Protein AF-A0A2N0D1E6-F1 (afdb_monomer_lite)

Secondary structure (DSSP, 8-state):
-HHHHHHTTS-S---------------SS-THHHHHHHHHHHHHHHHHHHHHTT-HHHHHHHHHHHHHHH-SGGG--HHHHHHHHHHHHHTT-HHHHHHHHHHHHHHS---HHHHHHHHHHHHHTT-HHHHHHHHHHHHHHHGGG--HHHHHHHHHHHHHTT-HHHHHHHHHHHHHH-TT-HHHHHHHHHHHHHTT---S------HHHHHHHHHT--SS---EEES------GGGTTHHHHH--SEEE-S--TT---TT--EEEEESS---HHHHHHHHHHHHTTPPEEEEEE-SS-BSS-GGGTPPP-EEEEEESS-TT-TTS--HHHHHHH-TT----HHHHHHHHHHHHHHHHHT--SB--SPP--SHHHH-S--S-EEEEEP-BTT-HHHHHTT--HHHHHHHHHHHHH-TTSEEEEE--HHHHTSSS-BSSHHHHHHH-STTEEEE-S---HHHHHHT-SEEEESS-THHHHHHHTT-EEEESS--TTTTSSSSEESS--TT--S---HHHHHIIIIIISEEE--TT-S--SHHHHHHHHHHHS-----------------PPPPEEEEEES--STTHHHHHHHHHHHHHHTTT-EEEEEESSS-PPPBTTBEEEE--EETTEE-HHHHHHHHHH--SEEEEES--HHHHHHHHHHHHHH-PEEEEEE-S-HHHHHHHH-TT--HHHHHTT-SSS--HHHHHHHHHHS-HHHHHHHHH-TT---S--HHHHHHHHHH-SEEEESSHHHHHHHHHHH-S-EEE----B-HHHHHS----HHHHHHHHHHTT--TTSEEEEEESPBPTT--HHHHHHHHHHHHHTT-SSPEEEEEEE-BSS-HHHHHHHHS-TTSEEEEEES--HHHHHHHHHH-SEEEE---S-HHHHT---HHHHHHHHTT--EEEESSGGGGGS-BTTTBEEE-TT-HHHHHHHHGGGGSHHHHHHHHHHHHHHHHHHHBHHHHHHHHHHHHHHHHHT----------S----STT-----TT-HHHHHHHHHHHTT-----EEEEES-TT-TTHHHHHHTT--EEEEE---HHHHHHHHHT--SSSSEEEE--EEES---TT-EEEEEEEEESSTT---EEESS--TTHHHH-TTEEEEEEEEEEEEEHHHHHHHH-SS--TTEEEEE--TT-HHHHHHSS-GGGGGG-SEEEEEEESS-SSTTPPPHHHHHHHHHHTT-EEEEEEPTT-TTEEEEEEESS--

Foldseek 3Di:
DVVVVVVVVDPPPPDDDDDDDDDDDDDDDDPVVVVLVVLLVVLCVQLVVCVVVLVLVSNLVSLVVSVVSLVDLLRDDPSSLLSNLVSCVSVLNLVVSQVSLVVNVVNDPPDLSSLVSNLVSCVSVVVLVVSLVSLVVSQVVCPLNGDLVSLLVNLVSCLLQLNLVVSLVSLVVSCVSVVPPVVSVVSNVVSCVVLVVDDDDDDDDPQPPVVCVFPVPDDDDQQEEELDDQPPALQRVCVCVQNVHPYYHPHDDPPDDCVRHQEYEDEADDPDPSVVVSVVVCVVVVHWYKYKDQAFQFFQADVVLSTHGFKMFIWTPHDLLQLSDDTNLLVLLLDPPDDDDPVLLVVLLVLLVLCLVLLGGNHNQFAAAQCCQVVDDDPAAEEEEEKDFPPPPSQSSLVHDLVLSVVLVVVVVVPVRYAYEYEWDQCQQPVVRHISCPVVCVVPDPPRYHYDNDGHRLSSVLVRHAEYEYQADPSQLSNLSVVHAYEYSTHHSPPQQPSHNYPDHRVSSPHHDDNSSSSCSRQPRRMWGHDPPDPDGHPVVSSVSSSVPRDHPPDDDHDDDDDDDDDDDAAQEEEEEAAQDCDLRVVLCVLLQLLSVVVRHQYEYEYDDDHDPDDNRYHYDYQDDDFLHTDSNVLVVLLVSLHQEYEYEAAKLLSLSVQVRSCVSRVHAYEYEHAFPLLVLVCVVPVPDDCCLLLLLQAQDDDPVNVVVNVNPFPVVVVVVSSRDSPDTRRHDSVSRSVRLQRHQEYEAQADLVQLSSCGRHVHHYYYQHRADEPVLLVVQADDLVRLCVLCVVQVHHSQAQEEEEAEEDEPVDCQVLLQLLLVVLLCVVDPRQHEYEYEEAYPDPVVVSNVVRHDPSYHYHYHYHDDPVVSVSSLSSHQEYEDEDEDDPRQQRHDPSVVLSSLSSLFEYEYECHHVVVVDDQLQQHQYAYHSHSNSSSVSCNLSVDSVSRNRNSVSSNVVSVQRRHSNQSSVVVVVVSVCSSVVPPPSDPPPDPDDTADDPLGLDPPVQPQVLVLLVVVVVVPDAAQQEEEEEQCQLVSCVSVCVVSVHQAYEYEHQDPVSQVNVVVVPPDDNRYHYHNAAEDADADPDAQAKKWWKAFPDPPTDIDIASDDQPCQCVVPVRIDTDDIDGGHHDYPVVVLVVVQPDALPNYEYHYDHEQCFVVNCPSDDVCSCVSHQKYKYKAWCDHSHPPGDHPVSVLVSLVVSQWDWDWADRPPDNTIIMIITGNDDD

Structure (mmCIF, N/CA/C/O backbone):
data_AF-A0A2N0D1E6-F1
#
_entry.id   AF-A0A2N0D1E6-F1
#
loop_
_atom_site.group_PDB
_atom_site.id
_atom_site.type_symbol
_atom_site.label_atom_id
_atom_site.label_alt_id
_atom_site.label_comp_id
_atom_site.label_asym_id
_atom_site.label_entity_id
_atom_site.label_seq_id
_atom_site.pdbx_PDB_ins_code
_atom_site.Cartn_x
_atom_site.Cartn_y
_atom_site.Cartn_z
_atom_site.occupancy
_atom_site.B_iso_or_equiv
_atom_site.auth_seq_id
_atom_site.auth_comp_id
_atom_site.auth_asym_id
_atom_site.auth_atom_id
_atom_site.pdbx_PDB_model_num
ATOM 1 N N . MET A 1 1 ? -9.066 15.352 -10.733 1.00 30.36 1 MET A N 1
ATOM 2 C CA . MET A 1 1 ? -7.916 14.575 -10.208 1.00 30.36 1 MET A CA 1
ATOM 3 C C . MET A 1 1 ? -6.736 14.515 -11.174 1.00 30.36 1 MET A C 1
ATOM 5 O O . MET A 1 1 ? -5.655 14.920 -10.775 1.00 30.36 1 MET A O 1
ATOM 9 N N . SER A 1 2 ? -6.908 14.129 -12.441 1.00 27.70 2 SER A N 1
ATOM 10 C CA . SER A 1 2 ? -5.819 14.082 -13.443 1.00 27.70 2 SER A CA 1
ATOM 11 C C . SER A 1 2 ? -5.130 15.444 -13.656 1.00 27.70 2 SER A C 1
ATOM 13 O O . SER A 1 2 ? -3.908 15.524 -13.710 1.00 27.70 2 SER A O 1
ATOM 15 N N . LYS A 1 3 ? -5.896 16.549 -13.630 1.00 27.84 3 LYS A N 1
ATOM 16 C CA . LYS A 1 3 ? -5.360 17.929 -13.623 1.00 27.84 3 LYS A CA 1
ATOM 17 C C . LYS A 1 3 ? -4.522 18.270 -12.373 1.00 27.84 3 LYS A C 1
ATOM 19 O O . LYS A 1 3 ? -3.581 19.041 -12.480 1.00 27.84 3 LYS A O 1
ATOM 24 N N . TRP A 1 4 ? -4.824 17.680 -11.213 1.00 33.12 4 TRP A N 1
ATOM 25 C CA . TRP A 1 4 ? -4.081 17.885 -9.956 1.00 33.12 4 TRP A CA 1
ATOM 26 C C . TRP A 1 4 ? -2.776 17.089 -9.913 1.00 33.12 4 TRP A C 1
ATOM 28 O O . TRP A 1 4 ? -1.740 17.615 -9.519 1.00 33.12 4 TRP A O 1
ATOM 38 N N . ILE A 1 5 ? -2.812 15.846 -10.395 1.00 34.75 5 ILE A N 1
ATOM 39 C CA . ILE A 1 5 ? -1.620 15.009 -10.585 1.00 34.75 5 ILE A CA 1
ATOM 40 C C . ILE A 1 5 ? -0.670 15.657 -11.609 1.00 34.75 5 ILE A C 1
ATOM 42 O O . ILE A 1 5 ? 0.543 15.616 -11.426 1.00 34.75 5 ILE A O 1
ATOM 46 N N . ASN A 1 6 ? -1.207 16.347 -12.620 1.00 32.81 6 ASN A N 1
ATOM 47 C CA . ASN A 1 6 ? -0.417 17.141 -13.567 1.00 32.81 6 ASN A CA 1
ATOM 48 C C . ASN A 1 6 ? 0.119 18.461 -12.975 1.00 32.81 6 ASN A C 1
ATOM 50 O O . ASN A 1 6 ? 1.214 18.880 -13.334 1.00 32.81 6 ASN A O 1
ATOM 54 N N . LEU A 1 7 ? -0.584 19.088 -12.025 1.00 30.36 7 LEU A N 1
ATOM 55 C CA . LEU A 1 7 ? -0.109 20.271 -11.285 1.00 30.36 7 LEU A CA 1
ATOM 56 C C . LEU A 1 7 ? 1.049 19.946 -10.327 1.00 30.36 7 LEU A C 1
ATOM 58 O O . LEU A 1 7 ? 1.959 20.753 -10.173 1.00 30.36 7 LEU A O 1
ATOM 62 N N . LEU A 1 8 ? 1.069 18.738 -9.755 1.00 33.69 8 LEU A N 1
ATOM 63 C CA . LEU A 1 8 ? 2.202 18.212 -8.979 1.00 33.69 8 LEU A CA 1
ATOM 64 C C . LEU A 1 8 ? 3.406 17.810 -9.855 1.00 33.69 8 LEU A C 1
ATOM 66 O O . LEU A 1 8 ? 4.489 17.559 -9.329 1.00 33.69 8 LEU A O 1
ATOM 70 N N . ARG A 1 9 ? 3.227 17.763 -11.183 1.00 32.28 9 ARG A N 1
ATOM 71 C CA . ARG A 1 9 ? 4.267 17.481 -12.189 1.00 32.28 9 ARG A CA 1
ATOM 72 C C . ARG A 1 9 ? 4.784 18.739 -12.908 1.00 32.28 9 ARG A C 1
ATOM 74 O O . ARG A 1 9 ? 5.755 18.640 -13.651 1.00 32.28 9 ARG A O 1
ATOM 81 N N . ALA A 1 10 ? 4.179 19.911 -12.696 1.00 25.89 10 ALA A N 1
ATOM 82 C CA . ALA A 1 10 ? 4.560 21.152 -13.373 1.00 25.89 10 ALA A CA 1
ATOM 83 C C . ALA A 1 10 ? 5.596 21.975 -12.569 1.00 25.89 10 ALA A C 1
ATOM 85 O O . ALA A 1 10 ? 5.530 22.019 -11.337 1.00 25.89 10 ALA A O 1
ATOM 86 N N . PRO A 1 11 ? 6.538 22.684 -13.225 1.00 32.16 11 PRO A N 1
ATOM 87 C CA . PRO A 1 11 ? 7.409 23.635 -12.544 1.00 32.16 11 PRO A CA 1
ATOM 88 C C . PRO A 1 11 ? 6.596 24.810 -11.971 1.00 32.16 11 PRO A C 1
ATOM 90 O O . PRO A 1 11 ? 5.713 25.348 -12.631 1.00 32.16 11 PRO A O 1
ATOM 93 N N . LEU A 1 12 ? 6.943 25.233 -10.749 1.00 29.88 12 LEU A N 1
ATOM 94 C CA . LEU A 1 12 ? 6.366 26.333 -9.949 1.00 29.88 12 LEU A CA 1
ATOM 95 C C . LEU A 1 12 ? 6.503 27.752 -10.575 1.00 29.88 12 LEU A C 1
ATOM 97 O O . LEU A 1 12 ? 6.885 28.696 -9.888 1.00 29.88 12 LEU A O 1
ATOM 101 N N . SER A 1 13 ? 6.242 27.944 -11.871 1.00 30.19 13 SER A N 1
ATOM 102 C CA . SER A 1 13 ? 6.386 29.242 -12.559 1.00 30.19 13 SER A CA 1
ATOM 103 C C . SER A 1 13 ? 5.079 30.014 -12.774 1.00 30.19 13 SER A C 1
ATOM 105 O O . SER A 1 13 ? 5.110 31.112 -13.328 1.00 30.19 13 SER A O 1
ATOM 107 N N . ILE A 1 14 ? 3.932 29.508 -12.318 1.00 30.94 14 ILE A N 1
ATOM 108 C CA . ILE A 1 14 ? 2.631 30.142 -12.564 1.00 30.94 14 ILE A CA 1
ATOM 109 C C . ILE A 1 14 ? 1.946 30.398 -11.227 1.00 30.94 14 ILE A C 1
ATOM 111 O O . ILE A 1 14 ? 1.261 29.520 -10.730 1.00 30.94 14 ILE A O 1
ATOM 115 N N . LEU A 1 15 ? 2.177 31.571 -10.633 1.00 28.25 15 LEU A N 1
ATOM 116 C CA . LEU A 1 15 ? 1.266 32.297 -9.729 1.00 28.25 15 LEU A CA 1
ATOM 117 C C . LEU A 1 15 ? 1.992 33.572 -9.274 1.00 28.25 15 LEU A C 1
ATOM 119 O O . LEU A 1 15 ? 2.735 33.588 -8.297 1.00 28.25 15 LEU A O 1
ATOM 123 N N . GLY A 1 16 ? 1.833 34.646 -10.044 1.00 31.27 16 GLY A N 1
ATOM 124 C CA . GLY A 1 16 ? 2.545 35.897 -9.795 1.00 31.27 16 GLY A CA 1
ATOM 125 C C . GLY A 1 16 ? 1.904 37.108 -10.451 1.00 31.27 16 GLY A C 1
ATOM 126 O O . GLY A 1 16 ? 2.618 37.935 -11.008 1.00 31.27 16 GLY A O 1
ATOM 127 N N . ARG A 1 17 ? 0.571 37.223 -10.426 1.00 34.97 17 ARG A N 1
ATOM 128 C CA . ARG A 1 17 ? -0.129 38.485 -10.711 1.00 34.97 17 ARG A CA 1
ATOM 129 C C . ARG A 1 17 ? -1.456 38.546 -9.956 1.00 34.97 17 ARG A C 1
ATOM 131 O O . ARG A 1 17 ? -2.359 37.824 -10.337 1.00 34.97 17 ARG A O 1
ATOM 138 N N . THR A 1 18 ? -1.574 39.475 -9.002 1.00 27.84 18 THR A N 1
ATOM 139 C CA . THR A 1 18 ? -2.739 40.376 -8.867 1.00 27.84 18 THR A CA 1
ATOM 140 C C . THR A 1 18 ? -2.407 41.601 -8.004 1.00 27.84 18 THR A C 1
ATOM 142 O O . THR A 1 18 ? -2.050 41.507 -6.837 1.00 27.84 18 THR A O 1
ATOM 145 N N . ASN A 1 19 ? -2.491 42.734 -8.697 1.00 27.20 19 ASN A N 1
ATOM 146 C CA . ASN A 1 19 ? -2.762 44.137 -8.377 1.00 27.20 19 ASN A CA 1
ATOM 147 C C . ASN A 1 19 ? -2.711 44.756 -6.963 1.00 27.20 19 ASN A C 1
ATOM 149 O O . ASN A 1 19 ? -3.333 44.333 -5.998 1.00 27.20 19 ASN A O 1
ATOM 153 N N . LYS A 1 20 ? -2.054 45.925 -7.011 1.00 35.44 20 LYS A N 1
ATOM 154 C CA . LYS A 1 20 ? -2.032 47.119 -6.155 1.00 35.44 20 LYS A CA 1
ATOM 155 C C . LYS A 1 20 ? -3.400 47.775 -5.884 1.00 35.44 20 LYS A C 1
ATOM 157 O O . LYS A 1 20 ? -4.198 47.888 -6.806 1.00 35.44 20 LYS A O 1
ATOM 162 N N . SER A 1 21 ? -3.494 48.443 -4.728 1.00 28.02 21 SER A N 1
ATOM 163 C CA . SER A 1 21 ? -3.988 49.830 -4.503 1.00 28.02 21 SER A CA 1
ATOM 164 C C . SER A 1 21 ? -3.757 50.184 -3.020 1.00 28.02 21 SER A C 1
ATOM 166 O O . SER A 1 21 ? -3.876 49.288 -2.198 1.00 28.02 21 SER A O 1
ATOM 168 N N . GLU A 1 22 ? -3.478 51.382 -2.508 1.00 30.05 22 GLU A N 1
ATOM 169 C CA . GLU A 1 22 ? -3.147 52.739 -2.965 1.00 30.05 22 GLU A CA 1
ATOM 170 C C . GLU A 1 22 ? -2.808 53.535 -1.675 1.00 30.05 22 GLU A C 1
ATOM 172 O O . GLU A 1 22 ? -3.488 53.337 -0.670 1.00 30.05 22 GLU A O 1
ATOM 177 N N . LYS A 1 23 ? -1.826 54.457 -1.691 1.00 27.20 23 LYS A N 1
ATOM 178 C CA . LYS A 1 23 ? -2.014 55.891 -1.338 1.00 27.20 23 LYS A CA 1
ATOM 179 C C . LYS A 1 23 ? -0.702 56.705 -1.310 1.00 27.20 23 LYS A C 1
ATOM 181 O O . LYS A 1 23 ? 0.203 56.470 -0.521 1.00 27.20 23 LYS A O 1
ATOM 186 N N . ALA A 1 24 ? -0.685 57.667 -2.237 1.00 29.48 24 ALA A N 1
ATOM 187 C CA . ALA A 1 24 ? -0.056 58.995 -2.338 1.00 29.48 24 ALA A CA 1
ATOM 188 C C . ALA A 1 24 ? 1.090 59.454 -1.397 1.00 29.48 24 ALA A C 1
ATOM 190 O O . ALA A 1 24 ? 0.902 59.636 -0.201 1.00 29.48 24 ALA A O 1
ATOM 191 N N . SER A 1 25 ? 2.204 59.927 -1.982 1.00 26.36 25 SER A N 1
ATOM 192 C CA . SER A 1 25 ? 2.471 61.361 -2.274 1.00 26.36 25 SER A CA 1
ATOM 193 C C . SER A 1 25 ? 3.866 61.567 -2.924 1.00 26.36 25 SER A C 1
ATOM 195 O O . SER A 1 25 ? 4.793 60.793 -2.706 1.00 26.36 25 SER A O 1
ATOM 197 N N . LYS A 1 26 ? 3.999 62.578 -3.798 1.00 29.89 26 LYS A N 1
ATOM 198 C CA . LYS A 1 26 ? 5.211 62.994 -4.559 1.00 29.89 26 LYS A CA 1
ATOM 199 C C . LYS A 1 26 ? 5.812 64.281 -3.934 1.00 29.89 26 LYS A C 1
ATOM 201 O O . LYS A 1 26 ? 5.069 64.967 -3.242 1.00 29.89 26 LYS A O 1
ATOM 206 N N . PRO A 1 27 ? 6.991 64.794 -4.361 1.00 50.75 27 PRO A N 1
ATOM 207 C CA . PRO A 1 27 ? 8.237 64.142 -4.802 1.00 50.75 27 PRO A CA 1
ATOM 208 C C . PRO A 1 27 ? 9.511 64.815 -4.205 1.00 50.75 27 PRO A C 1
ATOM 210 O O . PRO A 1 27 ? 9.497 65.998 -3.886 1.00 50.75 27 PRO A O 1
ATOM 213 N N . LYS A 1 28 ? 10.659 64.119 -4.160 1.00 31.66 28 LYS A N 1
ATOM 214 C CA . LYS A 1 28 ? 12.026 64.707 -4.192 1.00 31.66 28 LYS A CA 1
ATOM 215 C C . LYS A 1 28 ? 13.020 63.622 -4.664 1.00 31.66 28 LYS A C 1
ATOM 217 O O . LYS A 1 28 ? 12.768 62.443 -4.441 1.00 31.66 28 LYS A O 1
ATOM 222 N N . ARG A 1 29 ? 14.056 64.014 -5.424 1.00 43.53 29 ARG A N 1
ATOM 223 C CA . ARG A 1 29 ? 14.994 63.166 -6.215 1.00 43.53 29 ARG A CA 1
ATOM 224 C C . ARG A 1 29 ? 15.380 61.839 -5.506 1.00 43.53 29 ARG A C 1
ATOM 226 O O . ARG A 1 29 ? 15.738 61.868 -4.336 1.00 43.53 29 ARG A O 1
ATOM 233 N N . ARG A 1 30 ? 15.239 60.694 -6.202 1.00 40.66 30 ARG A N 1
ATOM 234 C CA . ARG A 1 30 ? 15.030 59.345 -5.619 1.00 40.66 30 ARG A CA 1
ATOM 235 C C . ARG A 1 30 ? 16.284 58.684 -4.997 1.00 40.66 30 ARG A C 1
ATOM 237 O O . ARG A 1 30 ? 17.229 58.422 -5.728 1.00 40.66 30 ARG A O 1
ATOM 244 N N . PRO A 1 31 ? 16.209 58.232 -3.728 1.00 49.50 31 PRO A N 1
ATOM 245 C CA . PRO A 1 31 ? 17.113 57.246 -3.102 1.00 49.50 31 PRO A CA 1
ATOM 246 C C . PRO A 1 31 ? 17.030 55.815 -3.687 1.00 49.50 31 PRO A C 1
ATOM 248 O O . PRO A 1 31 ? 17.768 54.921 -3.277 1.00 49.50 31 PRO A O 1
ATOM 251 N N . GLU A 1 32 ? 16.093 55.560 -4.608 1.00 49.81 32 GLU A N 1
ATOM 252 C CA . GLU A 1 32 ? 15.760 54.212 -5.097 1.00 49.81 32 GLU A CA 1
ATOM 253 C C . GLU A 1 32 ? 16.803 53.611 -6.058 1.00 49.81 32 GLU A C 1
ATOM 255 O O . GLU A 1 32 ? 16.964 52.390 -6.071 1.00 49.81 32 GLU A O 1
ATOM 260 N N . GLU A 1 33 ? 17.530 54.418 -6.841 1.00 51.59 33 GLU A N 1
ATOM 261 C CA . GLU A 1 33 ? 18.560 53.898 -7.763 1.00 51.59 33 GLU A CA 1
ATOM 262 C C . GLU A 1 33 ? 19.811 53.410 -7.015 1.00 51.59 33 GLU A C 1
ATOM 264 O O . GLU A 1 33 ? 20.337 52.336 -7.327 1.00 51.59 33 GLU A O 1
ATOM 269 N N . ASP A 1 34 ? 20.210 54.110 -5.949 1.00 56.88 34 ASP A N 1
ATOM 270 C CA . ASP A 1 34 ? 21.310 53.692 -5.072 1.00 56.88 34 ASP A CA 1
ATOM 271 C C . ASP A 1 34 ? 20.943 52.444 -4.256 1.00 56.88 34 ASP A C 1
ATOM 273 O O . ASP A 1 34 ? 21.744 51.509 -4.143 1.00 56.88 34 ASP A O 1
ATOM 277 N N . ALA A 1 35 ? 19.700 52.359 -3.766 1.00 67.25 35 ALA A N 1
ATOM 278 C CA . ALA A 1 35 ? 19.194 51.178 -3.065 1.00 67.25 35 ALA A CA 1
ATOM 279 C C . ALA A 1 35 ? 19.113 49.943 -3.984 1.00 67.25 35 ALA A C 1
ATOM 281 O O . ALA A 1 35 ? 19.473 48.833 -3.577 1.00 67.25 35 ALA A O 1
ATOM 282 N N . LYS A 1 36 ? 18.695 50.125 -5.244 1.00 79.25 36 LYS A N 1
ATOM 283 C CA . LYS A 1 36 ? 18.652 49.062 -6.259 1.00 79.25 36 LYS A CA 1
ATOM 284 C C . LYS A 1 36 ? 20.058 48.560 -6.604 1.00 79.25 36 LYS A C 1
ATOM 286 O O . LYS A 1 36 ? 20.293 47.351 -6.610 1.00 79.25 36 LYS A O 1
ATOM 291 N N . SER A 1 37 ? 21.004 49.474 -6.821 1.00 75.94 37 SER A N 1
ATOM 292 C CA . SER A 1 37 ? 22.407 49.151 -7.113 1.00 75.94 37 SER A CA 1
ATOM 293 C C . SER A 1 37 ? 23.088 48.414 -5.949 1.00 75.94 37 SER A C 1
ATOM 295 O O . SER A 1 37 ? 23.766 47.402 -6.155 1.00 75.94 37 SER A O 1
ATOM 297 N N . ALA A 1 38 ? 22.846 48.845 -4.705 1.00 80.50 38 ALA A N 1
ATOM 298 C CA . ALA A 1 38 ? 23.344 48.169 -3.507 1.00 80.50 38 ALA A CA 1
ATOM 299 C C . ALA A 1 38 ? 22.756 46.754 -3.344 1.00 80.50 38 ALA A C 1
ATOM 301 O O . ALA A 1 38 ? 23.485 45.806 -3.036 1.00 80.50 38 ALA A O 1
ATOM 302 N N . ARG A 1 39 ? 21.455 46.582 -3.613 1.00 85.69 39 ARG A N 1
ATOM 303 C CA . ARG A 1 39 ? 20.773 45.281 -3.532 1.00 85.69 39 ARG A CA 1
ATOM 304 C C . ARG A 1 39 ? 21.309 44.277 -4.555 1.00 85.69 39 ARG A C 1
ATOM 306 O O . ARG A 1 39 ? 21.565 43.132 -4.189 1.00 85.69 39 ARG A O 1
ATOM 313 N N . ILE A 1 40 ? 21.549 44.708 -5.795 1.00 86.25 40 ILE A N 1
ATOM 314 C CA . ILE A 1 40 ? 22.142 43.861 -6.843 1.00 86.25 40 ILE A CA 1
ATOM 315 C C . ILE A 1 40 ? 23.548 43.391 -6.435 1.00 86.25 40 ILE A C 1
ATOM 317 O O . ILE A 1 40 ? 23.842 42.198 -6.509 1.00 86.25 40 ILE A O 1
ATOM 321 N N . LYS A 1 41 ? 24.408 44.293 -5.937 1.00 87.19 41 LYS A N 1
ATOM 322 C CA . LYS A 1 41 ? 25.768 43.936 -5.485 1.00 87.19 41 LYS A CA 1
ATOM 323 C C . LYS A 1 41 ? 25.757 42.910 -4.346 1.00 87.19 41 LYS A C 1
ATOM 325 O O . LYS A 1 41 ? 26.589 42.002 -4.337 1.00 87.19 41 LYS A O 1
ATOM 330 N N . ASN A 1 42 ? 24.810 43.026 -3.414 1.00 89.31 42 ASN A N 1
ATOM 331 C CA . ASN A 1 42 ? 24.656 42.071 -2.315 1.00 89.31 42 ASN A CA 1
ATOM 332 C C . ASN A 1 42 ? 24.191 40.694 -2.805 1.00 89.31 42 ASN A C 1
ATOM 334 O O . ASN A 1 42 ? 24.748 39.686 -2.375 1.00 89.31 42 ASN A O 1
ATOM 338 N N . LEU A 1 43 ? 23.233 40.640 -3.735 1.00 91.12 43 LEU A N 1
ATOM 339 C CA . LEU A 1 43 ? 22.758 39.380 -4.319 1.00 91.12 43 LEU A CA 1
ATOM 340 C C . LEU A 1 43 ? 23.867 38.646 -5.076 1.00 91.12 43 LEU A C 1
ATOM 342 O O . LEU A 1 43 ? 24.060 37.455 -4.853 1.00 91.12 43 LEU A O 1
ATOM 346 N N . ILE A 1 44 ? 24.652 39.364 -5.885 1.00 90.44 44 ILE A N 1
ATOM 347 C CA . ILE A 1 44 ? 25.800 38.796 -6.608 1.00 90.44 44 ILE A CA 1
ATOM 348 C C . ILE A 1 44 ? 26.824 38.204 -5.628 1.00 90.44 44 ILE A C 1
ATOM 350 O O . ILE A 1 44 ? 27.265 37.070 -5.801 1.00 90.44 44 ILE A O 1
ATOM 354 N N . ARG A 1 45 ? 27.168 38.930 -4.555 1.00 91.12 45 ARG A N 1
ATOM 355 C CA . ARG A 1 45 ? 28.119 38.448 -3.540 1.00 91.12 45 ARG A CA 1
ATOM 356 C C . ARG A 1 45 ? 27.603 37.204 -2.808 1.00 91.12 45 ARG A C 1
ATOM 358 O O . ARG A 1 45 ? 28.366 36.267 -2.577 1.00 91.12 45 ARG A O 1
ATOM 365 N N . SER A 1 46 ? 26.317 37.177 -2.459 1.00 89.44 46 SER A N 1
ATOM 366 C CA . SER A 1 46 ? 25.680 36.007 -1.847 1.00 89.44 46 SER A CA 1
ATOM 367 C C . SER A 1 46 ? 25.682 34.809 -2.793 1.00 89.44 46 SER A C 1
ATOM 369 O O . SER A 1 46 ? 26.046 33.711 -2.380 1.00 89.44 46 SER A O 1
ATOM 371 N N . ALA A 1 47 ? 25.360 35.023 -4.069 1.00 90.25 47 ALA A N 1
ATOM 372 C CA . ALA A 1 47 ? 25.351 33.977 -5.082 1.00 90.25 47 ALA A CA 1
ATOM 373 C C . ALA A 1 47 ? 26.746 33.357 -5.286 1.00 90.25 47 ALA A C 1
ATOM 375 O O . ALA A 1 47 ? 26.886 32.134 -5.329 1.00 90.25 47 ALA A O 1
ATOM 376 N N . GLU A 1 48 ? 27.797 34.180 -5.321 1.00 91.19 48 GLU A N 1
ATOM 377 C CA . GLU A 1 48 ? 29.188 33.715 -5.381 1.00 91.19 48 GLU A CA 1
ATOM 378 C C . GLU A 1 48 ? 29.599 32.923 -4.126 1.00 91.19 48 GLU A C 1
ATOM 380 O O . GLU A 1 48 ? 30.287 31.906 -4.235 1.00 91.19 48 GLU A O 1
ATOM 385 N N . ASN A 1 49 ? 29.159 33.339 -2.935 1.00 91.00 49 ASN A N 1
ATOM 386 C CA . ASN A 1 49 ? 29.432 32.618 -1.686 1.00 91.00 49 ASN A CA 1
ATOM 387 C C . ASN A 1 49 ? 28.695 31.270 -1.609 1.00 91.00 49 ASN A C 1
ATOM 389 O O . ASN A 1 49 ? 29.277 30.266 -1.183 1.00 91.00 49 ASN A O 1
ATOM 393 N N . PHE A 1 50 ? 27.442 31.214 -2.065 1.00 91.12 50 PHE A N 1
ATOM 394 C CA . PHE A 1 50 ? 26.698 29.960 -2.177 1.00 91.12 50 PHE A CA 1
ATOM 395 C C . PHE A 1 50 ? 27.350 29.013 -3.193 1.00 91.12 50 PHE A C 1
ATOM 397 O O . PHE A 1 50 ? 27.555 27.838 -2.891 1.00 91.12 50 PHE A O 1
ATOM 404 N N . ALA A 1 51 ? 27.802 29.528 -4.340 1.00 84.69 51 ALA A N 1
ATOM 405 C CA . ALA A 1 51 ? 28.536 28.741 -5.329 1.00 84.69 51 ALA A CA 1
ATOM 406 C C . ALA A 1 51 ? 29.860 28.177 -4.773 1.00 84.69 51 ALA A C 1
ATOM 408 O O . ALA A 1 51 ? 30.174 27.008 -4.996 1.00 84.69 51 ALA A O 1
ATOM 409 N N . LYS A 1 52 ? 30.618 28.960 -3.987 1.00 88.38 52 LYS A N 1
ATOM 410 C CA . LYS A 1 52 ? 31.848 28.485 -3.315 1.00 88.38 52 LYS A CA 1
ATOM 411 C C . LYS A 1 52 ? 31.587 27.347 -2.328 1.00 88.38 52 LYS A C 1
ATOM 413 O O . LYS A 1 52 ? 32.421 26.459 -2.187 1.00 88.38 52 LYS A O 1
ATOM 418 N N . THR A 1 53 ? 30.428 27.360 -1.673 1.00 86.25 53 THR A N 1
ATOM 419 C CA . THR A 1 53 ? 30.009 26.332 -0.705 1.00 86.25 53 THR A CA 1
ATOM 420 C C . THR A 1 53 ? 29.181 25.207 -1.338 1.00 86.25 53 THR A C 1
ATOM 422 O O . THR A 1 53 ? 28.631 24.382 -0.616 1.00 86.25 53 THR A O 1
ATOM 425 N N . LYS A 1 54 ? 29.116 25.141 -2.681 1.00 85.00 54 LYS A N 1
ATOM 426 C CA . LYS A 1 54 ? 28.336 24.162 -3.466 1.00 85.00 54 LYS A CA 1
ATOM 427 C C . LYS A 1 54 ? 26.826 24.153 -3.158 1.00 85.00 54 LYS A C 1
ATOM 429 O O . LYS A 1 54 ? 26.139 23.180 -3.457 1.00 85.00 54 LYS A O 1
ATOM 434 N N . LYS A 1 55 ? 26.293 25.247 -2.610 1.00 85.50 55 LYS A N 1
ATOM 435 C CA . LYS A 1 55 ? 24.859 25.486 -2.384 1.00 85.50 55 LYS A CA 1
ATOM 436 C C . LYS A 1 55 ? 24.203 26.009 -3.665 1.00 85.50 55 LYS A C 1
ATOM 438 O O . LYS A 1 55 ? 23.917 27.197 -3.808 1.00 85.50 55 LYS A O 1
ATOM 443 N N . TRP A 1 56 ? 24.090 25.137 -4.668 1.00 84.88 56 TRP A N 1
ATOM 444 C CA . TRP A 1 56 ? 23.762 25.539 -6.042 1.00 84.88 56 TRP A CA 1
ATOM 445 C C . TRP A 1 56 ? 22.324 26.037 -6.224 1.00 84.88 56 TRP A C 1
ATOM 447 O O . TRP A 1 56 ? 22.105 26.915 -7.056 1.00 84.88 56 TRP A O 1
ATOM 457 N N . HIS A 1 57 ? 21.363 25.556 -5.429 1.00 84.62 57 HIS A N 1
ATOM 458 C CA . HIS A 1 57 ? 19.983 26.056 -5.466 1.00 84.62 57 HIS A CA 1
ATOM 459 C C . HIS A 1 57 ? 19.883 27.493 -4.940 1.00 84.62 57 HIS A C 1
ATOM 461 O O . HIS A 1 57 ? 19.236 28.341 -5.556 1.00 84.62 57 HIS A O 1
ATOM 467 N N . GLU A 1 58 ? 20.564 27.791 -3.836 1.00 87.50 58 GLU A N 1
ATOM 468 C CA . GLU A 1 58 ? 20.624 29.124 -3.241 1.00 87.50 58 GLU A CA 1
ATOM 469 C C . GLU A 1 58 ? 21.425 30.090 -4.119 1.00 87.50 58 GLU A C 1
ATOM 471 O O . GLU A 1 58 ? 21.025 31.242 -4.291 1.00 87.50 58 GLU A O 1
ATOM 476 N N . ALA A 1 59 ? 22.505 29.608 -4.744 1.00 85.94 59 ALA A N 1
ATOM 477 C CA . ALA A 1 59 ? 23.247 30.363 -5.747 1.00 85.94 59 ALA A CA 1
ATOM 478 C C . ALA A 1 59 ? 22.366 30.709 -6.957 1.00 85.94 59 ALA A C 1
ATOM 480 O O . ALA A 1 59 ? 22.345 31.865 -7.372 1.00 85.94 59 ALA A O 1
ATOM 481 N N . ALA A 1 60 ? 21.607 29.743 -7.490 1.00 86.88 60 ALA A N 1
ATOM 482 C CA . ALA A 1 60 ? 20.709 29.959 -8.624 1.00 86.88 60 ALA A CA 1
ATOM 483 C C . ALA A 1 60 ? 19.606 30.970 -8.282 1.00 86.88 60 ALA A C 1
ATOM 485 O O . ALA A 1 60 ? 19.370 31.900 -9.044 1.00 86.88 60 ALA A O 1
ATOM 486 N N . SER A 1 61 ? 18.994 30.847 -7.099 1.00 89.12 61 SER A N 1
ATOM 487 C CA . SER A 1 61 ? 17.978 31.792 -6.619 1.00 89.12 61 SER A CA 1
ATOM 488 C C . SER A 1 61 ? 18.524 33.218 -6.485 1.00 89.12 61 SER A C 1
ATOM 490 O O . SER A 1 61 ? 17.904 34.171 -6.957 1.00 89.12 61 SER A O 1
ATOM 492 N N . ALA A 1 62 ? 19.710 33.383 -5.889 1.00 87.62 62 ALA A N 1
ATOM 493 C CA . ALA A 1 62 ? 20.335 34.694 -5.735 1.00 87.62 62 ALA A CA 1
ATOM 494 C C . ALA A 1 62 ? 20.750 35.313 -7.085 1.00 87.62 62 ALA A C 1
ATOM 496 O O . ALA A 1 62 ? 20.572 36.517 -7.281 1.00 87.62 62 ALA A O 1
ATOM 497 N N . TRP A 1 63 ? 21.246 34.504 -8.032 1.00 91.56 63 TRP A N 1
ATOM 498 C CA . TRP A 1 63 ? 21.554 34.955 -9.392 1.00 91.56 63 TRP A CA 1
ATOM 499 C C . TRP A 1 63 ? 20.301 35.357 -10.180 1.00 91.56 63 TRP A C 1
ATOM 501 O O . TRP A 1 63 ? 20.310 36.422 -10.795 1.00 91.56 63 TRP A O 1
ATOM 511 N N . SER A 1 64 ? 19.207 34.590 -10.107 1.00 87.94 64 SER A N 1
ATOM 512 C CA . SER A 1 64 ? 17.940 34.938 -10.769 1.00 87.94 64 SER A CA 1
ATOM 513 C C . SER A 1 64 ? 17.300 36.205 -10.203 1.00 87.94 64 SER A C 1
ATOM 515 O O . SER A 1 64 ? 16.815 37.038 -10.961 1.00 87.94 64 SER A O 1
ATOM 517 N N . GLN A 1 65 ? 17.376 36.426 -8.889 1.00 88.12 65 GLN A N 1
ATOM 518 C CA . GLN A 1 65 ? 16.922 37.687 -8.291 1.00 88.12 65 GLN A CA 1
ATOM 519 C C . GLN A 1 65 ? 17.778 38.878 -8.743 1.00 88.12 65 GLN A C 1
ATOM 521 O O . GLN A 1 65 ? 17.261 39.976 -8.950 1.00 88.12 65 GLN A O 1
ATOM 526 N N . ALA A 1 66 ? 19.093 38.685 -8.908 1.00 85.56 66 ALA A N 1
ATOM 527 C CA . ALA A 1 66 ? 19.958 39.719 -9.467 1.00 85.56 66 ALA A CA 1
ATOM 528 C C . ALA A 1 66 ? 19.598 40.009 -10.934 1.00 85.56 66 ALA A C 1
ATOM 530 O O . ALA A 1 66 ? 19.506 41.179 -11.299 1.00 85.56 66 ALA A O 1
ATOM 531 N N . HIS A 1 67 ? 19.344 38.969 -11.739 1.00 86.56 67 HIS A N 1
ATOM 532 C CA . HIS A 1 67 ? 18.877 39.071 -13.126 1.00 86.56 67 HIS A CA 1
ATOM 533 C C . HIS A 1 67 ? 17.587 39.898 -13.218 1.00 86.56 67 HIS A C 1
ATOM 535 O O . HIS A 1 67 ? 17.556 40.903 -13.927 1.00 86.56 67 HIS A O 1
ATOM 541 N N . GLU A 1 68 ? 16.544 39.541 -12.464 1.00 85.31 68 GLU A N 1
ATOM 542 C CA . GLU A 1 68 ? 15.235 40.215 -12.499 1.00 85.31 68 GLU A CA 1
ATOM 543 C C . GLU A 1 68 ? 15.326 41.711 -12.165 1.00 85.31 68 GLU A C 1
ATOM 545 O O . GLU A 1 68 ? 14.633 42.538 -12.762 1.00 85.31 68 GLU A O 1
ATOM 550 N N . LEU A 1 69 ? 16.233 42.093 -11.261 1.00 83.38 69 LEU A N 1
ATOM 551 C CA . LEU A 1 69 ? 16.447 43.495 -10.907 1.00 83.38 69 LEU A CA 1
ATOM 552 C C . LEU A 1 69 ? 17.078 44.317 -12.046 1.00 83.38 69 LEU A C 1
ATOM 554 O O . LEU A 1 69 ? 16.870 45.532 -12.077 1.00 83.38 69 LEU A O 1
ATOM 558 N N . TYR A 1 70 ? 17.792 43.718 -13.006 1.00 78.62 70 TYR A N 1
ATOM 559 C CA . TYR A 1 70 ? 18.300 44.445 -14.181 1.00 78.62 70 TYR A CA 1
ATOM 560 C C . TYR A 1 70 ? 17.190 44.836 -15.173 1.00 78.62 70 TYR A C 1
ATOM 562 O O . TYR A 1 70 ? 17.354 45.812 -15.904 1.00 78.62 70 TYR A O 1
ATOM 570 N N . GLY A 1 71 ? 16.029 44.173 -15.135 1.00 62.44 71 GLY A N 1
ATOM 571 C CA . GLY A 1 71 ? 14.781 44.598 -15.786 1.00 62.44 71 GLY A CA 1
ATOM 572 C C . GLY A 1 71 ? 14.710 44.456 -17.314 1.00 62.44 71 GLY A C 1
ATOM 573 O O . GLY A 1 71 ? 13.618 44.252 -17.833 1.00 62.44 71 GLY A O 1
ATOM 574 N N . SER A 1 72 ? 15.830 44.529 -18.041 1.00 66.19 72 SER A N 1
ATOM 575 C CA . SER A 1 72 ? 15.901 44.198 -19.471 1.00 66.19 72 SER A CA 1
ATOM 576 C C . SER A 1 72 ? 17.148 43.378 -19.785 1.00 66.19 72 SER A C 1
ATOM 578 O O . SER A 1 72 ? 18.242 43.693 -19.312 1.00 66.19 72 SER A O 1
ATOM 580 N N . GLU A 1 73 ? 17.012 42.361 -20.639 1.00 62.47 73 GLU A N 1
ATOM 581 C CA . GLU A 1 73 ? 18.148 41.530 -21.069 1.00 62.47 73 GLU A CA 1
ATOM 582 C C . GLU A 1 73 ? 19.226 42.335 -21.808 1.00 62.47 73 GLU A C 1
ATOM 584 O O . GLU A 1 73 ? 20.421 42.051 -21.709 1.00 62.47 73 GLU A O 1
ATOM 589 N N . SER A 1 74 ? 18.824 43.439 -22.442 1.00 58.75 74 SER A N 1
ATOM 590 C CA . SER A 1 74 ? 19.720 44.420 -23.055 1.00 58.75 74 SER A CA 1
ATOM 591 C C . SER A 1 74 ? 20.616 45.169 -22.062 1.00 58.75 74 SER A C 1
ATOM 593 O O . SER A 1 74 ? 21.537 45.841 -22.504 1.00 58.75 74 SER A O 1
ATOM 595 N N . ASN A 1 75 ? 20.405 45.060 -20.746 1.00 68.56 75 ASN A N 1
ATOM 596 C CA . ASN A 1 75 ? 21.234 45.691 -19.712 1.00 68.56 75 ASN A CA 1
ATOM 597 C C . ASN A 1 75 ? 21.912 44.681 -18.773 1.00 68.56 75 ASN A C 1
ATOM 599 O O . ASN A 1 75 ? 22.609 45.093 -17.842 1.00 68.56 75 ASN A O 1
ATOM 603 N N . LEU A 1 76 ? 21.761 43.373 -19.016 1.00 78.06 76 LEU A N 1
ATOM 604 C CA . LEU A 1 76 ? 22.371 42.357 -18.165 1.00 78.06 76 LEU A CA 1
ATOM 605 C C . LEU A 1 76 ? 23.894 42.261 -18.374 1.00 78.06 76 LEU A C 1
ATOM 607 O O . LEU A 1 76 ? 24.360 42.133 -19.513 1.00 78.06 76 LEU A O 1
ATOM 611 N N . PRO A 1 77 ? 24.694 42.270 -17.292 1.00 83.62 77 PRO A N 1
ATOM 612 C CA . PRO A 1 77 ? 26.112 41.941 -17.369 1.00 83.62 77 PRO A CA 1
ATOM 613 C C . PRO A 1 77 ? 26.325 40.452 -17.671 1.00 83.62 77 PRO A C 1
ATOM 615 O O . PRO A 1 77 ? 25.719 39.596 -17.028 1.00 83.62 77 PRO A O 1
ATOM 618 N N . VAL A 1 78 ? 27.278 40.133 -18.554 1.00 83.00 78 VAL A N 1
ATOM 619 C CA . VAL A 1 78 ? 27.642 38.747 -18.927 1.00 83.00 78 VAL A CA 1
ATOM 620 C C . VAL A 1 78 ? 27.932 37.869 -17.701 1.00 83.00 78 VAL A C 1
ATOM 622 O O . VAL A 1 78 ? 27.507 36.721 -17.646 1.00 83.00 78 VAL A O 1
ATOM 625 N N . LYS A 1 79 ? 28.572 38.429 -16.668 1.00 83.56 79 LYS A N 1
ATOM 626 C CA . LYS A 1 79 ? 28.879 37.725 -15.413 1.00 83.56 79 LYS A CA 1
ATOM 627 C C . LYS A 1 79 ? 27.631 37.205 -14.682 1.00 83.56 79 LYS A C 1
ATOM 629 O O . LYS A 1 79 ? 27.696 36.156 -14.047 1.00 83.56 79 LYS A O 1
ATOM 634 N N . VAL A 1 80 ? 26.513 37.933 -14.753 1.00 85.44 80 VAL A N 1
ATOM 635 C CA . VAL A 1 80 ? 25.241 37.524 -14.129 1.00 85.44 80 VAL A CA 1
ATOM 636 C C . VAL A 1 80 ? 24.660 36.328 -14.877 1.00 85.44 80 VAL A C 1
ATOM 638 O O . VAL A 1 80 ? 24.255 35.361 -14.245 1.00 85.44 80 VAL A O 1
ATOM 641 N N . ILE A 1 81 ? 24.721 36.354 -16.208 1.00 85.88 81 ILE A N 1
ATOM 642 C CA . ILE A 1 81 ? 24.237 35.278 -17.083 1.00 85.88 81 ILE A CA 1
ATOM 643 C C . ILE A 1 81 ? 25.075 34.010 -16.904 1.00 85.88 81 ILE A C 1
ATOM 645 O O . ILE A 1 81 ? 24.526 32.926 -16.730 1.00 85.88 81 ILE A O 1
ATOM 649 N N . GLU A 1 82 ? 26.404 34.138 -16.890 1.00 87.19 82 GLU A N 1
ATOM 650 C CA . GLU A 1 82 ? 27.315 33.016 -16.638 1.00 87.19 82 GLU A CA 1
ATOM 651 C C . GLU A 1 82 ? 27.081 32.398 -15.254 1.00 87.19 82 GLU A C 1
ATOM 653 O O . GLU A 1 82 ? 26.982 31.178 -15.119 1.00 87.19 82 GLU A O 1
ATOM 658 N N . GLY A 1 83 ? 26.997 33.242 -14.219 1.00 87.44 83 GLY A N 1
ATOM 659 C CA . GLY A 1 83 ? 26.786 32.807 -12.842 1.00 87.44 83 GLY A CA 1
ATOM 660 C C . GLY A 1 83 ? 25.455 32.083 -12.664 1.00 87.44 83 GLY A C 1
ATOM 661 O O . GLY A 1 83 ? 25.410 31.013 -12.055 1.00 87.44 83 GLY A O 1
ATOM 662 N N . GLU A 1 84 ? 24.395 32.634 -13.251 1.00 90.69 84 GLU A N 1
ATOM 663 C CA . GLU A 1 84 ? 23.057 32.060 -13.223 1.00 90.69 84 GLU A CA 1
ATOM 664 C C . GLU A 1 84 ? 22.974 30.741 -13.991 1.00 90.69 84 GLU A C 1
ATOM 666 O O . GLU A 1 84 ? 22.554 29.737 -13.420 1.00 90.69 84 GLU A O 1
ATOM 671 N N . SER A 1 85 ? 23.420 30.718 -15.251 1.00 89.12 85 SER A N 1
ATOM 672 C CA . SER A 1 85 ? 23.435 29.516 -16.093 1.00 89.12 85 SER A CA 1
ATOM 673 C C . SER A 1 85 ? 24.202 28.390 -15.412 1.00 89.12 85 SER A C 1
ATOM 675 O O . SER A 1 85 ? 23.693 27.278 -15.260 1.00 89.12 85 SER A O 1
ATOM 677 N N . LYS A 1 86 ? 25.407 28.684 -14.912 1.00 88.94 86 LYS A N 1
ATOM 678 C CA . LYS A 1 86 ? 26.221 27.696 -14.211 1.00 88.94 86 LYS A CA 1
ATOM 679 C C . LYS A 1 86 ? 25.513 27.174 -12.962 1.00 88.94 86 LYS A C 1
ATOM 681 O O . LYS A 1 86 ? 25.533 25.966 -12.731 1.00 88.94 86 LYS A O 1
ATOM 686 N N . ALA A 1 87 ? 24.885 28.040 -12.165 1.00 89.00 87 ALA A N 1
ATOM 687 C CA . ALA A 1 87 ? 24.165 27.627 -10.962 1.00 89.00 87 ALA A CA 1
ATOM 688 C C . ALA A 1 87 ? 22.899 26.809 -11.280 1.00 89.00 87 ALA A C 1
ATOM 690 O O . ALA A 1 87 ? 22.619 25.825 -10.596 1.00 89.00 87 ALA A O 1
ATOM 691 N N . LEU A 1 88 ? 22.171 27.157 -12.344 1.00 86.38 88 LEU A N 1
ATOM 692 C CA . LEU A 1 88 ? 21.014 26.406 -12.835 1.00 86.38 88 LEU A CA 1
ATOM 693 C C . LEU A 1 88 ? 21.418 25.026 -13.369 1.00 86.38 88 LEU A C 1
ATOM 695 O O . LEU A 1 88 ? 20.811 24.038 -12.967 1.00 86.38 88 LEU A O 1
ATOM 699 N N . ARG A 1 89 ? 22.487 24.914 -14.169 1.00 90.88 89 ARG A N 1
ATOM 700 C CA . ARG A 1 89 ? 23.033 23.605 -14.584 1.00 90.88 89 ARG A CA 1
ATOM 701 C C . ARG A 1 89 ? 23.485 22.772 -13.386 1.00 90.88 89 ARG A C 1
ATOM 703 O O . ARG A 1 89 ? 23.081 21.626 -13.230 1.00 90.88 89 ARG A O 1
ATOM 710 N N . SER A 1 90 ? 24.237 23.383 -12.470 1.00 85.00 90 SER A N 1
ATOM 711 C CA . SER A 1 90 ? 24.789 22.696 -11.290 1.00 85.00 90 SER A CA 1
ATOM 712 C C . SER A 1 90 ? 23.723 22.285 -10.263 1.00 85.00 90 SER A C 1
ATOM 714 O O . SER A 1 90 ? 24.016 21.506 -9.362 1.00 85.00 90 SER A O 1
ATOM 716 N N . SER A 1 91 ? 22.497 22.801 -10.388 1.00 79.81 91 SER A N 1
ATOM 717 C CA . SER A 1 91 ? 21.330 22.423 -9.580 1.00 79.81 91 SER A CA 1
ATOM 718 C C . SER A 1 91 ? 20.324 21.538 -10.332 1.00 79.81 91 SER A C 1
ATOM 720 O O . SER A 1 91 ? 19.216 21.334 -9.842 1.00 79.81 91 SER A O 1
ATOM 722 N N . GLY A 1 92 ? 20.676 21.022 -11.519 1.00 78.50 92 GLY A N 1
ATOM 723 C CA . GLY A 1 92 ? 19.806 20.148 -12.318 1.00 78.50 92 GLY A CA 1
ATOM 724 C C . GLY A 1 92 ? 18.643 20.869 -13.014 1.00 78.50 92 GLY A C 1
ATOM 725 O O . GLY A 1 92 ? 17.668 20.240 -13.412 1.00 78.50 92 GLY A O 1
ATOM 726 N N . ARG A 1 93 ? 18.711 22.198 -13.161 1.00 83.56 93 ARG A N 1
ATOM 727 C CA . ARG A 1 93 ? 17.648 23.063 -13.711 1.00 83.56 93 ARG A CA 1
ATOM 728 C C . ARG A 1 93 ? 18.056 23.733 -15.028 1.00 83.56 93 ARG A C 1
ATOM 730 O O . ARG A 1 93 ? 17.655 24.863 -15.300 1.00 83.56 93 ARG A O 1
ATOM 737 N N . ALA A 1 94 ? 18.845 23.044 -15.855 1.00 81.12 94 ALA A N 1
ATOM 738 C CA . ALA A 1 94 ? 19.348 23.560 -17.135 1.00 81.12 94 ALA A CA 1
ATOM 739 C C . ALA A 1 94 ? 18.227 24.058 -18.077 1.00 81.12 94 ALA A C 1
ATOM 741 O O . ALA A 1 94 ? 18.394 25.082 -18.736 1.00 81.12 94 ALA A O 1
ATOM 742 N N . HIS A 1 95 ? 17.049 23.419 -18.056 1.00 82.12 95 HIS A N 1
ATOM 743 C CA . HIS A 1 95 ? 15.874 23.804 -18.857 1.00 82.12 95 HIS A CA 1
ATOM 744 C C . HIS A 1 95 ? 15.370 25.228 -18.569 1.00 82.12 95 HIS A C 1
ATOM 746 O O . HIS A 1 95 ? 14.764 25.851 -19.430 1.00 82.12 95 HIS A O 1
ATOM 752 N N . ILE A 1 96 ? 15.640 25.772 -17.377 1.00 83.56 96 ILE A N 1
ATOM 753 C CA . ILE A 1 96 ? 15.264 27.146 -17.005 1.00 83.56 96 ILE A CA 1
ATOM 754 C C . ILE A 1 96 ? 16.243 28.165 -17.598 1.00 83.56 96 ILE A C 1
ATOM 756 O O . ILE A 1 96 ? 15.865 29.299 -17.890 1.00 83.56 96 ILE A O 1
ATOM 760 N N . ALA A 1 97 ? 17.505 27.771 -17.780 1.00 84.00 97 ALA A N 1
ATOM 761 C CA . ALA A 1 97 ? 18.525 28.634 -18.363 1.00 84.00 97 ALA A CA 1
ATOM 762 C C . ALA A 1 97 ? 18.346 28.791 -19.882 1.00 84.00 97 ALA A C 1
ATOM 764 O O . ALA A 1 97 ? 18.700 29.840 -20.417 1.00 84.00 97 ALA A O 1
ATOM 765 N N . LEU A 1 98 ? 17.779 27.785 -20.564 1.00 86.69 98 LEU A N 1
ATOM 766 C CA . LEU A 1 98 ? 17.685 27.742 -22.027 1.00 86.69 98 LEU A CA 1
ATOM 767 C C . LEU A 1 98 ? 16.930 28.950 -22.630 1.00 86.69 98 LEU A C 1
ATOM 769 O O . LEU A 1 98 ? 17.564 29.682 -23.389 1.00 86.69 98 LEU A O 1
ATOM 773 N N . PRO A 1 99 ? 15.674 29.274 -22.248 1.00 83.38 99 PRO A N 1
ATOM 774 C CA . PRO A 1 99 ? 14.936 30.382 -22.872 1.00 83.38 99 PRO A CA 1
ATOM 775 C C . PRO A 1 99 ? 15.578 31.755 -22.620 1.00 83.38 99 PRO A C 1
ATOM 777 O O . PRO A 1 99 ? 15.484 32.663 -23.444 1.00 83.38 99 PRO A O 1
ATOM 780 N N . ARG A 1 100 ? 16.260 31.913 -21.476 1.00 81.19 100 ARG A N 1
ATOM 781 C CA . ARG A 1 100 ? 16.975 33.145 -21.099 1.00 81.19 100 ARG A CA 1
ATOM 782 C C . ARG A 1 100 ? 18.247 33.327 -21.922 1.00 81.19 100 ARG A C 1
ATOM 784 O O . ARG A 1 100 ? 18.558 34.428 -22.359 1.00 81.19 100 ARG A O 1
ATOM 791 N N . LEU A 1 101 ? 18.984 32.241 -22.154 1.00 85.25 101 LEU A N 1
ATOM 792 C CA . LEU A 1 101 ? 20.154 32.258 -23.028 1.00 85.25 101 LEU A CA 1
ATOM 793 C C . LEU A 1 101 ? 19.747 32.503 -24.485 1.00 85.25 101 LEU A C 1
ATOM 795 O O . LEU A 1 101 ? 20.424 33.266 -25.163 1.00 85.25 101 LEU A O 1
ATOM 799 N N . GLU A 1 102 ? 18.631 31.936 -24.948 1.00 85.12 102 GLU A N 1
ATOM 800 C CA . GLU A 1 102 ? 18.092 32.177 -26.296 1.00 85.12 102 GLU A CA 1
ATOM 801 C C . GLU A 1 102 ? 17.668 33.631 -26.501 1.00 85.12 102 GLU A C 1
ATOM 803 O O . GLU A 1 102 ? 18.031 34.245 -27.506 1.00 85.12 102 GLU A O 1
ATOM 808 N N . THR A 1 103 ? 16.978 34.214 -25.518 1.00 80.56 103 THR A N 1
ATOM 809 C CA . THR A 1 103 ? 16.576 35.628 -25.560 1.00 80.56 103 THR A CA 1
ATOM 810 C C . THR A 1 103 ? 17.807 36.546 -25.548 1.00 80.56 103 THR A C 1
ATOM 812 O O . THR A 1 103 ? 17.894 37.479 -26.353 1.00 80.56 103 THR A O 1
ATOM 815 N N . PHE A 1 104 ? 18.838 36.215 -24.760 1.00 77.44 104 PHE A N 1
ATOM 816 C CA . PHE A 1 104 ? 20.082 36.982 -24.746 1.00 77.44 104 PHE A CA 1
ATOM 817 C C . PHE A 1 104 ? 20.853 36.865 -26.067 1.00 77.44 104 PHE A C 1
ATOM 819 O O . PHE A 1 104 ? 21.345 37.870 -26.583 1.00 77.44 104 PHE A O 1
ATOM 826 N N . MET A 1 105 ? 20.939 35.655 -26.628 1.00 77.94 105 MET A N 1
ATOM 827 C CA . MET A 1 105 ? 21.568 35.383 -27.926 1.00 77.94 105 MET A CA 1
ATOM 828 C C . MET A 1 105 ? 20.847 36.098 -29.079 1.00 77.94 105 MET A C 1
ATOM 830 O O . MET A 1 105 ? 21.493 36.466 -30.061 1.00 77.94 105 MET A O 1
ATOM 834 N N . ALA A 1 106 ? 19.536 36.336 -28.954 1.00 76.00 106 ALA A N 1
ATOM 835 C CA . ALA A 1 106 ? 18.758 37.142 -29.892 1.00 76.00 106 ALA A CA 1
ATOM 836 C C . ALA A 1 106 ? 18.972 38.661 -29.709 1.00 76.00 106 ALA A C 1
ATOM 838 O O . ALA A 1 106 ? 18.913 39.409 -30.684 1.00 76.00 106 ALA A O 1
ATOM 839 N N . ALA A 1 107 ? 19.231 39.130 -28.480 1.00 67.31 107 ALA A N 1
ATOM 840 C CA . ALA A 1 107 ? 19.316 40.555 -28.138 1.00 67.31 107 ALA A CA 1
ATOM 841 C C . ALA A 1 107 ? 20.730 41.170 -28.218 1.00 67.31 107 ALA A C 1
ATOM 843 O O . ALA A 1 107 ? 20.862 42.379 -28.433 1.00 67.31 107 ALA A O 1
ATOM 844 N N . ARG A 1 108 ? 21.799 40.389 -28.012 1.00 59.47 108 ARG A N 1
ATOM 845 C CA . ARG A 1 108 ? 23.198 40.854 -28.027 1.00 59.47 108 ARG A CA 1
ATOM 846 C C . ARG A 1 108 ? 24.110 39.847 -28.726 1.00 59.47 108 ARG A C 1
ATOM 848 O O . ARG A 1 108 ? 23.866 38.650 -28.715 1.00 59.47 108 ARG A O 1
ATOM 855 N N . SER A 1 109 ? 25.171 40.376 -29.339 1.00 60.16 109 SER A N 1
ATOM 856 C CA . SER A 1 109 ? 26.182 39.644 -30.111 1.00 60.16 109 SER A CA 1
ATOM 857 C C . SER A 1 109 ? 26.622 38.321 -29.467 1.00 60.16 109 SER A C 1
ATOM 859 O O . SER A 1 109 ? 26.693 38.218 -28.244 1.00 60.16 109 SER A O 1
ATOM 861 N N . ARG A 1 110 ? 26.968 37.344 -30.325 1.00 70.81 110 ARG A N 1
ATOM 862 C CA . ARG A 1 110 ? 27.509 35.990 -30.063 1.00 70.81 110 ARG A CA 1
ATOM 863 C C . ARG A 1 110 ? 28.734 35.989 -29.126 1.00 70.81 110 ARG A C 1
ATOM 865 O O . ARG A 1 110 ? 29.858 35.693 -29.530 1.00 70.81 110 ARG A O 1
ATOM 872 N N . HIS A 1 111 ? 28.543 36.377 -27.869 1.00 78.75 111 HIS A N 1
ATOM 873 C CA . HIS A 1 111 ? 29.615 36.546 -26.901 1.00 78.75 111 HIS A CA 1
ATOM 874 C C . HIS A 1 111 ? 30.152 35.163 -26.504 1.00 78.75 111 HIS A C 1
ATOM 876 O O . HIS A 1 111 ? 29.363 34.319 -26.067 1.00 78.75 111 HIS A O 1
ATOM 882 N N . PRO A 1 112 ? 31.473 34.908 -26.579 1.00 77.56 112 PRO A N 1
ATOM 883 C CA . PRO A 1 112 ? 32.021 33.564 -26.404 1.00 77.56 112 PRO A CA 1
ATOM 884 C C . PRO A 1 112 ? 31.612 32.886 -25.092 1.00 77.56 112 PRO A C 1
ATOM 886 O O . PRO A 1 112 ? 31.278 31.706 -25.080 1.00 77.56 112 PRO A O 1
ATOM 889 N N . SER A 1 113 ? 31.588 33.617 -23.977 1.00 78.88 113 SER A N 1
ATOM 890 C CA . SER A 1 113 ? 31.168 33.018 -22.708 1.00 78.88 113 SER A CA 1
ATOM 891 C C . SER A 1 113 ? 29.712 32.561 -22.690 1.00 78.88 113 SER A C 1
ATOM 893 O O . SER A 1 113 ? 29.404 31.552 -22.068 1.00 78.88 113 SER A O 1
ATOM 895 N N . VAL A 1 114 ? 28.823 33.286 -23.371 1.00 81.44 114 VAL A N 1
ATOM 896 C CA . VAL A 1 114 ? 27.399 32.947 -23.401 1.00 81.44 114 VAL A CA 1
ATOM 897 C C . VAL A 1 114 ? 27.157 31.788 -24.361 1.00 81.44 114 VAL A C 1
ATOM 899 O O . VAL A 1 114 ? 26.440 30.864 -24.004 1.00 81.44 114 VAL A O 1
ATOM 902 N N . LEU A 1 115 ? 27.856 31.758 -25.503 1.00 85.12 115 LEU A N 1
ATOM 903 C CA . LEU A 1 115 ? 27.880 30.602 -26.409 1.00 85.12 115 LEU A CA 1
ATOM 904 C C . LEU A 1 115 ? 28.315 29.317 -25.695 1.00 85.12 115 LEU A C 1
ATOM 906 O O . LEU A 1 115 ? 27.686 28.277 -25.855 1.00 85.12 115 LEU A O 1
ATOM 910 N N . ARG A 1 116 ? 29.362 29.390 -24.863 1.00 86.12 116 ARG A N 1
ATOM 911 C CA . ARG A 1 116 ? 29.818 28.249 -24.058 1.00 86.12 116 ARG A CA 1
ATOM 912 C C . ARG A 1 116 ? 28.738 27.773 -23.090 1.00 86.12 116 ARG A C 1
ATOM 914 O O . ARG A 1 116 ? 28.537 26.572 -22.931 1.00 86.12 116 ARG A O 1
ATOM 921 N N . GLU A 1 117 ? 28.084 28.708 -22.410 1.00 87.12 117 GLU A N 1
ATOM 922 C CA . GLU A 1 117 ? 27.042 28.385 -21.444 1.00 87.12 117 GLU A CA 1
ATOM 923 C C . GLU A 1 117 ? 25.788 27.815 -22.127 1.00 87.12 117 GLU A C 1
ATOM 925 O O . GLU A 1 117 ? 25.233 26.835 -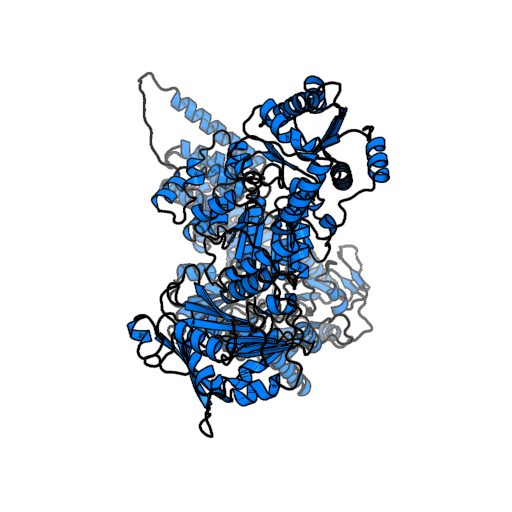21.636 1.00 87.12 117 GLU A O 1
ATOM 930 N N . TYR A 1 118 ? 25.419 28.341 -23.297 1.00 89.00 118 TYR A N 1
ATOM 931 C CA . TYR A 1 118 ? 24.335 27.837 -24.140 1.00 89.00 118 TYR A CA 1
ATOM 932 C C . TYR A 1 118 ? 24.624 26.429 -24.670 1.00 89.00 118 TYR A C 1
ATOM 934 O O . TYR A 1 118 ? 23.805 25.531 -24.493 1.00 89.00 118 TYR A O 1
ATOM 942 N N . ALA A 1 119 ? 25.828 26.189 -25.198 1.00 85.81 119 ALA A N 1
ATOM 943 C CA . ALA A 1 119 ? 26.248 24.866 -25.658 1.00 85.81 119 ALA A CA 1
ATOM 944 C C . ALA A 1 119 ? 26.217 23.823 -24.531 1.00 85.81 119 ALA A C 1
ATOM 946 O O . ALA A 1 119 ? 25.766 22.695 -24.725 1.00 85.81 119 ALA A O 1
ATOM 947 N N . ALA A 1 120 ? 26.663 24.200 -23.330 1.00 83.69 120 ALA A N 1
ATOM 948 C CA . ALA A 1 120 ? 26.631 23.321 -22.167 1.00 83.69 120 ALA A CA 1
ATOM 949 C C . ALA A 1 120 ? 25.206 23.095 -21.625 1.00 83.69 120 ALA A C 1
ATOM 951 O O . ALA A 1 120 ? 24.912 21.993 -21.181 1.00 83.69 120 ALA A O 1
ATOM 952 N N . VAL A 1 121 ? 24.297 24.076 -21.710 1.00 85.75 121 VAL A N 1
ATOM 953 C CA . VAL A 1 121 ? 22.870 23.857 -21.395 1.00 85.75 121 VAL A CA 1
ATOM 954 C C . VAL A 1 121 ? 22.228 22.901 -22.405 1.00 85.75 121 VAL A C 1
ATOM 956 O O . VAL A 1 121 ? 21.559 21.963 -21.990 1.00 85.75 121 VAL A O 1
ATOM 959 N N . LEU A 1 122 ? 22.469 23.078 -23.707 1.00 84.12 122 LEU A N 1
ATOM 960 C CA . LEU A 1 122 ? 21.978 22.163 -24.748 1.00 84.12 122 LEU A CA 1
ATOM 961 C C . LEU A 1 122 ? 22.541 20.744 -24.579 1.00 84.12 122 LEU A C 1
ATOM 963 O O . LEU A 1 122 ? 21.829 19.766 -24.782 1.00 84.12 122 LEU A O 1
ATOM 967 N N . THR A 1 123 ? 23.802 20.635 -24.148 1.00 79.88 123 THR A N 1
ATOM 968 C CA . THR A 1 123 ? 24.437 19.354 -23.798 1.00 79.88 123 THR A CA 1
ATOM 969 C C . THR A 1 123 ? 23.716 18.681 -22.626 1.00 79.88 123 THR A C 1
ATOM 971 O O . THR A 1 123 ? 23.349 17.514 -22.733 1.00 79.88 123 THR A O 1
ATOM 974 N N . ASP A 1 124 ? 23.453 19.417 -21.540 1.00 77.62 124 ASP A N 1
ATOM 975 C CA . ASP A 1 124 ? 22.732 18.905 -20.364 1.00 77.62 124 ASP A CA 1
ATOM 976 C C . ASP A 1 124 ? 21.273 18.527 -20.685 1.00 77.62 124 ASP A C 1
ATOM 978 O O . ASP A 1 124 ? 20.705 17.641 -20.049 1.00 77.62 124 ASP A O 1
ATOM 982 N N . LEU A 1 125 ? 20.669 19.179 -21.683 1.00 77.69 125 LEU A N 1
ATOM 983 C CA . LEU A 1 125 ? 19.315 18.901 -22.174 1.00 77.69 125 LEU A CA 1
ATOM 984 C C . LEU A 1 125 ? 19.260 17.827 -23.267 1.00 77.69 125 LEU A C 1
ATOM 986 O O . LEU A 1 125 ? 18.179 17.525 -23.758 1.00 77.69 125 LEU A O 1
ATOM 990 N N . CYS A 1 126 ? 20.396 17.218 -23.616 1.00 73.44 126 CYS A N 1
ATOM 991 C CA . CYS A 1 126 ? 20.497 16.182 -24.648 1.00 73.44 126 CYS A CA 1
ATOM 992 C C . CYS A 1 126 ? 20.071 16.638 -26.062 1.00 73.44 126 CYS A C 1
ATOM 994 O O . CYS A 1 126 ? 19.706 15.812 -26.896 1.00 73.44 126 CYS A O 1
ATOM 996 N N . GLU A 1 127 ? 20.168 17.932 -26.370 1.00 79.75 127 GLU A N 1
ATOM 997 C CA . GLU A 1 127 ? 19.894 18.503 -27.697 1.00 79.75 127 GLU A CA 1
ATOM 998 C C . GLU A 1 127 ? 21.137 18.371 -28.597 1.00 79.75 127 GLU A C 1
ATOM 1000 O O . GLU A 1 127 ? 21.797 19.361 -28.912 1.00 79.75 127 GLU A O 1
ATOM 1005 N N . PHE A 1 128 ? 21.508 17.137 -28.964 1.00 75.31 128 PHE A N 1
ATOM 1006 C CA . PHE A 1 128 ? 22.812 16.815 -29.567 1.00 75.31 128 PHE A CA 1
ATOM 1007 C C . PHE A 1 128 ? 23.172 17.676 -30.788 1.00 75.31 128 PHE A C 1
ATOM 1009 O O . PHE A 1 128 ? 24.229 18.305 -30.797 1.00 75.31 128 PHE A O 1
ATOM 1016 N N . GLU A 1 129 ? 22.304 17.748 -31.800 1.00 78.62 129 GLU A N 1
ATOM 1017 C CA . GLU A 1 129 ? 22.600 18.474 -33.045 1.00 78.62 129 GLU A CA 1
ATOM 1018 C C . GLU A 1 129 ? 22.794 19.977 -32.806 1.00 78.62 129 GLU A C 1
ATOM 1020 O O . GLU A 1 129 ? 23.748 20.577 -33.308 1.00 78.62 129 GLU A O 1
ATOM 1025 N N . LYS A 1 130 ? 21.942 20.579 -31.966 1.00 80.69 130 LYS A N 1
ATOM 1026 C CA . LYS A 1 130 ? 22.065 21.990 -31.580 1.00 80.69 130 LYS A CA 1
ATOM 1027 C C . LYS A 1 130 ? 23.316 22.218 -30.736 1.00 80.69 130 LYS A C 1
ATOM 1029 O O . LYS A 1 130 ? 24.045 23.177 -30.971 1.00 80.69 130 LYS A O 1
ATOM 1034 N N . ALA A 1 131 ? 23.598 21.336 -29.778 1.00 83.81 131 ALA A N 1
ATOM 1035 C CA . ALA A 1 131 ? 24.777 21.428 -28.926 1.00 83.81 131 ALA A CA 1
ATOM 1036 C C . ALA A 1 131 ? 26.068 21.364 -29.752 1.00 83.81 131 ALA A C 1
ATOM 1038 O O . ALA A 1 131 ? 26.961 22.183 -29.539 1.00 83.81 131 ALA A O 1
ATOM 1039 N N . VAL A 1 132 ? 26.152 20.442 -30.717 1.00 84.94 132 VAL A N 1
ATOM 1040 C CA . VAL A 1 132 ? 27.275 20.329 -31.659 1.00 84.94 132 VAL A CA 1
ATOM 1041 C C . VAL A 1 132 ? 27.440 21.620 -32.454 1.00 84.94 132 VAL A C 1
ATOM 1043 O O . VAL A 1 132 ? 28.525 22.200 -32.429 1.00 84.94 132 VAL A O 1
ATOM 1046 N N . ALA A 1 133 ? 26.368 22.120 -33.077 1.00 85.75 133 ALA A N 1
ATOM 1047 C CA . ALA A 1 133 ? 26.415 23.345 -33.873 1.00 85.75 133 ALA A CA 1
ATOM 1048 C C . ALA A 1 133 ? 26.912 24.553 -33.055 1.00 85.75 133 ALA A C 1
ATOM 1050 O O . ALA A 1 133 ? 27.770 25.313 -33.509 1.00 85.75 133 ALA A O 1
ATOM 1051 N N . VAL A 1 134 ? 26.432 24.705 -31.816 1.00 86.12 134 VAL A N 1
ATOM 1052 C CA . VAL A 1 134 ? 26.836 25.809 -30.931 1.00 86.12 134 VAL A CA 1
ATOM 1053 C C . VAL A 1 134 ? 28.264 25.618 -30.400 1.00 86.12 134 VAL A C 1
ATOM 1055 O O . VAL A 1 134 ? 29.004 26.597 -30.286 1.00 86.12 134 VAL A O 1
ATOM 1058 N N . TRP A 1 135 ? 28.704 24.387 -30.108 1.00 86.62 135 TRP A N 1
ATOM 1059 C CA . TRP A 1 135 ? 30.096 24.108 -29.725 1.00 86.62 135 TRP A CA 1
ATOM 1060 C C . TRP A 1 135 ? 31.078 24.396 -30.866 1.00 86.62 135 TRP A C 1
ATOM 1062 O O . TRP A 1 135 ? 32.128 24.996 -30.625 1.00 86.62 135 TRP A O 1
ATOM 1072 N N . GLU A 1 136 ? 30.739 24.023 -32.100 1.00 85.44 136 GLU A N 1
ATOM 1073 C CA . GLU A 1 136 ? 31.523 24.340 -33.299 1.00 85.44 136 GLU A CA 1
ATOM 1074 C C . GLU A 1 136 ? 31.578 25.854 -33.541 1.00 85.44 136 GLU A C 1
ATOM 1076 O O . GLU A 1 136 ? 32.651 26.414 -33.791 1.00 85.44 136 GLU A O 1
ATOM 1081 N N . GLU A 1 137 ? 30.448 26.545 -33.373 1.00 84.56 137 GLU A N 1
ATOM 1082 C CA . GLU A 1 137 ? 30.378 28.000 -33.452 1.00 84.56 137 GLU A CA 1
ATOM 1083 C C . GLU A 1 137 ? 31.237 28.680 -32.375 1.00 84.56 137 GLU A C 1
ATOM 1085 O O . GLU A 1 137 ? 31.988 29.608 -32.679 1.00 84.56 137 GLU A O 1
ATOM 1090 N N . PHE A 1 138 ? 31.192 28.200 -31.130 1.00 84.62 138 PHE A N 1
ATOM 1091 C CA . PHE A 1 138 ? 32.018 28.706 -30.032 1.00 84.62 138 PHE A CA 1
ATOM 1092 C C . PHE A 1 138 ? 33.516 28.526 -30.308 1.00 84.62 138 PHE A C 1
ATOM 1094 O O . PHE A 1 138 ? 34.305 29.454 -30.097 1.00 84.62 138 PHE A O 1
ATOM 1101 N N . ILE A 1 139 ? 33.915 27.350 -30.803 1.00 83.50 139 ILE A N 1
ATOM 1102 C CA . ILE A 1 139 ? 35.303 27.061 -31.184 1.00 83.50 139 ILE A CA 1
ATOM 1103 C C . ILE A 1 139 ? 35.751 28.005 -32.308 1.00 83.50 139 ILE A C 1
ATOM 1105 O O . ILE A 1 139 ? 36.845 28.567 -32.231 1.00 83.50 139 ILE A O 1
ATOM 1109 N N . LYS A 1 140 ? 34.893 28.247 -33.307 1.00 80.81 140 LYS A N 1
ATOM 1110 C CA . LYS A 1 140 ? 35.162 29.179 -34.410 1.00 80.81 140 LYS A CA 1
ATOM 1111 C C . LYS A 1 140 ? 35.268 30.631 -33.931 1.00 80.81 140 LYS A C 1
ATOM 1113 O O . LYS A 1 140 ? 36.196 31.331 -34.326 1.00 80.81 140 LYS A O 1
ATOM 1118 N N . ALA A 1 141 ? 34.374 31.067 -33.042 1.00 75.69 141 ALA A N 1
ATOM 1119 C CA . ALA A 1 141 ? 34.333 32.429 -32.505 1.00 75.69 141 ALA A CA 1
ATOM 1120 C C . ALA A 1 141 ? 35.562 32.791 -31.649 1.00 75.69 141 ALA A C 1
ATOM 1122 O O . ALA A 1 141 ? 35.918 33.963 -31.546 1.00 75.69 141 ALA A O 1
ATOM 1123 N N . LYS A 1 142 ? 36.227 31.804 -31.036 1.00 73.56 142 LYS A N 1
ATOM 1124 C CA . LYS A 1 142 ? 37.461 32.006 -30.257 1.00 73.56 142 LYS A CA 1
ATOM 1125 C C . LYS A 1 142 ? 38.753 31.983 -31.091 1.00 73.56 142 LYS A C 1
ATOM 1127 O O . LYS A 1 142 ? 39.792 32.393 -30.570 1.00 73.56 142 LYS A O 1
ATOM 1132 N N . GLY A 1 143 ? 38.717 31.543 -32.351 1.00 67.31 143 GLY A N 1
ATOM 1133 C CA . GLY A 1 143 ? 39.893 31.498 -33.232 1.00 67.31 143 GLY A CA 1
ATOM 1134 C C . GLY A 1 143 ? 41.084 30.734 -32.626 1.00 67.31 143 GLY A C 1
ATOM 1135 O O . GLY A 1 143 ? 40.908 29.690 -31.997 1.00 67.31 143 GLY A O 1
ATOM 1136 N N . GLU A 1 144 ? 42.301 31.269 -32.779 1.00 55.31 144 GLU A N 1
ATOM 1137 C CA . GLU A 1 144 ? 43.546 30.706 -32.213 1.00 55.31 144 GLU A CA 1
ATOM 1138 C C . GLU A 1 144 ? 43.590 30.728 -30.672 1.00 55.31 144 GLU A C 1
ATOM 1140 O O . GLU A 1 144 ? 44.329 29.965 -30.060 1.00 55.31 144 GLU A O 1
ATOM 1145 N N . SER A 1 145 ? 42.736 31.534 -30.028 1.00 53.12 145 SER A N 1
ATOM 1146 C CA . SER A 1 145 ? 42.584 31.601 -28.563 1.00 53.12 145 SER A CA 1
ATOM 1147 C C . SER A 1 145 ? 41.554 30.606 -27.994 1.00 53.12 145 SER A C 1
ATOM 1149 O O . SER A 1 145 ? 41.087 30.748 -26.858 1.00 53.12 145 SER A O 1
ATOM 1151 N N . GLY A 1 146 ? 41.150 29.614 -28.797 1.00 61.38 146 GLY A N 1
ATOM 1152 C CA . GLY A 1 146 ? 40.258 28.528 -28.390 1.00 61.38 146 GLY A CA 1
ATOM 1153 C C . GLY A 1 146 ? 40.761 27.767 -27.161 1.00 61.38 146 GLY A C 1
ATOM 1154 O O . GLY A 1 146 ? 41.940 27.781 -26.828 1.00 61.38 146 GLY A O 1
ATOM 1155 N N . SER A 1 147 ? 39.856 27.081 -26.460 1.00 74.19 147 SER A N 1
ATOM 1156 C CA . SER A 1 147 ? 40.236 26.229 -25.330 1.00 74.19 147 SER A CA 1
ATOM 1157 C C . SER A 1 147 ? 40.257 24.767 -25.759 1.00 74.19 147 SER A C 1
ATOM 1159 O O . SER A 1 147 ? 39.270 24.259 -26.301 1.00 74.19 147 SER A O 1
ATOM 1161 N N . ALA A 1 148 ? 41.335 24.061 -25.432 1.00 80.19 148 ALA A N 1
ATOM 1162 C CA . ALA A 1 148 ? 41.407 22.605 -25.513 1.00 80.19 148 ALA A CA 1
ATOM 1163 C C . ALA A 1 148 ? 40.243 21.923 -24.760 1.00 80.19 148 ALA A C 1
ATOM 1165 O O . ALA A 1 148 ? 39.749 20.876 -25.173 1.00 80.19 148 ALA A O 1
ATOM 1166 N N . SER A 1 149 ? 39.716 22.572 -23.712 1.00 80.25 149 SER A N 1
ATOM 1167 C CA . SER A 1 149 ? 38.516 22.133 -22.992 1.00 80.25 149 SER A CA 1
ATOM 1168 C C . SER A 1 149 ? 37.277 22.062 -23.890 1.00 80.25 149 SER A C 1
ATOM 1170 O O . SER A 1 149 ? 36.527 21.098 -23.802 1.00 80.25 149 SER A O 1
ATOM 1172 N N . ALA A 1 150 ? 37.074 23.024 -24.792 1.00 81.38 150 ALA A N 1
ATOM 1173 C CA . ALA A 1 150 ? 35.911 23.050 -25.684 1.00 81.38 150 ALA A CA 1
ATOM 1174 C C . ALA A 1 150 ? 35.929 21.888 -26.686 1.00 81.38 150 ALA A C 1
ATOM 1176 O O . ALA A 1 150 ? 34.924 21.210 -26.876 1.00 81.38 150 ALA A O 1
ATOM 1177 N N . HIS A 1 151 ? 37.104 21.602 -27.251 1.00 87.81 151 HIS A N 1
ATOM 1178 C CA . HIS A 1 151 ? 37.292 20.472 -28.158 1.00 87.81 151 HIS A CA 1
ATOM 1179 C C . HIS A 1 151 ? 37.084 19.132 -27.441 1.00 87.81 151 HIS A C 1
ATOM 1181 O O . HIS A 1 151 ? 36.485 18.225 -28.006 1.00 87.81 151 HIS A O 1
ATOM 1187 N N . ARG A 1 152 ? 37.504 19.016 -26.173 1.00 88.88 152 ARG A N 1
ATOM 1188 C CA . ARG A 1 152 ? 37.217 17.832 -25.347 1.00 88.88 152 ARG A CA 1
ATOM 1189 C C . ARG A 1 152 ? 35.722 17.647 -25.073 1.00 88.88 152 ARG A C 1
ATOM 1191 O O . ARG A 1 152 ? 35.245 16.520 -25.112 1.00 88.88 152 ARG A O 1
ATOM 1198 N N . HIS A 1 153 ? 34.971 18.724 -24.834 1.00 83.25 153 HIS A N 1
ATOM 1199 C CA . HIS A 1 153 ? 33.514 18.632 -24.655 1.00 83.25 153 HIS A CA 1
ATOM 1200 C C . HIS A 1 153 ? 32.816 18.183 -25.946 1.00 83.25 153 HIS A C 1
ATOM 1202 O O . HIS A 1 153 ? 31.993 17.272 -25.901 1.00 83.25 153 HIS A O 1
ATOM 1208 N N . LEU A 1 154 ? 33.202 18.743 -27.097 1.00 85.88 154 LEU A N 1
ATOM 1209 C CA . LEU A 1 154 ? 32.667 18.338 -28.399 1.00 85.88 154 LEU A CA 1
ATOM 1210 C C . LEU A 1 154 ? 33.039 16.887 -28.762 1.00 85.88 154 LEU A C 1
ATOM 1212 O O . LEU A 1 154 ? 32.199 16.129 -29.240 1.00 85.88 154 LEU A O 1
ATOM 1216 N N . ALA A 1 155 ? 34.273 16.460 -28.485 1.00 84.12 155 ALA A N 1
ATOM 1217 C CA . ALA A 1 155 ? 34.691 15.074 -28.686 1.00 84.12 155 ALA A CA 1
ATOM 1218 C C . ALA A 1 155 ? 33.934 14.096 -27.773 1.00 84.12 155 ALA A C 1
ATOM 1220 O O . ALA A 1 155 ? 33.542 13.021 -28.220 1.00 84.12 155 ALA A O 1
ATOM 1221 N N . SER A 1 156 ? 33.689 14.481 -26.518 1.00 79.38 156 SER A N 1
ATOM 1222 C CA . SER A 1 156 ? 32.885 13.703 -25.568 1.00 79.38 156 SER A CA 1
ATOM 1223 C C . SER A 1 156 ? 31.438 13.541 -26.045 1.00 79.38 156 SER A C 1
ATOM 1225 O O . SER A 1 156 ? 30.902 12.439 -25.989 1.00 79.38 156 SER A O 1
ATOM 1227 N N . LEU A 1 157 ? 30.826 14.600 -26.590 1.00 79.25 157 LEU A N 1
ATOM 1228 C CA . LEU A 1 157 ? 29.495 14.538 -27.206 1.00 79.25 157 LEU A CA 1
ATOM 1229 C C . LEU A 1 157 ? 29.446 13.511 -28.345 1.00 79.25 157 LEU A C 1
ATOM 1231 O O . LEU A 1 157 ? 28.614 12.609 -28.318 1.00 79.25 157 LEU A O 1
ATOM 1235 N N . TYR A 1 158 ? 30.375 13.591 -29.304 1.00 79.31 158 TYR A N 1
ATOM 1236 C CA . TYR A 1 158 ? 30.451 12.617 -30.398 1.00 79.31 158 TYR A CA 1
ATOM 1237 C C . TYR A 1 158 ? 30.708 11.187 -29.902 1.00 79.31 158 TYR A C 1
ATOM 1239 O O . TYR A 1 158 ? 30.131 10.240 -30.431 1.00 79.31 158 TYR A O 1
ATOM 1247 N N . ALA A 1 159 ? 31.557 11.015 -28.888 1.00 72.38 159 ALA A N 1
ATOM 1248 C CA . ALA A 1 159 ? 31.828 9.712 -28.292 1.00 72.38 159 ALA A CA 1
ATOM 1249 C C . ALA A 1 159 ? 30.591 9.133 -27.589 1.00 72.38 159 ALA A C 1
ATOM 1251 O O . ALA A 1 159 ? 30.312 7.949 -27.733 1.00 72.38 159 ALA A O 1
ATOM 1252 N N . ASN A 1 160 ? 29.809 9.942 -26.877 1.00 68.31 160 ASN A N 1
ATOM 1253 C CA . ASN A 1 160 ? 28.599 9.466 -26.203 1.00 68.31 160 ASN A CA 1
ATOM 1254 C C . ASN A 1 160 ? 27.516 8.991 -27.189 1.00 68.31 160 ASN A C 1
ATOM 1256 O O . ASN A 1 160 ? 26.789 8.056 -26.867 1.00 68.31 160 ASN A O 1
ATOM 1260 N N . GLU A 1 161 ? 27.479 9.548 -28.403 1.00 70.69 161 GLU A N 1
ATOM 1261 C CA . GLU A 1 161 ? 26.613 9.099 -29.508 1.00 70.69 161 GLU A CA 1
ATOM 1262 C C . GLU A 1 161 ? 27.224 7.959 -30.352 1.00 70.69 161 GLU A C 1
ATOM 1264 O O . GLU A 1 161 ? 26.754 7.649 -31.445 1.00 70.69 161 GLU A O 1
ATOM 1269 N N . GLY A 1 162 ? 28.316 7.336 -29.893 1.00 57.88 162 GLY A N 1
ATOM 1270 C CA . GLY A 1 162 ? 28.968 6.229 -30.602 1.00 57.88 162 GLY A CA 1
ATOM 1271 C C . GLY A 1 162 ? 29.764 6.640 -31.851 1.00 57.88 162 GLY A C 1
ATOM 1272 O O . GLY A 1 162 ? 30.276 5.786 -32.573 1.00 57.88 162 GLY A O 1
ATOM 1273 N N . MET A 1 163 ? 29.931 7.940 -32.114 1.00 72.12 163 MET A N 1
ATOM 1274 C CA . MET A 1 163 ? 30.602 8.479 -33.304 1.00 72.12 163 MET A CA 1
ATOM 1275 C C . MET A 1 163 ? 32.120 8.628 -33.100 1.00 72.12 163 MET A C 1
ATOM 1277 O O . MET A 1 163 ? 32.689 9.715 -33.248 1.00 72.12 163 MET A O 1
ATOM 1281 N N . ALA A 1 164 ? 32.805 7.525 -32.789 1.00 71.25 164 ALA A N 1
ATOM 1282 C CA . ALA A 1 164 ? 34.226 7.520 -32.420 1.00 71.25 164 ALA A CA 1
ATOM 1283 C C . ALA A 1 164 ? 35.147 8.215 -33.443 1.00 71.25 164 ALA A C 1
ATOM 1285 O O . ALA A 1 164 ? 36.055 8.953 -33.065 1.00 71.25 164 ALA A O 1
ATOM 1286 N N . SER A 1 165 ? 34.896 8.046 -34.747 1.00 72.00 165 SER A N 1
ATOM 1287 C CA . SER A 1 165 ? 35.710 8.681 -35.797 1.00 72.00 165 SER A CA 1
ATOM 1288 C C . SER A 1 165 ? 35.605 10.209 -35.789 1.00 72.00 165 SER A C 1
ATOM 1290 O O . SER A 1 165 ? 36.610 10.888 -35.999 1.00 72.00 165 SER A O 1
ATOM 1292 N N . LYS A 1 166 ? 34.411 10.765 -35.533 1.00 77.81 166 LYS A N 1
ATOM 1293 C CA . LYS A 1 166 ? 34.222 12.221 -35.426 1.00 77.81 166 LYS A CA 1
ATOM 1294 C C . LYS A 1 166 ? 34.867 12.756 -34.151 1.00 77.81 166 LYS A C 1
ATOM 1296 O O . LYS A 1 166 ? 35.581 13.752 -34.208 1.00 77.81 166 LYS A O 1
ATOM 1301 N N . ALA A 1 167 ? 34.705 12.045 -33.034 1.00 79.88 167 ALA A N 1
ATOM 1302 C CA . ALA A 1 167 ? 35.345 12.394 -31.768 1.00 79.88 167 ALA A CA 1
ATOM 1303 C C . ALA A 1 167 ? 36.881 12.447 -31.887 1.00 79.88 167 ALA A C 1
ATOM 1305 O O . ALA A 1 167 ? 37.508 13.416 -31.460 1.00 79.88 167 ALA A O 1
ATOM 1306 N N . LEU A 1 168 ? 37.490 11.445 -32.532 1.00 84.75 168 LEU A N 1
ATOM 1307 C CA . LEU A 1 168 ? 38.933 11.418 -32.787 1.00 84.75 168 LEU A CA 1
ATOM 1308 C C . LEU A 1 168 ? 39.384 12.492 -33.787 1.00 84.75 168 LEU A C 1
ATOM 1310 O O . LEU A 1 168 ? 40.490 13.009 -33.643 1.00 84.75 168 LEU A O 1
ATOM 1314 N N . GLY A 1 169 ? 38.548 12.855 -34.765 1.00 85.56 169 GLY A N 1
ATOM 1315 C CA . GLY A 1 169 ? 38.796 13.990 -35.661 1.00 85.56 169 GLY A CA 1
ATOM 1316 C C . GLY A 1 169 ? 38.896 15.314 -34.899 1.00 85.56 169 GLY A C 1
ATOM 1317 O O . GLY A 1 169 ? 39.895 16.018 -35.017 1.00 85.56 169 GLY A O 1
ATOM 1318 N N . VAL A 1 170 ? 37.928 15.590 -34.019 1.00 87.38 170 VAL A N 1
ATOM 1319 C CA . VAL A 1 170 ? 37.923 16.792 -33.164 1.00 87.38 170 VAL A CA 1
ATOM 1320 C C . VAL A 1 170 ? 39.147 16.840 -32.242 1.00 87.38 170 VAL A C 1
ATOM 1322 O O . VAL A 1 170 ? 39.746 17.901 -32.057 1.00 87.38 170 VAL A O 1
ATOM 1325 N N . LEU A 1 171 ? 39.559 15.701 -31.671 1.00 88.19 171 LEU A N 1
ATOM 1326 C CA . LEU A 1 171 ? 40.751 15.637 -30.818 1.00 88.19 171 LEU A CA 1
ATOM 1327 C C . LEU A 1 171 ? 42.059 15.766 -31.600 1.00 88.19 171 LEU A C 1
ATOM 1329 O O . LEU A 1 171 ? 43.018 16.324 -31.070 1.00 88.19 171 LEU A O 1
ATOM 1333 N N . ARG A 1 172 ? 42.106 15.310 -32.856 1.00 88.12 172 ARG A N 1
ATOM 1334 C CA . ARG A 1 172 ? 43.257 15.522 -33.742 1.00 88.12 172 ARG A CA 1
ATOM 1335 C C . ARG A 1 172 ? 43.453 17.010 -34.033 1.00 88.12 172 ARG A C 1
ATOM 1337 O O . ARG A 1 172 ? 44.568 17.505 -33.882 1.00 88.12 172 ARG A O 1
ATOM 1344 N N . ASP A 1 173 ? 42.375 17.722 -34.352 1.00 84.94 173 ASP A N 1
ATOM 1345 C CA . ASP A 1 173 ? 42.401 19.174 -34.563 1.00 84.94 173 ASP A CA 1
ATOM 1346 C C . ASP A 1 173 ? 42.796 19.924 -33.283 1.00 84.94 173 ASP A C 1
ATOM 1348 O O . ASP A 1 173 ? 43.588 20.868 -33.319 1.00 84.94 173 ASP A O 1
ATOM 1352 N N . ALA A 1 174 ? 42.302 19.470 -32.125 1.00 87.06 174 ALA A N 1
ATOM 1353 C CA . ALA A 1 174 ? 42.677 20.022 -30.827 1.00 87.06 174 ALA A CA 1
ATOM 1354 C C . ALA A 1 174 ? 44.162 19.812 -30.514 1.00 87.06 174 ALA A C 1
ATOM 1356 O O . ALA A 1 174 ? 44.822 20.731 -30.044 1.00 87.06 174 ALA A O 1
ATOM 1357 N N . LYS A 1 175 ? 44.700 18.623 -30.793 1.00 85.62 175 LYS A N 1
ATOM 1358 C CA . LYS A 1 175 ? 46.108 18.282 -30.567 1.00 85.62 175 LYS A CA 1
ATOM 1359 C C . LYS A 1 175 ? 47.046 19.064 -31.487 1.00 85.62 175 LYS A C 1
ATOM 1361 O O . LYS A 1 175 ? 48.127 19.443 -31.054 1.00 85.62 175 LYS A O 1
ATOM 1366 N N . ALA A 1 176 ? 46.627 19.356 -32.720 1.00 84.44 176 ALA A N 1
ATOM 1367 C CA . ALA A 1 176 ? 47.382 20.222 -33.626 1.00 84.44 176 ALA A CA 1
ATOM 1368 C C . ALA A 1 176 ? 47.487 21.669 -33.103 1.00 84.44 176 ALA A C 1
ATOM 1370 O O . ALA A 1 176 ? 48.512 22.315 -33.297 1.00 84.44 176 ALA A O 1
ATOM 1371 N N . LYS A 1 177 ? 46.447 22.167 -32.418 1.00 82.38 177 LYS A N 1
ATOM 1372 C CA . LYS A 1 177 ? 46.408 23.529 -31.850 1.00 82.38 177 LYS A CA 1
ATOM 1373 C C . LYS A 1 177 ? 46.978 23.630 -30.430 1.00 82.38 177 LYS A C 1
ATOM 1375 O O . LYS A 1 177 ? 47.494 24.677 -30.058 1.00 82.38 177 LYS A O 1
ATOM 1380 N N . PHE A 1 178 ? 46.879 22.563 -29.638 1.00 85.19 178 PHE A N 1
ATOM 1381 C CA . PHE A 1 178 ? 47.282 22.505 -28.227 1.00 85.19 178 PHE A CA 1
ATOM 1382 C C . PHE A 1 178 ? 48.144 21.256 -27.956 1.00 85.19 178 PHE A C 1
ATOM 1384 O O . PHE A 1 178 ? 47.710 20.359 -27.226 1.00 85.19 178 PHE A O 1
ATOM 1391 N N . PRO A 1 179 ? 49.348 21.163 -28.550 1.00 77.88 179 PRO A N 1
ATOM 1392 C CA . PRO A 1 179 ? 50.161 19.943 -28.529 1.00 77.88 179 PRO A CA 1
ATOM 1393 C C . PRO A 1 179 ? 50.604 19.512 -27.122 1.00 77.88 179 PRO A C 1
ATOM 1395 O O . PRO A 1 179 ? 50.734 18.315 -26.872 1.00 77.88 179 PRO A O 1
ATOM 1398 N N . ASP A 1 180 ? 50.755 20.460 -26.191 1.00 80.44 180 ASP A N 1
ATOM 1399 C CA . ASP A 1 180 ? 51.213 20.198 -24.819 1.00 80.44 180 ASP A CA 1
ATOM 1400 C C . ASP A 1 180 ? 50.071 19.937 -23.811 1.00 80.44 180 ASP A C 1
ATOM 1402 O O . ASP A 1 180 ? 50.326 19.648 -22.638 1.00 80.44 180 ASP A O 1
ATOM 1406 N N . ASP A 1 181 ? 48.794 20.013 -24.222 1.00 81.25 181 ASP A N 1
ATOM 1407 C CA . ASP A 1 181 ? 47.670 19.733 -23.317 1.00 81.25 181 ASP A CA 1
ATOM 1408 C C . ASP A 1 181 ? 47.477 18.216 -23.139 1.00 81.25 181 ASP A C 1
ATOM 1410 O O . ASP A 1 181 ? 46.763 17.536 -23.886 1.00 81.25 181 ASP A O 1
ATOM 1414 N N . GLN A 1 182 ? 48.079 17.689 -22.069 1.00 79.81 182 GLN A N 1
ATOM 1415 C CA . GLN A 1 182 ? 48.013 16.273 -21.694 1.00 79.81 182 GLN A CA 1
ATOM 1416 C C . GLN A 1 182 ? 46.583 15.733 -21.549 1.00 79.81 182 GLN A C 1
ATOM 1418 O O . GLN A 1 182 ? 46.363 14.531 -21.710 1.00 79.81 182 GLN A O 1
ATOM 1423 N N . SER A 1 183 ? 45.591 16.582 -21.267 1.00 79.12 183 SER A N 1
ATOM 1424 C CA . SER A 1 183 ? 44.205 16.133 -21.124 1.00 79.12 183 SER A CA 1
ATOM 1425 C C . SER A 1 183 ? 43.518 15.859 -22.466 1.00 79.12 183 SER A C 1
ATOM 1427 O O . SER A 1 183 ? 42.610 15.030 -22.510 1.00 79.12 183 SER A O 1
ATOM 1429 N N . VAL A 1 184 ? 43.976 16.466 -23.572 1.00 82.50 184 VAL A N 1
ATOM 1430 C CA . VAL A 1 184 ? 43.555 16.092 -24.939 1.00 82.50 184 VAL A CA 1
ATOM 1431 C C . VAL A 1 184 ? 44.121 14.718 -25.298 1.00 82.50 184 VAL A C 1
ATOM 1433 O O . VAL A 1 184 ? 43.374 13.847 -25.738 1.00 82.50 184 VAL A O 1
ATOM 1436 N N . GLN A 1 185 ? 45.411 14.490 -25.025 1.00 78.38 185 GLN A N 1
ATOM 1437 C CA . GLN A 1 185 ? 46.067 13.204 -25.284 1.00 78.38 185 GLN A CA 1
ATOM 1438 C C . GLN A 1 185 ? 45.450 12.065 -24.465 1.00 78.38 185 GLN A C 1
ATOM 1440 O O . GLN A 1 185 ? 45.244 10.962 -24.972 1.00 78.38 185 GLN A O 1
ATOM 1445 N N . LYS A 1 186 ? 45.137 12.339 -23.195 1.00 79.94 186 LYS A N 1
ATOM 1446 C CA . LYS A 1 186 ? 44.464 11.397 -22.304 1.00 79.94 186 LYS A CA 1
ATOM 1447 C C . LYS A 1 186 ? 43.078 11.022 -22.833 1.00 79.94 186 LYS A C 1
ATOM 1449 O O . LYS A 1 186 ? 42.797 9.835 -22.936 1.00 79.94 186 LYS A O 1
ATOM 1454 N N . MET A 1 187 ? 42.261 12.002 -23.230 1.00 81.81 187 MET A N 1
ATOM 1455 C CA . MET A 1 187 ? 40.922 11.748 -23.773 1.00 81.81 187 MET A CA 1
ATOM 1456 C C . MET A 1 187 ? 40.963 11.020 -25.125 1.00 81.81 187 MET A C 1
ATOM 1458 O O . MET A 1 187 ? 40.133 10.153 -25.371 1.00 81.81 187 MET A O 1
ATOM 1462 N N . GLU A 1 188 ? 41.942 11.310 -25.989 1.00 81.00 188 GLU A N 1
ATOM 1463 C CA . GLU A 1 188 ? 42.128 10.562 -27.242 1.00 81.00 188 GLU A CA 1
ATOM 1464 C C . GLU A 1 188 ? 42.412 9.083 -26.954 1.00 81.00 188 GLU A C 1
ATOM 1466 O O . GLU A 1 188 ? 41.800 8.200 -27.555 1.00 81.00 188 GLU A O 1
ATOM 1471 N N . ASN A 1 189 ? 43.302 8.812 -25.997 1.00 73.00 189 ASN A N 1
ATOM 1472 C CA . ASN A 1 189 ? 43.620 7.453 -25.576 1.00 73.00 189 ASN A CA 1
ATOM 1473 C C . ASN A 1 189 ? 42.413 6.763 -24.926 1.00 73.00 189 ASN A C 1
ATOM 1475 O O . ASN A 1 189 ? 42.166 5.602 -25.228 1.00 73.00 189 ASN A O 1
ATOM 1479 N N . GLU A 1 190 ? 41.652 7.468 -24.084 1.00 71.56 190 GLU A N 1
ATOM 1480 C CA . GLU A 1 190 ? 40.421 6.964 -23.461 1.00 71.56 190 GLU A CA 1
ATOM 1481 C C . GLU A 1 190 ? 39.360 6.617 -24.504 1.00 71.56 190 GLU A C 1
ATOM 1483 O O . GLU A 1 190 ? 38.825 5.519 -24.460 1.00 71.56 190 GLU A O 1
ATOM 1488 N N . ILE A 1 191 ? 39.109 7.482 -25.491 1.00 67.62 191 ILE A N 1
ATOM 1489 C CA . ILE A 1 191 ? 38.138 7.213 -26.562 1.00 67.62 191 ILE A CA 1
ATOM 1490 C C . ILE A 1 191 ? 38.609 6.051 -27.444 1.00 67.62 191 ILE A C 1
ATOM 1492 O O . ILE A 1 191 ? 37.817 5.180 -27.791 1.00 67.62 191 ILE A O 1
ATOM 1496 N N . ARG A 1 192 ? 39.903 5.965 -27.777 1.00 65.12 192 ARG A N 1
ATOM 1497 C CA . ARG A 1 192 ? 40.444 4.798 -28.499 1.00 65.12 192 ARG A CA 1
ATOM 1498 C C . ARG A 1 192 ? 40.274 3.503 -27.708 1.00 65.12 192 ARG A C 1
ATOM 1500 O O . ARG A 1 192 ? 39.983 2.476 -28.317 1.00 65.12 192 ARG A O 1
ATOM 1507 N N . LEU A 1 193 ? 40.441 3.552 -26.385 1.00 54.94 193 LEU A N 1
ATOM 1508 C CA . LEU A 1 193 ? 40.228 2.411 -25.494 1.00 54.94 193 LEU A CA 1
ATOM 1509 C C . LEU A 1 193 ? 38.742 2.037 -25.406 1.00 54.94 193 LEU A C 1
ATOM 1511 O O . LEU A 1 193 ? 38.395 0.871 -25.580 1.00 54.94 193 LEU A O 1
ATOM 1515 N N . ASP A 1 194 ? 37.881 3.031 -25.181 1.00 51.12 194 ASP A N 1
ATOM 1516 C CA . ASP A 1 194 ? 36.430 2.900 -25.022 1.00 51.12 194 ASP A CA 1
ATOM 1517 C C . ASP A 1 194 ? 35.776 2.304 -26.274 1.00 51.12 194 ASP A C 1
ATOM 1519 O O . ASP A 1 194 ? 34.831 1.525 -26.163 1.00 51.12 194 ASP A O 1
ATOM 1523 N N . PHE A 1 195 ? 36.309 2.630 -27.455 1.00 50.03 195 PHE A N 1
ATOM 1524 C CA . PHE A 1 195 ? 35.850 2.122 -28.752 1.00 50.03 195 PHE A CA 1
ATOM 1525 C C . PHE A 1 195 ? 36.738 1.017 -29.338 1.00 50.03 195 PHE A C 1
ATOM 1527 O O . PHE A 1 195 ? 36.545 0.624 -30.486 1.00 50.03 195 PHE A O 1
ATOM 1534 N N . ARG A 1 196 ? 37.712 0.514 -28.566 1.00 51.59 196 ARG A N 1
ATOM 1535 C CA . ARG A 1 196 ? 38.620 -0.593 -28.929 1.00 51.59 196 ARG A CA 1
ATOM 1536 C C . ARG A 1 196 ? 39.279 -0.452 -30.311 1.00 51.59 196 ARG A C 1
ATOM 1538 O O . ARG A 1 196 ? 39.516 -1.438 -31.006 1.00 51.59 196 ARG A O 1
ATOM 1545 N N . ILE A 1 197 ? 39.630 0.774 -30.700 1.00 52.09 197 ILE A N 1
ATOM 1546 C CA . ILE A 1 197 ? 40.323 1.070 -31.962 1.00 52.09 197 ILE A CA 1
ATOM 1547 C C . ILE A 1 197 ? 41.815 0.751 -31.768 1.00 52.09 197 ILE A C 1
ATOM 1549 O O . ILE A 1 197 ? 42.624 1.633 -31.469 1.00 52.09 197 ILE A O 1
ATOM 1553 N N . LEU A 1 198 ? 42.171 -0.533 -31.875 1.00 38.19 198 LEU A N 1
ATOM 1554 C CA . LEU A 1 198 ? 43.552 -1.021 -31.810 1.00 38.19 198 LEU A CA 1
ATOM 1555 C C . LEU A 1 198 ? 44.266 -0.852 -33.166 1.00 38.19 198 LEU A C 1
ATOM 1557 O O . LEU A 1 198 ? 43.632 -1.009 -34.213 1.00 38.19 198 LEU A O 1
ATOM 1561 N N . PRO A 1 199 ? 45.582 -0.562 -33.187 1.00 31.45 199 PRO A N 1
ATOM 1562 C CA . PRO A 1 199 ? 46.370 -0.698 -34.406 1.00 31.45 199 PRO A CA 1
ATOM 1563 C C . PRO A 1 199 ? 46.421 -2.179 -34.826 1.00 31.45 199 PRO A C 1
ATOM 1565 O O . PRO A 1 199 ? 46.344 -3.064 -33.970 1.00 31.45 199 PRO A O 1
ATOM 1568 N N . PRO A 1 200 ? 46.542 -2.477 -36.130 1.00 30.09 200 PRO A N 1
ATOM 1569 C CA . PRO A 1 200 ? 46.482 -3.843 -36.625 1.00 30.09 200 PRO A CA 1
ATOM 1570 C C . PRO A 1 200 ? 47.750 -4.603 -36.218 1.00 30.09 200 PRO A C 1
ATOM 1572 O O . PRO A 1 200 ? 48.784 -4.489 -36.873 1.00 30.09 200 PRO A O 1
ATOM 1575 N N . SER A 1 201 ? 47.694 -5.401 -35.152 1.00 27.72 201 SER A N 1
ATOM 1576 C CA . SER A 1 201 ? 48.717 -6.417 -34.904 1.00 27.72 201 SER A CA 1
ATOM 1577 C C . SER A 1 201 ? 48.195 -7.654 -34.161 1.00 27.72 201 SER A C 1
ATOM 1579 O O . SER A 1 201 ? 47.740 -7.602 -33.025 1.00 27.72 201 SER A O 1
ATOM 1581 N N . ARG A 1 202 ? 48.346 -8.779 -34.876 1.00 28.78 202 ARG A N 1
ATOM 1582 C CA . ARG A 1 202 ? 48.425 -10.190 -34.459 1.00 28.78 202 ARG A CA 1
ATOM 1583 C C . ARG A 1 202 ? 47.277 -10.741 -33.606 1.00 28.78 202 ARG A C 1
ATOM 1585 O O . ARG A 1 202 ? 47.375 -10.899 -32.396 1.00 28.78 202 ARG A O 1
ATOM 1592 N N . SER A 1 203 ? 46.256 -11.203 -34.325 1.00 30.56 203 SER A N 1
ATOM 1593 C CA . SER A 1 203 ? 45.405 -12.332 -33.951 1.00 30.56 203 SER A CA 1
ATOM 1594 C C . SER A 1 203 ? 46.258 -13.589 -33.702 1.00 30.56 203 SER A C 1
ATOM 1596 O O . SER A 1 203 ? 46.528 -14.356 -34.626 1.00 30.56 203 SER A O 1
ATOM 1598 N N . ALA A 1 204 ? 46.727 -13.788 -32.473 1.00 28.45 204 ALA A N 1
ATOM 1599 C CA . ALA A 1 204 ? 47.169 -15.103 -32.022 1.00 28.45 204 ALA A CA 1
ATOM 1600 C C . ALA A 1 204 ? 45.929 -15.915 -31.615 1.00 28.45 204 ALA A C 1
ATOM 1602 O O . ALA A 1 204 ? 45.002 -15.385 -31.002 1.00 28.45 204 ALA A O 1
ATOM 1603 N N . SER A 1 205 ? 45.896 -17.176 -32.032 1.00 34.31 205 SER A N 1
ATOM 1604 C CA . SER A 1 205 ? 44.812 -18.149 -31.888 1.00 34.31 205 SER A CA 1
ATOM 1605 C C . SER A 1 205 ? 44.330 -18.308 -30.438 1.00 34.31 205 SER A C 1
ATOM 1607 O O . SER A 1 205 ? 44.858 -19.110 -29.673 1.00 34.31 205 SER A O 1
ATOM 1609 N N . LEU A 1 206 ? 43.300 -17.551 -30.059 1.00 37.06 206 LEU A N 1
ATOM 1610 C CA . LEU A 1 206 ? 42.632 -17.647 -28.754 1.00 37.06 206 LEU A CA 1
ATOM 1611 C C . LEU A 1 206 ? 41.685 -18.855 -28.640 1.00 37.06 206 LEU A C 1
ATOM 1613 O O . LEU A 1 206 ? 41.204 -19.132 -27.545 1.00 37.06 206 LEU A O 1
ATOM 1617 N N . THR A 1 207 ? 41.405 -19.567 -29.735 1.00 41.44 207 THR A N 1
ATOM 1618 C CA . THR A 1 207 ? 40.368 -20.611 -29.786 1.00 41.44 207 THR A CA 1
ATOM 1619 C C . THR A 1 207 ? 40.766 -21.919 -29.109 1.00 41.44 207 THR A C 1
ATOM 1621 O O . THR A 1 207 ? 39.919 -22.508 -28.445 1.00 41.44 207 THR A O 1
ATOM 1624 N N . ASP A 1 208 ? 42.030 -22.343 -29.183 1.00 38.75 208 ASP A N 1
ATOM 1625 C CA . ASP A 1 208 ? 42.393 -23.686 -28.702 1.00 38.75 208 ASP A CA 1
ATOM 1626 C C . ASP A 1 208 ? 42.641 -23.700 -27.187 1.00 38.75 208 ASP A C 1
ATOM 1628 O O . ASP A 1 208 ? 41.976 -24.433 -26.459 1.00 38.75 208 ASP A O 1
ATOM 1632 N N . ALA A 1 209 ? 43.487 -22.805 -26.666 1.00 38.53 209 ALA A N 1
ATOM 1633 C CA . ALA A 1 209 ? 43.863 -22.807 -25.247 1.00 38.53 209 ALA A CA 1
ATOM 1634 C C . ALA A 1 209 ? 42.734 -22.392 -24.276 1.00 38.53 209 ALA A C 1
ATOM 1636 O O . ALA A 1 209 ? 42.749 -22.798 -23.115 1.00 38.53 209 ALA A O 1
ATOM 1637 N N . THR A 1 210 ? 41.745 -21.599 -24.718 1.00 42.34 210 THR A N 1
ATOM 1638 C CA . THR A 1 210 ? 40.618 -21.189 -23.851 1.00 42.34 210 THR A CA 1
ATOM 1639 C C . THR A 1 210 ? 39.428 -22.146 -23.898 1.00 42.34 210 THR A C 1
ATOM 1641 O O . THR A 1 210 ? 38.645 -22.166 -22.946 1.00 42.34 210 THR A O 1
ATOM 1644 N N . SER A 1 211 ? 39.309 -22.979 -24.942 1.00 41.38 211 SER A N 1
ATOM 1645 C CA . SER A 1 211 ? 38.245 -23.990 -25.027 1.00 41.38 211 SER A CA 1
ATOM 1646 C C . SER A 1 211 ? 38.409 -25.090 -23.968 1.00 41.38 211 SER A C 1
ATOM 1648 O O . SER A 1 211 ? 37.423 -25.474 -23.333 1.00 41.38 211 SER A O 1
ATOM 1650 N N . HIS A 1 212 ? 39.652 -25.497 -23.676 1.00 41.19 212 HIS A N 1
ATOM 1651 C CA . HIS A 1 212 ? 39.961 -26.545 -22.695 1.00 41.19 212 HIS A CA 1
ATOM 1652 C C . HIS A 1 212 ? 39.557 -26.177 -21.259 1.00 41.19 212 HIS A C 1
ATOM 1654 O O . HIS A 1 212 ? 39.133 -27.042 -20.497 1.00 41.19 212 HIS A O 1
ATOM 1660 N N . LEU A 1 213 ? 39.602 -24.893 -20.886 1.00 44.62 213 LEU A N 1
ATOM 1661 C CA . LEU A 1 213 ? 39.171 -24.431 -19.558 1.00 44.62 213 LEU A CA 1
ATOM 1662 C C . LEU A 1 213 ? 37.649 -24.439 -19.369 1.00 44.62 213 LEU A C 1
ATOM 1664 O O . LEU A 1 213 ? 37.180 -24.415 -18.232 1.00 44.62 213 LEU A O 1
ATOM 1668 N N . PHE A 1 214 ? 36.874 -24.436 -20.459 1.00 50.59 214 PHE A N 1
ATOM 1669 C CA . PHE A 1 214 ? 35.439 -24.174 -20.385 1.00 50.59 214 PHE A CA 1
ATOM 1670 C C . PHE A 1 214 ? 34.581 -25.415 -20.143 1.00 50.59 214 PHE A C 1
ATOM 1672 O O . PHE A 1 214 ? 33.598 -25.297 -19.413 1.00 50.59 214 PHE A O 1
ATOM 1679 N N . ASN A 1 215 ? 34.931 -26.580 -20.705 1.00 47.66 215 ASN A N 1
ATOM 1680 C CA . ASN A 1 215 ? 34.089 -27.783 -20.594 1.00 47.66 215 ASN A CA 1
ATOM 1681 C C . ASN A 1 215 ? 34.819 -29.109 -20.312 1.00 47.66 215 ASN A C 1
ATOM 1683 O O . ASN A 1 215 ? 34.168 -30.022 -19.811 1.00 47.66 215 ASN A O 1
ATOM 1687 N N . GLU A 1 216 ? 36.127 -29.246 -20.558 1.00 41.03 216 GLU A N 1
ATOM 1688 C CA . GLU A 1 216 ? 36.832 -30.518 -20.285 1.00 41.03 216 GLU A CA 1
ATOM 1689 C C . GLU A 1 216 ? 37.329 -30.645 -18.836 1.00 41.03 216 GLU A C 1
ATOM 1691 O O . GLU A 1 216 ? 37.499 -31.754 -18.335 1.00 41.03 216 GLU A O 1
ATOM 1696 N N . TYR A 1 217 ? 37.451 -29.536 -18.102 1.00 37.88 217 TYR A N 1
ATOM 1697 C CA . TYR A 1 217 ? 37.738 -29.547 -16.665 1.00 37.88 217 TYR A CA 1
ATOM 1698 C C . TYR A 1 217 ? 36.460 -29.689 -15.830 1.00 37.88 217 TYR A C 1
ATOM 1700 O O . TYR A 1 217 ? 36.043 -28.770 -15.122 1.00 37.88 217 TYR A O 1
ATOM 1708 N N . ARG A 1 218 ? 35.834 -30.869 -15.877 1.00 40.38 218 ARG A N 1
ATOM 1709 C CA . ARG A 1 218 ? 34.998 -31.313 -14.756 1.00 40.38 218 ARG A CA 1
ATOM 1710 C C . ARG A 1 218 ? 35.931 -31.664 -13.582 1.00 40.38 218 ARG A C 1
ATOM 1712 O O . ARG A 1 218 ? 36.581 -32.699 -13.585 1.00 40.38 218 ARG A O 1
ATOM 1719 N N . ILE A 1 219 ? 35.938 -30.781 -12.582 1.00 44.84 219 ILE A N 1
ATOM 1720 C CA . ILE A 1 219 ? 36.067 -31.071 -11.139 1.00 44.84 219 ILE A CA 1
ATOM 1721 C C . ILE A 1 219 ? 37.471 -31.102 -10.485 1.00 44.84 219 ILE A C 1
ATOM 1723 O O . ILE A 1 219 ? 37.520 -30.881 -9.282 1.00 44.84 219 ILE A O 1
ATOM 1727 N N . GLU A 1 220 ? 38.620 -31.220 -11.169 1.00 44.72 220 GLU A N 1
ATOM 1728 C CA . GLU A 1 220 ? 39.887 -31.395 -10.402 1.00 44.72 220 GLU A CA 1
ATOM 1729 C C . GLU A 1 220 ? 40.913 -30.237 -10.364 1.00 44.72 220 GLU A C 1
ATOM 1731 O O . GLU A 1 220 ? 41.730 -30.231 -9.441 1.00 44.72 220 GLU A O 1
ATOM 1736 N N . HIS A 1 221 ? 40.944 -29.248 -11.278 1.00 54.44 221 HIS A N 1
ATOM 1737 C CA . HIS A 1 221 ? 42.135 -28.360 -11.413 1.00 54.44 221 HIS A CA 1
ATOM 1738 C C . HIS A 1 221 ? 41.886 -26.839 -11.577 1.00 54.44 221 HIS A C 1
ATOM 1740 O O . HIS A 1 221 ? 42.653 -26.174 -12.272 1.00 54.44 221 HIS A O 1
ATOM 1746 N N . LYS A 1 222 ? 40.875 -26.241 -10.931 1.00 69.69 222 LYS A N 1
ATOM 1747 C CA . LYS A 1 222 ? 40.737 -24.766 -10.872 1.00 69.69 222 LYS A CA 1
ATOM 1748 C C . LYS A 1 222 ? 41.312 -24.209 -9.568 1.00 69.69 222 LYS A C 1
ATOM 1750 O O . LYS A 1 222 ? 40.629 -24.181 -8.547 1.00 69.69 222 LYS A O 1
ATOM 1755 N N . LYS A 1 223 ? 42.565 -23.756 -9.603 1.00 77.69 223 LYS A N 1
ATOM 1756 C CA . LYS A 1 223 ? 43.290 -23.198 -8.455 1.00 77.69 223 LYS A CA 1
ATOM 1757 C C . LYS A 1 223 ? 42.776 -21.811 -8.093 1.00 77.69 223 LYS A C 1
ATOM 1759 O O . LYS A 1 223 ? 42.219 -21.658 -7.019 1.00 77.69 223 LYS A O 1
ATOM 1764 N N . GLY A 1 224 ? 42.876 -20.819 -8.978 1.00 85.31 224 GLY A N 1
ATOM 1765 C CA . GLY A 1 224 ? 42.565 -19.440 -8.587 1.00 85.31 224 GLY A CA 1
ATOM 1766 C C . GLY A 1 224 ? 42.066 -18.525 -9.698 1.00 85.31 224 GLY A C 1
ATOM 1767 O O . GLY A 1 224 ? 42.515 -18.605 -10.842 1.00 85.31 224 GLY A O 1
ATOM 1768 N N . ILE A 1 225 ? 41.164 -17.606 -9.345 1.00 88.31 225 ILE A N 1
ATOM 1769 C CA . ILE A 1 225 ? 40.713 -16.503 -10.201 1.00 88.31 225 ILE A CA 1
ATOM 1770 C C . ILE A 1 225 ? 41.048 -15.149 -9.570 1.00 88.31 225 ILE A C 1
ATOM 1772 O O . ILE A 1 225 ? 40.753 -14.892 -8.404 1.00 88.31 225 ILE A O 1
ATOM 1776 N N . ALA A 1 226 ? 41.649 -14.254 -10.353 1.00 87.38 226 ALA A N 1
ATOM 1777 C CA . ALA A 1 226 ? 42.055 -12.928 -9.895 1.00 87.38 226 ALA A CA 1
ATOM 1778 C C . ALA A 1 226 ? 41.164 -11.809 -10.453 1.00 87.38 226 ALA A C 1
ATOM 1780 O O . ALA A 1 226 ? 40.680 -11.871 -11.582 1.00 87.38 226 ALA A O 1
ATOM 1781 N N . GLY A 1 227 ? 40.980 -10.740 -9.677 1.00 78.50 227 GLY A N 1
ATOM 1782 C CA . GLY A 1 227 ? 40.373 -9.492 -10.151 1.00 78.50 227 GLY A CA 1
ATOM 1783 C C . GLY A 1 227 ? 38.842 -9.442 -10.181 1.00 78.50 227 GLY A C 1
ATOM 1784 O O . GLY A 1 227 ? 38.270 -8.353 -10.262 1.00 78.50 227 GLY A O 1
ATOM 1785 N N . LEU A 1 228 ? 38.178 -10.590 -10.027 1.00 80.56 228 LEU A N 1
ATOM 1786 C CA . LEU A 1 228 ? 36.724 -10.687 -9.968 1.00 80.56 228 LEU A CA 1
ATOM 1787 C C . LEU A 1 228 ? 36.202 -10.393 -8.560 1.00 80.56 228 LEU A C 1
ATOM 1789 O O . LEU A 1 228 ? 36.109 -11.287 -7.720 1.00 80.56 228 LEU A O 1
ATOM 1793 N N . THR A 1 229 ? 35.834 -9.141 -8.287 1.00 72.50 229 THR A N 1
ATOM 1794 C CA . THR A 1 229 ? 35.205 -8.782 -7.008 1.00 72.50 229 THR A CA 1
ATOM 1795 C C . THR A 1 229 ? 33.744 -9.226 -6.988 1.00 72.50 229 THR A C 1
ATOM 1797 O O . THR A 1 229 ? 32.853 -8.481 -7.395 1.00 72.50 229 THR A O 1
ATOM 1800 N N . VAL A 1 230 ? 33.498 -10.437 -6.490 1.00 72.88 230 VAL A N 1
ATOM 1801 C CA . VAL A 1 230 ? 32.151 -10.903 -6.141 1.00 72.88 230 VAL A CA 1
ATOM 1802 C C . VAL A 1 230 ? 31.809 -10.325 -4.773 1.00 72.88 230 VAL A C 1
ATOM 1804 O O . VAL A 1 230 ? 32.440 -10.676 -3.779 1.00 72.88 230 VAL A O 1
ATOM 1807 N N . ARG A 1 231 ? 30.852 -9.394 -4.714 1.00 71.12 231 ARG A N 1
ATOM 1808 C CA . ARG A 1 231 ? 30.366 -8.888 -3.425 1.00 71.12 231 ARG A CA 1
ATOM 1809 C C . ARG A 1 231 ? 29.596 -10.007 -2.731 1.00 71.12 231 ARG A C 1
ATOM 1811 O O . ARG A 1 231 ? 28.747 -10.626 -3.366 1.00 71.12 231 ARG A O 1
ATOM 1818 N N . ASP A 1 232 ? 29.859 -10.223 -1.445 1.00 72.69 232 ASP A N 1
ATOM 1819 C CA . ASP A 1 232 ? 29.110 -11.181 -0.628 1.00 72.69 232 ASP A CA 1
ATOM 1820 C C . ASP A 1 232 ? 27.737 -10.587 -0.270 1.00 72.69 232 ASP A C 1
ATOM 1822 O O . ASP A 1 232 ? 27.483 -10.138 0.847 1.00 72.69 232 ASP A O 1
ATOM 1826 N N . THR A 1 233 ? 26.865 -10.512 -1.272 1.00 77.00 233 THR A N 1
ATOM 1827 C CA . THR A 1 233 ? 25.471 -10.093 -1.141 1.00 77.00 233 THR A CA 1
ATOM 1828 C C . THR A 1 233 ? 24.544 -11.282 -1.402 1.00 77.00 233 THR A C 1
ATOM 1830 O O . THR A 1 233 ? 24.935 -12.203 -2.128 1.00 77.00 233 THR A O 1
ATOM 1833 N N . PRO A 1 234 ? 23.316 -11.289 -0.845 1.00 71.31 234 PRO A N 1
ATOM 1834 C CA . PRO A 1 234 ? 22.360 -12.376 -1.064 1.00 71.31 234 PRO A CA 1
ATOM 1835 C C . PRO A 1 234 ? 22.115 -12.691 -2.547 1.00 71.31 234 PRO A C 1
ATOM 1837 O O . PRO A 1 234 ? 21.955 -13.855 -2.907 1.00 71.31 234 PRO A O 1
ATOM 1840 N N . GLU A 1 235 ? 22.154 -11.683 -3.425 1.00 80.25 235 GLU A N 1
ATOM 1841 C CA . GLU A 1 235 ? 21.927 -11.862 -4.867 1.00 80.25 235 GLU A CA 1
ATOM 1842 C C . GLU A 1 235 ? 23.020 -12.707 -5.535 1.00 80.25 235 GLU A C 1
ATOM 1844 O O . GLU A 1 235 ? 22.730 -13.511 -6.418 1.00 80.25 235 GLU A O 1
ATOM 1849 N N . ASN A 1 236 ? 24.274 -12.544 -5.097 1.00 85.12 236 ASN A N 1
ATOM 1850 C CA . ASN A 1 236 ? 25.464 -13.139 -5.713 1.00 85.12 236 ASN A CA 1
ATOM 1851 C C . ASN A 1 236 ? 25.960 -14.405 -5.006 1.00 85.12 236 ASN A C 1
ATOM 1853 O O . ASN A 1 236 ? 27.038 -14.911 -5.327 1.00 85.12 236 ASN A O 1
ATOM 1857 N N . GLN A 1 237 ? 25.194 -14.933 -4.051 1.00 83.81 237 GLN A N 1
ATOM 1858 C CA . GLN A 1 237 ? 25.639 -16.028 -3.185 1.00 83.81 237 GLN A CA 1
ATOM 1859 C C . GLN A 1 237 ? 26.070 -17.296 -3.945 1.00 83.81 237 GLN A C 1
ATOM 1861 O O . GLN A 1 237 ? 26.931 -18.029 -3.467 1.00 83.81 237 GLN A O 1
ATOM 1866 N N . PHE A 1 238 ? 25.530 -17.537 -5.145 1.00 88.06 238 PHE A N 1
ATOM 1867 C CA . PHE A 1 238 ? 25.863 -18.707 -5.966 1.00 88.06 238 PHE A CA 1
ATOM 1868 C C . PHE A 1 238 ? 26.921 -18.443 -7.036 1.00 88.06 238 PHE A C 1
ATOM 1870 O O . PHE A 1 238 ? 27.328 -19.370 -7.729 1.00 88.06 238 PHE A O 1
ATOM 1877 N N . VAL A 1 239 ? 27.412 -17.207 -7.176 1.00 87.75 239 VAL A N 1
ATOM 1878 C CA . VAL A 1 239 ? 28.410 -16.862 -8.200 1.00 87.75 239 VAL A CA 1
ATOM 1879 C C . VAL A 1 239 ? 29.687 -17.677 -8.020 1.00 87.75 239 VAL A C 1
ATOM 1881 O O . VAL A 1 239 ? 30.210 -18.219 -8.990 1.00 87.75 239 VAL A O 1
ATOM 1884 N N . LYS A 1 240 ? 30.171 -17.814 -6.780 1.00 87.25 240 LYS A N 1
ATOM 1885 C CA . LYS A 1 240 ? 31.365 -18.620 -6.490 1.00 87.25 240 LYS A CA 1
ATOM 1886 C C . LYS A 1 240 ? 31.119 -20.103 -6.802 1.00 87.25 240 LYS A C 1
ATOM 1888 O O . LYS A 1 240 ? 31.923 -20.713 -7.495 1.00 87.25 240 LYS A O 1
ATOM 1893 N N . SER A 1 241 ? 29.960 -20.636 -6.411 1.00 86.12 241 SER A N 1
ATOM 1894 C CA . SER A 1 241 ? 29.551 -22.021 -6.690 1.00 86.12 241 SER A CA 1
ATOM 1895 C C . SER A 1 241 ? 29.412 -22.332 -8.185 1.00 86.12 241 SER A C 1
ATOM 1897 O O . SER A 1 241 ? 29.764 -23.419 -8.619 1.00 86.12 241 SER A O 1
ATOM 1899 N N . MET A 1 242 ? 28.939 -21.379 -8.994 1.00 87.12 242 MET A N 1
ATOM 1900 C CA . MET A 1 242 ? 28.816 -21.546 -10.449 1.00 87.12 242 MET A CA 1
ATOM 1901 C C . MET A 1 242 ? 30.161 -21.479 -11.188 1.00 87.12 242 MET A C 1
ATOM 1903 O O . MET A 1 242 ? 30.297 -22.042 -12.275 1.00 87.12 242 MET A O 1
ATOM 1907 N N . LEU A 1 243 ? 31.141 -20.757 -10.637 1.00 85.31 243 LEU A N 1
ATOM 1908 C CA . LEU A 1 243 ? 32.470 -20.600 -11.238 1.00 85.31 243 LEU A CA 1
ATOM 1909 C C . LEU A 1 243 ? 33.444 -21.700 -10.808 1.00 85.31 243 LEU A C 1
ATOM 1911 O O . LEU A 1 243 ? 34.267 -22.121 -11.629 1.00 85.31 243 LEU A O 1
ATOM 1915 N N . ASP A 1 244 ? 33.311 -22.168 -9.565 1.00 82.38 244 ASP A N 1
ATOM 1916 C CA . ASP A 1 244 ? 33.999 -23.337 -9.013 1.00 82.38 244 ASP A CA 1
ATOM 1917 C C . ASP A 1 244 ? 35.538 -23.208 -9.026 1.00 82.38 244 ASP A C 1
ATOM 1919 O O . ASP A 1 244 ? 36.250 -24.101 -9.474 1.00 82.38 244 ASP A O 1
ATOM 1923 N N . PHE A 1 245 ? 36.069 -22.050 -8.607 1.00 84.94 245 PHE A N 1
ATOM 1924 C CA . PHE A 1 245 ? 37.509 -21.862 -8.358 1.00 84.94 245 PHE A CA 1
ATOM 1925 C C . PHE A 1 245 ? 37.821 -22.070 -6.873 1.00 84.94 245 PHE A C 1
ATOM 1927 O O . PHE A 1 245 ? 37.037 -21.637 -6.028 1.00 84.94 245 PHE A O 1
ATOM 1934 N N . ALA A 1 246 ? 38.970 -22.673 -6.548 1.00 81.94 246 ALA A N 1
ATOM 1935 C CA . ALA A 1 246 ? 39.376 -22.861 -5.154 1.00 81.94 246 ALA A CA 1
ATOM 1936 C C . ALA A 1 246 ? 39.713 -21.526 -4.458 1.00 81.94 246 ALA A C 1
ATOM 1938 O O . ALA A 1 246 ? 39.277 -21.298 -3.331 1.00 81.94 246 ALA A O 1
ATOM 1939 N N . ASP A 1 247 ? 40.401 -20.615 -5.156 1.00 82.38 247 ASP A N 1
ATOM 1940 C CA . ASP A 1 247 ? 40.857 -19.328 -4.626 1.00 82.38 247 ASP A CA 1
ATOM 1941 C C . ASP A 1 247 ? 40.321 -18.123 -5.426 1.00 82.38 247 ASP A C 1
ATOM 1943 O O . ASP A 1 247 ? 40.320 -18.102 -6.659 1.00 82.38 247 ASP A O 1
ATOM 1947 N N . TYR A 1 248 ? 39.912 -17.062 -4.720 1.00 85.44 248 TYR A N 1
ATOM 1948 C CA . TYR A 1 248 ? 39.473 -15.785 -5.303 1.00 85.44 248 TYR A CA 1
ATOM 1949 C C . TYR A 1 248 ? 40.379 -14.649 -4.819 1.00 85.44 248 TYR A C 1
ATOM 1951 O O . TYR A 1 248 ? 40.337 -14.266 -3.651 1.00 85.44 248 TYR A O 1
ATOM 1959 N N . VAL A 1 249 ? 41.182 -14.074 -5.717 1.00 79.88 249 VAL A N 1
ATOM 1960 C CA . VAL A 1 249 ? 42.191 -13.058 -5.376 1.00 79.88 249 VAL A CA 1
ATOM 1961 C C . VAL A 1 249 ? 41.732 -11.664 -5.803 1.00 79.88 249 VAL A C 1
ATOM 1963 O O . VAL A 1 249 ? 41.746 -11.318 -6.988 1.00 79.88 249 VAL A O 1
ATOM 1966 N N . THR A 1 250 ? 41.335 -10.828 -4.835 1.00 76.00 250 THR A N 1
ATOM 1967 C CA . THR A 1 250 ? 40.912 -9.439 -5.089 1.00 76.00 250 THR A CA 1
ATOM 1968 C C . THR A 1 250 ? 41.281 -8.465 -3.961 1.00 76.00 250 THR A C 1
ATOM 1970 O O . THR A 1 250 ? 40.992 -8.779 -2.807 1.00 76.00 250 THR A O 1
ATOM 1973 N N . PRO A 1 251 ? 41.781 -7.246 -4.262 1.00 71.19 251 PRO A N 1
ATOM 1974 C CA . PRO A 1 251 ? 42.218 -6.779 -5.580 1.00 71.19 251 PRO A CA 1
ATOM 1975 C C . PRO A 1 251 ? 43.551 -7.429 -5.983 1.00 71.19 251 PRO A C 1
ATOM 1977 O O . PRO A 1 251 ? 44.404 -7.641 -5.135 1.00 71.19 251 PRO A O 1
ATOM 1980 N N . PHE A 1 252 ? 43.749 -7.702 -7.276 1.00 74.62 252 PHE A N 1
ATOM 1981 C CA . PHE A 1 252 ? 45.061 -8.100 -7.800 1.00 74.62 252 PHE A CA 1
ATOM 1982 C C . PHE A 1 252 ? 45.882 -6.840 -8.110 1.00 74.62 252 PHE A C 1
ATOM 1984 O O . PHE A 1 252 ? 45.453 -5.982 -8.890 1.00 74.62 252 PHE A O 1
ATOM 1991 N N . THR A 1 253 ? 47.036 -6.693 -7.468 1.00 75.38 253 THR A N 1
ATOM 1992 C CA . THR A 1 253 ? 47.847 -5.470 -7.436 1.00 75.38 253 THR A CA 1
ATOM 1993 C C . THR A 1 253 ? 49.263 -5.687 -7.979 1.00 75.38 253 THR A C 1
ATOM 1995 O O . THR A 1 253 ? 49.657 -6.778 -8.376 1.00 75.38 253 THR A O 1
ATOM 1998 N N . LYS A 1 254 ? 50.062 -4.609 -8.029 1.00 59.06 254 LYS A N 1
ATOM 1999 C CA . LYS A 1 254 ? 51.387 -4.579 -8.677 1.00 59.06 254 LYS A CA 1
ATOM 2000 C C . LYS A 1 254 ? 52.480 -5.410 -7.970 1.00 59.06 254 LYS A C 1
ATOM 2002 O O . LYS A 1 254 ? 53.603 -5.426 -8.461 1.00 59.06 254 LYS A O 1
ATOM 2007 N N . GLY A 1 255 ? 52.175 -6.105 -6.875 1.00 65.50 255 GLY A N 1
ATOM 2008 C CA . GLY A 1 255 ? 53.110 -6.987 -6.162 1.00 65.50 255 GLY A CA 1
ATOM 2009 C C . GLY A 1 255 ? 52.705 -8.462 -6.118 1.00 65.50 255 GLY A C 1
ATOM 2010 O O . GLY A 1 255 ? 53.492 -9.269 -5.634 1.00 65.50 255 GLY A O 1
ATOM 2011 N N . ASP A 1 256 ? 51.518 -8.815 -6.613 1.00 74.31 256 ASP A N 1
ATOM 2012 C CA . ASP A 1 256 ? 50.976 -10.168 -6.476 1.00 74.31 256 ASP A CA 1
ATOM 2013 C C . ASP A 1 256 ? 51.550 -11.110 -7.551 1.00 74.31 256 ASP A C 1
ATOM 2015 O O . ASP A 1 256 ? 51.703 -10.725 -8.717 1.00 74.31 256 ASP A O 1
ATOM 2019 N N . SER A 1 257 ? 51.897 -12.345 -7.164 1.00 78.00 257 SER A N 1
ATOM 2020 C CA . SER A 1 257 ? 52.362 -13.368 -8.112 1.00 78.00 257 SER A CA 1
ATOM 2021 C C . SER A 1 257 ? 51.179 -13.923 -8.919 1.00 78.00 257 SER A C 1
ATOM 2023 O O . SER A 1 257 ? 50.118 -14.161 -8.341 1.00 78.00 257 SER A O 1
ATOM 2025 N N . PRO A 1 258 ? 51.326 -14.165 -10.238 1.00 79.75 258 PRO A N 1
ATOM 2026 C CA . PRO A 1 258 ? 50.337 -14.912 -11.015 1.00 79.75 258 PRO A CA 1
ATOM 2027 C C . PRO A 1 258 ? 50.351 -16.424 -10.709 1.00 79.75 258 PRO A C 1
ATOM 2029 O O . PRO A 1 258 ? 49.534 -17.160 -11.265 1.00 79.75 258 PRO A O 1
ATOM 2032 N N . ASP A 1 259 ? 51.280 -16.908 -9.877 1.00 81.81 259 ASP A N 1
ATOM 2033 C CA . ASP A 1 259 ? 51.362 -18.320 -9.500 1.00 81.81 259 ASP A CA 1
ATOM 2034 C C . ASP A 1 259 ? 50.102 -18.747 -8.738 1.00 81.81 259 ASP A C 1
ATOM 2036 O O . ASP A 1 259 ? 49.699 -18.114 -7.766 1.00 81.81 259 ASP A O 1
ATOM 2040 N N . GLY A 1 260 ? 49.460 -19.825 -9.194 1.00 80.56 260 GLY A N 1
ATOM 2041 C CA . GLY A 1 260 ? 48.173 -20.281 -8.655 1.00 80.56 260 GLY A CA 1
ATOM 2042 C C . GLY A 1 260 ? 46.945 -19.578 -9.247 1.00 80.56 260 GLY A C 1
ATOM 2043 O O . GLY A 1 260 ? 45.832 -20.008 -8.967 1.00 80.56 260 GLY A O 1
ATOM 2044 N N . ILE A 1 261 ? 47.121 -18.564 -10.104 1.00 86.69 261 ILE A N 1
ATOM 2045 C CA . ILE A 1 261 ? 46.028 -17.944 -10.865 1.00 86.69 261 ILE A CA 1
ATOM 2046 C C . ILE A 1 261 ? 45.894 -18.611 -12.236 1.00 86.69 261 ILE A C 1
ATOM 2048 O O . ILE A 1 261 ? 46.812 -18.592 -13.064 1.00 86.69 261 ILE A O 1
ATOM 2052 N N . ASP A 1 262 ? 44.712 -19.152 -12.504 1.00 84.62 262 ASP A N 1
ATOM 2053 C CA . ASP A 1 262 ? 44.365 -19.782 -13.777 1.00 84.62 262 ASP A CA 1
ATOM 2054 C C . ASP A 1 262 ? 43.650 -18.815 -14.721 1.00 84.62 262 ASP A C 1
ATOM 2056 O O . ASP A 1 262 ? 43.788 -18.940 -15.935 1.00 84.62 262 ASP A O 1
ATOM 2060 N N . ALA A 1 263 ? 42.927 -17.825 -14.188 1.00 87.31 263 ALA A N 1
ATOM 2061 C CA . ALA A 1 263 ? 42.228 -16.823 -14.988 1.00 87.31 263 ALA A CA 1
ATOM 2062 C C . ALA A 1 263 ? 42.071 -15.476 -14.265 1.00 87.31 263 ALA A C 1
ATOM 2064 O O . ALA A 1 263 ? 42.091 -15.387 -13.038 1.00 87.31 263 ALA A O 1
ATOM 2065 N N . PHE A 1 264 ? 41.844 -14.417 -15.040 1.00 87.31 264 PHE A N 1
ATOM 2066 C CA . PHE A 1 264 ? 41.393 -13.119 -14.540 1.00 87.31 264 PHE A CA 1
ATOM 2067 C C . PHE A 1 264 ? 39.913 -12.932 -14.857 1.00 87.31 264 PHE A C 1
ATOM 2069 O O . PHE A 1 264 ? 39.491 -13.241 -15.965 1.00 87.31 264 PHE A O 1
ATOM 2076 N N . GLY A 1 265 ? 39.124 -12.401 -13.925 1.00 87.69 265 GLY A N 1
ATOM 2077 C CA . GLY A 1 265 ? 37.685 -12.212 -14.110 1.00 87.69 265 GLY A CA 1
ATOM 2078 C C . GLY A 1 265 ? 37.242 -10.753 -14.030 1.00 87.69 265 GLY A C 1
ATOM 2079 O O . GLY A 1 265 ? 37.769 -9.975 -13.238 1.00 87.69 265 GLY A O 1
ATOM 2080 N N . VAL A 1 266 ? 36.249 -10.384 -14.840 1.00 87.81 266 VAL A N 1
ATOM 2081 C CA . VAL A 1 266 ? 35.620 -9.054 -14.859 1.00 87.81 266 VAL A CA 1
ATOM 2082 C C . VAL A 1 266 ? 34.102 -9.160 -15.053 1.00 87.81 266 VAL A C 1
ATOM 2084 O O . VAL A 1 266 ? 33.627 -10.063 -15.735 1.00 87.81 266 VAL A O 1
ATOM 2087 N N . TRP A 1 267 ? 33.320 -8.233 -14.488 1.00 87.88 267 TRP A N 1
ATOM 2088 C CA . TRP A 1 267 ? 31.853 -8.229 -14.632 1.00 87.88 267 TRP A CA 1
ATOM 2089 C C . TRP A 1 267 ? 31.368 -7.283 -15.740 1.00 87.88 267 TRP A C 1
ATOM 2091 O O . TRP A 1 267 ? 31.357 -6.060 -15.575 1.00 87.88 267 TRP A O 1
ATOM 2101 N N . GLY A 1 268 ? 30.959 -7.830 -16.882 1.00 86.94 268 GLY A N 1
ATOM 2102 C CA . GLY A 1 268 ? 30.496 -7.061 -18.033 1.00 86.94 268 GLY A CA 1
ATOM 2103 C C . GLY A 1 268 ? 31.507 -6.008 -18.511 1.00 86.94 268 GLY A C 1
ATOM 2104 O O . GLY A 1 268 ? 32.730 -6.169 -18.428 1.00 86.94 268 GLY A O 1
ATOM 2105 N N . ILE A 1 269 ? 30.988 -4.894 -19.031 1.00 80.38 269 ILE A N 1
ATOM 2106 C CA . ILE A 1 269 ? 31.794 -3.781 -19.551 1.00 80.38 269 ILE A CA 1
ATOM 2107 C C . ILE A 1 269 ? 31.617 -2.553 -18.651 1.00 80.38 269 ILE A C 1
ATOM 2109 O O . ILE A 1 269 ? 30.591 -1.881 -18.691 1.00 80.38 269 ILE A O 1
ATOM 2113 N N . THR A 1 270 ? 32.652 -2.219 -17.876 1.00 70.12 270 THR A N 1
ATOM 2114 C CA . THR A 1 270 ? 32.729 -0.977 -17.090 1.00 70.12 270 THR A CA 1
ATOM 2115 C C . THR A 1 270 ? 34.050 -0.239 -17.321 1.00 70.12 270 THR A C 1
ATOM 2117 O O . THR A 1 270 ? 35.030 -0.832 -17.778 1.00 70.12 270 THR A O 1
ATOM 2120 N N . LYS A 1 271 ? 34.060 1.060 -16.992 1.00 62.66 271 LYS A N 1
ATOM 2121 C CA . LYS A 1 271 ? 35.228 1.960 -17.015 1.00 62.66 271 LYS A CA 1
ATOM 2122 C C . LYS A 1 271 ? 36.037 1.920 -15.709 1.00 62.66 271 LYS A C 1
ATOM 2124 O O . LYS A 1 271 ? 36.847 2.805 -15.449 1.00 62.66 271 LYS A O 1
ATOM 2129 N N . ALA A 1 272 ? 35.773 0.949 -14.834 1.00 65.69 272 ALA A N 1
ATOM 2130 C CA . ALA A 1 272 ? 36.487 0.839 -13.570 1.00 65.69 272 ALA A CA 1
ATOM 2131 C C . ALA A 1 272 ? 37.969 0.515 -13.812 1.00 65.69 272 ALA A C 1
ATOM 2133 O O . ALA A 1 272 ? 38.294 -0.428 -14.532 1.00 65.69 272 ALA A O 1
ATOM 2134 N N . THR A 1 273 ? 38.866 1.243 -13.144 1.00 66.00 273 THR A N 1
ATOM 2135 C CA . THR A 1 273 ? 40.321 1.034 -13.226 1.00 66.00 273 THR A CA 1
ATOM 2136 C C . THR A 1 273 ? 40.721 -0.419 -12.938 1.00 66.00 273 THR A C 1
ATOM 2138 O O . THR A 1 273 ? 41.663 -0.929 -13.538 1.00 66.00 273 THR A O 1
ATOM 2141 N N . SER A 1 274 ? 39.983 -1.114 -12.065 1.00 67.50 274 SER A N 1
ATOM 2142 C CA . SER A 1 274 ? 40.186 -2.534 -11.761 1.00 67.50 274 SER A CA 1
ATOM 2143 C C . SER A 1 274 ? 39.995 -3.444 -12.978 1.00 67.50 274 SER A C 1
ATOM 2145 O O . SER A 1 274 ? 40.772 -4.377 -13.152 1.00 67.50 274 SER A O 1
ATOM 2147 N N . HIS A 1 275 ? 39.037 -3.160 -13.866 1.00 74.81 275 HIS A N 1
ATOM 2148 C CA . HIS A 1 275 ? 38.825 -3.948 -15.086 1.00 74.81 275 HIS A CA 1
ATOM 2149 C C . HIS A 1 275 ? 39.997 -3.820 -16.054 1.00 74.81 275 HIS A C 1
ATOM 2151 O O . HIS A 1 275 ? 40.456 -4.816 -16.611 1.00 74.81 275 HIS A O 1
ATOM 2157 N N . ASP A 1 276 ? 40.510 -2.605 -16.234 1.00 74.69 276 ASP A N 1
ATOM 2158 C CA . ASP A 1 276 ? 41.660 -2.370 -17.105 1.00 74.69 276 ASP A CA 1
ATOM 2159 C C . ASP A 1 276 ? 42.934 -2.994 -16.545 1.00 74.69 276 ASP A C 1
ATOM 2161 O O . ASP A 1 276 ? 43.751 -3.518 -17.300 1.00 74.69 276 ASP A O 1
ATOM 2165 N N . ILE A 1 277 ? 43.083 -2.995 -15.220 1.00 76.31 277 ILE A N 1
ATOM 2166 C CA . ILE A 1 277 ? 44.153 -3.712 -14.530 1.00 76.31 277 ILE A CA 1
ATOM 2167 C C . ILE A 1 277 ? 44.060 -5.218 -14.815 1.00 76.31 277 ILE A C 1
ATOM 2169 O O . ILE A 1 277 ? 45.047 -5.805 -15.256 1.00 76.31 277 ILE A O 1
ATOM 2173 N N . CYS A 1 278 ? 42.882 -5.828 -14.654 1.00 80.00 278 CYS A N 1
ATOM 2174 C CA . CYS A 1 278 ? 42.679 -7.256 -14.919 1.00 80.00 278 CYS A CA 1
ATOM 2175 C C . CYS A 1 278 ? 42.967 -7.614 -16.377 1.00 80.00 278 CYS A C 1
ATOM 2177 O O . CYS A 1 278 ? 43.682 -8.573 -16.640 1.00 80.00 278 CYS A O 1
ATOM 2179 N N . ARG A 1 279 ? 42.491 -6.805 -17.332 1.00 80.50 279 ARG A N 1
ATOM 2180 C CA . ARG A 1 279 ? 42.787 -6.992 -18.763 1.00 80.50 279 ARG A CA 1
ATOM 2181 C C . ARG A 1 279 ? 44.284 -6.924 -19.055 1.00 80.50 279 ARG A C 1
ATOM 2183 O O . ARG A 1 279 ? 44.804 -7.756 -19.793 1.00 80.50 279 ARG A O 1
ATOM 2190 N N . ARG A 1 280 ? 44.984 -5.943 -18.476 1.00 80.56 280 ARG A N 1
ATOM 2191 C CA . ARG A 1 280 ? 46.435 -5.779 -18.653 1.00 80.56 280 ARG A CA 1
ATOM 2192 C C . ARG A 1 280 ? 47.213 -6.944 -18.056 1.00 80.56 280 ARG A C 1
ATOM 2194 O O . ARG A 1 280 ? 48.177 -7.377 -18.674 1.00 80.56 280 ARG A O 1
ATOM 2201 N N . TYR A 1 281 ? 46.818 -7.443 -16.887 1.00 81.25 281 TYR A N 1
ATOM 2202 C CA . TYR A 1 281 ? 47.497 -8.569 -16.246 1.00 81.25 281 TYR A CA 1
ATOM 2203 C C . TYR A 1 281 ? 47.183 -9.910 -16.905 1.00 81.25 281 TYR A C 1
ATOM 2205 O O . TYR A 1 281 ? 48.110 -10.687 -17.108 1.00 81.25 281 TYR A O 1
ATOM 2213 N N . ALA A 1 282 ? 45.943 -10.131 -17.346 1.00 84.12 282 ALA A N 1
ATOM 2214 C CA . ALA A 1 282 ? 45.585 -11.273 -18.183 1.00 84.12 282 ALA A CA 1
ATOM 2215 C C . ALA A 1 282 ? 46.477 -11.337 -19.432 1.00 84.12 282 ALA A C 1
ATOM 2217 O O . ALA A 1 282 ? 47.109 -12.355 -19.693 1.00 84.12 282 ALA A O 1
ATOM 2218 N N . ALA A 1 283 ? 46.624 -10.211 -20.141 1.00 81.31 283 ALA A N 1
ATOM 2219 C CA . ALA A 1 283 ? 47.507 -10.123 -21.300 1.00 81.31 283 ALA A CA 1
ATOM 2220 C C . ALA A 1 283 ? 48.995 -10.284 -20.937 1.00 81.31 283 ALA A C 1
ATOM 2222 O O . ALA A 1 283 ? 49.721 -10.988 -21.627 1.00 81.31 283 ALA A O 1
ATOM 2223 N N . ARG A 1 284 ? 49.461 -9.647 -19.854 1.00 81.44 284 ARG A N 1
ATOM 2224 C CA . ARG A 1 284 ? 50.870 -9.685 -19.422 1.00 81.44 284 ARG A CA 1
ATOM 2225 C C . ARG A 1 284 ? 51.334 -11.081 -19.013 1.00 81.44 284 ARG A C 1
ATOM 2227 O O . ARG A 1 284 ? 52.494 -11.404 -19.236 1.00 81.44 284 ARG A O 1
ATOM 2234 N N . TYR A 1 285 ? 50.470 -11.844 -18.353 1.00 82.12 285 TYR A N 1
ATOM 2235 C CA . TYR A 1 285 ? 50.783 -13.180 -17.847 1.00 82.12 285 TYR A CA 1
ATOM 2236 C C . TYR A 1 285 ? 50.262 -14.297 -18.755 1.00 82.12 285 TYR A C 1
ATOM 2238 O O . TYR A 1 285 ? 50.319 -15.458 -18.361 1.00 82.12 285 TYR A O 1
ATOM 2246 N N . GLU A 1 286 ? 49.742 -13.950 -19.937 1.00 82.12 286 GLU A N 1
ATOM 2247 C CA . GLU A 1 286 ? 49.178 -14.894 -20.912 1.00 82.12 286 GLU A CA 1
ATOM 2248 C C . GLU A 1 286 ? 48.105 -15.812 -20.295 1.00 82.12 286 GLU A C 1
ATOM 2250 O O . GLU A 1 286 ? 47.997 -16.998 -20.603 1.00 82.12 286 GLU A O 1
ATOM 2255 N N . LYS A 1 287 ? 47.292 -15.244 -19.396 1.00 83.38 287 LYS A N 1
ATOM 2256 C CA . LYS A 1 287 ? 46.186 -15.931 -18.724 1.00 83.38 287 LYS A CA 1
ATOM 2257 C C . LYS A 1 287 ? 44.841 -15.544 -19.355 1.00 83.38 287 LYS A C 1
ATOM 2259 O O . LYS A 1 287 ? 44.661 -14.392 -19.759 1.00 83.38 287 LYS A O 1
ATOM 2264 N N . PRO A 1 288 ? 43.866 -16.465 -19.405 1.00 84.06 288 PRO A N 1
ATOM 2265 C CA . PRO A 1 288 ? 42.507 -16.176 -19.842 1.00 84.06 288 PRO A CA 1
ATOM 2266 C C . PRO A 1 288 ? 41.872 -15.008 -19.082 1.00 84.06 288 PRO A C 1
ATOM 2268 O O . PRO A 1 288 ? 42.003 -14.890 -17.863 1.00 84.06 288 PRO A O 1
ATOM 2271 N N . LEU A 1 289 ? 41.116 -14.184 -19.809 1.00 85.12 289 LEU A N 1
ATOM 2272 C CA . LEU A 1 289 ? 40.199 -13.204 -19.236 1.00 85.12 289 LEU A CA 1
ATOM 2273 C C . LEU A 1 289 ? 38.771 -13.741 -19.349 1.00 85.12 289 LEU A C 1
ATOM 2275 O O . LEU A 1 289 ? 38.300 -13.983 -20.455 1.00 85.12 289 LEU A O 1
ATOM 2279 N N . LEU A 1 290 ? 38.074 -13.885 -18.231 1.00 88.75 290 LEU A N 1
ATOM 2280 C CA . LEU A 1 290 ? 36.671 -14.268 -18.161 1.00 88.75 290 LEU A CA 1
ATOM 2281 C C . LEU A 1 290 ? 35.823 -13.016 -17.936 1.00 88.75 290 LEU A C 1
ATOM 2283 O O . LEU A 1 290 ? 36.024 -12.299 -16.957 1.00 88.75 290 LEU A O 1
ATOM 2287 N N . THR A 1 291 ? 34.869 -12.751 -18.825 1.00 89.38 291 THR A N 1
ATOM 2288 C CA . THR A 1 291 ? 33.863 -11.703 -18.620 1.00 89.38 291 THR A CA 1
ATOM 2289 C C . THR A 1 291 ? 32.525 -12.336 -18.267 1.00 89.38 291 THR A C 1
ATOM 2291 O O . THR A 1 291 ? 32.052 -13.215 -18.985 1.00 89.38 291 THR A O 1
ATOM 2294 N N . LEU A 1 292 ? 31.929 -11.888 -17.165 1.00 90.19 292 LEU A N 1
ATOM 2295 C CA . LEU A 1 292 ? 30.713 -12.457 -16.592 1.00 90.19 292 LEU A CA 1
ATOM 2296 C C . LEU A 1 292 ? 29.521 -11.509 -16.751 1.00 90.19 292 LEU A C 1
ATOM 2298 O O . LEU A 1 292 ? 29.687 -10.291 -16.706 1.00 90.19 292 LEU A O 1
ATOM 2302 N N . GLU A 1 293 ? 28.326 -12.072 -16.878 1.00 91.50 293 GLU A N 1
ATOM 2303 C CA . GLU A 1 293 ? 27.037 -11.393 -16.690 1.00 91.50 293 GLU A CA 1
ATOM 2304 C C . GLU A 1 293 ? 26.052 -12.386 -16.057 1.00 91.50 293 GLU A C 1
ATOM 2306 O O . GLU A 1 293 ? 26.293 -13.597 -16.073 1.00 91.50 293 GLU A O 1
ATOM 2311 N N . TYR A 1 294 ? 24.930 -11.897 -15.538 1.00 91.88 294 TYR A N 1
ATOM 2312 C CA . TYR A 1 294 ? 23.798 -12.753 -15.213 1.00 91.88 294 TYR A CA 1
ATOM 2313 C C . TYR A 1 294 ? 23.298 -13.495 -16.455 1.00 91.88 294 TYR A C 1
ATOM 2315 O O . TYR A 1 294 ? 23.327 -12.986 -17.580 1.00 91.88 294 TYR A O 1
ATOM 2323 N N . GLY A 1 295 ? 22.875 -14.741 -16.257 1.00 91.38 295 GLY A N 1
ATOM 2324 C CA . GLY A 1 295 ? 22.428 -15.575 -17.363 1.00 91.38 295 GLY A CA 1
ATOM 2325 C C . GLY A 1 295 ? 21.071 -15.143 -17.922 1.00 91.38 295 GLY A C 1
ATOM 2326 O O . GLY A 1 295 ? 20.375 -14.269 -17.400 1.00 91.38 295 GLY A O 1
ATOM 2327 N N . PHE A 1 296 ? 20.695 -15.776 -19.031 1.00 93.88 296 PHE A N 1
ATOM 2328 C CA . PHE A 1 296 ? 19.485 -15.430 -19.777 1.00 93.88 296 PHE A CA 1
ATOM 2329 C C . PHE A 1 296 ? 18.184 -15.861 -19.086 1.00 93.88 296 PHE A C 1
ATOM 2331 O O . PHE A 1 296 ? 17.144 -15.272 -19.356 1.00 93.88 296 PHE A O 1
ATOM 2338 N N . VAL A 1 297 ? 18.253 -16.832 -18.169 1.00 93.69 297 VAL A N 1
ATOM 2339 C CA . VAL A 1 297 ? 17.194 -17.205 -17.215 1.00 93.69 297 VAL A CA 1
ATOM 2340 C C . VAL A 1 297 ? 17.809 -17.071 -15.835 1.00 93.69 297 VAL A C 1
ATOM 2342 O O . VAL A 1 297 ? 18.584 -17.939 -15.436 1.00 93.69 297 VAL A O 1
ATOM 2345 N N . SER A 1 298 ? 17.570 -15.954 -15.153 1.00 87.50 298 SER A N 1
ATOM 2346 C CA . SER A 1 298 ? 18.401 -15.573 -14.008 1.00 87.50 298 SER A CA 1
ATOM 2347 C C . SER A 1 298 ? 17.730 -15.817 -12.667 1.00 87.50 298 SER A C 1
ATOM 2349 O O . SER A 1 298 ? 18.331 -16.428 -11.787 1.00 87.50 298 SER A O 1
ATOM 2351 N N . SER A 1 299 ? 16.500 -15.340 -12.477 1.00 87.44 299 SER A N 1
ATOM 2352 C CA . SER A 1 299 ? 15.918 -15.273 -11.133 1.00 87.44 299 SER A CA 1
ATOM 2353 C C . SER A 1 299 ? 14.394 -15.158 -11.125 1.00 87.44 299 SER A C 1
ATOM 2355 O O . SER A 1 299 ? 13.749 -14.941 -12.158 1.00 87.44 299 SER A O 1
ATOM 2357 N N . LEU A 1 300 ? 13.813 -15.320 -9.930 1.00 82.19 300 LEU A N 1
ATOM 2358 C CA . LEU A 1 300 ? 12.379 -15.129 -9.693 1.00 82.19 300 LEU A CA 1
ATOM 2359 C C . LEU A 1 300 ? 11.966 -13.659 -9.822 1.00 82.19 300 LEU A C 1
ATOM 2361 O O . LEU A 1 300 ? 10.887 -13.404 -10.321 1.00 82.19 300 LEU A O 1
ATOM 2365 N N . ASP A 1 301 ? 12.816 -12.713 -9.423 1.00 75.00 301 ASP A N 1
ATOM 2366 C CA . ASP A 1 301 ? 12.586 -11.260 -9.515 1.00 75.00 301 ASP A CA 1
ATOM 2367 C C . ASP A 1 301 ? 13.880 -10.568 -9.994 1.00 75.00 301 ASP A C 1
ATOM 2369 O O . ASP A 1 301 ? 14.912 -11.222 -10.145 1.00 75.00 301 ASP A O 1
ATOM 2373 N N . ILE A 1 302 ? 13.875 -9.268 -10.272 1.00 69.25 302 ILE A N 1
ATOM 2374 C CA . ILE A 1 302 ? 15.052 -8.526 -10.737 1.00 69.25 302 ILE A CA 1
ATOM 2375 C C . ILE A 1 302 ? 16.153 -8.456 -9.667 1.00 69.25 302 ILE A C 1
ATOM 2377 O O . ILE A 1 302 ? 15.895 -8.361 -8.466 1.00 69.25 302 ILE A O 1
ATOM 2381 N N . ALA A 1 303 ? 17.417 -8.431 -10.102 1.00 61.59 303 ALA A N 1
ATOM 2382 C CA . ALA A 1 303 ? 18.570 -8.344 -9.195 1.00 61.59 303 ALA A CA 1
ATOM 2383 C C . ALA A 1 303 ? 18.542 -7.083 -8.305 1.00 61.59 303 ALA A C 1
ATOM 2385 O O . ALA A 1 303 ? 18.985 -7.121 -7.161 1.00 61.59 303 ALA A O 1
ATOM 2386 N N . LEU A 1 304 ? 17.978 -5.973 -8.801 1.00 60.22 304 LEU A N 1
ATOM 2387 C CA . LEU A 1 304 ? 17.822 -4.726 -8.037 1.00 60.22 304 LEU A CA 1
ATOM 2388 C C . LEU A 1 304 ? 16.912 -4.874 -6.803 1.00 60.22 304 LEU A C 1
ATOM 2390 O O . LEU A 1 304 ? 17.039 -4.081 -5.874 1.00 60.22 304 LEU A O 1
ATOM 2394 N N . ASN A 1 305 ? 16.053 -5.899 -6.766 1.00 60.31 305 ASN A N 1
ATOM 2395 C CA . ASN A 1 305 ? 15.160 -6.204 -5.643 1.00 60.31 305 ASN A CA 1
ATOM 2396 C C . ASN A 1 305 ? 15.769 -7.202 -4.644 1.00 60.31 305 ASN A C 1
ATOM 2398 O O . ASN A 1 305 ? 15.069 -7.720 -3.777 1.00 60.31 305 ASN A O 1
ATOM 2402 N N . GLY A 1 306 ? 17.066 -7.499 -4.756 1.00 67.75 306 GLY A N 1
ATOM 2403 C CA . GLY A 1 306 ? 17.729 -8.466 -3.884 1.00 67.75 306 GLY A CA 1
ATOM 2404 C C . GLY A 1 306 ? 17.443 -9.927 -4.247 1.00 67.75 306 GLY A C 1
ATOM 2405 O O . GLY A 1 306 ? 17.675 -10.825 -3.437 1.00 67.75 306 GLY A O 1
ATOM 2406 N N . SER A 1 307 ? 16.916 -10.183 -5.452 1.00 78.31 307 SER A N 1
ATOM 2407 C CA . SER A 1 307 ? 16.604 -11.540 -5.902 1.00 78.31 307 SER A CA 1
ATOM 2408 C C . SER A 1 307 ? 17.875 -12.349 -6.147 1.00 78.31 307 SER A C 1
ATOM 2410 O O . SER A 1 307 ? 18.820 -11.879 -6.787 1.00 78.31 307 SER A O 1
ATOM 2412 N N . ILE A 1 308 ? 17.874 -13.589 -5.669 1.00 85.81 308 ILE A N 1
ATOM 2413 C CA . ILE A 1 308 ? 18.981 -14.531 -5.824 1.00 85.81 308 ILE A CA 1
ATOM 2414 C C . ILE A 1 308 ? 19.168 -14.860 -7.306 1.00 85.81 308 ILE A C 1
ATOM 2416 O O . ILE A 1 308 ? 18.213 -15.228 -7.988 1.00 85.81 308 ILE A O 1
ATOM 2420 N N . GLN A 1 309 ? 20.397 -14.728 -7.800 1.00 90.44 309 GLN A N 1
ATOM 2421 C CA . GLN A 1 309 ? 20.734 -14.978 -9.198 1.00 90.44 309 GLN A CA 1
ATOM 2422 C C . GLN A 1 309 ? 21.205 -16.425 -9.353 1.00 90.44 309 GLN A C 1
ATOM 2424 O O . GLN A 1 309 ? 22.209 -16.845 -8.775 1.00 90.44 309 GLN A O 1
ATOM 2429 N N . HIS A 1 310 ? 20.443 -17.199 -10.118 1.00 93.00 310 HIS A N 1
ATOM 2430 C CA . HIS A 1 310 ? 20.613 -18.639 -10.291 1.00 93.00 310 HIS A CA 1
ATOM 2431 C C . HIS A 1 310 ? 21.389 -19.015 -11.548 1.00 93.00 310 HIS A C 1
ATOM 2433 O O . HIS A 1 310 ? 21.594 -20.203 -11.797 1.00 93.00 310 HIS A O 1
ATOM 2439 N N . SER A 1 311 ? 21.798 -18.043 -12.362 1.00 94.25 311 SER A N 1
ATOM 2440 C CA . SER A 1 311 ? 22.602 -18.324 -13.542 1.00 94.25 311 SER A CA 1
ATOM 2441 C C . SER A 1 311 ? 23.594 -17.222 -13.878 1.00 94.25 311 SER A C 1
ATOM 2443 O O . SER A 1 311 ? 23.407 -16.044 -13.561 1.00 94.25 311 SER A O 1
ATOM 2445 N N . LEU A 1 312 ? 24.656 -17.623 -14.567 1.00 92.81 312 LEU A N 1
ATOM 2446 C CA . LEU A 1 312 ? 25.680 -16.746 -15.117 1.00 92.81 312 LEU A CA 1
ATOM 2447 C C . LEU A 1 312 ? 25.955 -17.127 -16.557 1.00 92.81 312 LEU A C 1
ATOM 2449 O O . LEU A 1 312 ? 25.990 -18.307 -16.892 1.00 92.81 312 LEU A O 1
ATOM 2453 N N . ILE A 1 313 ? 26.231 -16.139 -17.395 1.00 92.19 313 ILE A N 1
ATOM 2454 C CA . ILE A 1 313 ? 26.959 -16.358 -18.638 1.00 92.19 313 ILE A CA 1
ATOM 2455 C C . ILE A 1 313 ? 28.414 -15.965 -18.427 1.00 92.19 313 ILE A C 1
ATOM 2457 O O . ILE A 1 313 ? 28.724 -14.889 -17.912 1.00 92.19 313 ILE A O 1
ATOM 2461 N N . VAL A 1 314 ? 29.312 -16.857 -18.826 1.00 90.75 314 VAL A N 1
ATOM 2462 C CA . VAL A 1 314 ? 30.752 -16.659 -18.704 1.00 90.75 314 VAL A CA 1
ATOM 2463 C C . VAL A 1 314 ? 31.325 -16.704 -20.112 1.00 90.75 314 VAL A C 1
ATOM 2465 O O . VAL A 1 314 ? 31.185 -17.706 -20.801 1.00 90.75 314 VAL A O 1
ATOM 2468 N N . CYS A 1 315 ? 31.970 -15.627 -20.553 1.00 87.94 315 CYS A N 1
ATOM 2469 C CA . CYS A 1 315 ? 32.604 -15.558 -21.869 1.00 87.94 315 CYS A CA 1
ATOM 2470 C C . CYS A 1 315 ? 34.128 -15.428 -21.731 1.00 87.94 315 CYS A C 1
ATOM 2472 O O . CYS A 1 315 ? 34.592 -14.522 -21.031 1.00 87.94 315 CYS A O 1
ATOM 2474 N N . PRO A 1 316 ? 34.927 -16.242 -22.444 1.00 85.94 316 PRO A N 1
ATOM 2475 C CA . PRO A 1 316 ? 36.331 -15.935 -22.686 1.00 85.94 316 PRO A CA 1
ATOM 2476 C C . PRO A 1 316 ? 36.459 -14.640 -23.497 1.00 85.94 316 PRO A C 1
ATOM 2478 O O . PRO A 1 316 ? 35.959 -14.533 -24.618 1.00 85.94 316 PRO A O 1
ATOM 2481 N N . GLY A 1 317 ? 37.149 -13.648 -22.942 1.00 84.50 317 GLY A N 1
ATOM 2482 C CA . GLY A 1 317 ? 37.385 -12.366 -23.589 1.00 84.50 317 GLY A CA 1
ATOM 2483 C C . GLY A 1 317 ? 36.124 -11.490 -23.623 1.00 84.50 317 GLY A C 1
ATOM 2484 O O . GLY A 1 317 ? 35.532 -11.254 -22.569 1.00 84.50 317 GLY A O 1
ATOM 2485 N N . PRO A 1 318 ? 35.739 -10.920 -24.780 1.00 86.12 318 PRO A N 1
ATOM 2486 C CA . PRO A 1 318 ? 34.566 -10.050 -24.897 1.00 86.12 318 PRO A CA 1
ATOM 2487 C C . PRO A 1 318 ? 33.245 -10.724 -24.493 1.00 86.12 318 PRO A C 1
ATOM 2489 O O . PRO A 1 318 ? 32.986 -11.870 -24.858 1.00 86.12 318 PRO A O 1
ATOM 2492 N N . ILE A 1 319 ? 32.384 -9.988 -23.780 1.00 91.50 319 ILE A N 1
ATOM 2493 C CA . ILE A 1 319 ? 31.045 -10.459 -23.391 1.00 91.50 319 ILE A CA 1
ATOM 2494 C C . ILE A 1 319 ? 30.123 -10.587 -24.610 1.00 91.50 319 ILE A C 1
ATOM 2496 O O . ILE A 1 319 ? 30.307 -9.894 -25.607 1.00 91.50 319 ILE A O 1
ATOM 2500 N N . TYR A 1 320 ? 29.120 -11.461 -24.525 1.00 92.81 320 TYR A N 1
ATOM 2501 C CA . TYR A 1 320 ? 28.274 -11.860 -25.655 1.00 92.81 320 TYR A CA 1
ATOM 2502 C C . TYR A 1 320 ? 27.599 -10.699 -26.407 1.00 92.81 320 TYR A C 1
ATOM 2504 O O . TYR A 1 320 ? 27.459 -10.774 -27.623 1.00 92.81 320 TYR A O 1
ATOM 2512 N N . TYR A 1 321 ? 27.207 -9.628 -25.710 1.00 91.94 321 TYR A N 1
ATOM 2513 C CA . TYR A 1 321 ? 26.527 -8.470 -26.302 1.00 91.94 321 TYR A CA 1
ATOM 2514 C C . TYR A 1 321 ? 27.484 -7.437 -26.929 1.00 91.94 321 TYR A C 1
ATOM 2516 O O . TYR A 1 321 ? 27.039 -6.378 -27.369 1.00 91.94 321 TYR A O 1
ATOM 2524 N N . ASP A 1 322 ? 28.794 -7.704 -26.958 1.00 92.31 322 ASP A N 1
ATOM 2525 C CA . ASP A 1 322 ? 29.783 -6.817 -27.569 1.00 92.31 322 ASP A CA 1
ATOM 2526 C C . ASP A 1 322 ? 29.928 -7.069 -29.073 1.00 92.31 322 ASP A C 1
ATOM 2528 O O . ASP A 1 322 ? 30.744 -7.872 -29.527 1.00 92.31 322 ASP A O 1
ATOM 2532 N N . SER A 1 323 ? 29.143 -6.338 -29.861 1.00 90.56 323 SER A N 1
ATOM 2533 C CA . SER A 1 323 ? 29.159 -6.414 -31.322 1.00 90.56 323 SER A CA 1
ATOM 2534 C C . SER A 1 323 ? 30.222 -5.521 -31.973 1.00 90.56 323 SER A C 1
ATOM 2536 O O . SER A 1 323 ? 30.315 -5.495 -33.203 1.00 90.56 323 SER A O 1
ATOM 2538 N N . THR A 1 324 ? 31.080 -4.853 -31.194 1.00 86.88 324 THR A N 1
ATOM 2539 C CA . THR A 1 324 ? 32.207 -4.062 -31.728 1.00 86.88 324 THR A CA 1
ATOM 2540 C C . THR A 1 324 ? 33.400 -4.927 -32.153 1.00 86.88 324 THR A C 1
ATOM 2542 O O . THR A 1 324 ? 34.284 -4.467 -32.873 1.00 86.88 324 THR A O 1
ATOM 2545 N N . GLN A 1 325 ? 33.420 -6.198 -31.746 1.00 86.50 325 GLN A N 1
ATOM 2546 C CA . GLN A 1 325 ? 34.508 -7.149 -31.991 1.00 86.50 325 GLN A CA 1
ATOM 2547 C C . GLN A 1 325 ? 34.005 -8.602 -31.960 1.00 86.50 325 GLN A C 1
ATOM 2549 O O . GLN A 1 325 ? 32.857 -8.872 -31.601 1.00 86.50 325 GLN A O 1
ATOM 2554 N N . VAL A 1 326 ? 34.861 -9.556 -32.338 1.00 88.88 326 VAL A N 1
ATOM 2555 C CA . VAL A 1 326 ? 34.538 -10.994 -32.312 1.00 88.88 326 VAL A CA 1
ATOM 2556 C C . VAL A 1 326 ? 34.516 -11.505 -30.873 1.00 88.88 326 VAL A C 1
ATOM 2558 O O . VAL A 1 326 ? 35.495 -11.365 -30.143 1.00 88.88 326 VAL A O 1
ATOM 2561 N N . THR A 1 327 ? 33.390 -12.098 -30.473 1.00 91.25 327 THR A N 1
ATOM 2562 C CA . THR A 1 327 ? 33.207 -12.756 -29.172 1.00 91.25 327 THR A CA 1
ATOM 2563 C C . THR A 1 327 ? 33.467 -14.260 -29.308 1.00 91.25 327 THR A C 1
ATOM 2565 O O . THR A 1 327 ? 33.385 -14.808 -30.409 1.00 91.25 327 THR A O 1
ATOM 2568 N N . ALA A 1 328 ? 33.764 -14.957 -28.207 1.00 88.69 328 ALA A N 1
ATOM 2569 C CA . ALA A 1 328 ? 33.946 -16.412 -28.240 1.00 88.69 328 ALA A CA 1
ATOM 2570 C C . ALA A 1 328 ? 32.695 -17.175 -28.745 1.00 88.69 328 ALA A C 1
ATOM 2572 O O . ALA A 1 328 ? 32.858 -18.032 -29.618 1.00 88.69 328 ALA A O 1
ATOM 2573 N N . PRO A 1 329 ? 31.456 -16.834 -28.320 1.00 91.38 329 PRO A N 1
ATOM 2574 C CA . PRO A 1 329 ? 30.250 -17.409 -28.918 1.00 91.38 329 PRO A CA 1
ATOM 2575 C C . PRO A 1 329 ? 30.140 -17.151 -30.425 1.00 91.38 329 PRO A C 1
ATOM 2577 O O . PRO A 1 329 ? 29.800 -18.054 -31.184 1.00 91.38 329 PRO A O 1
ATOM 2580 N N . GLU A 1 330 ? 30.482 -15.944 -30.890 1.00 93.75 330 GLU A N 1
ATOM 2581 C CA . GLU A 1 330 ? 30.470 -15.640 -32.323 1.00 93.75 330 GLU A CA 1
ATOM 2582 C C . GLU A 1 330 ? 31.524 -16.442 -33.097 1.00 93.75 330 GLU A C 1
ATOM 2584 O O . GLU A 1 330 ? 31.247 -16.907 -34.201 1.00 93.75 330 GLU A O 1
ATOM 2589 N N . ALA A 1 331 ? 32.724 -16.626 -32.545 1.00 92.12 331 ALA A N 1
ATOM 2590 C CA . ALA A 1 331 ? 33.759 -17.443 -33.172 1.00 92.12 331 ALA A CA 1
ATOM 2591 C C . ALA A 1 331 ? 33.313 -18.909 -33.308 1.00 92.12 331 ALA A C 1
ATOM 2593 O O . ALA A 1 331 ? 33.501 -19.506 -34.368 1.00 92.12 331 ALA A O 1
ATOM 2594 N N . MET A 1 332 ? 32.666 -19.458 -32.274 1.00 92.06 332 MET A N 1
ATOM 2595 C CA . MET A 1 332 ? 32.096 -20.808 -32.285 1.00 92.06 332 MET A CA 1
ATOM 2596 C C . MET A 1 332 ? 31.008 -20.953 -33.356 1.00 92.06 332 MET A C 1
ATOM 2598 O O . MET A 1 332 ? 31.054 -21.875 -34.166 1.00 92.06 332 MET A O 1
ATOM 2602 N N . LEU A 1 333 ? 30.086 -19.993 -33.438 1.00 94.00 333 LEU A N 1
ATOM 2603 C CA . LEU A 1 333 ? 29.024 -19.981 -34.448 1.00 94.00 333 LEU A CA 1
ATOM 2604 C C . LEU A 1 333 ? 29.544 -19.700 -35.867 1.00 94.00 333 LEU A C 1
ATOM 2606 O O . LEU A 1 333 ? 28.933 -20.128 -36.841 1.00 94.00 333 LEU A O 1
ATOM 2610 N N . ASN A 1 334 ? 30.688 -19.040 -36.029 1.00 93.31 334 ASN A N 1
ATOM 2611 C CA . ASN A 1 334 ? 31.332 -18.860 -37.334 1.00 93.31 334 ASN A CA 1
ATOM 2612 C C . ASN A 1 334 ? 32.208 -20.051 -37.760 1.00 93.31 334 ASN A C 1
ATOM 2614 O O . ASN A 1 334 ? 32.687 -20.067 -38.895 1.00 93.31 334 ASN A O 1
ATOM 2618 N N . ASN A 1 335 ? 32.433 -21.041 -36.893 1.00 91.81 335 ASN A N 1
ATOM 2619 C CA . ASN A 1 335 ? 33.197 -22.233 -37.245 1.00 91.81 335 ASN A CA 1
ATOM 2620 C C . ASN A 1 335 ? 32.325 -23.198 -38.062 1.00 91.81 335 ASN A C 1
ATOM 2622 O O . ASN A 1 335 ? 31.369 -23.766 -37.541 1.00 91.81 335 ASN A O 1
ATOM 2626 N N . SER A 1 336 ? 32.656 -23.428 -39.332 1.00 86.19 336 SER A N 1
ATOM 2627 C CA . SER A 1 336 ? 31.898 -24.344 -40.197 1.00 86.19 336 SER A CA 1
ATOM 2628 C C . SER A 1 336 ? 31.914 -25.800 -39.718 1.00 86.19 336 SER A C 1
ATOM 2630 O O . SER A 1 336 ? 31.010 -26.549 -40.069 1.00 86.19 336 SER A O 1
ATOM 2632 N N . ALA A 1 337 ? 32.897 -26.197 -38.903 1.00 88.38 337 ALA A N 1
ATOM 2633 C CA . ALA A 1 337 ? 32.948 -27.520 -38.283 1.00 88.38 337 ALA A CA 1
ATOM 2634 C C . ALA A 1 337 ? 32.068 -27.635 -37.025 1.00 88.38 337 ALA A C 1
ATOM 2636 O O . ALA A 1 337 ? 31.845 -28.740 -36.536 1.00 88.38 337 ALA A O 1
ATOM 2637 N N . PHE A 1 338 ? 31.574 -26.517 -36.481 1.00 90.62 338 PHE A N 1
ATOM 2638 C CA . PHE A 1 338 ? 30.658 -26.550 -35.347 1.00 90.62 338 PHE A CA 1
ATOM 2639 C C . PHE A 1 338 ? 29.282 -27.055 -35.794 1.00 90.62 338 PHE A C 1
ATOM 2641 O O . PHE A 1 338 ? 28.588 -26.396 -36.576 1.00 90.62 338 PHE A O 1
ATOM 2648 N N . ALA A 1 339 ? 28.894 -28.200 -35.241 1.00 87.44 339 ALA A N 1
ATOM 2649 C CA . ALA A 1 339 ? 27.563 -28.774 -35.323 1.00 87.44 339 ALA A CA 1
ATOM 2650 C C . ALA A 1 339 ? 27.208 -29.393 -33.966 1.00 87.44 339 ALA A C 1
ATOM 2652 O O . ALA A 1 339 ? 28.056 -30.002 -33.313 1.00 87.44 339 ALA A O 1
ATOM 2653 N N . ILE A 1 340 ? 25.953 -29.238 -33.550 1.00 92.31 340 ILE A N 1
ATOM 2654 C CA . ILE A 1 340 ? 25.418 -29.916 -32.365 1.00 92.31 340 ILE A CA 1
ATOM 2655 C C . ILE A 1 340 ? 24.917 -31.316 -32.744 1.00 92.31 340 ILE A C 1
ATOM 2657 O O . ILE A 1 340 ? 24.388 -31.504 -33.845 1.00 92.31 340 ILE A O 1
ATOM 2661 N N . SER A 1 341 ? 25.064 -32.291 -31.842 1.00 92.50 341 SER A N 1
ATOM 2662 C CA . SER A 1 341 ? 24.559 -33.657 -32.052 1.00 92.50 341 SER A CA 1
ATOM 2663 C C . SER A 1 341 ? 23.027 -33.695 -32.137 1.00 92.50 341 SER A C 1
ATOM 2665 O O . SER A 1 341 ? 22.342 -32.742 -31.749 1.00 92.50 341 SER A O 1
ATOM 2667 N N . SER A 1 342 ? 22.465 -34.808 -32.618 1.00 90.81 342 SER A N 1
ATOM 2668 C CA . SER A 1 342 ? 21.014 -35.050 -32.621 1.00 90.81 342 SER A CA 1
ATOM 2669 C C . SER A 1 342 ? 20.403 -34.885 -31.228 1.00 90.81 342 SER A C 1
ATOM 2671 O O . SER A 1 342 ? 19.366 -34.243 -31.076 1.00 90.81 342 SER A O 1
ATOM 2673 N N . GLU A 1 343 ? 21.082 -35.393 -30.203 1.00 90.50 343 GLU A N 1
ATOM 2674 C CA . GLU A 1 343 ? 20.650 -35.347 -28.805 1.00 90.50 343 GLU A CA 1
ATOM 2675 C C . GLU A 1 343 ? 20.731 -33.921 -28.257 1.00 90.50 343 GLU A C 1
ATOM 2677 O O . GLU A 1 343 ? 19.809 -33.457 -27.591 1.00 90.50 343 GLU A O 1
ATOM 2682 N N . GLN A 1 344 ? 21.803 -33.188 -28.576 1.00 91.44 344 GLN A N 1
ATOM 2683 C CA . GLN A 1 344 ? 21.954 -31.787 -28.180 1.00 91.44 344 GLN A CA 1
ATOM 2684 C C . GLN A 1 344 ? 20.903 -30.889 -28.841 1.00 91.44 344 GLN A C 1
ATOM 2686 O O . GLN A 1 344 ? 20.375 -29.988 -28.189 1.00 91.44 344 GLN A O 1
ATOM 2691 N N . ARG A 1 345 ? 20.574 -31.147 -30.112 1.00 96.06 345 ARG A N 1
ATOM 2692 C CA . ARG A 1 345 ? 19.509 -30.448 -30.841 1.00 96.06 345 ARG A CA 1
ATOM 2693 C C . ARG A 1 345 ? 18.140 -30.734 -30.231 1.00 96.06 345 ARG A C 1
ATOM 2695 O O . ARG A 1 345 ? 17.389 -29.794 -29.987 1.00 96.06 345 ARG A O 1
ATOM 2702 N N . ALA A 1 346 ? 17.841 -32.001 -29.938 1.00 91.69 346 ALA A N 1
ATOM 2703 C CA . ALA A 1 346 ? 16.598 -32.399 -29.280 1.00 91.69 346 ALA A CA 1
ATOM 2704 C C . ALA A 1 346 ? 16.470 -31.773 -27.882 1.00 91.69 346 ALA A C 1
ATOM 2706 O O . ALA A 1 346 ? 15.421 -31.225 -27.552 1.00 91.69 346 ALA A O 1
ATOM 2707 N N . ARG A 1 347 ? 17.555 -31.770 -27.096 1.00 96.19 347 ARG A N 1
ATOM 2708 C CA . ARG A 1 347 ? 17.615 -31.107 -25.786 1.00 96.19 347 ARG A CA 1
ATOM 2709 C C . ARG A 1 347 ? 17.353 -29.606 -25.898 1.00 96.19 347 ARG A C 1
ATOM 2711 O O . ARG A 1 347 ? 16.524 -29.076 -25.168 1.00 96.19 347 ARG A O 1
ATOM 2718 N N . ALA A 1 348 ? 18.031 -28.921 -26.819 1.00 96.06 348 ALA A N 1
ATOM 2719 C CA . ALA A 1 348 ? 17.833 -27.490 -27.038 1.00 96.06 348 ALA A CA 1
ATOM 2720 C C . ALA A 1 348 ? 16.381 -27.174 -27.424 1.00 96.06 348 ALA A C 1
ATOM 2722 O O . ALA A 1 348 ? 15.792 -26.260 -26.856 1.00 96.06 348 ALA A O 1
ATOM 2723 N N . ARG A 1 349 ? 15.788 -27.962 -28.331 1.00 97.44 349 ARG A N 1
ATOM 2724 C CA . ARG A 1 349 ? 14.382 -27.820 -28.724 1.00 97.44 349 ARG A CA 1
ATOM 2725 C C . ARG A 1 349 ? 13.435 -28.011 -27.538 1.00 97.44 349 ARG A C 1
ATOM 2727 O O . ARG A 1 349 ? 12.613 -27.139 -27.297 1.00 97.44 349 ARG A O 1
ATOM 2734 N N . LEU A 1 350 ? 13.616 -29.070 -26.749 1.00 95.50 350 LEU A N 1
ATOM 2735 C CA . LEU A 1 350 ? 12.805 -29.326 -25.556 1.00 95.50 350 LEU A CA 1
ATOM 2736 C C . LEU A 1 350 ? 12.886 -28.168 -24.547 1.00 95.50 350 LEU A C 1
ATOM 2738 O O . LEU A 1 350 ? 11.866 -27.748 -24.009 1.00 95.50 350 LEU A O 1
ATOM 2742 N N . CYS A 1 351 ? 14.080 -27.619 -24.308 1.00 96.56 351 CYS A N 1
ATOM 2743 C CA . CYS A 1 351 ? 14.245 -26.468 -23.421 1.00 96.56 351 CYS A CA 1
ATOM 2744 C C . CYS A 1 351 ? 13.567 -25.206 -23.968 1.00 96.56 351 CYS A C 1
ATOM 2746 O O . CYS A 1 351 ? 12.926 -24.496 -23.198 1.00 96.56 351 CYS A O 1
ATOM 2748 N N . ILE A 1 352 ? 13.683 -24.932 -25.273 1.00 98.12 352 ILE A N 1
ATOM 2749 C CA . ILE A 1 352 ? 12.978 -23.820 -25.934 1.00 98.12 352 ILE A CA 1
ATOM 2750 C C . ILE A 1 352 ? 11.469 -23.973 -25.733 1.00 98.12 352 ILE A C 1
ATOM 2752 O O . ILE A 1 352 ? 10.827 -23.055 -25.224 1.00 98.12 352 ILE A O 1
ATOM 2756 N N . ASP A 1 353 ? 10.925 -25.142 -26.069 1.00 96.25 353 ASP A N 1
ATOM 2757 C CA . ASP A 1 353 ? 9.494 -25.421 -25.970 1.00 96.25 353 ASP A CA 1
ATOM 2758 C C . ASP A 1 353 ? 9.022 -25.278 -24.518 1.00 96.25 353 ASP A C 1
ATOM 2760 O O . ASP A 1 353 ? 7.987 -24.668 -24.256 1.00 96.25 353 ASP A O 1
ATOM 2764 N N . ARG A 1 354 ? 9.830 -25.736 -23.552 1.00 95.19 354 ARG A N 1
ATOM 2765 C CA . ARG A 1 354 ? 9.530 -25.593 -22.126 1.00 95.19 354 ARG A CA 1
ATOM 2766 C C . ARG A 1 354 ? 9.546 -24.143 -21.662 1.00 95.19 354 ARG A C 1
ATOM 2768 O O . ARG A 1 354 ? 8.673 -23.766 -20.887 1.00 95.19 354 ARG A O 1
ATOM 2775 N N . LEU A 1 355 ? 10.504 -23.323 -22.101 1.00 96.31 355 LEU A N 1
ATOM 2776 C CA . LEU A 1 355 ? 10.540 -21.892 -21.773 1.00 96.31 355 LEU A CA 1
ATOM 2777 C C . LEU A 1 355 ? 9.297 -21.171 -22.303 1.00 96.31 355 LEU A C 1
ATOM 2779 O O . LEU A 1 355 ? 8.725 -20.363 -21.577 1.00 96.31 355 LEU A O 1
ATOM 2783 N N . VAL A 1 356 ? 8.856 -21.504 -23.519 1.00 95.88 356 VAL A N 1
ATOM 2784 C CA . VAL A 1 356 ? 7.647 -20.941 -24.141 1.00 95.88 356 VAL A CA 1
ATOM 2785 C C . VAL A 1 356 ? 6.386 -21.412 -23.416 1.00 95.88 356 VAL A C 1
ATOM 2787 O O . VAL A 1 356 ? 5.614 -20.578 -22.950 1.00 95.88 356 VAL A O 1
ATOM 2790 N N . GLU A 1 357 ? 6.203 -22.728 -23.258 1.00 93.88 357 GLU A N 1
ATOM 2791 C CA . GLU A 1 357 ? 5.054 -23.353 -22.579 1.00 93.88 357 GLU A CA 1
ATOM 2792 C C . GLU A 1 357 ? 4.893 -22.796 -21.167 1.00 93.88 357 GLU A C 1
ATOM 2794 O O . GLU A 1 357 ? 3.810 -22.405 -20.732 1.00 93.88 357 GLU A O 1
ATOM 2799 N N . THR A 1 358 ? 6.008 -22.732 -20.446 1.00 92.50 358 THR A N 1
ATOM 2800 C CA . THR A 1 358 ? 6.000 -22.239 -19.082 1.00 92.50 358 THR A CA 1
ATOM 2801 C C . THR A 1 358 ? 6.083 -20.723 -19.029 1.00 92.50 358 THR A C 1
ATOM 2803 O O . THR A 1 358 ? 5.855 -20.184 -17.963 1.00 92.50 358 THR A O 1
ATOM 2806 N N . LYS A 1 359 ? 6.336 -19.985 -20.110 1.00 95.00 359 LYS A N 1
ATOM 2807 C CA . LYS A 1 359 ? 6.530 -18.522 -20.089 1.00 95.00 359 LYS A CA 1
ATOM 2808 C C . LYS A 1 359 ? 7.665 -18.078 -19.148 1.00 95.00 359 LYS A C 1
ATOM 2810 O O . LYS A 1 359 ? 7.538 -17.081 -18.436 1.00 95.00 359 LYS A O 1
ATOM 2815 N N . VAL A 1 360 ? 8.750 -18.850 -19.075 1.00 94.81 360 VAL A N 1
ATOM 2816 C CA . VAL A 1 360 ? 9.945 -18.513 -18.279 1.00 94.81 360 VAL A CA 1
ATOM 2817 C C . VAL A 1 360 ? 10.883 -17.619 -19.093 1.00 94.81 360 VAL A C 1
ATOM 2819 O O . VAL A 1 360 ? 11.227 -17.940 -20.224 1.00 94.81 360 VAL A O 1
ATOM 2822 N N . THR A 1 361 ? 11.314 -16.507 -18.498 1.00 94.44 361 THR A N 1
ATOM 2823 C CA . THR A 1 361 ? 12.163 -15.453 -19.095 1.00 94.44 361 THR A CA 1
ATOM 2824 C C . THR A 1 361 ? 13.346 -15.114 -18.161 1.00 94.44 361 THR A C 1
ATOM 2826 O O . THR A 1 361 ? 13.606 -15.839 -17.194 1.00 94.44 361 THR A O 1
ATOM 2829 N N . LYS A 1 362 ? 14.084 -14.017 -18.400 1.00 92.06 362 LYS A N 1
ATOM 2830 C CA . LYS A 1 362 ? 15.211 -13.576 -17.554 1.00 92.06 362 LYS A CA 1
ATOM 2831 C C . LYS A 1 362 ? 14.809 -13.343 -16.096 1.00 92.06 362 LYS A C 1
ATOM 2833 O O . LYS A 1 362 ? 15.501 -13.828 -15.197 1.00 92.06 362 LYS A O 1
ATOM 2838 N N . TYR A 1 363 ? 13.702 -12.630 -15.882 1.00 88.81 363 TYR A N 1
ATOM 2839 C CA . TYR A 1 363 ? 13.141 -12.293 -14.569 1.00 88.81 363 TYR A CA 1
ATOM 2840 C C . TYR A 1 363 ? 11.663 -12.686 -14.526 1.00 88.81 363 TYR A C 1
ATOM 2842 O O . TYR A 1 363 ? 10.892 -12.277 -15.390 1.00 88.81 363 TYR A O 1
ATOM 2850 N N . ASN A 1 364 ? 11.266 -13.496 -13.545 1.00 88.12 364 ASN A N 1
ATOM 2851 C CA . ASN A 1 364 ? 10.022 -14.273 -13.607 1.00 88.12 364 ASN A CA 1
ATOM 2852 C C . ASN A 1 364 ? 8.934 -13.809 -12.624 1.00 88.12 364 ASN A C 1
ATOM 2854 O O . ASN A 1 364 ? 8.079 -14.606 -12.239 1.00 88.12 364 ASN A O 1
ATOM 2858 N N . HIS A 1 365 ? 8.965 -12.533 -12.227 1.00 80.81 365 HIS A N 1
ATOM 2859 C CA . HIS A 1 365 ? 8.005 -11.929 -11.295 1.00 80.81 365 HIS A CA 1
ATOM 2860 C C . HIS A 1 365 ? 6.798 -11.327 -12.013 1.00 80.81 365 HIS A C 1
ATOM 2862 O O . HIS A 1 365 ? 5.717 -11.235 -11.434 1.00 80.81 365 HIS A O 1
ATOM 2868 N N . ALA A 1 366 ? 6.986 -10.912 -13.268 1.00 83.69 366 ALA A N 1
ATOM 2869 C CA . ALA A 1 366 ? 5.964 -10.225 -14.039 1.00 83.69 366 ALA A CA 1
ATOM 2870 C C . ALA A 1 366 ? 4.759 -11.146 -14.323 1.00 83.69 366 ALA A C 1
ATOM 2872 O O . ALA A 1 366 ? 4.948 -12.316 -14.680 1.00 83.69 366 ALA A O 1
ATOM 2873 N N . PRO A 1 367 ? 3.519 -10.632 -14.212 1.00 80.75 367 PRO A N 1
ATOM 2874 C CA . PRO A 1 367 ? 2.318 -11.441 -14.350 1.00 80.75 367 PRO A CA 1
ATOM 2875 C C . PRO A 1 367 ? 2.164 -11.987 -15.774 1.00 80.75 367 PRO A C 1
ATOM 2877 O O . PRO A 1 367 ? 2.461 -11.310 -16.763 1.00 80.75 367 PRO A O 1
ATOM 2880 N N . ILE A 1 368 ? 1.669 -13.220 -15.862 1.00 86.94 368 ILE A N 1
ATOM 2881 C CA . ILE A 1 368 ? 1.222 -13.846 -17.107 1.00 86.94 368 ILE A CA 1
ATOM 2882 C C . ILE A 1 368 ? -0.240 -13.452 -17.288 1.00 86.94 368 ILE A C 1
ATOM 2884 O O . ILE A 1 368 ? -1.042 -13.776 -16.420 1.00 86.94 368 ILE A O 1
ATOM 2888 N N . ILE A 1 369 ? -0.582 -12.756 -18.372 1.00 82.94 369 ILE A N 1
ATOM 2889 C CA . ILE A 1 369 ? -1.942 -12.250 -18.630 1.00 82.94 369 ILE A CA 1
ATOM 2890 C C . ILE A 1 369 ? -2.339 -12.453 -20.089 1.00 82.94 369 ILE A C 1
ATOM 2892 O O . ILE A 1 369 ? -1.471 -12.493 -20.955 1.00 82.94 369 ILE A O 1
ATOM 2896 N N . ASP A 1 370 ? -3.640 -12.547 -20.370 1.00 84.31 370 ASP A N 1
ATOM 2897 C CA . ASP A 1 370 ? -4.120 -12.427 -21.748 1.00 84.31 370 ASP A CA 1
ATOM 2898 C C . ASP A 1 370 ? -4.086 -10.947 -22.157 1.00 84.31 370 ASP A C 1
ATOM 2900 O O . ASP A 1 370 ? -4.688 -10.073 -21.528 1.00 84.31 370 ASP A O 1
ATOM 2904 N N . MET A 1 371 ? -3.310 -10.650 -23.195 1.00 83.44 371 MET A N 1
ATOM 2905 C CA . MET A 1 371 ? -3.130 -9.290 -23.691 1.00 83.44 371 MET A CA 1
ATOM 2906 C C . MET A 1 371 ? -4.264 -8.841 -24.619 1.00 83.44 371 MET A C 1
ATOM 2908 O O . MET A 1 371 ? -4.389 -7.638 -24.861 1.00 83.44 371 MET A O 1
ATOM 2912 N N . ASN A 1 372 ? -5.114 -9.747 -25.115 1.00 75.38 372 ASN A N 1
ATOM 2913 C CA . ASN A 1 372 ? -6.253 -9.384 -25.965 1.00 75.38 372 ASN A CA 1
ATOM 2914 C C . ASN A 1 372 ? -7.252 -8.490 -25.224 1.00 75.38 372 ASN A C 1
ATOM 2916 O O . ASN A 1 372 ? -7.767 -7.527 -25.789 1.00 75.38 372 ASN A O 1
ATOM 2920 N N . ASP A 1 373 ? -7.418 -8.729 -23.930 1.00 67.94 373 ASP A N 1
ATOM 2921 C CA . ASP A 1 373 ? -8.326 -7.978 -23.064 1.00 67.94 373 ASP A CA 1
ATOM 2922 C C . ASP A 1 373 ? -7.854 -6.542 -22.812 1.00 67.94 373 ASP A C 1
ATOM 2924 O O . ASP A 1 373 ? -8.642 -5.642 -22.520 1.00 67.94 373 ASP A O 1
ATOM 2928 N N . ARG A 1 374 ? -6.539 -6.322 -22.923 1.00 75.25 374 ARG A N 1
ATOM 2929 C CA . ARG A 1 374 ? -5.874 -5.035 -22.676 1.00 75.25 374 ARG A CA 1
ATOM 2930 C C . ARG A 1 374 ? -5.655 -4.227 -23.945 1.00 75.25 374 ARG A C 1
ATOM 2932 O O . ARG A 1 374 ? -5.680 -3.003 -23.892 1.00 75.25 374 ARG A O 1
ATOM 2939 N N . LEU A 1 375 ? -5.414 -4.906 -25.062 1.00 79.69 375 LEU A N 1
ATOM 2940 C CA . LEU A 1 375 ? -5.166 -4.288 -26.365 1.00 79.69 375 LEU A CA 1
ATOM 2941 C C . LEU A 1 375 ? -6.453 -4.103 -27.184 1.00 79.69 375 LEU A C 1
ATOM 2943 O O . LEU A 1 375 ? -6.410 -3.507 -28.259 1.00 79.69 375 LEU A O 1
ATOM 2947 N N . GLY A 1 376 ? -7.587 -4.613 -26.695 1.00 72.62 376 GLY A N 1
ATOM 2948 C CA . GLY A 1 376 ? -8.871 -4.543 -27.379 1.00 72.62 376 GLY A CA 1
ATOM 2949 C C . GLY A 1 376 ? -8.976 -5.500 -28.575 1.00 72.62 376 GLY A C 1
ATOM 2950 O O . GLY A 1 376 ? -8.042 -6.262 -28.867 1.00 72.62 376 GLY A O 1
ATOM 2951 N N . PRO A 1 377 ? -10.120 -5.478 -29.284 1.00 68.00 377 PRO A N 1
ATOM 2952 C CA . PRO A 1 377 ? -10.360 -6.339 -30.434 1.00 68.00 377 PRO A CA 1
ATOM 2953 C C . PRO A 1 377 ? -9.284 -6.159 -31.508 1.00 68.00 377 PRO A C 1
ATOM 2955 O O . PRO A 1 377 ? -8.856 -5.055 -31.844 1.00 68.00 377 PRO A O 1
ATOM 2958 N N . ARG A 1 378 ? -8.813 -7.288 -32.036 1.00 76.88 378 ARG A N 1
ATOM 2959 C CA . ARG A 1 378 ? -7.729 -7.330 -33.013 1.00 76.88 378 ARG A CA 1
ATOM 2960 C C . ARG A 1 378 ? -8.277 -7.058 -34.412 1.00 76.88 378 ARG A C 1
ATOM 2962 O O . ARG A 1 378 ? -8.859 -7.943 -35.031 1.00 76.88 378 ARG A O 1
ATOM 2969 N N . HIS A 1 379 ? -8.084 -5.835 -34.900 1.00 78.88 379 HIS A N 1
ATOM 2970 C CA . HIS A 1 379 ? -8.526 -5.415 -36.236 1.00 78.88 379 HIS A CA 1
ATOM 2971 C C . HIS A 1 379 ? -7.402 -5.427 -37.281 1.00 78.88 379 HIS A C 1
ATOM 2973 O O . HIS A 1 379 ? -7.680 -5.569 -38.470 1.00 78.88 379 HIS A O 1
ATOM 2979 N N . LYS A 1 380 ? -6.145 -5.308 -36.838 1.00 87.38 380 LYS A N 1
ATOM 2980 C CA . LYS A 1 380 ? -4.932 -5.331 -37.664 1.00 87.38 380 LYS A CA 1
ATOM 2981 C C . LYS A 1 380 ? -3.847 -6.213 -37.026 1.00 87.38 380 LYS A C 1
ATOM 2983 O O . LYS A 1 380 ? -3.920 -6.502 -35.824 1.00 87.38 380 LYS A O 1
ATOM 2988 N N . PRO A 1 381 ? -2.841 -6.657 -37.801 1.00 92.69 381 PRO A N 1
ATOM 2989 C CA . PRO A 1 381 ? -1.613 -7.207 -37.239 1.00 92.69 381 PRO A CA 1
ATOM 2990 C C . PRO A 1 381 ? -0.916 -6.188 -36.322 1.00 92.69 381 PRO A C 1
ATOM 2992 O O . PRO A 1 381 ? -1.031 -4.980 -36.527 1.00 92.69 381 PRO A O 1
ATOM 2995 N N . ARG A 1 382 ? -0.197 -6.660 -35.301 1.00 94.50 382 ARG A N 1
ATOM 2996 C CA . ARG A 1 382 ? 0.423 -5.809 -34.268 1.00 94.50 382 ARG A CA 1
ATOM 2997 C C . ARG A 1 382 ? 1.943 -5.929 -34.261 1.00 94.50 382 ARG A C 1
ATOM 2999 O O . ARG A 1 382 ? 2.484 -7.035 -34.328 1.00 94.50 382 ARG A O 1
ATOM 3006 N N . ILE A 1 383 ? 2.624 -4.796 -34.106 1.00 96.62 383 ILE A N 1
ATOM 3007 C CA . ILE A 1 383 ? 4.082 -4.700 -33.976 1.00 96.62 383 ILE A CA 1
ATOM 3008 C C . ILE A 1 383 ? 4.428 -4.294 -32.543 1.00 96.62 383 ILE A C 1
ATOM 3010 O O . ILE A 1 383 ? 3.987 -3.250 -32.070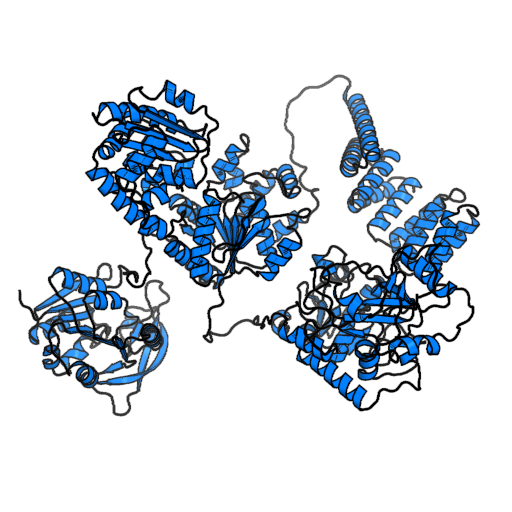 1.00 96.62 383 ILE A O 1
ATOM 3014 N N . LEU A 1 384 ? 5.244 -5.092 -31.857 1.00 97.75 384 LEU A N 1
ATOM 3015 C CA . LEU A 1 384 ? 5.785 -4.765 -30.540 1.00 97.75 384 LEU A CA 1
ATOM 3016 C C . LEU A 1 384 ? 7.118 -4.028 -30.664 1.00 97.75 384 LEU A C 1
ATOM 3018 O O . LEU A 1 384 ? 8.089 -4.616 -31.123 1.00 97.75 384 LEU A O 1
ATOM 3022 N N . LEU A 1 385 ? 7.207 -2.793 -30.185 1.00 97.81 385 LEU A N 1
ATOM 3023 C CA . LEU A 1 385 ? 8.458 -2.049 -30.044 1.00 97.81 385 LEU A CA 1
ATOM 3024 C C . LEU A 1 385 ? 8.940 -2.171 -28.604 1.00 97.81 385 LEU A C 1
ATOM 3026 O O . LEU A 1 385 ? 8.244 -1.771 -27.668 1.00 97.81 385 LEU A O 1
ATOM 3030 N N . VAL A 1 386 ? 10.139 -2.714 -28.424 1.00 97.06 386 VAL A N 1
ATOM 3031 C CA . VAL A 1 386 ? 10.721 -2.939 -27.098 1.00 97.06 386 VAL A CA 1
ATOM 3032 C C . VAL A 1 386 ? 11.681 -1.807 -26.753 1.00 97.06 386 VAL A C 1
ATOM 3034 O O . VAL A 1 386 ? 12.707 -1.615 -27.408 1.00 97.06 386 VAL A O 1
ATOM 3037 N N . ASP A 1 387 ? 11.361 -1.070 -25.695 1.00 94.44 387 ASP A N 1
ATOM 3038 C CA . ASP A 1 387 ? 12.223 -0.025 -25.151 1.00 94.44 387 ASP A CA 1
ATOM 3039 C C . ASP A 1 387 ? 13.378 -0.612 -24.319 1.00 94.44 387 ASP A C 1
ATOM 3041 O O . ASP A 1 387 ? 13.325 -1.749 -23.840 1.00 94.44 387 ASP A O 1
ATOM 3045 N N . GLN A 1 388 ? 14.417 0.190 -24.089 1.00 90.44 388 GLN A N 1
ATOM 3046 C CA . GLN A 1 388 ? 15.500 -0.128 -23.154 1.00 90.44 388 GLN A CA 1
ATOM 3047 C C . GLN A 1 388 ? 15.877 1.099 -22.321 1.00 90.44 388 GLN A C 1
ATOM 3049 O O . GLN A 1 388 ? 15.632 2.246 -22.688 1.00 90.44 388 GLN A O 1
ATOM 3054 N N . ARG A 1 389 ? 16.510 0.852 -21.176 1.00 86.62 389 ARG A N 1
ATOM 3055 C CA . ARG A 1 389 ? 17.039 1.893 -20.294 1.00 86.62 389 ARG A CA 1
ATOM 3056 C C . ARG A 1 389 ? 18.166 2.683 -20.977 1.00 86.62 389 ARG A C 1
ATOM 3058 O O . ARG A 1 389 ? 19.112 2.086 -21.496 1.00 86.62 389 ARG A O 1
ATOM 3065 N N . ARG A 1 390 ? 18.154 4.019 -20.888 1.00 82.00 390 ARG A N 1
ATOM 3066 C CA . ARG A 1 390 ? 19.291 4.835 -21.356 1.00 82.00 390 ARG A CA 1
ATOM 3067 C C . ARG A 1 390 ? 20.572 4.515 -20.585 1.00 82.00 390 ARG A C 1
ATOM 3069 O O . ARG A 1 390 ? 20.585 4.375 -19.361 1.00 82.00 390 ARG A O 1
ATOM 3076 N N . GLY A 1 391 ? 21.676 4.425 -21.323 1.00 80.19 391 GLY A N 1
ATOM 3077 C CA . GLY A 1 391 ? 22.986 4.086 -20.766 1.00 80.19 391 GLY A CA 1
ATOM 3078 C C . GLY A 1 391 ? 23.211 2.590 -20.518 1.00 80.19 391 GLY A C 1
ATOM 3079 O O . GLY A 1 391 ? 24.281 2.231 -20.022 1.00 80.19 391 GLY A O 1
ATOM 3080 N N . ASP A 1 392 ? 22.256 1.725 -20.884 1.00 84.94 392 ASP A N 1
ATOM 3081 C CA . ASP A 1 392 ? 22.482 0.282 -20.990 1.00 84.94 392 ASP A CA 1
ATOM 3082 C C . ASP A 1 392 ? 23.682 0.007 -21.914 1.00 84.94 392 ASP A C 1
ATOM 3084 O O . ASP A 1 392 ? 23.774 0.517 -23.035 1.00 84.94 392 ASP A O 1
ATOM 3088 N N . LYS A 1 393 ? 24.641 -0.787 -21.426 1.00 86.75 393 LYS A N 1
ATOM 3089 C CA . LYS A 1 393 ? 25.849 -1.122 -22.184 1.00 86.75 393 LYS A CA 1
ATOM 3090 C C . LYS A 1 393 ? 25.578 -2.038 -23.361 1.00 86.75 393 LYS A C 1
ATOM 3092 O O . LYS A 1 393 ? 26.342 -1.971 -24.318 1.00 86.75 393 LYS A O 1
ATOM 3097 N N . SER A 1 394 ? 24.518 -2.840 -23.328 1.00 87.50 394 SER A N 1
ATOM 3098 C CA . SER A 1 394 ? 24.136 -3.647 -24.484 1.00 87.50 394 SER A CA 1
ATOM 3099 C C . SER A 1 394 ? 23.795 -2.765 -25.689 1.00 87.50 394 SER A C 1
ATOM 3101 O O . SER A 1 394 ? 24.172 -3.106 -26.803 1.00 87.50 394 SER A O 1
ATOM 3103 N N . VAL A 1 395 ? 23.173 -1.596 -25.475 1.00 91.12 395 VAL A N 1
ATOM 3104 C CA . VAL A 1 395 ? 22.765 -0.664 -26.542 1.00 91.12 395 VAL A CA 1
ATOM 3105 C C . VAL A 1 395 ? 23.982 -0.150 -27.300 1.00 91.12 395 VAL A C 1
ATOM 3107 O O . VAL A 1 395 ? 24.108 -0.392 -28.498 1.00 91.12 395 VAL A O 1
ATOM 3110 N N . SER A 1 396 ? 24.933 0.481 -26.607 1.00 87.62 396 SER A N 1
ATOM 3111 C CA . SER A 1 396 ? 26.105 1.041 -27.288 1.00 87.62 396 SER A CA 1
ATOM 3112 C C . SER A 1 396 ? 27.038 -0.031 -27.855 1.00 87.62 396 SER A C 1
ATOM 3114 O O . SER A 1 396 ? 27.615 0.155 -28.925 1.00 87.62 396 SER A O 1
ATOM 3116 N N . MET A 1 397 ? 27.184 -1.169 -27.170 1.00 90.62 397 MET A N 1
ATOM 3117 C CA . MET A 1 397 ? 28.033 -2.273 -27.632 1.00 90.62 397 MET A CA 1
ATOM 3118 C C . MET A 1 397 ? 27.390 -3.080 -28.765 1.00 90.62 397 MET A C 1
ATOM 3120 O O . MET A 1 397 ? 28.098 -3.655 -29.588 1.00 90.62 397 MET A O 1
ATOM 3124 N N . GLY A 1 398 ? 26.064 -3.056 -28.864 1.00 90.88 398 GLY A N 1
ATOM 3125 C CA . GLY A 1 398 ? 25.292 -3.575 -29.986 1.00 90.88 398 GLY A CA 1
ATOM 3126 C C . GLY A 1 398 ? 25.117 -2.567 -31.124 1.00 90.88 398 GLY A C 1
ATOM 3127 O O . GLY A 1 398 ? 24.191 -2.715 -31.912 1.00 90.88 398 GLY A O 1
ATOM 3128 N N . LEU A 1 399 ? 25.978 -1.546 -31.223 1.00 90.94 399 LEU A N 1
ATOM 3129 C CA . LEU A 1 399 ? 25.959 -0.530 -32.288 1.00 90.94 399 LEU A CA 1
ATOM 3130 C C . LEU A 1 399 ? 24.619 0.224 -32.401 1.00 90.94 399 LEU A C 1
ATOM 3132 O O . LEU A 1 399 ? 24.206 0.606 -33.497 1.00 90.94 399 LEU A O 1
ATOM 3136 N N . ALA A 1 400 ? 23.945 0.439 -31.270 1.00 92.31 400 ALA A N 1
ATOM 3137 C CA . ALA A 1 400 ? 22.690 1.171 -31.182 1.00 92.31 400 ALA A CA 1
ATOM 3138 C C . ALA A 1 400 ? 22.807 2.427 -30.301 1.00 92.31 400 ALA A C 1
ATOM 3140 O O . ALA A 1 400 ? 23.694 2.556 -29.455 1.00 92.31 400 ALA A O 1
ATOM 3141 N N . GLY A 1 401 ? 21.880 3.362 -30.500 1.00 89.25 401 GLY A N 1
ATOM 3142 C CA . GLY A 1 401 ? 21.750 4.598 -29.730 1.00 89.25 401 GLY A CA 1
ATOM 3143 C C . GLY A 1 401 ? 20.401 5.267 -29.987 1.00 89.25 401 GLY A C 1
ATOM 3144 O O . GLY A 1 401 ? 19.503 4.653 -30.562 1.00 89.25 401 GLY A O 1
ATOM 3145 N N . SER A 1 402 ? 20.245 6.532 -29.601 1.00 87.06 402 SER A N 1
ATOM 3146 C CA . SER A 1 402 ? 18.969 7.259 -29.726 1.00 87.06 402 SER A CA 1
ATOM 3147 C C . SER A 1 402 ? 18.427 7.278 -31.163 1.00 87.06 402 SER A C 1
ATOM 3149 O O . SER A 1 402 ? 17.233 7.082 -31.383 1.00 87.06 402 SER A O 1
ATOM 3151 N N . THR A 1 403 ? 19.310 7.439 -32.152 1.00 88.19 403 THR A N 1
ATOM 3152 C CA . THR A 1 403 ? 18.958 7.418 -33.582 1.00 88.19 403 THR A CA 1
ATOM 3153 C C . THR A 1 403 ? 18.446 6.054 -34.043 1.00 88.19 403 THR A C 1
ATOM 3155 O O . THR A 1 403 ? 17.569 5.985 -34.898 1.00 88.19 403 THR A O 1
ATOM 3158 N N . THR A 1 404 ? 18.937 4.961 -33.456 1.00 93.31 404 THR A N 1
ATOM 3159 C CA . THR A 1 404 ? 18.463 3.600 -33.735 1.00 93.31 404 THR A CA 1
ATOM 3160 C C . THR A 1 404 ? 17.023 3.407 -33.275 1.00 93.31 404 THR A C 1
ATOM 3162 O O . THR A 1 404 ? 16.209 2.890 -34.032 1.00 93.31 404 THR A O 1
ATOM 3165 N N . PHE A 1 405 ? 16.693 3.852 -32.060 1.00 94.88 405 PHE A N 1
ATOM 3166 C CA . PHE A 1 405 ? 15.328 3.770 -31.532 1.00 94.88 405 PHE A CA 1
ATOM 3167 C C . PHE A 1 405 ? 14.356 4.666 -32.305 1.00 94.88 405 PHE A C 1
ATOM 3169 O O . PHE A 1 405 ? 13.230 4.249 -32.560 1.00 94.88 405 PHE A O 1
ATOM 3176 N N . ARG A 1 406 ? 14.806 5.848 -32.752 1.00 94.44 406 ARG A N 1
ATOM 3177 C CA . ARG A 1 406 ? 14.038 6.699 -33.673 1.00 94.44 406 ARG A CA 1
ATOM 3178 C C . ARG A 1 406 ? 13.722 5.977 -34.978 1.00 94.44 406 ARG A C 1
ATOM 3180 O O . ARG A 1 406 ? 12.553 5.848 -35.314 1.00 94.44 406 ARG A O 1
ATOM 3187 N N . ARG A 1 407 ? 14.736 5.421 -35.646 1.00 94.69 407 ARG A N 1
ATOM 3188 C CA . ARG A 1 407 ? 14.548 4.643 -36.882 1.00 94.69 407 ARG A CA 1
ATOM 3189 C C . ARG A 1 407 ? 13.624 3.444 -36.681 1.00 94.69 407 ARG A C 1
ATOM 3191 O O . ARG A 1 407 ? 12.838 3.133 -37.563 1.00 94.69 407 ARG A O 1
ATOM 3198 N N . MET A 1 408 ? 13.713 2.776 -35.530 1.00 96.25 408 MET A N 1
ATOM 3199 C CA . MET A 1 408 ? 12.810 1.681 -35.164 1.00 96.25 408 MET A CA 1
ATOM 3200 C C . MET A 1 408 ? 11.355 2.143 -35.064 1.00 96.25 408 MET A C 1
ATOM 3202 O O . MET A 1 408 ? 10.461 1.450 -35.543 1.00 96.25 408 MET A O 1
ATOM 3206 N N . PHE A 1 409 ? 11.125 3.310 -34.463 1.00 95.38 409 PHE A N 1
ATOM 3207 C CA . PHE A 1 409 ? 9.798 3.901 -34.345 1.00 95.38 409 PHE A CA 1
ATOM 3208 C C . PHE A 1 409 ? 9.253 4.354 -35.705 1.00 95.38 409 PHE A C 1
ATOM 3210 O O . PHE A 1 409 ? 8.138 3.998 -36.067 1.00 95.38 409 PHE A O 1
ATOM 3217 N N . GLU A 1 410 ? 10.061 5.071 -36.487 1.00 93.69 410 GLU A N 1
ATOM 3218 C CA . GLU A 1 410 ? 9.718 5.527 -37.839 1.00 93.69 410 GLU A CA 1
ATOM 3219 C C . GLU A 1 410 ? 9.373 4.347 -38.756 1.00 93.69 410 GLU A C 1
ATOM 3221 O O . GLU A 1 410 ? 8.337 4.366 -39.413 1.00 93.69 410 GLU A O 1
ATOM 3226 N N . HIS A 1 411 ? 10.161 3.270 -38.721 1.00 94.62 411 HIS A N 1
ATOM 3227 C CA . HIS A 1 411 ? 9.884 2.081 -39.527 1.00 94.62 411 HIS A CA 1
ATOM 3228 C C . HIS A 1 411 ? 8.579 1.379 -39.131 1.00 94.62 411 HIS A C 1
ATOM 3230 O O . HIS A 1 411 ? 7.888 0.822 -39.978 1.00 94.62 411 HIS A O 1
ATOM 3236 N N . ALA A 1 412 ? 8.207 1.410 -37.848 1.00 94.25 412 ALA A N 1
ATOM 3237 C CA . ALA A 1 412 ? 6.909 0.898 -37.420 1.00 94.25 412 ALA A CA 1
ATOM 3238 C C . ALA A 1 412 ? 5.753 1.781 -37.916 1.00 94.25 412 ALA A C 1
ATOM 3240 O O . ALA A 1 412 ? 4.695 1.264 -38.267 1.00 94.25 412 ALA A O 1
ATOM 3241 N N . LEU A 1 413 ? 5.951 3.103 -37.982 1.00 91.44 413 LEU A N 1
ATOM 3242 C CA . LEU A 1 413 ? 4.954 4.035 -38.513 1.00 91.44 413 LEU A CA 1
ATOM 3243 C C . LEU A 1 413 ? 4.726 3.859 -40.019 1.00 91.44 413 LEU A C 1
ATOM 3245 O O . LEU A 1 413 ? 3.575 3.965 -40.448 1.00 91.44 413 LEU A O 1
ATOM 3249 N N . GLU A 1 414 ? 5.783 3.549 -40.782 1.00 92.12 414 GLU A N 1
ATOM 3250 C CA . GLU A 1 414 ? 5.729 3.231 -42.222 1.00 92.12 414 GLU A CA 1
ATOM 3251 C C . GLU A 1 414 ? 4.821 2.022 -42.527 1.00 92.12 414 GLU A C 1
ATOM 3253 O O . GLU A 1 414 ? 4.269 1.917 -43.622 1.00 92.12 414 GLU A O 1
ATOM 3258 N N . MET A 1 415 ? 4.615 1.125 -41.557 1.00 91.19 415 MET A N 1
ATOM 3259 C CA . MET A 1 415 ? 3.692 -0.010 -41.662 1.00 91.19 415 MET A CA 1
ATOM 3260 C C . MET A 1 415 ? 2.261 0.423 -41.286 1.00 91.19 415 MET A C 1
ATOM 3262 O O . MET A 1 415 ? 1.758 0.172 -40.189 1.00 91.19 415 MET A O 1
ATOM 3266 N N . GLU A 1 416 ? 1.591 1.135 -42.196 1.00 85.94 416 GLU A N 1
ATOM 3267 C CA . GLU A 1 416 ? 0.259 1.741 -41.980 1.00 85.94 416 GLU A CA 1
ATOM 3268 C C . GLU A 1 416 ? -0.880 0.729 -41.717 1.00 85.94 416 GLU A C 1
ATOM 3270 O O . GLU A 1 416 ? -1.899 1.030 -41.075 1.00 85.94 416 GLU A O 1
ATOM 3275 N N . ASP A 1 417 ? -0.706 -0.499 -42.195 1.00 89.25 417 ASP A N 1
ATOM 3276 C CA . ASP A 1 417 ? -1.613 -1.632 -42.027 1.00 89.25 417 ASP A CA 1
ATOM 3277 C C . ASP A 1 417 ? -1.433 -2.368 -40.688 1.00 89.25 417 ASP A C 1
ATOM 3279 O O . ASP A 1 417 ? -2.175 -3.311 -40.421 1.00 89.25 417 ASP A O 1
ATOM 3283 N N . HIS A 1 418 ? -0.520 -1.906 -39.827 1.00 92.19 418 HIS A N 1
ATOM 3284 C CA . HIS A 1 418 ? -0.260 -2.478 -38.508 1.00 92.19 418 HIS A CA 1
ATOM 3285 C C . HIS A 1 418 ? -0.615 -1.516 -37.361 1.00 92.19 418 HIS A C 1
ATOM 3287 O O . HIS A 1 418 ? -0.516 -0.288 -37.481 1.00 92.19 418 HIS A O 1
ATOM 3293 N N . ASP A 1 419 ? -0.993 -2.102 -36.226 1.00 91.94 419 ASP A N 1
ATOM 3294 C CA . ASP A 1 419 ? -1.105 -1.412 -34.939 1.00 91.94 419 ASP A CA 1
ATOM 3295 C C . ASP A 1 419 ? 0.227 -1.501 -34.180 1.00 91.94 419 ASP A C 1
ATOM 3297 O O . ASP A 1 419 ? 0.920 -2.522 -34.222 1.00 91.94 419 ASP A O 1
ATOM 3301 N N . ILE A 1 420 ? 0.590 -0.442 -33.456 1.00 93.31 420 ILE A N 1
ATOM 3302 C CA . ILE A 1 420 ? 1.885 -0.340 -32.778 1.00 93.31 420 ILE A CA 1
ATOM 3303 C C . ILE A 1 420 ? 1.679 -0.501 -31.275 1.00 93.31 420 ILE A C 1
ATOM 3305 O O . ILE A 1 420 ? 0.914 0.231 -30.653 1.00 93.31 420 ILE A O 1
ATOM 3309 N N . VAL A 1 421 ? 2.401 -1.438 -30.669 1.00 94.44 421 VAL A N 1
ATOM 3310 C CA . VAL A 1 421 ? 2.438 -1.654 -29.222 1.00 94.44 421 VAL A CA 1
ATOM 3311 C C . VAL A 1 421 ? 3.836 -1.314 -28.727 1.00 94.44 421 VAL A C 1
ATOM 3313 O O . VAL A 1 421 ? 4.801 -1.954 -29.122 1.00 94.44 421 VAL A O 1
ATOM 3316 N N . VAL A 1 422 ? 3.981 -0.326 -27.851 1.00 94.56 422 VAL A N 1
ATOM 3317 C CA . VAL A 1 422 ? 5.281 0.045 -27.274 1.00 94.56 422 VAL A CA 1
ATOM 3318 C C . VAL A 1 422 ? 5.381 -0.507 -25.861 1.00 94.56 422 VAL A C 1
ATOM 3320 O O . VAL A 1 422 ? 4.666 -0.057 -24.968 1.00 94.56 422 VAL A O 1
ATOM 3323 N N . LYS A 1 423 ? 6.300 -1.448 -25.627 1.00 94.06 423 LYS A N 1
ATOM 3324 C CA . LYS A 1 423 ? 6.623 -1.921 -24.278 1.00 94.06 423 LYS A CA 1
ATOM 3325 C C . LYS A 1 423 ? 7.764 -1.099 -23.701 1.00 94.06 423 LYS A C 1
ATOM 3327 O O . LYS A 1 423 ? 8.915 -1.243 -24.110 1.00 94.06 423 LYS A O 1
ATOM 3332 N N . LEU A 1 424 ? 7.445 -0.282 -22.703 1.00 89.12 424 LEU A N 1
ATOM 3333 C CA . LEU A 1 424 ? 8.436 0.512 -21.986 1.00 89.12 424 LEU A CA 1
ATOM 3334 C C . LEU A 1 424 ? 9.234 -0.352 -21.002 1.00 89.12 424 LEU A C 1
ATOM 3336 O O . LEU A 1 424 ? 8.693 -1.273 -20.377 1.00 89.12 424 LEU A O 1
ATOM 3340 N N . HIS A 1 425 ? 10.527 -0.061 -20.848 1.00 80.94 425 HIS A N 1
ATOM 3341 C CA . HIS A 1 425 ? 11.390 -0.820 -19.945 1.00 80.94 425 HIS A CA 1
ATOM 3342 C C . HIS A 1 425 ? 11.096 -0.442 -18.478 1.00 80.94 425 HIS A C 1
ATOM 3344 O O . HIS A 1 425 ? 11.095 0.750 -18.162 1.00 80.94 425 HIS A O 1
ATOM 3350 N N . PRO A 1 426 ? 10.922 -1.404 -17.549 1.00 66.44 426 PRO A N 1
ATOM 3351 C CA . PRO A 1 426 ? 10.624 -1.106 -16.141 1.00 66.44 426 PRO A CA 1
ATOM 3352 C C . PRO A 1 426 ? 11.636 -0.147 -15.487 1.00 66.44 426 PRO A C 1
ATOM 3354 O O . PRO A 1 426 ? 11.245 0.873 -14.923 1.00 66.44 426 PRO A O 1
ATOM 3357 N N . ASP A 1 427 ? 12.944 -0.386 -15.658 1.00 66.44 427 ASP A N 1
ATOM 3358 C CA . ASP A 1 427 ? 13.997 0.529 -15.173 1.00 66.44 427 ASP A CA 1
ATOM 3359 C C . ASP A 1 427 ? 13.947 1.947 -15.778 1.00 66.44 427 ASP A C 1
ATOM 3361 O O . ASP A 1 427 ? 14.468 2.889 -15.174 1.00 66.44 427 ASP A O 1
ATOM 3365 N N . ALA A 1 428 ? 13.365 2.121 -16.969 1.00 60.03 428 ALA A N 1
ATOM 3366 C CA . ALA A 1 428 ? 13.259 3.428 -17.615 1.00 60.03 428 ALA A CA 1
ATOM 3367 C C . ALA A 1 428 ? 12.147 4.284 -16.987 1.00 60.03 428 ALA A C 1
ATOM 3369 O O . ALA A 1 428 ? 12.333 5.491 -16.833 1.00 60.03 428 ALA A O 1
ATOM 3370 N N . ILE A 1 429 ? 11.035 3.657 -16.581 1.00 56.66 429 ILE A N 1
ATOM 3371 C CA . ILE A 1 429 ? 9.874 4.324 -15.970 1.00 56.66 429 ILE A CA 1
ATOM 3372 C C . ILE A 1 429 ? 10.051 4.460 -14.451 1.00 56.66 429 ILE A C 1
ATOM 3374 O O . ILE A 1 429 ? 9.925 5.551 -13.897 1.00 56.66 429 ILE A O 1
ATOM 3378 N N . SER A 1 430 ? 10.377 3.357 -13.774 1.00 46.03 430 SER A N 1
ATOM 3379 C CA . SER A 1 430 ? 10.403 3.258 -12.308 1.00 46.03 430 SER A CA 1
ATOM 3380 C C . SER A 1 430 ? 11.788 3.527 -11.710 1.00 46.03 430 SER A C 1
ATOM 3382 O O . SER A 1 430 ? 11.893 3.926 -10.551 1.00 46.03 430 SER A O 1
ATOM 3384 N N . GLY A 1 431 ? 12.856 3.325 -12.493 1.00 42.28 431 GLY A N 1
ATOM 3385 C CA . GLY A 1 431 ? 14.253 3.440 -12.052 1.00 42.28 431 GLY A CA 1
ATOM 3386 C C . GLY A 1 431 ? 14.908 4.806 -12.290 1.00 42.28 431 GLY A C 1
ATOM 3387 O O . GLY A 1 431 ? 16.054 4.998 -11.892 1.00 42.28 431 GLY A O 1
ATOM 3388 N N . GLY A 1 432 ? 14.220 5.757 -12.938 1.00 48.34 432 GLY A N 1
ATOM 3389 C CA . GLY A 1 432 ? 14.725 7.122 -13.171 1.00 48.34 432 GLY A CA 1
ATOM 3390 C C . GLY A 1 432 ? 15.878 7.224 -14.179 1.00 48.34 432 GLY A C 1
ATOM 3391 O O . GLY A 1 432 ? 16.564 8.241 -14.238 1.00 48.34 432 GLY A O 1
ATOM 3392 N N . MET A 1 433 ? 16.103 6.173 -14.967 1.00 59.94 433 MET A N 1
ATOM 3393 C CA . MET A 1 433 ? 17.264 6.056 -15.853 1.00 59.94 433 MET A CA 1
ATOM 3394 C C . MET A 1 433 ? 16.986 6.479 -17.300 1.00 59.94 433 MET A C 1
ATOM 3396 O O . MET A 1 433 ? 17.918 6.532 -18.094 1.00 59.94 433 MET A O 1
ATOM 3400 N N . GLY A 1 434 ? 15.736 6.826 -17.625 1.00 73.50 434 GLY A N 1
ATOM 3401 C CA . GLY A 1 434 ? 15.319 7.376 -18.916 1.00 73.50 434 GLY A CA 1
ATOM 3402 C C . GLY A 1 434 ? 14.997 6.316 -19.976 1.00 73.50 434 GLY A C 1
ATOM 3403 O O . GLY A 1 434 ? 15.628 5.260 -20.032 1.00 73.50 434 GLY A O 1
ATOM 3404 N N . SER A 1 435 ? 14.018 6.634 -20.827 1.00 85.88 435 SER A N 1
ATOM 3405 C CA . SER A 1 435 ? 13.525 5.816 -21.948 1.00 85.88 435 SER A CA 1
ATOM 3406 C C . SER A 1 435 ? 14.073 6.321 -23.290 1.00 85.88 435 SER A C 1
ATOM 3408 O O . SER A 1 435 ? 14.348 7.521 -23.439 1.00 85.88 435 SER A O 1
ATOM 3410 N N . TYR A 1 436 ? 14.243 5.425 -24.267 1.00 90.50 436 TYR A N 1
ATOM 3411 C CA . TYR A 1 436 ? 14.533 5.815 -25.649 1.00 90.50 436 TYR A CA 1
ATOM 3412 C C . TYR A 1 436 ? 13.257 6.053 -26.464 1.00 90.50 436 TYR A C 1
ATOM 3414 O O . TYR A 1 436 ? 13.249 6.965 -27.288 1.00 90.50 436 TYR A O 1
ATOM 3422 N N . LEU A 1 437 ? 12.193 5.278 -26.228 1.00 91.12 437 LEU A N 1
ATOM 3423 C CA . LEU A 1 437 ? 10.951 5.349 -27.011 1.00 91.12 437 LEU A CA 1
ATOM 3424 C C . LEU A 1 437 ? 9.922 6.361 -26.497 1.00 91.12 437 LEU A C 1
ATOM 3426 O O . LEU A 1 437 ? 9.188 6.923 -27.304 1.00 91.12 437 LEU A O 1
ATOM 3430 N N . LEU A 1 438 ? 9.874 6.635 -25.189 1.00 86.94 438 LEU A N 1
ATOM 3431 C CA . LEU A 1 438 ? 8.870 7.535 -24.606 1.00 86.94 438 LEU A CA 1
ATOM 3432 C C . LEU A 1 438 ? 8.854 8.940 -25.244 1.00 86.94 438 LEU A C 1
ATOM 3434 O O . LEU A 1 438 ? 7.767 9.389 -25.599 1.00 86.94 438 LEU A O 1
ATOM 3438 N N . PRO A 1 439 ? 10.003 9.614 -25.479 1.00 86.56 439 PRO A N 1
ATOM 3439 C CA . PRO A 1 439 ? 10.002 10.929 -26.129 1.00 86.56 439 PRO A CA 1
ATOM 3440 C C . PRO A 1 439 ? 9.460 10.905 -27.566 1.00 86.56 439 PRO A C 1
ATOM 3442 O O . PRO A 1 439 ? 8.914 11.896 -28.035 1.00 86.56 439 PRO A O 1
ATOM 3445 N N . LEU A 1 440 ? 9.600 9.776 -28.268 1.00 86.81 440 LEU A N 1
ATOM 3446 C CA . LEU A 1 440 ? 9.165 9.637 -29.660 1.00 86.81 440 LEU A CA 1
ATOM 3447 C C . LEU A 1 440 ? 7.645 9.471 -29.761 1.00 86.81 440 LEU A C 1
ATOM 3449 O O . LEU A 1 440 ? 7.039 9.963 -30.705 1.00 86.81 440 LEU A O 1
ATOM 3453 N N . ILE A 1 441 ? 7.018 8.829 -28.771 1.00 85.25 441 ILE A N 1
ATOM 3454 C CA . ILE A 1 441 ? 5.554 8.704 -28.710 1.00 85.25 441 ILE A CA 1
ATOM 3455 C C . ILE A 1 441 ? 4.900 10.093 -28.645 1.00 85.25 441 ILE A C 1
ATOM 3457 O O . ILE A 1 441 ? 3.904 10.340 -29.322 1.00 85.25 441 ILE A O 1
ATOM 3461 N N . GLU A 1 442 ? 5.474 11.010 -27.859 1.00 77.88 442 GLU A N 1
ATOM 3462 C CA . GLU A 1 442 ? 4.990 12.393 -27.747 1.00 77.88 442 GLU A CA 1
ATOM 3463 C C . GLU A 1 442 ? 5.215 13.194 -29.037 1.00 77.88 442 GLU A C 1
ATOM 3465 O O . GLU A 1 442 ? 4.371 14.003 -29.416 1.00 77.88 442 GLU A O 1
ATOM 3470 N N . GLU A 1 443 ? 6.339 12.959 -29.716 1.00 80.75 443 GLU A N 1
ATOM 3471 C CA . GLU A 1 443 ? 6.718 13.663 -30.943 1.00 80.75 443 GLU A CA 1
ATOM 3472 C C . GLU A 1 443 ? 5.861 13.269 -32.156 1.00 80.75 443 GLU A C 1
ATOM 3474 O O . GLU A 1 443 ? 5.443 14.141 -32.916 1.00 80.75 443 GLU A O 1
ATOM 3479 N N . PHE A 1 444 ? 5.593 11.973 -32.344 1.00 76.06 444 PHE A N 1
ATOM 3480 C CA . PHE A 1 444 ? 4.931 11.448 -33.546 1.00 76.06 444 PHE A CA 1
ATOM 3481 C C . PHE A 1 444 ? 3.407 11.264 -33.411 1.00 76.06 444 PHE A C 1
ATOM 3483 O O . PHE A 1 444 ? 2.733 11.055 -34.419 1.00 76.06 444 PHE A O 1
ATOM 3490 N N . GLY A 1 445 ? 2.844 11.380 -32.203 1.00 61.03 445 GLY A N 1
ATOM 3491 C CA . GLY A 1 445 ? 1.404 11.236 -31.951 1.00 61.03 445 GLY A CA 1
ATOM 3492 C C . GLY A 1 445 ? 0.951 9.792 -31.677 1.00 61.03 445 GLY A C 1
ATOM 3493 O O . GLY A 1 445 ? 1.640 8.826 -32.001 1.00 61.03 445 GLY A O 1
ATOM 3494 N N . ALA A 1 446 ? -0.216 9.642 -31.033 1.00 60.66 446 ALA A N 1
ATOM 3495 C CA . ALA A 1 446 ? -0.608 8.409 -30.332 1.00 60.66 446 ALA A CA 1
ATOM 3496 C C . ALA A 1 446 ? -1.735 7.582 -30.985 1.00 60.66 446 ALA A C 1
ATOM 3498 O O . ALA A 1 446 ? -2.071 6.521 -30.468 1.00 60.66 446 ALA A O 1
ATOM 3499 N N . ASP A 1 447 ? -2.319 8.012 -32.107 1.00 71.75 447 ASP A N 1
ATOM 3500 C CA . ASP A 1 447 ? -3.597 7.453 -32.594 1.00 71.75 447 ASP A CA 1
ATOM 3501 C C . ASP A 1 447 ? -3.552 5.949 -32.939 1.00 71.75 447 ASP A C 1
ATOM 3503 O O . ASP A 1 447 ? -4.576 5.272 -32.873 1.00 71.75 447 ASP A O 1
ATOM 3507 N N . ARG A 1 448 ? -2.370 5.406 -33.277 1.00 80.62 448 ARG A N 1
ATOM 3508 C CA . ARG A 1 448 ? -2.136 3.968 -33.549 1.00 80.62 448 ARG A CA 1
ATOM 3509 C C . ARG A 1 448 ? -1.176 3.296 -32.560 1.00 80.62 448 ARG A C 1
ATOM 3511 O O . ARG A 1 448 ? -0.747 2.167 -32.798 1.00 80.62 448 ARG A O 1
ATOM 3518 N N . VAL A 1 449 ? -0.792 3.991 -31.489 1.00 88.56 449 VAL A N 1
ATOM 3519 C CA . VAL A 1 449 ? 0.258 3.549 -30.563 1.00 88.56 449 VAL A CA 1
ATOM 3520 C C . VAL A 1 449 ? -0.347 3.227 -29.204 1.00 88.56 449 VAL A C 1
ATOM 3522 O O . VAL A 1 449 ? -0.790 4.109 -28.475 1.00 88.56 449 VAL A O 1
ATOM 3525 N N . THR A 1 450 ? -0.309 1.953 -28.827 1.00 89.69 450 THR A N 1
ATOM 3526 C CA . THR A 1 450 ? -0.684 1.496 -27.487 1.00 89.69 450 THR A CA 1
ATOM 3527 C C . THR A 1 450 ? 0.561 1.325 -26.630 1.00 89.69 450 THR A C 1
ATOM 3529 O O . THR A 1 450 ? 1.459 0.556 -26.968 1.00 89.69 450 THR A O 1
ATOM 3532 N N . VAL A 1 451 ? 0.628 2.028 -25.503 1.00 89.88 451 VAL A N 1
ATOM 3533 C CA . VAL A 1 451 ? 1.783 1.978 -24.600 1.00 89.88 451 VAL A CA 1
ATOM 3534 C C . VAL A 1 451 ? 1.526 0.992 -23.463 1.00 89.88 451 VAL A C 1
ATOM 3536 O O . VAL A 1 451 ? 0.517 1.080 -22.769 1.00 89.88 451 VAL A O 1
ATOM 3539 N N . ILE A 1 452 ? 2.466 0.072 -23.256 1.00 88.75 452 ILE A N 1
ATOM 3540 C CA . ILE A 1 452 ? 2.502 -0.859 -22.127 1.00 88.75 452 ILE A CA 1
ATOM 3541 C C . ILE A 1 452 ? 3.568 -0.376 -21.139 1.00 88.75 452 ILE A C 1
ATOM 3543 O O . ILE A 1 452 ? 4.766 -0.636 -21.304 1.00 88.75 452 ILE A O 1
ATOM 3547 N N . ASP A 1 453 ? 3.125 0.340 -20.109 1.00 83.44 453 ASP A N 1
ATOM 3548 C CA . ASP A 1 453 ? 3.956 0.962 -19.069 1.00 83.44 453 ASP A CA 1
ATOM 3549 C C . ASP A 1 453 ? 3.966 0.192 -17.734 1.00 83.44 453 ASP A C 1
ATOM 3551 O O . ASP A 1 453 ? 4.624 0.600 -16.778 1.00 83.44 453 ASP A O 1
ATOM 3555 N N . TYR A 1 454 ? 3.300 -0.961 -17.684 1.00 80.62 454 TYR A N 1
ATOM 3556 C CA . TYR A 1 454 ? 3.244 -1.856 -16.529 1.00 80.62 454 TYR A CA 1
ATOM 3557 C C . TYR A 1 454 ? 4.095 -3.122 -16.725 1.00 80.62 454 TYR A C 1
ATOM 3559 O O . TYR A 1 454 ? 4.634 -3.392 -17.808 1.00 80.62 454 TYR A O 1
ATOM 3567 N N . GLU A 1 455 ? 4.261 -3.893 -15.649 1.00 81.75 455 GLU A N 1
ATOM 3568 C CA . GLU A 1 455 ? 4.961 -5.178 -15.680 1.00 81.75 455 GLU A CA 1
ATOM 3569 C C . GLU A 1 455 ? 4.083 -6.261 -16.307 1.00 81.75 455 GLU A C 1
ATOM 3571 O O . GLU A 1 455 ? 2.940 -6.466 -15.909 1.00 81.75 455 GLU A O 1
ATOM 3576 N N . VAL A 1 456 ? 4.633 -6.968 -17.288 1.00 88.56 456 VAL A N 1
ATOM 3577 C CA . VAL A 1 456 ? 3.969 -8.079 -17.969 1.00 88.56 456 VAL A CA 1
ATOM 3578 C C . VAL A 1 456 ? 5.024 -9.056 -18.461 1.00 88.56 456 VAL A C 1
ATOM 3580 O O . VAL A 1 456 ? 6.103 -8.648 -18.900 1.00 88.56 456 VAL A O 1
ATOM 3583 N N . ASN A 1 457 ? 4.718 -10.345 -18.361 1.00 92.44 457 ASN A N 1
ATOM 3584 C CA . ASN A 1 457 ? 5.577 -11.398 -18.871 1.00 92.44 457 ASN A CA 1
ATOM 3585 C C . ASN A 1 457 ? 5.751 -11.262 -20.405 1.00 92.44 457 ASN A C 1
ATOM 3587 O O . ASN A 1 457 ? 4.745 -11.181 -21.116 1.00 92.44 457 ASN A O 1
ATOM 3591 N N . PRO A 1 458 ? 6.986 -11.279 -20.947 1.00 94.00 458 PRO A N 1
ATOM 3592 C CA . PRO A 1 458 ? 7.226 -11.121 -22.384 1.00 94.00 458 PRO A CA 1
ATOM 3593 C C . PRO A 1 458 ? 6.464 -12.113 -23.273 1.00 94.00 458 PRO A C 1
ATOM 3595 O O . PRO A 1 458 ? 5.952 -11.715 -24.315 1.00 94.00 458 PRO A O 1
ATOM 3598 N N . PHE A 1 459 ? 6.288 -13.369 -22.848 1.00 95.19 459 PHE A N 1
ATOM 3599 C CA . PHE A 1 459 ? 5.547 -14.364 -23.632 1.00 95.19 459 PHE A CA 1
ATOM 3600 C C . PHE A 1 459 ? 4.055 -14.037 -23.752 1.00 95.19 459 PHE A C 1
ATOM 3602 O O . PHE A 1 459 ? 3.450 -14.347 -24.773 1.00 95.19 459 PHE A O 1
ATOM 3609 N N . SER A 1 460 ? 3.482 -13.330 -22.772 1.00 93.12 460 SER A N 1
ATOM 3610 C CA . SER A 1 460 ? 2.109 -12.807 -22.877 1.00 93.12 460 SER A CA 1
ATOM 3611 C C . SER A 1 460 ? 1.995 -11.722 -23.953 1.00 93.12 460 SER A C 1
ATOM 3613 O O . SER A 1 460 ? 0.999 -11.645 -24.666 1.00 93.12 460 SER A O 1
ATOM 3615 N N . LEU A 1 461 ? 3.036 -10.898 -24.121 1.00 94.38 461 LEU A N 1
ATOM 3616 C CA . LEU A 1 461 ? 3.090 -9.917 -25.208 1.00 94.38 461 LEU A CA 1
ATOM 3617 C C . LEU A 1 461 ? 3.232 -10.607 -26.561 1.00 94.38 461 LEU A C 1
ATOM 3619 O O . LEU A 1 461 ? 2.550 -10.222 -27.506 1.00 94.38 461 LEU A O 1
ATOM 3623 N N . PHE A 1 462 ? 4.089 -11.629 -26.651 1.00 96.06 462 PHE A N 1
ATOM 3624 C CA . PHE A 1 462 ? 4.303 -12.364 -27.894 1.00 96.06 462 PHE A CA 1
ATOM 3625 C C . PHE A 1 462 ? 3.002 -12.984 -28.398 1.00 96.06 462 PHE A C 1
ATOM 3627 O O . PHE A 1 462 ? 2.706 -12.860 -29.580 1.00 96.06 462 PHE A O 1
ATOM 3634 N N . GLU A 1 463 ? 2.183 -13.574 -27.528 1.00 92.38 463 GLU A N 1
ATOM 3635 C CA . GLU A 1 463 ? 0.879 -14.144 -27.901 1.00 92.38 463 GLU A CA 1
ATOM 3636 C C . GLU A 1 463 ? -0.048 -13.140 -28.613 1.00 92.38 463 GLU A C 1
ATOM 3638 O O . GLU A 1 463 ? -0.791 -13.537 -29.510 1.00 92.38 463 GLU A O 1
ATOM 3643 N N . ALA A 1 464 ? 0.046 -11.844 -28.298 1.00 91.25 464 ALA A N 1
ATOM 3644 C CA . ALA A 1 464 ? -0.830 -10.810 -28.851 1.00 91.25 464 ALA A CA 1
ATOM 3645 C C . ALA A 1 464 ? -0.235 -9.972 -29.993 1.00 91.25 464 ALA A C 1
ATOM 3647 O O . ALA A 1 464 ? -0.910 -9.059 -30.480 1.00 91.25 464 ALA A O 1
ATOM 3648 N N . VAL A 1 465 ? 0.997 -10.256 -30.428 1.00 94.62 465 VAL A N 1
ATOM 3649 C CA . VAL A 1 465 ? 1.678 -9.521 -31.509 1.00 94.62 465 VAL A CA 1
ATOM 3650 C C . VAL A 1 465 ? 2.206 -10.452 -32.598 1.00 94.62 465 VAL A C 1
ATOM 3652 O O . VAL A 1 465 ? 2.380 -11.654 -32.387 1.00 94.62 465 VAL A O 1
ATOM 3655 N N . ASP A 1 466 ? 2.465 -9.885 -33.772 1.00 95.25 466 ASP A N 1
ATOM 3656 C CA . ASP A 1 466 ? 2.940 -10.605 -34.959 1.00 95.25 466 ASP A CA 1
ATOM 3657 C C . ASP A 1 466 ? 4.431 -10.391 -35.188 1.00 95.25 466 ASP A C 1
ATOM 3659 O O . ASP A 1 466 ? 5.177 -11.332 -35.463 1.00 95.25 466 ASP A O 1
ATOM 3663 N N . LYS A 1 467 ? 4.863 -9.137 -35.036 1.00 98.06 467 LYS A N 1
ATOM 3664 C CA . LYS A 1 467 ? 6.239 -8.703 -35.260 1.00 98.06 467 LYS A CA 1
ATOM 3665 C C . LYS A 1 467 ? 6.799 -8.081 -33.991 1.00 98.06 467 LYS A C 1
ATOM 3667 O O . LYS A 1 467 ? 6.080 -7.396 -33.265 1.00 98.06 467 LYS A O 1
ATOM 3672 N N . VAL A 1 468 ? 8.082 -8.297 -33.727 1.00 98.50 468 VAL A N 1
ATOM 3673 C CA . VAL A 1 468 ? 8.779 -7.730 -32.566 1.00 98.50 468 VAL A CA 1
ATOM 3674 C C . VAL A 1 468 ? 10.001 -6.957 -33.037 1.00 98.50 468 VAL A C 1
ATOM 3676 O O . VAL A 1 468 ? 10.909 -7.505 -33.656 1.00 98.50 468 VAL A O 1
ATOM 3679 N N . PHE A 1 469 ? 10.013 -5.661 -32.756 1.00 98.44 469 PHE A N 1
ATOM 3680 C CA . PHE A 1 469 ? 11.067 -4.725 -33.107 1.00 98.44 469 PHE A CA 1
ATOM 3681 C C . PHE A 1 469 ? 11.906 -4.445 -31.865 1.00 98.44 469 PHE A C 1
ATOM 3683 O O . PHE A 1 469 ? 11.407 -4.001 -30.825 1.00 98.44 469 PHE A O 1
ATOM 3690 N N . VAL A 1 470 ? 13.203 -4.707 -31.981 1.00 98.12 470 VAL A N 1
ATOM 3691 C CA . VAL A 1 470 ? 14.177 -4.497 -30.913 1.00 98.12 470 VAL A CA 1
ATOM 3692 C C . VAL A 1 470 ? 15.365 -3.705 -31.438 1.00 98.12 470 VAL A C 1
ATOM 3694 O O . VAL A 1 470 ? 15.812 -3.889 -32.570 1.00 98.12 470 VAL A O 1
ATOM 3697 N N . ALA A 1 471 ? 15.944 -2.858 -30.586 1.00 96.75 471 ALA A N 1
ATOM 3698 C CA . ALA A 1 471 ? 17.291 -2.365 -30.835 1.00 96.75 471 ALA A CA 1
ATOM 3699 C C . ALA A 1 471 ? 18.290 -3.512 -30.620 1.00 96.75 471 ALA A C 1
ATOM 3701 O O . ALA A 1 471 ? 18.870 -4.014 -31.579 1.00 96.75 471 ALA A O 1
ATOM 3702 N N . VAL A 1 472 ? 18.463 -3.953 -29.367 1.00 95.75 472 VAL A N 1
ATOM 3703 C CA . VAL A 1 472 ? 19.416 -5.022 -29.004 1.00 95.75 472 VAL A CA 1
ATOM 3704 C C . VAL A 1 472 ? 18.932 -5.923 -27.854 1.00 95.75 472 VAL A C 1
ATOM 3706 O O . VAL A 1 472 ? 19.692 -6.749 -27.350 1.00 95.75 472 VAL A O 1
ATOM 3709 N N . SER A 1 473 ? 17.690 -5.743 -27.396 1.00 95.06 473 SER A N 1
ATOM 3710 C CA . SER A 1 473 ? 17.151 -6.400 -26.198 1.00 95.06 473 SER A CA 1
ATOM 3711 C C . SER A 1 473 ? 17.154 -7.928 -26.308 1.00 95.06 473 SER A C 1
ATOM 3713 O O . SER A 1 473 ? 16.855 -8.481 -27.364 1.00 95.06 473 SER A O 1
ATOM 3715 N N . GLN A 1 474 ? 17.411 -8.628 -25.198 1.00 93.69 474 GLN A N 1
ATOM 3716 C CA . GLN A 1 474 ? 17.284 -10.090 -25.119 1.00 93.69 474 GLN A CA 1
ATOM 3717 C C . GLN A 1 474 ? 15.874 -10.578 -25.495 1.00 93.69 474 GLN A C 1
ATOM 3719 O O . GLN A 1 474 ? 15.754 -11.659 -26.066 1.00 93.69 474 GLN A O 1
ATOM 3724 N N . ILE A 1 475 ? 14.840 -9.764 -25.249 1.00 94.94 475 ILE A N 1
ATOM 3725 C CA . ILE A 1 475 ? 13.435 -10.072 -25.566 1.00 94.94 475 ILE A CA 1
ATOM 3726 C C . ILE A 1 475 ? 13.257 -10.484 -27.035 1.00 94.94 475 ILE A C 1
ATOM 3728 O O . ILE A 1 475 ? 12.400 -11.308 -27.336 1.00 94.94 475 ILE A O 1
ATOM 3732 N N . GLY A 1 476 ? 14.090 -9.982 -27.956 1.00 97.31 476 GLY A N 1
ATOM 3733 C CA . GLY A 1 476 ? 14.036 -10.406 -29.357 1.00 97.31 476 GLY A CA 1
ATOM 3734 C C . GLY A 1 476 ? 14.415 -11.877 -29.569 1.00 97.31 476 GLY A C 1
ATOM 3735 O O . GLY A 1 476 ? 13.804 -12.539 -30.397 1.00 97.31 476 GLY A O 1
ATOM 3736 N N . LEU A 1 477 ? 15.343 -12.444 -28.791 1.00 97.56 477 LEU A N 1
ATOM 3737 C CA . LEU A 1 477 ? 15.641 -13.880 -28.863 1.00 97.56 477 LEU A CA 1
ATOM 3738 C C . LEU A 1 477 ? 14.495 -14.723 -28.286 1.00 97.56 477 LEU A C 1
ATOM 3740 O O . LEU A 1 477 ? 14.161 -15.770 -28.830 1.00 97.56 477 LEU A O 1
ATOM 3744 N N . GLU A 1 478 ? 13.864 -14.252 -27.213 1.00 97.81 478 GLU A N 1
ATOM 3745 C CA . GLU A 1 478 ? 12.699 -14.919 -26.617 1.00 97.81 478 GLU A CA 1
ATOM 3746 C C . GLU A 1 478 ? 11.487 -14.881 -27.562 1.00 97.81 478 GLU A C 1
ATOM 3748 O O . GLU A 1 478 ? 10.735 -15.850 -27.656 1.00 97.81 478 GLU A O 1
ATOM 3753 N N . ALA A 1 479 ? 11.343 -13.807 -28.341 1.00 98.19 479 ALA A N 1
ATOM 3754 C CA . ALA A 1 479 ? 10.342 -13.710 -29.396 1.00 98.19 479 ALA A CA 1
ATOM 3755 C C . ALA A 1 479 ? 10.586 -14.732 -30.525 1.00 98.19 479 ALA A C 1
ATOM 3757 O O . ALA A 1 479 ? 9.624 -15.318 -31.020 1.00 98.19 479 ALA A O 1
ATOM 3758 N N . LEU A 1 480 ? 11.848 -15.017 -30.884 1.00 98.25 480 LEU A N 1
ATOM 3759 C CA . LEU A 1 480 ? 12.179 -16.108 -31.816 1.00 98.25 480 LEU A CA 1
ATOM 3760 C C . LEU A 1 480 ? 11.790 -17.480 -31.251 1.00 98.25 480 LEU A C 1
ATOM 3762 O O . LEU A 1 480 ? 11.289 -18.321 -31.995 1.00 98.25 480 LEU A O 1
ATOM 3766 N N . PHE A 1 481 ? 11.978 -17.710 -29.945 1.00 98.00 481 PHE A N 1
ATOM 3767 C CA . PHE A 1 481 ? 11.514 -18.941 -29.288 1.00 98.00 481 PHE A CA 1
ATOM 3768 C C . PHE A 1 481 ? 9.997 -19.102 -29.412 1.00 98.00 481 PHE A C 1
ATOM 3770 O O . PHE A 1 481 ? 9.523 -20.192 -29.714 1.00 98.00 481 PHE A O 1
ATOM 3777 N N . ALA A 1 482 ? 9.250 -18.005 -29.263 1.00 97.00 482 ALA A N 1
ATOM 3778 C CA . ALA A 1 482 ? 7.799 -17.957 -29.443 1.00 97.00 482 ALA A CA 1
ATOM 3779 C C . ALA A 1 482 ? 7.339 -17.907 -30.919 1.00 97.00 482 ALA A C 1
ATOM 3781 O O . ALA A 1 482 ? 6.154 -17.690 -31.183 1.00 97.00 482 ALA A O 1
ATOM 3782 N N . GLY A 1 483 ? 8.252 -18.075 -31.884 1.00 96.69 483 GLY A N 1
ATOM 3783 C CA . GLY A 1 483 ? 7.935 -18.134 -33.313 1.00 96.69 483 GLY A CA 1
ATOM 3784 C C . GLY A 1 483 ? 7.511 -16.801 -33.937 1.00 96.69 483 GLY A C 1
ATOM 3785 O O . GLY A 1 483 ? 6.732 -16.805 -34.888 1.00 96.69 483 GLY A O 1
ATOM 3786 N N . LYS A 1 484 ? 7.967 -15.662 -33.400 1.00 97.88 484 LYS A N 1
ATOM 3787 C CA . LYS A 1 484 ? 7.637 -14.322 -33.914 1.00 97.88 484 LYS A CA 1
ATOM 3788 C C . LYS A 1 484 ? 8.629 -13.834 -34.964 1.00 97.88 484 LYS A C 1
ATOM 3790 O O . LYS A 1 484 ? 9.809 -14.174 -34.922 1.00 97.88 484 LYS A O 1
ATOM 3795 N N . ASP A 1 485 ? 8.154 -12.959 -35.848 1.00 97.69 485 ASP A N 1
ATOM 3796 C CA . ASP A 1 485 ? 8.997 -12.230 -36.798 1.00 97.69 485 ASP A CA 1
ATOM 3797 C C . ASP A 1 485 ? 9.770 -11.124 -36.068 1.00 97.69 485 ASP A C 1
ATOM 3799 O O . ASP A 1 485 ? 9.188 -10.127 -35.629 1.00 97.69 485 ASP A O 1
ATOM 3803 N N . VAL A 1 486 ? 11.090 -11.266 -35.945 1.00 98.56 486 VAL A N 1
ATOM 3804 C CA . VAL A 1 486 ? 11.921 -10.333 -35.166 1.00 98.56 486 VAL A CA 1
ATOM 3805 C C . VAL A 1 486 ? 12.746 -9.426 -36.073 1.00 98.56 486 VAL A C 1
ATOM 3807 O O . VAL A 1 486 ? 13.428 -9.899 -36.982 1.00 98.56 486 VAL A O 1
ATOM 3810 N N . TYR A 1 487 ? 12.710 -8.120 -35.799 1.00 98.44 487 TYR A N 1
ATOM 3811 C CA . TYR A 1 487 ? 13.476 -7.086 -36.497 1.00 98.44 487 TYR A CA 1
ATOM 3812 C C . TYR A 1 487 ? 14.494 -6.461 -35.549 1.00 98.44 487 TYR A C 1
ATOM 3814 O O . TYR A 1 487 ? 14.137 -5.970 -34.475 1.00 98.44 487 TYR A O 1
ATOM 3822 N N . CYS A 1 488 ? 15.761 -6.465 -35.958 1.00 98.12 488 CYS A N 1
ATOM 3823 C CA . CYS A 1 488 ? 16.874 -5.947 -35.170 1.00 98.12 488 CYS A CA 1
ATOM 3824 C C . CYS A 1 488 ? 17.404 -4.647 -35.781 1.00 98.12 488 CYS A C 1
ATOM 3826 O O . CYS A 1 488 ? 17.975 -4.643 -36.873 1.00 98.12 488 CYS A O 1
ATOM 3828 N N . PHE A 1 489 ? 17.228 -3.535 -35.062 1.00 97.38 489 PHE A N 1
ATOM 3829 C CA . PHE A 1 489 ? 17.690 -2.207 -35.487 1.00 97.38 489 PHE A CA 1
ATOM 3830 C C . PHE A 1 489 ? 19.121 -1.896 -35.039 1.00 97.38 489 PHE A C 1
ATOM 3832 O O . PHE A 1 489 ? 19.795 -1.065 -35.649 1.00 97.38 489 PHE A O 1
ATOM 3839 N N . GLY A 1 490 ? 19.588 -2.559 -33.984 1.00 95.62 490 GLY A N 1
ATOM 3840 C CA . GLY A 1 490 ? 20.999 -2.682 -33.642 1.00 95.62 490 GLY A CA 1
ATOM 3841 C C . GLY A 1 490 ? 21.534 -4.063 -34.015 1.00 95.62 490 GLY A C 1
ATOM 3842 O O . GLY A 1 490 ? 20.970 -4.774 -34.842 1.00 95.62 490 GLY A O 1
ATOM 3843 N N . VAL A 1 491 ? 22.626 -4.459 -33.369 1.00 95.94 491 VAL A N 1
ATOM 3844 C CA . VAL A 1 491 ? 23.293 -5.747 -33.569 1.00 95.94 491 VAL A CA 1
ATOM 3845 C C . VAL A 1 491 ? 23.336 -6.521 -32.249 1.00 95.94 491 VAL A C 1
ATOM 3847 O O . VAL A 1 491 ? 24.380 -6.558 -31.589 1.00 95.94 491 VAL A O 1
ATOM 3850 N N . PRO A 1 492 ? 22.227 -7.148 -31.815 1.00 96.31 492 PRO A N 1
ATOM 3851 C CA . PRO A 1 492 ? 22.268 -8.097 -30.710 1.00 96.31 492 PRO A CA 1
ATOM 3852 C C . PRO A 1 492 ? 23.062 -9.356 -31.089 1.00 96.31 492 PRO A C 1
ATOM 3854 O O . PRO A 1 492 ? 23.350 -9.623 -32.256 1.00 96.31 492 PRO A O 1
ATOM 3857 N N . PHE A 1 493 ? 23.432 -10.165 -30.099 1.00 95.44 493 PHE A N 1
ATOM 3858 C CA . PHE A 1 493 ? 24.285 -11.348 -30.293 1.00 95.44 493 PHE A CA 1
ATOM 3859 C C . PHE A 1 493 ? 23.668 -12.443 -31.186 1.00 95.44 493 PHE A C 1
ATOM 3861 O O . PHE A 1 493 ? 24.400 -13.231 -31.784 1.00 95.44 493 PHE A O 1
ATOM 3868 N N . TYR A 1 494 ? 22.339 -12.466 -31.298 1.00 96.31 494 TYR A N 1
ATOM 3869 C CA . TYR A 1 494 ? 21.571 -13.415 -32.106 1.00 96.31 494 TYR A CA 1
ATOM 3870 C C . TYR A 1 494 ? 21.215 -12.892 -33.514 1.00 96.31 494 TYR A C 1
ATOM 3872 O O . TYR A 1 494 ? 20.684 -13.656 -34.314 1.00 96.31 494 TYR A O 1
ATOM 3880 N N . ALA A 1 495 ? 21.544 -11.636 -33.843 1.00 96.25 495 ALA A N 1
ATOM 3881 C CA . ALA A 1 495 ? 21.368 -11.067 -35.184 1.00 96.25 495 ALA A CA 1
ATOM 3882 C C . ALA A 1 495 ? 22.465 -11.524 -36.164 1.00 96.25 495 ALA A C 1
ATOM 3884 O O . ALA A 1 495 ? 23.575 -11.866 -35.754 1.00 96.25 495 ALA A O 1
ATOM 3885 N N . GLY A 1 496 ? 22.208 -11.491 -37.468 1.00 95.12 496 GLY A N 1
ATOM 3886 C CA . GLY A 1 496 ? 23.198 -11.778 -38.514 1.00 95.12 496 GLY A CA 1
ATOM 3887 C C . GLY A 1 496 ? 23.462 -13.263 -38.769 1.00 95.12 496 GLY A C 1
ATOM 3888 O O . GLY A 1 496 ? 24.402 -13.593 -39.484 1.00 95.12 496 GLY A O 1
ATOM 3889 N N . TRP A 1 497 ? 22.653 -14.156 -38.194 1.00 96.44 497 TRP A N 1
ATOM 3890 C CA . TRP A 1 497 ? 22.758 -15.614 -38.373 1.00 96.44 497 TRP A CA 1
ATOM 3891 C C . TRP A 1 497 ? 21.634 -16.203 -39.237 1.00 96.44 497 TRP A C 1
ATOM 3893 O O . TRP A 1 497 ? 21.504 -17.422 -39.332 1.00 96.44 497 TRP A O 1
ATOM 3903 N N . GLY A 1 498 ? 20.812 -15.350 -39.859 1.00 95.31 498 GLY A N 1
ATOM 3904 C CA . GLY A 1 498 ? 19.676 -15.753 -40.696 1.00 95.31 498 GLY A CA 1
ATOM 3905 C C . GLY A 1 498 ? 18.385 -16.081 -39.935 1.00 95.31 498 GLY A C 1
ATOM 3906 O O . GLY A 1 498 ? 17.484 -16.665 -40.524 1.00 95.31 498 GLY A O 1
ATOM 3907 N N . LEU A 1 499 ? 18.292 -15.719 -38.649 1.00 96.69 499 LEU A N 1
ATOM 3908 C CA . LEU A 1 499 ? 17.091 -15.912 -37.818 1.00 96.69 499 LEU A CA 1
ATOM 3909 C C . LEU A 1 499 ? 16.231 -14.646 -37.676 1.00 96.69 499 LEU A C 1
ATOM 3911 O O . LEU A 1 499 ? 15.084 -14.733 -37.253 1.00 96.69 499 LEU A O 1
ATOM 3915 N N . THR A 1 500 ? 16.783 -13.474 -37.988 1.00 97.75 500 THR A N 1
ATOM 3916 C CA . THR A 1 500 ? 16.178 -12.156 -37.758 1.00 97.75 500 THR A CA 1
ATOM 3917 C C . THR A 1 500 ? 16.200 -11.307 -39.023 1.00 97.75 500 THR A C 1
ATOM 3919 O O . THR A 1 500 ? 17.018 -11.515 -39.919 1.00 97.75 500 THR A O 1
ATOM 3922 N N . ASN A 1 501 ? 15.320 -10.307 -39.076 1.00 97.44 501 ASN A N 1
ATOM 3923 C CA . ASN A 1 501 ? 15.366 -9.242 -40.072 1.00 97.44 501 ASN A CA 1
ATOM 3924 C C . ASN A 1 501 ? 16.326 -8.147 -39.584 1.00 97.44 501 ASN A C 1
ATOM 3926 O O . ASN A 1 501 ? 15.971 -7.320 -38.740 1.00 97.44 501 ASN A O 1
ATOM 3930 N N . ASP A 1 502 ? 17.561 -8.165 -40.079 1.00 96.62 502 ASP A N 1
ATOM 3931 C CA . ASP A 1 502 ? 18.623 -7.280 -39.598 1.00 96.62 502 ASP A CA 1
ATOM 3932 C C . ASP A 1 502 ? 18.704 -5.988 -40.416 1.00 96.62 502 ASP A C 1
ATOM 3934 O O . ASP A 1 502 ? 19.024 -5.998 -41.604 1.00 96.62 502 ASP A O 1
ATOM 3938 N N . ILE A 1 503 ? 18.468 -4.849 -39.763 1.00 94.62 503 ILE A N 1
ATOM 3939 C CA . ILE A 1 503 ? 18.551 -3.521 -40.394 1.00 94.62 503 ILE A CA 1
ATOM 3940 C C . ILE A 1 503 ? 20.009 -3.067 -40.547 1.00 94.62 503 ILE A C 1
ATOM 3942 O O . ILE A 1 503 ? 20.343 -2.265 -41.423 1.00 94.62 503 ILE A O 1
ATOM 3946 N N . VAL A 1 504 ? 20.894 -3.573 -39.686 1.00 89.31 504 VAL A N 1
ATOM 3947 C CA . VAL A 1 504 ? 22.335 -3.324 -39.733 1.00 89.31 504 VAL A CA 1
ATOM 3948 C C . VAL A 1 504 ? 23.040 -4.616 -40.132 1.00 89.31 504 VAL A C 1
ATOM 3950 O O . VAL A 1 504 ? 23.036 -5.592 -39.387 1.00 89.31 504 VAL A O 1
ATOM 3953 N N . ALA A 1 505 ? 23.679 -4.616 -41.303 1.00 85.06 505 ALA A N 1
ATOM 3954 C CA . ALA A 1 505 ? 24.441 -5.766 -41.773 1.00 85.06 505 ALA A CA 1
ATOM 3955 C C . ALA A 1 505 ? 25.689 -6.011 -40.907 1.00 85.06 505 ALA A C 1
ATOM 3957 O O . ALA A 1 505 ? 26.397 -5.076 -40.523 1.00 85.06 505 ALA A O 1
ATOM 3958 N N . VAL A 1 506 ? 26.009 -7.287 -40.672 1.00 87.00 506 VAL A N 1
ATOM 3959 C CA . VAL A 1 506 ? 27.184 -7.717 -39.895 1.00 87.00 506 VAL A CA 1
ATOM 3960 C C . VAL A 1 506 ? 28.043 -8.661 -40.741 1.00 87.00 506 VAL A C 1
ATOM 3962 O O . VAL A 1 506 ? 27.990 -9.874 -40.552 1.00 87.00 506 VAL A O 1
ATOM 3965 N N . PRO A 1 507 ? 28.886 -8.146 -41.658 1.00 86.88 507 PRO A N 1
ATOM 3966 C CA . PRO A 1 507 ? 29.583 -8.972 -42.657 1.00 86.88 507 PRO A CA 1
ATOM 3967 C C . PRO A 1 507 ? 30.469 -10.098 -42.095 1.00 86.88 507 PRO A C 1
ATOM 3969 O O . PRO A 1 507 ? 30.830 -11.032 -42.805 1.00 86.88 507 PRO A O 1
ATOM 3972 N N . ARG A 1 508 ? 30.857 -10.008 -40.818 1.00 91.06 508 ARG A N 1
ATOM 3973 C CA . ARG A 1 508 ? 31.687 -11.006 -40.127 1.00 91.06 508 ARG A CA 1
ATOM 3974 C C . ARG A 1 508 ? 30.922 -12.245 -39.645 1.00 91.06 508 ARG A C 1
ATOM 3976 O O . ARG A 1 508 ? 31.563 -13.276 -39.444 1.00 91.06 508 ARG A O 1
ATOM 3983 N N . ARG A 1 509 ? 29.594 -12.176 -39.485 1.00 92.62 509 ARG A N 1
ATOM 3984 C CA . ARG A 1 509 ? 28.723 -13.328 -39.187 1.00 92.62 509 ARG A CA 1
ATOM 3985 C C . ARG A 1 509 ? 28.303 -13.937 -40.521 1.00 92.62 509 ARG A C 1
ATOM 3987 O O . ARG A 1 509 ? 27.454 -13.399 -41.217 1.00 92.62 509 ARG A O 1
ATOM 3994 N N . ARG A 1 510 ? 29.035 -14.969 -40.946 1.00 86.19 510 ARG A N 1
ATOM 3995 C CA . ARG A 1 510 ? 29.050 -15.438 -42.349 1.00 86.19 510 ARG A CA 1
ATOM 3996 C C . ARG A 1 510 ? 28.226 -16.696 -42.592 1.00 86.19 510 ARG A C 1
ATOM 3998 O O . ARG A 1 510 ? 28.015 -17.062 -43.743 1.00 86.19 510 ARG A O 1
ATOM 4005 N N . LEU A 1 511 ? 27.827 -17.381 -41.526 1.00 92.94 511 LEU A N 1
ATOM 4006 C CA . LEU A 1 511 ? 27.106 -18.646 -41.593 1.00 92.94 511 LEU A CA 1
ATOM 4007 C C . LEU A 1 511 ? 25.657 -18.451 -41.159 1.00 92.94 511 LEU A C 1
ATOM 4009 O O . LEU A 1 511 ? 25.367 -17.624 -40.300 1.00 92.94 511 LEU A O 1
ATOM 4013 N N . THR A 1 512 ? 24.759 -19.251 -41.721 1.00 94.25 512 THR A N 1
ATOM 4014 C CA . THR A 1 512 ? 23.393 -19.385 -41.210 1.00 94.25 512 THR A CA 1
ATOM 4015 C C . THR A 1 512 ? 23.387 -20.394 -40.067 1.00 94.25 512 THR A C 1
ATOM 4017 O O . THR A 1 512 ? 24.062 -21.421 -40.157 1.00 94.25 512 THR A O 1
ATOM 4020 N N . ARG A 1 513 ? 22.645 -20.112 -38.993 1.00 96.56 513 ARG A N 1
ATOM 4021 C CA . ARG A 1 513 ? 22.527 -21.000 -37.827 1.00 96.56 513 ARG A CA 1
ATOM 4022 C C . ARG A 1 513 ? 21.082 -21.270 -37.478 1.00 96.56 513 ARG A C 1
ATOM 4024 O O . ARG A 1 513 ? 20.228 -20.409 -37.665 1.00 96.56 513 ARG A O 1
ATOM 4031 N N . THR A 1 514 ? 20.816 -22.468 -36.965 1.00 97.25 514 THR A N 1
ATOM 4032 C CA . THR A 1 514 ? 19.472 -22.802 -36.484 1.00 97.25 514 THR A CA 1
ATOM 4033 C C . THR A 1 514 ? 19.235 -22.216 -35.094 1.00 97.25 514 THR A C 1
ATOM 4035 O O . THR A 1 514 ? 20.175 -21.915 -34.352 1.00 97.25 514 THR A O 1
ATOM 4038 N N . LEU A 1 515 ? 17.964 -22.071 -34.717 1.00 97.81 515 LEU A N 1
ATOM 4039 C CA . LEU A 1 515 ? 17.588 -21.559 -33.400 1.00 97.81 515 LEU A CA 1
ATOM 4040 C C . LEU A 1 515 ? 18.148 -22.434 -32.267 1.00 97.81 515 LEU A C 1
ATOM 4042 O O . LEU A 1 515 ? 18.615 -21.908 -31.261 1.00 97.81 515 LEU A O 1
ATOM 4046 N N . GLU A 1 516 ? 18.176 -23.757 -32.452 1.00 98.12 516 GLU A N 1
ATOM 4047 C CA . GLU A 1 516 ? 18.757 -24.710 -31.500 1.00 98.12 516 GLU A CA 1
ATOM 4048 C C . GLU A 1 516 ? 20.270 -24.555 -31.361 1.00 98.12 516 GLU A C 1
ATOM 4050 O O . GLU A 1 516 ? 20.793 -24.738 -30.268 1.00 98.12 516 GLU A O 1
ATOM 4055 N N . GLU A 1 517 ? 20.985 -24.212 -32.436 1.00 97.56 517 GLU A N 1
ATOM 4056 C CA . GLU A 1 517 ? 22.432 -23.972 -32.380 1.00 97.56 517 GLU A CA 1
ATOM 4057 C C . GLU A 1 517 ? 22.744 -22.704 -31.587 1.00 97.56 517 GLU A C 1
ATOM 4059 O O . GLU A 1 517 ? 23.617 -22.721 -30.719 1.00 97.56 517 GLU A O 1
ATOM 4064 N N . ILE A 1 518 ? 21.986 -21.628 -31.822 1.00 97.69 518 ILE A N 1
ATOM 4065 C CA . ILE A 1 518 ? 22.079 -20.397 -31.028 1.00 97.69 518 ILE A CA 1
ATOM 4066 C C . ILE A 1 518 ? 21.734 -20.687 -29.563 1.00 97.69 518 ILE A C 1
ATOM 4068 O O . ILE A 1 518 ? 22.508 -20.342 -28.668 1.00 97.69 518 ILE A O 1
ATOM 4072 N N . PHE A 1 519 ? 20.621 -21.373 -29.300 1.00 97.94 519 PHE A N 1
ATOM 4073 C CA . PHE A 1 519 ? 20.212 -21.735 -27.946 1.00 97.94 519 PHE A CA 1
ATOM 4074 C C . PHE A 1 519 ? 21.268 -22.585 -27.238 1.00 97.94 519 PHE A C 1
ATOM 4076 O O . PHE A 1 519 ? 21.664 -22.271 -26.119 1.00 97.94 519 PHE A O 1
ATOM 4083 N N . HIS A 1 520 ? 21.779 -23.624 -27.898 1.00 96.31 520 HIS A N 1
ATOM 4084 C CA . HIS A 1 520 ? 22.798 -24.499 -27.336 1.00 96.31 520 HIS A CA 1
ATOM 4085 C C . HIS A 1 520 ? 24.054 -23.717 -26.949 1.00 96.31 520 HIS A C 1
ATOM 4087 O O . HIS A 1 520 ? 24.546 -23.862 -25.832 1.00 96.31 520 HIS A O 1
ATOM 4093 N N . VAL A 1 521 ? 24.549 -22.844 -27.830 1.00 95.25 521 VAL A N 1
ATOM 4094 C CA . VAL A 1 521 ? 25.734 -22.027 -27.545 1.00 95.25 521 VAL A CA 1
ATOM 4095 C C . VAL A 1 521 ? 25.497 -21.121 -26.334 1.00 95.25 521 VAL A C 1
ATOM 4097 O O . VAL A 1 521 ? 26.297 -21.110 -25.401 1.00 95.25 521 VAL A O 1
ATOM 4100 N N . PHE A 1 522 ? 24.392 -20.380 -26.304 1.00 95.75 522 PHE A N 1
ATOM 4101 C CA . PHE A 1 522 ? 24.196 -19.338 -25.297 1.00 95.75 522 PHE A CA 1
ATOM 4102 C C . PHE A 1 522 ? 23.623 -19.844 -23.971 1.00 95.75 522 PHE A C 1
ATOM 4104 O O . PHE A 1 522 ? 24.123 -19.444 -22.926 1.00 95.75 522 PHE A O 1
ATOM 4111 N N . TYR A 1 523 ? 22.618 -20.718 -24.000 1.00 95.94 523 TYR A N 1
ATOM 4112 C CA . TYR A 1 523 ? 21.905 -21.194 -22.811 1.00 95.94 523 TYR A CA 1
ATOM 4113 C C . TYR A 1 523 ? 22.495 -22.489 -22.242 1.00 95.94 523 TYR A C 1
ATOM 4115 O O . TYR A 1 523 ? 22.345 -22.745 -21.058 1.00 95.94 523 TYR A O 1
ATOM 4123 N N . LEU A 1 524 ? 23.172 -23.323 -23.037 1.00 92.75 524 LEU A N 1
ATOM 4124 C CA . LEU A 1 524 ? 23.690 -24.608 -22.538 1.00 92.75 524 LEU A CA 1
ATOM 4125 C C . LEU A 1 524 ? 25.216 -24.620 -22.413 1.00 92.75 524 LEU A C 1
ATOM 4127 O O . LEU A 1 524 ? 25.749 -25.147 -21.441 1.00 92.75 524 LEU A O 1
ATOM 4131 N N . TYR A 1 525 ? 25.933 -24.023 -23.367 1.00 91.12 525 TYR A N 1
ATOM 4132 C CA . TYR A 1 525 ? 27.392 -24.097 -23.415 1.00 91.12 525 TYR A CA 1
ATOM 4133 C C . TYR A 1 525 ? 28.074 -22.997 -22.586 1.00 91.12 525 TYR A C 1
ATOM 4135 O O . TYR A 1 525 ? 28.918 -23.294 -21.735 1.00 91.12 525 TYR A O 1
ATOM 4143 N N . PHE A 1 526 ? 27.714 -21.726 -22.804 1.00 90.75 526 PHE A N 1
ATOM 4144 C CA . PHE A 1 526 ? 28.337 -20.578 -22.123 1.00 90.75 526 PHE A CA 1
ATOM 4145 C C . PHE A 1 526 ? 27.653 -20.167 -20.809 1.00 90.75 526 PHE A C 1
ATOM 4147 O O . PHE A 1 526 ? 28.205 -19.350 -20.065 1.00 90.75 526 PHE A O 1
ATOM 4154 N N . SER A 1 527 ? 26.490 -20.741 -20.491 1.00 92.50 527 SER A N 1
ATOM 4155 C CA . SER A 1 527 ? 25.781 -20.484 -19.236 1.00 92.50 527 SER A CA 1
ATOM 4156 C C . SER A 1 527 ? 26.073 -21.525 -18.155 1.00 92.50 527 SER A C 1
ATOM 4158 O O . SER A 1 527 ? 26.365 -22.689 -18.426 1.00 92.50 527 SER A O 1
ATOM 4160 N N . ARG A 1 528 ? 26.029 -21.086 -16.901 1.00 90.31 528 ARG A N 1
ATOM 4161 C CA . ARG A 1 528 ? 26.140 -21.901 -15.690 1.00 90.31 528 ARG A CA 1
ATOM 4162 C C . ARG A 1 528 ? 24.918 -21.634 -14.830 1.00 90.31 528 ARG A C 1
ATOM 4164 O O . ARG A 1 528 ? 24.433 -20.505 -14.810 1.00 90.31 528 ARG A O 1
ATOM 4171 N N . TYR A 1 529 ? 24.445 -22.662 -14.141 1.00 90.88 529 TYR A N 1
ATOM 4172 C CA . TYR A 1 529 ? 23.228 -22.612 -13.343 1.00 90.88 529 TYR A CA 1
ATOM 4173 C C . TYR A 1 529 ? 23.505 -23.101 -11.928 1.00 90.88 529 TYR A C 1
ATOM 4175 O O . TYR A 1 529 ? 24.448 -23.856 -11.699 1.00 90.88 529 TYR A O 1
ATOM 4183 N N . TRP A 1 530 ? 22.679 -22.670 -10.982 1.00 89.69 530 TRP A N 1
ATOM 4184 C CA . TRP A 1 530 ? 22.684 -23.171 -9.618 1.00 89.69 530 TRP A CA 1
ATOM 4185 C C . TRP A 1 530 ? 21.273 -23.184 -9.037 1.00 89.69 530 TRP A C 1
ATOM 4187 O O . TRP A 1 530 ? 20.577 -22.167 -8.997 1.00 89.69 530 TRP A O 1
ATOM 4197 N N . VAL A 1 531 ? 20.864 -24.346 -8.532 1.00 86.69 531 VAL A N 1
ATOM 4198 C CA . VAL A 1 531 ? 19.540 -24.559 -7.937 1.00 86.69 531 VAL A CA 1
ATOM 4199 C C . VAL A 1 531 ? 19.717 -25.022 -6.488 1.00 86.69 531 VAL A C 1
ATOM 4201 O O . VAL A 1 531 ? 20.273 -26.099 -6.270 1.00 86.69 531 VAL A O 1
ATOM 4204 N N . PRO A 1 532 ? 19.258 -24.249 -5.486 1.00 79.31 532 PRO A N 1
ATOM 4205 C CA . PRO A 1 532 ? 19.417 -24.601 -4.077 1.00 79.31 532 PRO A CA 1
ATOM 4206 C C . PRO A 1 532 ? 18.766 -25.944 -3.745 1.00 79.31 532 PRO A C 1
ATOM 4208 O O . PRO A 1 532 ? 17.620 -26.187 -4.121 1.00 79.31 532 PRO A O 1
ATOM 4211 N N . GLY A 1 533 ? 19.481 -26.797 -3.009 1.00 74.38 533 GLY A N 1
ATOM 4212 C CA . GLY A 1 533 ? 18.961 -28.091 -2.551 1.00 74.38 533 GLY A CA 1
ATOM 4213 C C . GLY A 1 533 ? 18.751 -29.133 -3.656 1.00 74.38 533 GLY A C 1
ATOM 4214 O O . GLY A 1 533 ? 18.192 -30.190 -3.379 1.00 74.38 533 GLY A O 1
ATOM 4215 N N . SER A 1 534 ? 19.188 -28.854 -4.887 1.00 75.25 534 SER A N 1
ATOM 4216 C CA . SER A 1 534 ? 19.193 -29.813 -5.992 1.00 75.25 534 SER A CA 1
ATOM 4217 C C . SER A 1 534 ? 20.579 -30.432 -6.148 1.00 75.25 534 SER A C 1
ATOM 4219 O O . SER A 1 534 ? 21.578 -29.729 -6.043 1.00 75.25 534 SER A O 1
ATOM 4221 N N . ASN A 1 535 ? 20.640 -31.725 -6.473 1.00 71.75 535 ASN A N 1
ATOM 4222 C CA . ASN A 1 535 ? 21.883 -32.379 -6.909 1.00 71.75 535 ASN A CA 1
ATOM 4223 C C . ASN A 1 535 ? 22.207 -32.094 -8.388 1.00 71.75 535 ASN A C 1
ATOM 4225 O O . ASN A 1 535 ? 23.267 -32.476 -8.877 1.00 71.75 535 ASN A O 1
ATOM 4229 N N . TYR A 1 536 ? 21.282 -31.446 -9.101 1.00 72.56 536 TYR A N 1
ATOM 4230 C CA . TYR A 1 536 ? 21.383 -31.128 -10.520 1.00 72.56 536 TYR A CA 1
ATOM 4231 C C . TYR A 1 536 ? 21.264 -29.614 -10.729 1.00 72.56 536 TYR A C 1
ATOM 4233 O O . TYR A 1 536 ? 20.339 -28.967 -10.222 1.00 72.56 536 TYR A O 1
ATOM 4241 N N . HIS A 1 537 ? 22.219 -29.047 -11.462 1.00 84.25 537 HIS A N 1
ATOM 4242 C CA . HIS A 1 537 ? 22.366 -27.609 -11.691 1.00 84.25 537 HIS A CA 1
ATOM 4243 C C . HIS A 1 537 ? 22.395 -27.300 -13.192 1.00 84.25 537 HIS A C 1
ATOM 4245 O O . HIS A 1 537 ? 23.311 -26.653 -13.695 1.00 84.25 537 HIS A O 1
ATOM 4251 N N . GLU A 1 538 ? 21.404 -27.816 -13.918 1.00 88.44 538 GLU A N 1
ATOM 4252 C CA . GLU A 1 538 ? 21.214 -27.558 -15.346 1.00 88.44 538 GLU A CA 1
ATOM 4253 C C . GLU A 1 538 ? 20.028 -26.605 -15.577 1.00 88.44 538 GLU A C 1
ATOM 4255 O O . GLU A 1 538 ? 19.251 -26.320 -14.657 1.00 88.44 538 GLU A O 1
ATOM 4260 N N . LEU A 1 539 ? 19.892 -26.080 -16.801 1.00 92.81 539 LEU A N 1
ATOM 4261 C CA . LEU A 1 539 ? 18.839 -25.120 -17.150 1.00 92.81 539 LEU A CA 1
ATOM 4262 C C . LEU A 1 539 ? 17.444 -25.691 -16.878 1.00 92.81 539 LEU A C 1
ATOM 4264 O O . LEU A 1 539 ? 16.590 -24.995 -16.344 1.00 92.81 539 LEU A O 1
ATOM 4268 N N . GLU A 1 540 ? 17.223 -26.958 -17.209 1.00 93.25 540 GLU A N 1
ATOM 4269 C CA . GLU A 1 540 ? 15.963 -27.671 -17.016 1.00 93.25 540 GLU A CA 1
ATOM 4270 C C . GLU A 1 540 ? 15.528 -27.635 -15.548 1.00 93.25 540 GLU A C 1
ATOM 4272 O O . GLU A 1 540 ? 14.385 -27.296 -15.241 1.00 93.25 540 GLU A O 1
ATOM 4277 N N . ASN A 1 541 ? 16.466 -27.883 -14.629 1.00 90.19 541 ASN A N 1
ATOM 4278 C CA . ASN A 1 541 ? 16.192 -27.829 -13.196 1.00 90.19 541 ASN A CA 1
ATOM 4279 C C . ASN A 1 541 ? 15.891 -26.405 -12.734 1.00 90.19 541 ASN A C 1
ATOM 4281 O O . ASN A 1 541 ? 15.063 -26.210 -11.845 1.00 90.19 541 ASN A O 1
ATOM 4285 N N . LEU A 1 542 ? 16.552 -25.402 -13.321 1.00 92.19 542 LEU A N 1
ATOM 4286 C CA . LEU A 1 542 ? 16.242 -24.012 -13.013 1.00 92.19 542 LEU A CA 1
ATOM 4287 C C . LEU A 1 542 ? 14.856 -23.618 -13.538 1.00 92.19 542 LEU A C 1
ATOM 4289 O O . LEU A 1 542 ? 14.125 -22.938 -12.824 1.00 92.19 542 LEU A O 1
ATOM 4293 N N . ILE A 1 543 ? 14.464 -24.066 -14.733 1.00 92.75 543 ILE A N 1
ATOM 4294 C CA . ILE A 1 543 ? 13.115 -23.845 -15.268 1.00 92.75 543 ILE A CA 1
ATOM 4295 C C . ILE A 1 543 ? 12.085 -24.441 -14.307 1.00 92.75 543 ILE A C 1
ATOM 4297 O O . ILE A 1 543 ? 11.170 -23.737 -13.891 1.00 92.75 543 ILE A O 1
ATOM 4301 N N . GLU A 1 544 ? 12.256 -25.693 -13.880 1.00 89.06 544 GLU A N 1
ATOM 4302 C CA . GLU A 1 544 ? 11.359 -26.339 -12.913 1.00 89.06 544 GLU A CA 1
ATOM 4303 C C . GLU A 1 544 ? 11.331 -25.612 -11.566 1.00 89.06 544 GLU A C 1
ATOM 4305 O O . GLU A 1 544 ? 10.262 -25.385 -10.996 1.00 89.06 544 GLU A O 1
ATOM 4310 N N . HIS A 1 545 ? 12.498 -25.198 -11.068 1.00 87.12 545 HIS A N 1
ATOM 4311 C CA . HIS A 1 545 ? 12.605 -24.417 -9.844 1.00 87.12 545 HIS A CA 1
ATOM 4312 C C . HIS A 1 545 ? 11.846 -23.093 -9.963 1.00 87.12 545 HIS A C 1
ATOM 4314 O O . HIS A 1 545 ? 11.079 -22.747 -9.066 1.00 87.12 545 HIS A O 1
ATOM 4320 N N . ILE A 1 546 ? 12.006 -22.371 -11.070 1.00 88.81 546 ILE A N 1
ATOM 4321 C CA . ILE A 1 546 ? 11.294 -21.119 -11.321 1.00 88.81 546 ILE A CA 1
ATOM 4322 C C . ILE A 1 546 ? 9.799 -21.385 -11.446 1.00 88.81 546 ILE A C 1
ATOM 4324 O O . ILE A 1 546 ? 9.023 -20.705 -10.797 1.00 88.81 546 ILE A O 1
ATOM 4328 N N . VAL A 1 547 ? 9.366 -22.388 -12.207 1.00 85.12 547 VAL A N 1
ATOM 4329 C CA . VAL A 1 547 ? 7.941 -22.708 -12.376 1.00 85.12 547 VAL A CA 1
ATOM 4330 C C . VAL A 1 547 ? 7.275 -23.061 -11.049 1.00 85.12 547 VAL A C 1
ATOM 4332 O O . VAL A 1 547 ? 6.142 -22.644 -10.811 1.00 85.12 547 VAL A O 1
ATOM 4335 N N . LYS A 1 548 ? 7.982 -23.786 -10.178 1.00 80.81 548 LYS A N 1
ATOM 4336 C CA . LYS A 1 548 ? 7.501 -24.171 -8.849 1.00 80.81 548 LYS A CA 1
ATOM 4337 C C . LYS A 1 548 ? 7.445 -22.998 -7.869 1.00 80.81 548 LYS A C 1
ATOM 4339 O O . LYS A 1 548 ? 6.554 -22.967 -7.027 1.00 80.81 548 LYS A O 1
ATOM 4344 N N . ASN A 1 549 ? 8.415 -22.087 -7.931 1.00 75.31 549 ASN A N 1
ATOM 4345 C CA . ASN A 1 549 ? 8.597 -21.042 -6.917 1.00 75.31 549 ASN A CA 1
ATOM 4346 C C . ASN A 1 549 ? 8.179 -19.642 -7.383 1.00 75.31 549 ASN A C 1
ATOM 4348 O O . ASN A 1 549 ? 8.118 -18.726 -6.564 1.00 75.31 549 ASN A O 1
ATOM 4352 N N . ARG A 1 550 ? 7.882 -19.449 -8.671 1.00 73.81 550 ARG A N 1
ATOM 4353 C CA . ARG A 1 550 ? 7.273 -18.214 -9.166 1.00 73.81 550 ARG A CA 1
ATOM 4354 C C . ARG A 1 550 ? 5.828 -18.163 -8.698 1.00 73.81 550 ARG A C 1
ATOM 4356 O O . ARG A 1 550 ? 5.097 -19.151 -8.771 1.00 73.81 550 ARG A O 1
ATOM 4363 N N . PHE A 1 551 ? 5.412 -16.998 -8.231 1.00 53.00 551 PHE A N 1
ATOM 4364 C CA . PHE A 1 551 ? 4.033 -16.772 -7.834 1.00 53.00 551 PHE A CA 1
ATOM 4365 C C . PHE A 1 551 ? 3.126 -16.951 -9.059 1.00 53.00 551 PHE A C 1
ATOM 4367 O O . PHE A 1 551 ? 3.248 -16.224 -10.042 1.00 53.00 551 PHE A O 1
ATOM 4374 N N . GLN A 1 552 ? 2.241 -17.951 -9.031 1.00 38.69 552 GLN A N 1
ATOM 4375 C CA . GLN A 1 552 ? 1.217 -18.105 -10.061 1.00 38.69 552 GLN A CA 1
ATOM 4376 C C . GLN A 1 552 ? 0.117 -17.074 -9.813 1.00 38.69 552 GLN A C 1
ATOM 4378 O O . GLN A 1 552 ? -0.850 -17.325 -9.100 1.00 38.69 552 GLN A O 1
ATOM 4383 N N . THR A 1 553 ? 0.270 -15.894 -10.404 1.00 33.62 553 THR A N 1
ATOM 4384 C CA . THR A 1 553 ? -0.840 -14.961 -10.591 1.00 33.62 553 THR A CA 1
ATOM 4385 C C . THR A 1 553 ? -1.641 -15.474 -11.785 1.00 33.62 553 THR A C 1
ATOM 4387 O O . THR A 1 553 ? -1.334 -15.137 -12.926 1.00 33.62 553 THR A O 1
ATOM 4390 N N . THR A 1 554 ? -2.612 -16.363 -11.569 1.00 27.73 554 THR A N 1
ATOM 4391 C CA . THR A 1 554 ? -3.566 -16.718 -12.629 1.00 27.73 554 THR A CA 1
ATOM 4392 C C . THR A 1 554 ? -4.339 -15.467 -13.028 1.00 27.73 554 THR A C 1
ATOM 4394 O O . THR A 1 554 ? -5.021 -14.850 -12.209 1.00 27.73 554 THR A O 1
ATOM 4397 N N . ALA A 1 555 ? -4.177 -15.080 -14.290 1.00 27.70 555 ALA A N 1
ATOM 4398 C CA . ALA A 1 555 ? -4.888 -13.995 -14.935 1.00 27.70 555 ALA A CA 1
ATOM 4399 C C . ALA A 1 555 ? -6.402 -14.200 -14.892 1.00 27.70 555 ALA A C 1
ATOM 4401 O O . ALA A 1 555 ? -6.905 -15.236 -15.316 1.00 27.70 555 ALA A O 1
ATOM 4402 N N . ALA A 1 556 ? -7.115 -13.158 -14.481 1.00 24.80 556 ALA A N 1
ATOM 4403 C CA . ALA A 1 556 ? -8.460 -12.877 -14.955 1.00 24.80 556 ALA A CA 1
ATOM 4404 C C . ALA A 1 556 ? -8.633 -11.354 -14.972 1.00 24.80 556 ALA A C 1
ATOM 4406 O O . ALA A 1 556 ? -9.000 -10.745 -13.971 1.00 24.80 556 ALA A O 1
ATOM 4407 N N . VAL A 1 557 ? -8.303 -10.728 -16.104 1.00 28.61 557 VAL A N 1
ATOM 4408 C CA . VAL A 1 557 ? -8.838 -9.410 -16.466 1.00 28.61 557 VAL A CA 1
ATOM 4409 C C . VAL A 1 557 ? -9.211 -9.451 -17.947 1.00 28.61 557 VAL A C 1
ATOM 4411 O O . VAL A 1 557 ? -8.490 -8.880 -18.752 1.00 28.61 557 VAL A O 1
ATOM 4414 N N . SER A 1 558 ? -10.349 -10.083 -18.260 1.00 23.95 558 SER A N 1
ATOM 4415 C CA . SER A 1 558 ? -11.251 -9.653 -19.337 1.00 23.95 558 SER A CA 1
ATOM 4416 C C . SER A 1 558 ? -12.633 -9.385 -18.775 1.00 23.95 558 SER A C 1
ATOM 4418 O O . SER A 1 558 ? -13.046 -9.957 -17.765 1.00 23.95 558 SER A O 1
ATOM 4420 N N . ALA A 1 559 ? -13.309 -8.440 -19.408 1.00 31.16 559 ALA A N 1
ATOM 4421 C CA . ALA A 1 559 ? -14.584 -7.914 -18.989 1.00 31.16 559 ALA A CA 1
ATOM 4422 C C . ALA A 1 559 ? -15.745 -8.884 -19.296 1.00 31.16 559 ALA A C 1
ATOM 4424 O O . ALA A 1 559 ? -15.922 -9.316 -20.429 1.00 31.16 559 ALA A O 1
ATOM 4425 N N . VAL A 1 560 ? -16.579 -9.077 -18.264 1.00 32.00 560 VAL A N 1
ATOM 4426 C CA . VAL A 1 560 ? -17.988 -9.522 -18.249 1.00 32.00 560 VAL A CA 1
ATOM 4427 C C . VAL A 1 560 ? -18.279 -10.956 -18.721 1.00 32.00 560 VAL A C 1
ATOM 4429 O O . VAL A 1 560 ? -18.401 -11.182 -19.912 1.00 32.00 560 VAL A O 1
ATOM 4432 N N . VAL A 1 561 ? -18.548 -11.875 -17.775 1.00 23.12 561 VAL A N 1
ATOM 4433 C CA . VAL A 1 561 ? -19.799 -12.673 -17.634 1.00 23.12 561 VAL A CA 1
ATOM 4434 C C . VAL A 1 561 ? -19.842 -13.317 -16.227 1.00 23.12 561 VAL A C 1
ATOM 4436 O O . VAL A 1 561 ? -18.814 -13.688 -15.676 1.00 23.12 561 VAL A O 1
ATOM 4439 N N . LYS A 1 562 ? -21.068 -13.379 -15.683 1.00 23.06 562 LYS A N 1
ATOM 4440 C CA . LYS A 1 562 ? -21.643 -14.068 -14.504 1.00 23.06 562 LYS A CA 1
ATOM 4441 C C . LYS A 1 562 ? -20.836 -15.135 -13.720 1.00 23.06 562 LYS A C 1
ATOM 4443 O O . LYS A 1 562 ? -20.008 -15.847 -14.278 1.00 23.06 562 LYS A O 1
ATOM 4448 N N . PRO A 1 563 ? -21.168 -15.293 -12.418 1.00 21.89 563 PRO A N 1
ATOM 4449 C CA . PRO A 1 563 ? -20.314 -15.913 -11.416 1.00 21.89 563 PRO A CA 1
ATOM 4450 C C . PRO A 1 563 ? -20.314 -17.440 -11.514 1.00 21.89 563 PRO A C 1
ATOM 4452 O O . PRO A 1 563 ? -21.365 -18.073 -11.596 1.00 21.89 563 PRO A O 1
ATOM 4455 N N . ILE A 1 564 ? -19.119 -18.022 -11.430 1.00 25.11 564 ILE A N 1
ATOM 4456 C CA . ILE A 1 564 ? -18.918 -19.430 -11.091 1.00 25.11 564 ILE A CA 1
ATOM 4457 C C . ILE A 1 564 ? -18.298 -19.436 -9.694 1.00 25.11 564 ILE A C 1
ATOM 4459 O O . ILE A 1 564 ? -17.220 -18.885 -9.473 1.00 25.11 564 ILE A O 1
ATOM 4463 N N . ALA A 1 565 ? -19.033 -19.993 -8.736 1.00 29.91 565 ALA A N 1
ATOM 4464 C CA . ALA A 1 565 ? -18.612 -20.123 -7.352 1.00 29.91 565 ALA A CA 1
ATOM 4465 C C . ALA A 1 565 ? -17.402 -21.063 -7.228 1.00 29.91 565 ALA A C 1
ATOM 4467 O O . ALA A 1 565 ? -17.449 -22.170 -7.753 1.00 29.91 565 ALA A O 1
ATOM 4468 N N . SER A 1 566 ? -16.359 -20.631 -6.503 1.00 27.03 566 SER A N 1
ATOM 4469 C CA . SER A 1 566 ? -15.806 -21.343 -5.331 1.00 27.03 566 SER A CA 1
ATOM 4470 C C . SER A 1 566 ? -14.390 -20.859 -4.964 1.00 27.03 566 SER A C 1
ATOM 4472 O O . SER A 1 566 ? -13.403 -21.314 -5.538 1.00 27.03 566 SER A O 1
ATOM 4474 N N . GLN A 1 567 ? -14.326 -19.963 -3.971 1.00 25.67 567 GLN A N 1
ATOM 4475 C CA . GLN A 1 567 ? -13.413 -19.897 -2.808 1.00 25.67 567 GLN A CA 1
ATOM 4476 C C . GLN A 1 567 ? -13.073 -18.430 -2.452 1.00 25.67 567 GLN A C 1
ATOM 4478 O O . GLN A 1 567 ? -12.637 -17.674 -3.320 1.00 25.67 567 GLN A O 1
ATOM 4483 N N . PRO A 1 568 ? -13.270 -17.993 -1.192 1.00 37.00 568 PRO A N 1
ATOM 4484 C CA . PRO A 1 568 ? -13.058 -16.603 -0.798 1.00 37.00 568 PRO A CA 1
ATOM 4485 C C . PRO A 1 568 ? -11.563 -16.259 -0.790 1.00 37.00 568 PRO A C 1
ATOM 4487 O O . PRO A 1 568 ? -10.778 -16.819 -0.023 1.00 37.00 568 PRO A O 1
ATOM 4490 N N . VAL A 1 569 ? -11.160 -15.308 -1.635 1.00 47.59 569 VAL A N 1
ATOM 4491 C CA . VAL A 1 569 ? -9.824 -14.703 -1.578 1.00 47.59 569 VAL A CA 1
ATOM 4492 C C . VAL A 1 569 ? -9.710 -13.946 -0.254 1.00 47.59 569 VAL A C 1
ATOM 4494 O O . VAL A 1 569 ? -10.438 -12.987 -0.018 1.00 47.59 569 VAL A O 1
ATOM 4497 N N . ALA A 1 570 ? -8.793 -14.371 0.616 1.00 68.94 570 ALA A N 1
ATOM 4498 C CA . ALA A 1 570 ? -8.511 -13.703 1.886 1.00 68.94 570 ALA A CA 1
ATOM 4499 C C . ALA A 1 570 ? -8.194 -12.207 1.679 1.00 68.94 570 ALA A C 1
ATOM 4501 O O . ALA A 1 570 ? -7.226 -11.872 0.988 1.00 68.94 570 ALA A O 1
ATOM 4502 N N . LEU A 1 571 ? -8.978 -11.313 2.297 1.00 89.56 571 LEU A N 1
ATOM 4503 C CA . LEU A 1 571 ? -8.768 -9.862 2.235 1.00 89.56 571 LEU A CA 1
ATOM 4504 C C . LEU A 1 571 ? -7.404 -9.473 2.812 1.00 89.56 571 LEU A C 1
ATOM 4506 O O . LEU A 1 571 ? -7.095 -9.765 3.967 1.00 89.56 571 LEU A O 1
ATOM 4510 N N . ARG A 1 572 ? -6.595 -8.757 2.031 1.00 94.88 572 ARG A N 1
ATOM 4511 C CA . ARG A 1 572 ? -5.296 -8.216 2.447 1.00 94.88 572 ARG A CA 1
ATOM 4512 C C . ARG A 1 572 ? -5.436 -6.734 2.761 1.00 94.88 572 ARG A C 1
ATOM 4514 O O . ARG A 1 572 ? -5.635 -5.909 1.870 1.00 94.88 572 ARG A O 1
ATOM 4521 N N . ILE A 1 573 ? -5.338 -6.398 4.039 1.00 97.06 573 ILE A N 1
ATOM 4522 C CA . ILE A 1 573 ? -5.601 -5.065 4.578 1.00 97.06 573 ILE A CA 1
ATOM 4523 C C . ILE A 1 573 ? -4.274 -4.455 5.025 1.00 97.06 573 ILE A C 1
ATOM 4525 O O . ILE A 1 573 ? -3.603 -4.974 5.921 1.00 97.06 573 ILE A O 1
ATOM 4529 N N . LEU A 1 574 ? -3.887 -3.342 4.406 1.00 97.81 574 LEU A N 1
ATOM 4530 C CA . LEU A 1 574 ? -2.730 -2.562 4.825 1.00 97.81 574 LEU A CA 1
ATOM 4531 C C . LEU A 1 574 ? -3.203 -1.369 5.647 1.00 97.81 574 LEU A C 1
ATOM 4533 O O . LEU A 1 574 ? -3.807 -0.439 5.123 1.00 97.81 574 LEU A O 1
ATOM 4537 N N . MET A 1 575 ? -2.919 -1.389 6.941 1.00 96.56 575 MET A N 1
ATOM 4538 C CA . MET A 1 575 ? -3.272 -0.314 7.857 1.00 96.56 575 MET A CA 1
ATOM 4539 C C . MET A 1 575 ? -2.124 0.682 7.983 1.00 96.56 575 MET A C 1
ATOM 4541 O O . MET A 1 575 ? -0.972 0.279 8.109 1.00 96.56 575 MET A O 1
ATOM 4545 N N . ILE A 1 576 ? -2.416 1.979 7.998 1.00 94.62 576 ILE A N 1
ATOM 4546 C CA . ILE A 1 576 ? -1.409 3.033 8.169 1.00 94.62 576 ILE A CA 1
ATOM 4547 C C . ILE A 1 576 ? -1.706 3.781 9.459 1.00 94.62 576 ILE A C 1
ATOM 4549 O O . ILE A 1 576 ? -2.768 4.381 9.603 1.00 94.62 576 ILE A O 1
ATOM 4553 N N . VAL A 1 577 ? -0.762 3.753 10.397 1.00 91.06 577 VAL A N 1
ATOM 4554 C CA . VAL A 1 577 ? -0.906 4.352 11.723 1.00 91.06 577 VAL A CA 1
ATOM 4555 C C . VAL A 1 577 ? 0.094 5.503 11.878 1.00 91.06 577 VAL A C 1
ATOM 4557 O O . VAL A 1 577 ? 1.304 5.293 11.757 1.00 91.06 577 VAL A O 1
ATOM 4560 N N . PRO A 1 578 ? -0.352 6.718 12.242 1.00 86.31 578 PRO A N 1
ATOM 4561 C CA . PRO A 1 578 ? 0.508 7.895 12.367 1.00 86.31 578 PRO A CA 1
ATOM 4562 C C . PRO A 1 578 ? 1.335 7.879 13.671 1.00 86.31 578 PRO A C 1
ATOM 4564 O O . PRO A 1 578 ? 1.660 8.912 14.255 1.00 86.31 578 PRO A O 1
ATOM 4567 N N . SER A 1 579 ? 1.621 6.697 14.221 1.00 76.81 579 SER A N 1
ATOM 4568 C CA . SER A 1 579 ? 2.467 6.510 15.395 1.00 76.81 579 SER A CA 1
ATOM 4569 C C . SER A 1 579 ? 2.912 5.057 15.536 1.00 76.81 579 SER A C 1
ATOM 4571 O O . SER A 1 579 ? 2.094 4.148 15.516 1.00 76.81 579 SER A O 1
ATOM 4573 N N . GLY A 1 580 ? 4.199 4.841 15.779 1.00 60.66 580 GLY A N 1
ATOM 4574 C CA . GLY A 1 580 ? 4.796 3.555 16.153 1.00 60.66 580 GLY A CA 1
ATOM 4575 C C . GLY A 1 580 ? 4.743 3.299 17.659 1.00 60.66 580 GLY A C 1
ATOM 4576 O O . GLY A 1 580 ? 5.142 2.249 18.151 1.00 60.66 580 GLY A O 1
ATOM 4577 N N . ARG A 1 581 ? 4.234 4.258 18.443 1.00 66.62 581 ARG A N 1
ATOM 4578 C CA . ARG A 1 581 ? 3.992 4.033 19.869 1.00 66.62 581 ARG A CA 1
ATOM 4579 C C . ARG A 1 581 ? 2.790 3.109 20.029 1.00 66.62 581 ARG A C 1
ATOM 4581 O O . ARG A 1 581 ? 1.729 3.376 19.471 1.00 66.62 581 ARG A O 1
ATOM 4588 N N . MET A 1 582 ? 2.904 2.133 20.926 1.00 68.38 582 MET A N 1
ATOM 4589 C CA . MET A 1 582 ? 1.756 1.373 21.435 1.00 68.38 582 MET A CA 1
ATOM 4590 C C . MET A 1 582 ? 0.913 2.213 22.415 1.00 68.38 582 MET A C 1
ATOM 4592 O O . MET A 1 582 ? 0.682 1.825 23.556 1.00 68.38 582 MET A O 1
ATOM 4596 N N . GLY A 1 583 ? 0.518 3.414 21.986 1.00 70.19 583 GLY A N 1
ATOM 4597 C CA . GLY A 1 583 ? -0.458 4.251 22.674 1.00 70.19 583 GLY A CA 1
ATOM 4598 C C . GLY A 1 583 ? -1.882 3.763 22.413 1.00 70.19 583 GLY A C 1
ATOM 4599 O O . GLY A 1 583 ? -2.091 2.622 22.008 1.00 70.19 583 GLY A O 1
ATOM 4600 N N . ALA A 1 584 ? -2.866 4.643 22.607 1.00 72.69 584 ALA A N 1
ATOM 4601 C CA . ALA A 1 584 ? -4.263 4.320 22.320 1.00 72.69 584 ALA A CA 1
ATOM 4602 C C . ALA A 1 584 ? -4.444 3.826 20.873 1.00 72.69 584 ALA A C 1
ATOM 4604 O O . ALA A 1 584 ? -4.911 2.703 20.687 1.00 72.69 584 ALA A O 1
ATOM 4605 N N . SER A 1 585 ? -3.976 4.606 19.886 1.00 77.88 585 SER A N 1
ATOM 4606 C CA . SER A 1 585 ? -4.180 4.296 18.468 1.00 77.88 585 SER A CA 1
ATOM 4607 C C . SER A 1 585 ? -3.497 3.010 18.008 1.00 77.88 585 SER A C 1
ATOM 4609 O O . SER A 1 585 ? -4.139 2.119 17.463 1.00 77.88 585 SER A O 1
ATOM 4611 N N . GLY A 1 586 ? -2.206 2.846 18.315 1.00 83.69 586 GLY A N 1
ATOM 4612 C CA . GLY A 1 586 ? -1.473 1.631 17.947 1.00 83.69 586 GLY A CA 1
ATOM 4613 C C . GLY A 1 586 ? -2.044 0.360 18.584 1.00 83.69 586 GLY A C 1
ATOM 4614 O O . GLY A 1 586 ? -2.063 -0.691 17.950 1.00 83.69 586 GLY A O 1
ATOM 4615 N N . ARG A 1 587 ? -2.560 0.442 19.819 1.00 81.38 587 ARG A N 1
ATOM 4616 C CA . ARG A 1 587 ? -3.082 -0.735 20.520 1.00 81.38 587 ARG A CA 1
ATOM 4617 C C . ARG A 1 587 ? -4.470 -1.149 20.054 1.00 81.38 587 ARG A C 1
ATOM 4619 O O . ARG A 1 587 ? -4.710 -2.348 19.951 1.00 81.38 587 ARG A O 1
ATOM 4626 N N . TYR A 1 588 ? -5.371 -0.205 19.778 1.00 86.19 588 TYR A N 1
ATOM 4627 C CA . TYR A 1 588 ? -6.659 -0.594 19.206 1.00 86.19 588 TYR A CA 1
ATOM 4628 C C . TYR A 1 588 ? -6.476 -1.127 17.781 1.00 86.19 588 TYR A C 1
ATOM 4630 O O . TYR A 1 588 ? -7.111 -2.117 17.447 1.00 86.19 588 TYR A O 1
ATOM 4638 N N . MET A 1 589 ? -5.566 -0.552 16.983 1.00 90.19 589 MET A N 1
ATOM 4639 C CA . MET A 1 589 ? -5.269 -1.052 15.634 1.00 90.19 589 MET A CA 1
ATOM 4640 C C . MET A 1 589 ? -4.662 -2.456 15.662 1.00 90.19 589 MET A C 1
ATOM 4642 O O . MET A 1 589 ? -5.032 -3.285 14.839 1.00 90.19 589 MET A O 1
ATOM 4646 N 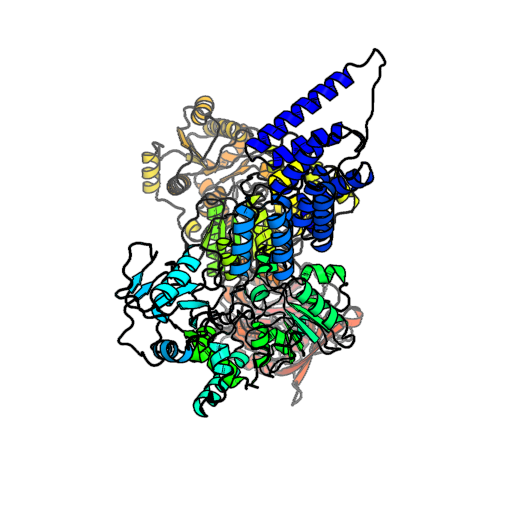N . GLN A 1 590 ? -3.803 -2.756 16.645 1.00 90.19 590 GLN A N 1
ATOM 4647 C CA . GLN A 1 590 ? -3.343 -4.125 16.892 1.00 90.19 590 GLN A CA 1
ATOM 4648 C C . GLN A 1 590 ? -4.526 -5.056 17.189 1.00 90.19 590 GLN A C 1
ATOM 4650 O O . GLN A 1 590 ? -4.713 -6.035 16.481 1.00 90.19 590 GLN A O 1
ATOM 4655 N N . ASN A 1 591 ? -5.351 -4.736 18.191 1.00 90.25 591 ASN A N 1
ATOM 4656 C CA . ASN A 1 591 ? -6.479 -5.583 18.599 1.00 90.25 591 ASN A CA 1
ATOM 4657 C C . ASN A 1 591 ? -7.508 -5.796 17.467 1.00 90.25 591 ASN A C 1
ATOM 4659 O O . ASN A 1 591 ? -8.059 -6.886 17.310 1.00 90.25 591 ASN A O 1
ATOM 4663 N N . LEU A 1 592 ? -7.773 -4.749 16.684 1.00 92.62 592 LEU A N 1
ATOM 4664 C CA . LEU A 1 592 ? -8.648 -4.801 15.516 1.00 92.62 592 LEU A CA 1
ATOM 4665 C C . LEU A 1 592 ? -8.028 -5.667 14.412 1.00 92.62 592 LEU A C 1
ATOM 4667 O O . LEU A 1 592 ? -8.704 -6.522 13.850 1.00 92.62 592 LEU A O 1
ATOM 4671 N N . GLY A 1 593 ? -6.728 -5.497 14.149 1.00 93.69 593 GLY A N 1
ATOM 4672 C CA . GLY A 1 593 ? -5.969 -6.319 13.209 1.00 93.69 593 GLY A CA 1
ATOM 4673 C C . GLY A 1 593 ? -5.984 -7.804 13.574 1.00 93.69 593 GLY A C 1
ATOM 4674 O O . GLY A 1 593 ? -6.219 -8.635 12.706 1.00 93.69 593 GLY A O 1
ATOM 4675 N N . GLU A 1 594 ? -5.813 -8.145 14.853 1.00 93.50 594 GLU A N 1
ATOM 4676 C CA . GLU A 1 594 ? -5.906 -9.527 15.351 1.00 93.50 594 GLU A CA 1
ATOM 4677 C C . GLU A 1 594 ? -7.282 -10.141 15.074 1.00 93.50 594 GLU A C 1
ATOM 4679 O O . GLU A 1 594 ? -7.378 -11.273 14.601 1.00 93.50 594 GLU A O 1
ATOM 4684 N N . SER A 1 595 ? -8.343 -9.368 15.315 1.00 92.44 595 SER A N 1
ATOM 4685 C CA . SER A 1 595 ? -9.732 -9.800 15.109 1.00 92.44 595 SER A CA 1
ATOM 4686 C C . SER A 1 595 ? -10.101 -9.923 13.621 1.00 92.44 595 SER A C 1
ATOM 4688 O O . SER A 1 595 ? -10.993 -10.689 13.260 1.00 92.44 595 SER A O 1
ATOM 4690 N N . LEU A 1 596 ? -9.414 -9.192 12.737 1.00 93.81 596 LEU A N 1
ATOM 4691 C CA . LEU A 1 596 ? -9.513 -9.363 11.283 1.00 93.81 596 LEU A CA 1
ATOM 4692 C C . LEU A 1 596 ? -8.740 -10.603 10.814 1.00 93.81 596 LEU A C 1
ATOM 4694 O O . LEU A 1 596 ? -9.234 -11.356 9.975 1.00 93.81 596 LEU A O 1
ATOM 4698 N N . VAL A 1 597 ? -7.550 -10.848 11.372 1.00 93.06 597 VAL A N 1
ATOM 4699 C CA . VAL A 1 597 ? -6.746 -12.043 11.068 1.00 93.06 597 VAL A CA 1
ATOM 4700 C C . VAL A 1 597 ? -7.479 -13.322 11.470 1.00 93.06 597 VAL A C 1
ATOM 4702 O O . VAL A 1 597 ? -7.526 -14.264 10.681 1.00 93.06 597 VAL A O 1
ATOM 4705 N N . SER A 1 598 ? -8.125 -13.349 12.642 1.00 87.19 598 SER A N 1
ATOM 4706 C CA . SER A 1 598 ? -8.944 -14.496 13.068 1.00 87.19 598 SER A CA 1
ATOM 4707 C C . SER A 1 598 ? -10.130 -14.778 12.134 1.00 87.19 598 SER A C 1
ATOM 4709 O O . SER A 1 598 ? -10.650 -15.890 12.123 1.00 87.19 598 SER A O 1
ATOM 4711 N N . ARG A 1 599 ? -10.516 -13.801 11.303 1.00 85.50 599 ARG A N 1
ATOM 4712 C CA . ARG A 1 599 ? -11.584 -13.885 10.294 1.00 85.50 599 ARG A CA 1
ATOM 4713 C C . ARG A 1 599 ? -11.068 -14.134 8.879 1.00 85.50 599 ARG A C 1
ATOM 4715 O O . ARG A 1 599 ? -11.779 -13.850 7.916 1.00 85.50 599 ARG A O 1
ATOM 4722 N N . GLY A 1 600 ? -9.841 -14.630 8.738 1.00 86.38 600 GLY A N 1
ATOM 4723 C CA . GLY A 1 600 ? -9.265 -14.990 7.443 1.00 86.38 600 GLY A CA 1
ATOM 4724 C C . GLY A 1 600 ? -8.718 -13.810 6.636 1.00 86.38 600 GLY A C 1
ATOM 4725 O O . GLY A 1 600 ? -8.413 -13.987 5.461 1.00 86.38 600 GLY A O 1
ATOM 4726 N N . CYS A 1 601 ? -8.566 -12.620 7.231 1.00 92.38 601 CYS A N 1
ATOM 4727 C CA . CYS A 1 601 ? -7.851 -11.514 6.588 1.00 92.38 601 CYS A CA 1
ATOM 4728 C C . CYS A 1 601 ? -6.334 -11.638 6.804 1.00 92.38 601 CYS A C 1
ATOM 4730 O O . CYS A 1 601 ? -5.862 -12.240 7.767 1.00 92.38 601 CYS A O 1
ATOM 4732 N N . GLN A 1 602 ? -5.544 -10.993 5.951 1.00 94.19 602 GLN A N 1
ATOM 4733 C CA . GLN A 1 602 ? -4.129 -10.728 6.211 1.00 94.19 602 GLN A CA 1
ATOM 4734 C C . GLN A 1 602 ? -3.961 -9.249 6.534 1.00 94.19 602 GLN A C 1
ATOM 4736 O O . GLN A 1 602 ? -4.484 -8.402 5.812 1.00 94.19 602 GLN A O 1
ATOM 4741 N N . VAL A 1 603 ? -3.217 -8.925 7.594 1.00 95.19 603 VAL A N 1
ATOM 4742 C CA . VAL A 1 603 ? -3.050 -7.538 8.047 1.00 95.19 603 VAL A CA 1
ATOM 4743 C C . VAL A 1 603 ? -1.574 -7.154 8.113 1.00 95.19 603 VAL A C 1
ATOM 4745 O O . VAL A 1 603 ? -0.766 -7.805 8.783 1.00 95.19 603 VAL A O 1
ATOM 4748 N N . LEU A 1 604 ? -1.234 -6.054 7.439 1.00 94.62 604 LEU A N 1
ATOM 4749 C CA . LEU A 1 604 ? 0.065 -5.389 7.518 1.00 94.62 604 LEU A CA 1
ATOM 4750 C C . LEU A 1 604 ? -0.130 -3.970 8.052 1.00 94.62 604 LEU A C 1
ATOM 4752 O O . LEU A 1 604 ? -0.838 -3.176 7.445 1.00 94.62 604 LEU A O 1
ATOM 4756 N N . ILE A 1 605 ? 0.526 -3.630 9.157 1.00 94.88 605 ILE A N 1
ATOM 4757 C CA . ILE A 1 605 ? 0.498 -2.289 9.742 1.00 94.88 605 ILE A CA 1
ATOM 4758 C C . ILE A 1 605 ? 1.781 -1.543 9.375 1.00 94.88 605 ILE A C 1
ATOM 4760 O O . ILE A 1 605 ? 2.883 -1.962 9.729 1.00 94.88 605 ILE A O 1
ATOM 4764 N N . LEU A 1 606 ? 1.641 -0.410 8.694 1.00 93.94 606 LEU A N 1
ATOM 4765 C CA . LEU A 1 606 ? 2.701 0.571 8.498 1.00 93.94 606 LEU A CA 1
ATOM 4766 C C . LEU A 1 606 ? 2.575 1.662 9.559 1.00 93.94 606 LEU A C 1
ATOM 4768 O O . LEU A 1 606 ? 1.518 2.273 9.687 1.00 93.94 606 LEU A O 1
ATOM 4772 N N . ALA A 1 607 ? 3.637 1.933 10.315 1.00 91.00 607 ALA A N 1
ATOM 4773 C CA . ALA A 1 607 ? 3.587 2.901 11.406 1.00 91.00 607 ALA A CA 1
ATOM 4774 C C . ALA A 1 607 ? 4.776 3.870 11.440 1.00 91.00 607 ALA A C 1
ATOM 4776 O O . ALA A 1 607 ? 5.904 3.535 11.076 1.00 91.00 607 ALA A O 1
ATOM 4777 N N . GLU A 1 608 ? 4.538 5.093 11.913 1.00 86.25 608 GLU A N 1
ATOM 4778 C CA . GLU A 1 608 ? 5.582 6.119 12.048 1.00 86.25 608 GLU A CA 1
ATOM 4779 C C . GLU A 1 608 ? 6.505 5.878 13.259 1.00 86.25 608 GLU A C 1
ATOM 4781 O O . GLU A 1 608 ? 6.102 6.043 14.408 1.00 86.25 608 GLU A O 1
ATOM 4786 N N . GLY A 1 609 ? 7.786 5.579 13.041 1.00 77.56 609 GLY A N 1
ATOM 4787 C CA . GLY A 1 609 ? 8.771 5.407 14.120 1.00 77.56 609 GLY A CA 1
ATOM 4788 C C . GLY A 1 609 ? 9.051 3.941 14.461 1.00 77.56 609 GLY A C 1
ATOM 4789 O O . GLY A 1 609 ? 9.002 3.076 13.588 1.00 77.56 609 GLY A O 1
ATOM 4790 N N . ARG A 1 610 ? 9.424 3.651 15.718 1.00 75.00 610 ARG A N 1
ATOM 4791 C CA . ARG A 1 610 ? 9.772 2.278 16.136 1.00 75.00 610 ARG A CA 1
ATOM 4792 C C . ARG A 1 610 ? 8.536 1.388 16.103 1.00 75.00 610 ARG A C 1
ATOM 4794 O O . ARG A 1 610 ? 7.527 1.753 16.689 1.00 75.00 610 ARG A O 1
ATOM 4801 N N . VAL A 1 611 ? 8.654 0.232 15.464 1.00 79.50 611 VAL A N 1
ATOM 4802 C CA . VAL A 1 611 ? 7.584 -0.762 15.350 1.00 79.50 611 VAL A CA 1
ATOM 4803 C C . VAL A 1 611 ? 7.879 -2.008 16.173 1.00 79.50 611 VAL A C 1
ATOM 4805 O O . VAL A 1 611 ? 9.025 -2.249 16.551 1.00 79.50 611 VAL A O 1
ATOM 4808 N N . GLN A 1 612 ? 6.832 -2.772 16.475 1.00 66.56 612 GLN A N 1
ATOM 4809 C CA . GLN A 1 612 ? 6.922 -4.017 17.234 1.00 66.56 612 GLN A CA 1
ATOM 4810 C C . GLN A 1 612 ? 7.189 -5.223 16.314 1.00 66.56 612 GLN A C 1
ATOM 4812 O O . GLN A 1 612 ? 6.976 -5.132 15.101 1.00 66.56 612 GLN A O 1
ATOM 4817 N N . PRO A 1 613 ? 7.646 -6.361 16.865 1.00 68.69 613 PRO A N 1
ATOM 4818 C CA . PRO A 1 613 ? 7.635 -7.642 16.162 1.00 68.69 613 PRO A CA 1
ATOM 4819 C C . PRO A 1 613 ? 6.211 -8.052 15.761 1.00 68.69 613 PRO A C 1
ATOM 4821 O O . PRO A 1 613 ? 5.235 -7.551 16.315 1.00 68.69 613 PRO A O 1
ATOM 4824 N N . ALA A 1 614 ? 6.090 -8.982 14.811 1.00 73.00 614 ALA A N 1
ATOM 4825 C CA . ALA A 1 614 ? 4.790 -9.539 14.450 1.00 73.00 614 ALA A CA 1
ATOM 4826 C C . ALA A 1 614 ? 4.155 -10.258 15.654 1.00 73.00 614 ALA A C 1
ATOM 4828 O O . ALA A 1 614 ? 4.802 -11.091 16.287 1.00 73.00 614 ALA A O 1
ATOM 4829 N N . GLU A 1 615 ? 2.893 -9.953 15.941 1.00 77.06 615 GLU A N 1
ATOM 4830 C CA . GLU A 1 615 ? 2.131 -10.528 17.053 1.00 77.06 615 GLU A CA 1
ATOM 4831 C C . GLU A 1 615 ? 0.769 -10.991 16.525 1.00 77.06 615 GLU A C 1
ATOM 4833 O O . GLU A 1 615 ? 0.110 -10.256 15.788 1.00 77.06 615 GLU A O 1
ATOM 4838 N N . ASN A 1 616 ? 0.372 -12.228 16.857 1.00 81.56 616 ASN A N 1
ATOM 4839 C CA . ASN A 1 616 ? -0.935 -12.808 16.510 1.00 81.56 616 ASN A CA 1
ATOM 4840 C C . ASN A 1 616 ? -1.310 -12.677 15.015 1.00 81.56 616 ASN A C 1
ATOM 4842 O O . ASN A 1 616 ? -2.454 -12.413 14.658 1.00 81.56 616 ASN A O 1
ATOM 4846 N N . GLY A 1 617 ? -0.321 -12.833 14.127 1.00 82.56 617 GLY A N 1
ATOM 4847 C CA . GLY A 1 617 ? -0.502 -12.756 12.672 1.00 82.56 617 GLY A CA 1
ATOM 4848 C C . GLY A 1 617 ? -0.541 -11.337 12.088 1.00 82.56 617 GLY A C 1
ATOM 4849 O O . GLY A 1 617 ? -0.508 -11.193 10.866 1.00 82.56 617 GLY A O 1
ATOM 4850 N N . VAL A 1 618 ? -0.512 -10.294 12.923 1.00 90.25 618 VAL A N 1
ATOM 4851 C CA . VAL A 1 618 ? -0.398 -8.894 12.493 1.00 90.25 618 VAL A CA 1
ATOM 4852 C C . VAL A 1 618 ? 1.076 -8.523 12.356 1.00 90.25 618 VAL A C 1
ATOM 4854 O O . VAL A 1 618 ? 1.840 -8.563 13.324 1.00 90.25 618 VAL A O 1
ATOM 4857 N N . ARG A 1 619 ? 1.505 -8.147 11.148 1.00 89.88 619 ARG A N 1
ATOM 4858 C CA . ARG A 1 619 ? 2.890 -7.714 10.899 1.00 89.88 619 ARG A CA 1
ATOM 4859 C C . ARG A 1 619 ? 2.989 -6.200 10.973 1.00 89.88 619 ARG A C 1
ATOM 4861 O O . ARG A 1 619 ? 2.180 -5.513 10.362 1.00 89.88 619 ARG A O 1
ATOM 4868 N N . TRP A 1 620 ? 4.022 -5.681 11.630 1.00 91.88 620 TRP A N 1
ATOM 4869 C CA . TRP A 1 620 ? 4.312 -4.248 11.653 1.00 91.88 620 TRP A CA 1
ATOM 4870 C C . TRP A 1 620 ? 5.544 -3.902 10.819 1.00 91.88 620 TRP A C 1
ATOM 4872 O O . TRP A 1 620 ? 6.495 -4.677 10.720 1.00 91.88 620 TRP A O 1
ATOM 4882 N N . SER A 1 621 ? 5.535 -2.723 10.205 1.00 90.94 621 SER A N 1
ATOM 4883 C CA . SER A 1 621 ? 6.654 -2.166 9.443 1.00 90.94 621 SER A CA 1
ATOM 4884 C C . SER A 1 621 ? 6.746 -0.660 9.663 1.00 90.94 621 SER A C 1
ATOM 4886 O O . SER A 1 621 ? 5.731 0.028 9.747 1.00 90.94 621 SER A O 1
ATOM 4888 N N . THR A 1 622 ? 7.963 -0.136 9.777 1.00 91.62 622 THR A N 1
ATOM 4889 C CA . THR A 1 622 ? 8.172 1.310 9.897 1.00 91.62 622 THR A CA 1
ATOM 4890 C C . THR A 1 622 ? 7.896 1.989 8.560 1.00 91.62 622 THR A C 1
ATOM 4892 O O . THR A 1 622 ? 8.290 1.474 7.522 1.00 91.62 622 THR A O 1
ATOM 4895 N N . ILE A 1 623 ? 7.252 3.157 8.594 1.00 91.62 623 ILE A N 1
ATOM 4896 C CA . ILE A 1 623 ? 7.163 4.065 7.448 1.00 91.62 623 ILE A CA 1
ATOM 4897 C C . ILE A 1 623 ? 8.497 4.794 7.300 1.00 91.62 623 ILE A C 1
ATOM 4899 O O . ILE A 1 623 ? 8.819 5.692 8.091 1.00 91.62 623 ILE A O 1
ATOM 4903 N N . ASP A 1 624 ? 9.245 4.441 6.266 1.00 89.19 624 ASP A N 1
ATOM 4904 C CA . ASP A 1 624 ? 10.498 5.070 5.881 1.00 89.19 624 ASP A CA 1
ATOM 4905 C C . ASP A 1 624 ? 10.458 5.562 4.428 1.00 89.19 624 ASP A C 1
ATOM 4907 O O . ASP A 1 624 ? 9.814 4.982 3.556 1.00 89.19 624 ASP A O 1
ATOM 4911 N N . PHE A 1 625 ? 11.132 6.686 4.189 1.00 86.62 625 PHE A N 1
ATOM 4912 C CA . PHE A 1 625 ? 11.187 7.364 2.896 1.00 86.62 625 PHE A CA 1
ATOM 4913 C C . PHE A 1 625 ? 12.640 7.463 2.432 1.00 86.62 625 PHE A C 1
ATOM 4915 O O . PHE A 1 625 ? 13.529 7.753 3.234 1.00 86.62 625 PHE A O 1
ATOM 4922 N N . GLU A 1 626 ? 12.857 7.292 1.131 1.00 81.31 626 GLU A N 1
ATOM 4923 C CA . GLU A 1 626 ? 14.108 7.601 0.444 1.00 81.31 626 GLU A CA 1
ATOM 4924 C C . GLU A 1 626 ? 13.833 8.712 -0.581 1.00 81.31 626 GLU A C 1
ATOM 4926 O O . GLU A 1 626 ? 13.138 8.518 -1.582 1.00 81.31 626 GLU A O 1
ATOM 4931 N N . GLY A 1 627 ? 14.311 9.927 -0.292 1.00 83.50 627 GLY A N 1
ATOM 4932 C CA . GLY A 1 627 ? 13.851 11.125 -1.000 1.00 83.50 627 GLY A CA 1
ATOM 4933 C C . GLY A 1 627 ? 12.358 11.373 -0.751 1.00 83.50 627 GLY A C 1
ATOM 4934 O O . GLY A 1 627 ? 11.889 11.257 0.374 1.00 83.50 627 GLY A O 1
ATOM 4935 N N . PHE A 1 628 ? 11.587 11.708 -1.788 1.00 78.62 628 PHE A N 1
ATOM 4936 C CA . PHE A 1 628 ? 10.152 12.020 -1.649 1.00 78.62 628 PHE A CA 1
ATOM 4937 C C . PHE A 1 628 ? 9.231 10.789 -1.647 1.00 78.62 628 PHE A C 1
ATOM 4939 O O . PHE A 1 628 ? 8.015 10.947 -1.563 1.00 78.62 628 PHE A O 1
ATOM 4946 N N . ARG A 1 629 ? 9.786 9.583 -1.797 1.00 84.25 629 ARG A N 1
ATOM 4947 C CA . ARG A 1 629 ? 9.038 8.335 -1.994 1.00 84.25 629 ARG A CA 1
ATOM 4948 C C . ARG A 1 629 ? 9.319 7.356 -0.857 1.00 84.25 629 ARG A C 1
ATOM 4950 O O . ARG A 1 629 ? 10.375 7.446 -0.232 1.00 84.25 629 ARG A O 1
ATOM 4957 N N . LEU A 1 630 ? 8.410 6.416 -0.600 1.00 86.19 630 LEU A N 1
ATOM 4958 C CA . LEU A 1 630 ? 8.644 5.317 0.349 1.00 86.19 630 LEU A CA 1
ATOM 4959 C C . LEU A 1 630 ? 9.949 4.584 0.011 1.00 86.19 630 LEU A C 1
ATOM 4961 O O . LEU A 1 630 ? 10.337 4.531 -1.156 1.00 86.19 630 LEU A O 1
ATOM 4965 N N . SER A 1 631 ? 10.656 4.035 0.996 1.00 88.69 631 SER A N 1
ATOM 4966 C CA . SER A 1 631 ? 11.919 3.347 0.717 1.00 88.69 631 SER A CA 1
ATOM 4967 C C . SER A 1 631 ? 11.710 2.167 -0.248 1.00 88.69 631 SER A C 1
ATOM 4969 O O . SER A 1 631 ? 10.634 1.558 -0.268 1.00 88.69 631 SER A O 1
ATOM 4971 N N . PRO A 1 632 ? 12.710 1.809 -1.073 1.00 81.06 632 PRO A N 1
ATOM 4972 C CA . PRO A 1 632 ? 12.607 0.678 -1.991 1.00 81.06 632 PRO A CA 1
ATOM 4973 C C . PRO A 1 632 ? 12.213 -0.625 -1.288 1.00 81.06 632 PRO A C 1
ATOM 4975 O O . PRO A 1 632 ? 11.368 -1.359 -1.794 1.00 81.06 632 PRO A O 1
ATOM 4978 N N . SER A 1 633 ? 12.761 -0.877 -0.095 1.00 84.31 633 SER A N 1
ATOM 4979 C CA . SER A 1 633 ? 12.459 -2.072 0.698 1.00 84.31 633 SER A CA 1
ATOM 4980 C C . SER A 1 633 ? 11.006 -2.092 1.179 1.00 84.31 633 SER A C 1
ATOM 4982 O O . SER A 1 633 ? 10.352 -3.138 1.135 1.00 84.31 633 SER A O 1
ATOM 4984 N N . LEU A 1 634 ? 10.472 -0.940 1.592 1.00 84.88 634 LEU A N 1
ATOM 4985 C CA . LEU A 1 634 ? 9.079 -0.818 1.994 1.00 84.88 634 LEU A CA 1
ATOM 4986 C C . LEU A 1 634 ? 8.138 -0.947 0.792 1.00 84.88 634 LEU A C 1
ATOM 4988 O O . LEU A 1 634 ? 7.146 -1.666 0.883 1.00 84.88 634 LEU A O 1
ATOM 4992 N N . ARG A 1 635 ? 8.470 -0.341 -0.356 1.00 85.19 635 ARG A N 1
ATOM 4993 C CA . ARG A 1 635 ? 7.704 -0.513 -1.603 1.00 85.19 635 ARG A CA 1
ATOM 4994 C C . ARG A 1 635 ? 7.666 -1.966 -2.065 1.00 85.19 635 ARG A C 1
ATOM 4996 O O . ARG A 1 635 ? 6.589 -2.443 -2.400 1.00 85.19 635 ARG A O 1
ATOM 5003 N N . ALA A 1 636 ? 8.792 -2.679 -2.028 1.00 74.88 636 ALA A N 1
ATOM 5004 C CA . ALA A 1 636 ? 8.843 -4.104 -2.359 1.00 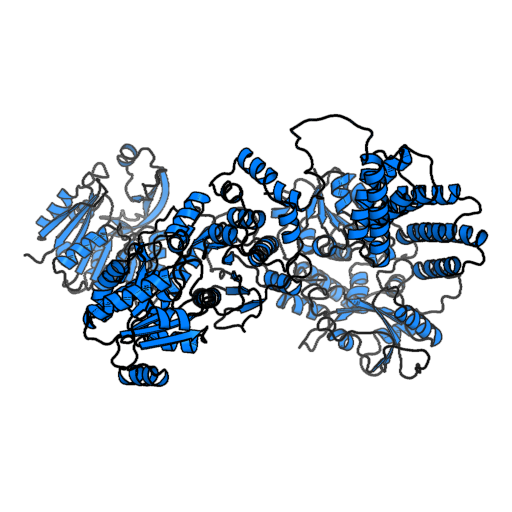74.88 636 ALA A CA 1
ATOM 5005 C C . ALA A 1 636 ? 7.979 -4.938 -1.400 1.00 74.88 636 ALA A C 1
ATOM 5007 O O . ALA A 1 636 ? 7.251 -5.830 -1.826 1.00 74.88 636 ALA A O 1
ATOM 5008 N N . ARG A 1 637 ? 7.984 -4.606 -0.102 1.00 82.19 637 ARG A N 1
ATOM 5009 C CA . ARG A 1 637 ? 7.119 -5.258 0.894 1.00 82.19 637 ARG A CA 1
ATOM 5010 C C . ARG A 1 637 ? 5.635 -5.004 0.633 1.00 82.19 637 ARG A C 1
ATOM 5012 O O . ARG A 1 637 ? 4.840 -5.929 0.751 1.00 82.19 637 ARG A O 1
ATOM 5019 N N . ILE A 1 638 ? 5.268 -3.773 0.284 1.00 81.12 638 ILE A N 1
ATOM 5020 C CA . ILE A 1 638 ? 3.898 -3.403 -0.097 1.00 81.12 638 ILE A CA 1
ATOM 5021 C C . ILE A 1 638 ? 3.481 -4.155 -1.364 1.00 81.12 638 ILE A C 1
ATOM 5023 O O . ILE A 1 638 ? 2.395 -4.726 -1.397 1.00 81.12 638 ILE A O 1
ATOM 5027 N N . ALA A 1 639 ? 4.354 -4.196 -2.373 1.00 74.06 639 ALA A N 1
ATOM 5028 C CA . ALA A 1 639 ? 4.116 -4.910 -3.622 1.00 74.06 639 ALA A CA 1
ATOM 5029 C C . ALA A 1 639 ? 3.950 -6.417 -3.388 1.00 74.06 639 ALA A C 1
ATOM 5031 O O . ALA A 1 639 ? 3.005 -6.994 -3.899 1.00 74.06 639 ALA A O 1
ATOM 5032 N N . GLY A 1 640 ? 4.782 -7.038 -2.548 1.00 71.88 640 GLY A N 1
ATOM 5033 C CA . GLY A 1 640 ? 4.637 -8.450 -2.181 1.00 71.88 640 GLY A CA 1
ATOM 5034 C C . GLY A 1 640 ? 3.413 -8.744 -1.307 1.00 71.88 640 GLY A C 1
ATOM 5035 O O . GLY A 1 640 ? 2.885 -9.851 -1.341 1.00 71.88 640 GLY A O 1
ATOM 5036 N N . PHE A 1 641 ? 2.940 -7.768 -0.525 1.00 86.31 641 PHE A N 1
ATOM 5037 C CA . PHE A 1 641 ? 1.703 -7.899 0.248 1.00 86.31 641 PHE A CA 1
ATOM 5038 C C . PHE A 1 641 ? 0.446 -7.728 -0.620 1.00 86.31 641 PHE A C 1
ATOM 5040 O O . PHE A 1 641 ? -0.581 -8.320 -0.306 1.00 86.31 641 PHE A O 1
ATOM 5047 N N . MET A 1 642 ? 0.511 -6.943 -1.703 1.00 82.06 642 MET A N 1
ATOM 5048 C CA . MET A 1 642 ? -0.603 -6.665 -2.624 1.00 82.06 642 MET A CA 1
ATOM 5049 C C . MET A 1 642 ? -1.924 -6.340 -1.901 1.00 82.06 642 MET A C 1
ATOM 5051 O O . MET A 1 642 ? -2.873 -7.133 -1.990 1.00 82.06 642 MET A O 1
ATOM 5055 N N . PRO A 1 643 ? -2.009 -5.227 -1.149 1.00 90.56 643 PRO A N 1
ATOM 5056 C CA . PRO A 1 643 ? -3.213 -4.922 -0.386 1.00 90.56 643 PRO A CA 1
ATOM 5057 C C . PRO A 1 643 ? -4.436 -4.775 -1.297 1.00 90.56 643 PRO A C 1
ATOM 5059 O O . PRO A 1 643 ? -4.361 -4.149 -2.350 1.00 90.56 643 PRO A O 1
ATOM 5062 N N . ASN A 1 644 ? -5.574 -5.319 -0.865 1.00 90.62 644 ASN A N 1
ATOM 5063 C CA . ASN A 1 644 ? -6.881 -5.014 -1.447 1.00 90.62 644 ASN A CA 1
ATOM 5064 C C . ASN A 1 644 ? -7.380 -3.655 -0.942 1.00 90.62 644 ASN A C 1
ATOM 5066 O O . ASN A 1 644 ? -7.953 -2.874 -1.700 1.00 90.62 644 ASN A O 1
ATOM 5070 N N . VAL A 1 645 ? -7.125 -3.370 0.339 1.00 95.06 645 VAL A N 1
ATOM 5071 C CA . VAL A 1 645 ? -7.556 -2.146 1.018 1.00 95.06 645 VAL A CA 1
ATOM 5072 C C . VAL A 1 645 ? -6.386 -1.500 1.748 1.00 95.06 645 VAL A C 1
ATOM 5074 O O . VAL A 1 645 ? -5.620 -2.170 2.443 1.00 95.06 645 VAL A O 1
ATOM 5077 N N . VAL A 1 646 ? -6.281 -0.181 1.617 1.00 97.69 646 VAL A N 1
ATOM 5078 C CA . VAL A 1 646 ? -5.431 0.678 2.443 1.00 97.69 646 VAL A CA 1
ATOM 5079 C C . VAL A 1 646 ? -6.315 1.375 3.460 1.00 97.69 646 VAL A C 1
ATOM 5081 O O . VAL A 1 646 ? -7.134 2.209 3.087 1.00 97.69 646 VAL A O 1
ATOM 5084 N N . TYR A 1 647 ? -6.139 1.052 4.737 1.00 97.56 647 TYR A N 1
ATOM 5085 C CA . TYR A 1 647 ? -6.893 1.638 5.839 1.00 97.56 647 TYR A CA 1
ATOM 5086 C C . TYR A 1 647 ? -6.026 2.632 6.615 1.00 97.56 647 TYR A C 1
ATOM 5088 O O . TYR A 1 647 ? -5.194 2.257 7.442 1.00 97.56 647 TYR A O 1
ATOM 5096 N N . MET A 1 648 ? -6.170 3.916 6.305 1.00 94.94 648 MET A N 1
ATOM 5097 C CA . MET A 1 648 ? -5.349 4.982 6.874 1.00 94.94 648 MET A CA 1
ATOM 5098 C C . MET A 1 648 ? -6.015 5.594 8.101 1.00 94.94 648 MET A C 1
ATOM 5100 O O . MET A 1 648 ? -7.146 6.054 8.017 1.00 94.94 648 MET A O 1
ATOM 5104 N N . ASN A 1 649 ? -5.290 5.667 9.215 1.00 90.81 649 ASN A N 1
ATOM 5105 C CA . ASN A 1 649 ? -5.760 6.315 10.431 1.00 90.81 649 ASN A CA 1
ATOM 5106 C C . ASN A 1 649 ? -5.245 7.759 10.559 1.00 90.81 649 ASN A C 1
ATOM 5108 O O . ASN A 1 649 ? -4.044 8.019 10.459 1.00 90.81 649 ASN A O 1
ATOM 5112 N N . GLY A 1 650 ? -6.156 8.693 10.821 1.00 83.94 650 GLY A N 1
ATOM 5113 C CA . GLY A 1 650 ? -5.879 10.109 11.015 1.00 83.94 650 GLY A CA 1
ATOM 5114 C C . GLY A 1 650 ? -5.461 10.847 9.740 1.00 83.94 650 GLY A C 1
ATOM 5115 O O . GLY A 1 650 ? -5.495 10.325 8.630 1.00 83.94 650 GLY A O 1
ATOM 5116 N N . VAL A 1 651 ? -5.051 12.104 9.910 1.00 82.06 651 VAL A N 1
ATOM 5117 C CA . VAL A 1 651 ? -4.802 13.058 8.810 1.00 82.06 651 VAL A CA 1
ATOM 5118 C C . VAL A 1 651 ? -3.345 13.515 8.704 1.00 82.06 651 VAL A C 1
ATOM 5120 O O . VAL A 1 651 ? -3.045 14.482 8.011 1.00 82.06 651 VAL A O 1
ATOM 5123 N N . ARG A 1 652 ? -2.409 12.819 9.365 1.00 87.06 652 ARG A N 1
ATOM 5124 C CA . ARG A 1 652 ? -1.002 13.247 9.392 1.00 87.06 652 ARG A CA 1
ATOM 5125 C C . ARG A 1 652 ? -0.339 13.167 8.025 1.00 87.06 652 ARG A C 1
ATOM 5127 O O . ARG A 1 652 ? -0.488 12.187 7.298 1.00 87.06 652 ARG A O 1
ATOM 5134 N N . THR A 1 653 ? 0.499 14.162 7.740 1.00 87.81 653 THR A N 1
ATOM 5135 C CA . THR A 1 653 ? 1.163 14.353 6.440 1.00 87.81 653 THR A CA 1
ATOM 5136 C C . THR A 1 653 ? 1.900 13.093 5.956 1.00 87.81 653 THR A C 1
ATOM 5138 O O . THR A 1 653 ? 1.795 12.718 4.787 1.00 87.81 653 THR A O 1
ATOM 5141 N N . ARG A 1 654 ? 2.657 12.417 6.833 1.00 88.56 654 ARG A N 1
ATOM 5142 C CA . ARG A 1 654 ? 3.420 11.207 6.476 1.00 88.56 654 ARG A CA 1
ATOM 5143 C C . ARG A 1 654 ? 2.513 10.010 6.198 1.00 88.56 654 ARG A C 1
ATOM 5145 O O . ARG A 1 654 ? 2.711 9.330 5.189 1.00 88.56 654 ARG A O 1
ATOM 5152 N N . ALA A 1 655 ? 1.512 9.777 7.044 1.00 89.75 655 ALA A N 1
ATOM 5153 C CA . ALA A 1 655 ? 0.504 8.741 6.829 1.00 89.75 655 ALA A CA 1
ATOM 5154 C C . ALA A 1 655 ? -0.257 8.951 5.507 1.00 89.75 655 ALA A C 1
ATOM 5156 O O . ALA A 1 655 ? -0.346 8.023 4.708 1.00 89.75 655 ALA A O 1
ATOM 5157 N N . GLN A 1 656 ? -0.691 10.183 5.217 1.00 91.31 656 GLN A N 1
ATOM 5158 C CA . GLN A 1 656 ? -1.390 10.536 3.974 1.00 91.31 656 GLN A CA 1
ATOM 5159 C C . GLN A 1 656 ? -0.549 10.284 2.725 1.00 91.31 656 GLN A C 1
ATOM 5161 O O . GLN A 1 656 ? -1.030 9.696 1.761 1.00 91.31 656 GLN A O 1
ATOM 5166 N N . ARG A 1 657 ? 0.733 10.660 2.744 1.00 90.81 657 ARG A N 1
ATOM 5167 C CA . ARG A 1 657 ? 1.653 10.338 1.640 1.00 90.81 657 ARG A CA 1
ATOM 5168 C C . ARG A 1 657 ? 1.817 8.851 1.442 1.00 90.81 657 ARG A C 1
ATOM 5170 O O . ARG A 1 657 ? 1.782 8.386 0.310 1.00 90.81 657 ARG A O 1
ATOM 5177 N N . THR A 1 658 ? 2.006 8.133 2.544 1.00 92.00 658 THR A N 1
ATOM 5178 C CA . THR A 1 658 ? 2.162 6.682 2.522 1.00 92.00 658 THR A CA 1
ATOM 5179 C C . THR A 1 658 ? 0.916 6.054 1.909 1.00 92.00 658 THR A C 1
ATOM 5181 O O . THR A 1 658 ? 1.043 5.244 1.003 1.00 92.00 658 THR A O 1
ATOM 5184 N N . ALA A 1 659 ? -0.280 6.490 2.313 1.00 94.00 659 ALA A N 1
ATOM 5185 C CA . ALA A 1 659 ? -1.540 5.996 1.772 1.00 94.00 659 ALA A CA 1
ATOM 5186 C C . ALA A 1 659 ? -1.669 6.267 0.271 1.00 94.00 659 ALA A C 1
ATOM 5188 O O . ALA A 1 659 ? -1.933 5.343 -0.492 1.00 94.00 659 ALA A O 1
ATOM 5189 N N . LEU A 1 660 ? -1.427 7.507 -0.166 1.00 91.81 660 LEU A N 1
ATOM 5190 C CA . LEU A 1 660 ? -1.501 7.879 -1.580 1.00 91.81 660 LEU A CA 1
ATOM 5191 C C . LEU A 1 660 ? -0.484 7.110 -2.432 1.00 91.81 660 LEU A C 1
ATOM 5193 O O . LEU A 1 660 ? -0.822 6.657 -3.523 1.00 91.81 660 LEU A O 1
ATOM 5197 N N . GLU A 1 661 ? 0.744 6.929 -1.940 1.00 89.75 661 GLU A N 1
ATOM 5198 C CA . GLU A 1 661 ? 1.760 6.155 -2.650 1.00 89.75 661 GLU A CA 1
ATOM 5199 C C . GLU A 1 661 ? 1.418 4.661 -2.682 1.00 89.75 661 GLU A C 1
ATOM 5201 O O . GLU A 1 661 ? 1.525 4.049 -3.739 1.00 89.75 661 GLU A O 1
ATOM 5206 N N . VAL A 1 662 ? 0.948 4.072 -1.579 1.00 87.12 662 VAL A N 1
ATOM 5207 C CA . VAL A 1 662 ? 0.513 2.665 -1.544 1.00 87.12 662 VAL A CA 1
ATOM 5208 C C . VAL A 1 662 ? -0.653 2.439 -2.505 1.00 87.12 662 VAL A C 1
ATOM 5210 O O . VAL A 1 662 ? -0.619 1.480 -3.272 1.00 87.12 662 VAL A O 1
ATOM 5213 N N . VAL A 1 663 ? -1.659 3.318 -2.509 1.00 85.38 663 VAL A N 1
ATOM 5214 C CA . VAL A 1 663 ? -2.797 3.248 -3.442 1.00 85.38 663 VAL A CA 1
ATOM 5215 C C . VAL A 1 663 ? -2.310 3.340 -4.886 1.00 85.38 663 VAL A C 1
ATOM 5217 O O . VAL A 1 663 ? -2.716 2.533 -5.714 1.00 85.38 663 VAL A O 1
ATOM 5220 N N . ALA A 1 664 ? -1.387 4.258 -5.189 1.00 78.56 664 ALA A N 1
ATOM 5221 C CA . ALA A 1 664 ? -0.806 4.373 -6.525 1.00 78.56 664 ALA A CA 1
ATOM 5222 C C . ALA A 1 664 ? 0.022 3.140 -6.937 1.00 78.56 664 ALA A C 1
ATOM 5224 O O . ALA A 1 664 ? 0.055 2.803 -8.115 1.00 78.56 664 ALA A O 1
ATOM 5225 N N . LEU A 1 665 ? 0.685 2.472 -5.987 1.00 72.88 665 LEU A N 1
ATOM 5226 C CA . LEU A 1 665 ? 1.502 1.279 -6.236 1.00 72.88 665 LEU A CA 1
ATOM 5227 C C . LEU A 1 6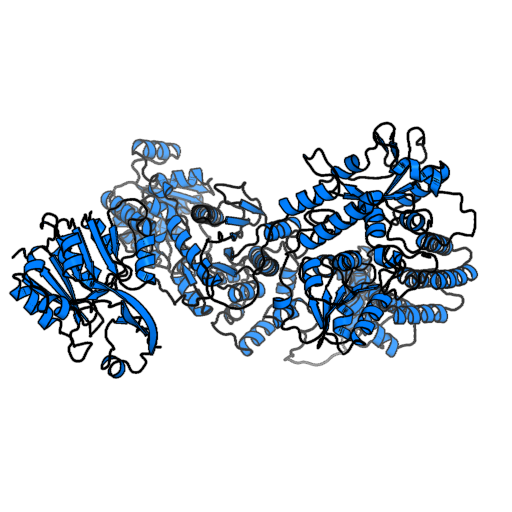65 ? 0.678 -0.007 -6.383 1.00 72.88 665 LEU A C 1
ATOM 5229 O O . LEU A 1 665 ? 1.102 -0.913 -7.091 1.00 72.88 665 LEU A O 1
ATOM 5233 N N . SER A 1 666 ? -0.452 -0.112 -5.683 1.00 73.69 666 SER A N 1
ATOM 5234 C CA . SER A 1 666 ? -1.212 -1.367 -5.554 1.00 73.69 666 SER A CA 1
ATOM 5235 C C . SER A 1 666 ? -2.584 -1.349 -6.225 1.00 73.69 666 SER A C 1
ATOM 5237 O O . SER A 1 666 ? -3.160 -2.409 -6.442 1.00 73.69 666 SER A O 1
ATOM 5239 N N . GLY A 1 667 ? -3.137 -0.169 -6.521 1.00 77.25 667 GLY A N 1
ATOM 5240 C CA . GLY A 1 667 ? -4.528 -0.023 -6.957 1.00 77.25 667 GLY A CA 1
ATOM 5241 C C . GLY A 1 667 ? -5.564 -0.298 -5.857 1.00 77.25 667 GLY A C 1
ATOM 5242 O O . GLY A 1 667 ? -6.756 -0.349 -6.151 1.00 77.25 667 GLY A O 1
ATOM 5243 N N . ALA A 1 668 ? -5.130 -0.474 -4.604 1.00 85.00 668 ALA A N 1
ATOM 5244 C CA . ALA A 1 668 ? -5.997 -0.775 -3.471 1.00 85.00 668 ALA A CA 1
ATOM 5245 C C . ALA A 1 668 ? -7.075 0.295 -3.238 1.00 85.00 668 ALA A C 1
ATOM 5247 O O . ALA A 1 668 ? -6.849 1.493 -3.436 1.00 85.00 668 ALA A O 1
ATOM 5248 N N . ALA A 1 669 ? -8.234 -0.128 -2.728 1.00 91.94 669 ALA A N 1
ATOM 5249 C CA . ALA A 1 669 ? -9.259 0.795 -2.258 1.00 91.94 669 ALA A CA 1
ATOM 5250 C C . ALA A 1 669 ? -8.761 1.552 -1.015 1.00 91.94 669 ALA A C 1
ATOM 5252 O O . ALA A 1 669 ? -8.244 0.947 -0.078 1.00 91.94 669 ALA A O 1
ATOM 5253 N N . LEU A 1 670 ? -8.921 2.877 -0.995 1.00 96.38 670 LEU A N 1
ATOM 5254 C CA . LEU A 1 670 ? -8.568 3.695 0.165 1.00 96.38 670 LEU A CA 1
ATOM 5255 C C . LEU A 1 670 ? -9.757 3.792 1.125 1.00 96.38 670 LEU A C 1
ATOM 5257 O O . LEU A 1 670 ? -10.844 4.193 0.717 1.00 96.38 670 LEU A O 1
ATOM 5261 N N . ALA A 1 671 ? -9.531 3.495 2.398 1.00 96.62 671 ALA A N 1
ATOM 5262 C CA . ALA A 1 671 ? -10.444 3.763 3.498 1.00 96.62 671 ALA A CA 1
ATOM 5263 C C . ALA A 1 671 ? -9.747 4.642 4.547 1.00 96.62 671 ALA A C 1
ATOM 5265 O O . ALA A 1 671 ? -8.548 4.478 4.795 1.00 96.62 671 ALA A O 1
ATOM 5266 N N . ILE A 1 672 ? -10.470 5.592 5.144 1.00 95.56 672 ILE A N 1
ATOM 5267 C CA . ILE A 1 672 ? -9.891 6.578 6.072 1.00 95.56 672 ILE A CA 1
ATOM 5268 C C . ILE A 1 672 ? -10.628 6.569 7.401 1.00 95.56 672 ILE A C 1
ATOM 5270 O O . ILE A 1 672 ? -11.818 6.851 7.420 1.00 95.56 672 ILE A O 1
ATOM 5274 N N . GLN A 1 673 ? -9.887 6.356 8.488 1.00 94.19 673 GLN A N 1
ATOM 5275 C CA . GLN A 1 673 ? -10.347 6.505 9.863 1.00 94.19 673 GLN A CA 1
ATOM 5276 C C . GLN A 1 673 ? -10.078 7.907 10.397 1.00 94.19 673 GLN A C 1
ATOM 5278 O O . GLN A 1 673 ? -8.929 8.336 10.516 1.00 94.19 673 GLN A O 1
ATOM 5283 N N . SER A 1 674 ? -11.147 8.581 10.803 1.00 91.25 674 SER A N 1
ATOM 5284 C CA . SER A 1 674 ? -11.112 9.882 11.462 1.00 91.25 674 SER A CA 1
ATOM 5285 C C . SER A 1 674 ? -11.256 9.715 12.978 1.00 91.25 674 SER A C 1
ATOM 5287 O O . SER A 1 674 ? -12.345 9.431 13.484 1.00 91.25 674 SER A O 1
ATOM 5289 N N . GLU A 1 675 ? -10.139 9.866 13.704 1.00 84.94 675 GLU A N 1
ATOM 5290 C CA . GLU A 1 675 ? -10.076 9.734 15.173 1.00 84.94 675 GLU A CA 1
ATOM 5291 C C . GLU A 1 675 ? -9.966 11.058 15.943 1.00 84.94 675 GLU A C 1
ATOM 5293 O O . GLU A 1 675 ? -10.409 11.130 17.087 1.00 84.94 675 GLU A O 1
ATOM 5298 N N . ASP A 1 676 ? -9.431 12.096 15.302 1.00 78.94 676 ASP A N 1
ATOM 5299 C CA . ASP A 1 676 ? -9.320 13.457 15.827 1.00 78.94 676 ASP A CA 1
ATOM 5300 C C . ASP A 1 676 ? -9.920 14.429 14.801 1.00 78.94 676 ASP A C 1
ATOM 5302 O O . ASP A 1 676 ? -9.801 14.199 13.592 1.00 78.94 676 ASP A O 1
ATOM 5306 N N . ASP A 1 677 ? -10.547 15.517 15.262 1.00 84.19 677 ASP A N 1
ATOM 5307 C CA . ASP A 1 677 ? -11.061 16.547 14.357 1.00 84.19 677 ASP A CA 1
ATOM 5308 C C . ASP A 1 677 ? -9.903 17.267 13.656 1.00 84.19 677 ASP A C 1
ATOM 5310 O O . ASP A 1 677 ? -9.121 18.009 14.257 1.00 84.19 677 ASP A O 1
ATOM 5314 N N . ASP A 1 678 ? -9.807 17.044 12.352 1.00 83.62 678 ASP A N 1
ATOM 5315 C CA . ASP A 1 678 ? -8.757 17.579 11.501 1.00 83.62 678 ASP A CA 1
ATOM 5316 C C . ASP A 1 678 ? -8.760 19.114 11.438 1.00 83.62 678 ASP A C 1
ATOM 5318 O O . ASP A 1 678 ? -7.698 19.727 11.308 1.00 83.62 678 ASP A O 1
ATOM 5322 N N . ILE A 1 679 ? -9.919 19.751 11.607 1.00 83.75 679 ILE A N 1
ATOM 5323 C CA . ILE A 1 679 ? -10.040 21.213 11.651 1.00 83.75 679 ILE A CA 1
ATOM 5324 C C . ILE A 1 679 ? -9.401 21.784 12.920 1.00 83.75 679 ILE A C 1
ATOM 5326 O O . ILE A 1 679 ? -8.577 22.698 12.829 1.00 83.75 679 ILE A O 1
ATOM 5330 N N . ASP A 1 680 ? -9.737 21.240 14.091 1.00 78.56 680 ASP A N 1
ATOM 5331 C CA . ASP A 1 680 ? -9.185 21.695 15.376 1.00 78.56 680 ASP A CA 1
ATOM 5332 C C . ASP A 1 680 ? -7.662 21.534 15.401 1.00 78.56 680 ASP A C 1
ATOM 5334 O O . ASP A 1 680 ? -6.917 22.418 15.833 1.00 78.56 680 ASP A O 1
ATOM 5338 N N . VAL A 1 681 ? -7.184 20.421 14.855 1.00 78.00 681 VAL A N 1
ATOM 5339 C CA . VAL A 1 681 ? -5.762 20.129 14.730 1.00 78.00 681 VAL A CA 1
ATOM 5340 C C . VAL A 1 681 ? -5.060 21.105 13.773 1.00 78.00 681 VAL A C 1
ATOM 5342 O O . VAL A 1 681 ? -3.955 21.579 14.062 1.00 78.00 681 VAL A O 1
ATOM 5345 N N . TYR A 1 682 ? -5.687 21.445 12.645 1.00 81.19 682 TYR A N 1
ATOM 5346 C CA . TYR A 1 682 ? -5.159 22.431 11.702 1.00 81.19 682 TYR A CA 1
ATOM 5347 C C . TYR A 1 682 ? -5.046 23.828 12.329 1.00 81.19 682 TYR A C 1
ATOM 5349 O O . TYR A 1 682 ? -3.994 24.465 12.198 1.00 81.19 682 TYR A O 1
ATOM 5357 N N . LEU A 1 683 ? -6.084 24.264 13.052 1.00 77.94 683 LEU A N 1
ATOM 5358 C CA . LEU A 1 683 ? -6.135 25.534 13.783 1.00 77.94 683 LEU A CA 1
ATOM 5359 C C . LEU A 1 683 ? -5.077 25.614 14.887 1.00 77.94 683 LEU A C 1
ATOM 5361 O O . LEU A 1 683 ? -4.370 26.614 15.000 1.00 77.94 683 LEU A O 1
ATOM 5365 N N . HIS A 1 684 ? -4.915 24.545 15.672 1.00 73.31 684 HIS A N 1
ATOM 5366 C CA . HIS A 1 684 ? -3.954 24.509 16.776 1.00 73.31 684 HIS A CA 1
ATOM 5367 C C . HIS A 1 684 ? -2.504 24.708 16.305 1.00 73.31 684 HIS A C 1
ATOM 5369 O O . HIS A 1 684 ? -1.696 25.344 16.981 1.00 73.31 684 HIS A O 1
ATOM 5375 N N . HIS A 1 685 ? -2.165 24.179 15.127 1.00 70.38 685 HIS A N 1
ATOM 5376 C CA . HIS A 1 685 ? -0.824 24.290 14.551 1.00 70.38 685 HIS A CA 1
ATOM 5377 C C . HIS A 1 685 ? -0.641 25.495 13.611 1.00 70.38 685 HIS A C 1
ATOM 5379 O O . HIS A 1 685 ? 0.485 25.740 13.158 1.00 70.38 685 HIS A O 1
ATOM 5385 N N . ASN A 1 686 ? -1.715 26.241 13.322 1.00 68.69 686 ASN A N 1
ATOM 5386 C CA . ASN A 1 686 ? -1.716 27.427 12.469 1.00 68.69 686 ASN A CA 1
ATOM 5387 C C . ASN A 1 686 ? -2.716 28.481 12.969 1.00 68.69 686 ASN A C 1
ATOM 5389 O O . ASN A 1 686 ? -3.819 28.606 12.443 1.00 68.69 686 ASN A O 1
ATOM 5393 N N . THR A 1 687 ? -2.306 29.291 13.942 1.00 60.41 687 THR A N 1
ATOM 5394 C CA . THR A 1 687 ? -3.175 30.308 14.559 1.00 60.41 687 THR A CA 1
ATOM 5395 C C . THR A 1 687 ? -3.664 31.397 13.595 1.00 60.41 687 THR A C 1
ATOM 5397 O O . THR A 1 687 ? -4.712 31.979 13.842 1.00 60.41 687 THR A O 1
ATOM 5400 N N . ASP A 1 688 ? -2.949 31.638 12.489 1.00 62.66 688 ASP A N 1
ATOM 5401 C CA . ASP A 1 688 ? -3.318 32.616 11.449 1.00 62.66 688 ASP A CA 1
ATOM 5402 C C . ASP A 1 688 ? -3.998 31.971 10.221 1.00 62.66 688 ASP A C 1
ATOM 5404 O O . ASP A 1 688 ? -4.160 32.615 9.181 1.00 62.66 688 ASP A O 1
ATOM 5408 N N . ALA A 1 689 ? -4.335 30.678 10.277 1.00 65.88 689 ALA A N 1
ATOM 5409 C CA . ALA A 1 689 ? -4.894 29.984 9.124 1.00 65.88 689 ALA A CA 1
ATOM 5410 C C . ALA A 1 689 ? -6.386 30.259 8.921 1.00 65.88 689 ALA A C 1
ATOM 5412 O O . ALA A 1 689 ? -7.195 30.199 9.844 1.00 65.88 689 ALA A O 1
ATOM 5413 N N . ASN A 1 690 ? -6.761 30.481 7.662 1.00 70.88 690 ASN A N 1
ATOM 5414 C CA . ASN A 1 690 ? -8.153 30.639 7.271 1.00 70.88 690 ASN A CA 1
ATOM 5415 C C . ASN A 1 690 ? -8.821 29.263 7.074 1.00 70.88 690 ASN A C 1
ATOM 5417 O O . ASN A 1 690 ? -8.668 28.641 6.029 1.00 70.88 690 ASN A O 1
ATOM 5421 N N . VAL A 1 691 ? -9.587 28.789 8.057 1.00 76.12 691 VAL A N 1
ATOM 5422 C CA . VAL A 1 691 ? -10.316 27.508 7.960 1.00 76.12 691 VAL A CA 1
ATOM 5423 C C . VAL A 1 691 ? -11.307 27.475 6.799 1.00 76.12 691 VAL A C 1
ATOM 5425 O O . VAL A 1 691 ? -11.526 26.401 6.244 1.00 76.12 691 VAL A O 1
ATOM 5428 N N . GLU A 1 692 ? -11.858 28.617 6.374 1.00 76.69 692 GLU A N 1
ATOM 5429 C CA . GLU A 1 692 ? -12.840 28.651 5.286 1.00 76.69 692 GLU A CA 1
ATOM 5430 C C . GLU A 1 692 ? -12.286 28.067 3.986 1.00 76.69 692 GLU A C 1
ATOM 5432 O O . GLU A 1 692 ? -13.017 27.375 3.282 1.00 76.69 692 GLU A O 1
ATOM 5437 N N . HIS A 1 693 ? -11.000 28.271 3.667 1.00 75.75 693 HIS A N 1
ATOM 5438 C CA . HIS A 1 693 ? -10.432 27.669 2.457 1.00 75.75 693 HIS A CA 1
ATOM 5439 C C . HIS A 1 693 ? -10.290 26.148 2.594 1.00 75.75 693 HIS A C 1
ATOM 5441 O O . HIS A 1 693 ? -10.467 25.439 1.605 1.00 75.75 693 HIS A O 1
ATOM 5447 N N . LEU A 1 694 ? -10.011 25.643 3.805 1.00 75.94 694 LEU A N 1
ATOM 5448 C CA . LEU A 1 694 ? -9.845 24.214 4.074 1.00 75.94 694 LEU A CA 1
ATOM 5449 C C . LEU A 1 694 ? -11.175 23.470 3.916 1.00 75.94 694 LEU A C 1
ATOM 5451 O O . LEU A 1 694 ? -11.210 22.432 3.262 1.00 75.94 694 LEU A O 1
ATOM 5455 N N . ILE A 1 695 ? -12.255 24.034 4.465 1.00 83.19 695 ILE A N 1
ATOM 5456 C CA . ILE A 1 695 ? -13.591 23.418 4.461 1.00 83.19 695 ILE A CA 1
ATOM 5457 C C . ILE A 1 695 ? -14.418 23.758 3.221 1.00 83.19 695 ILE A C 1
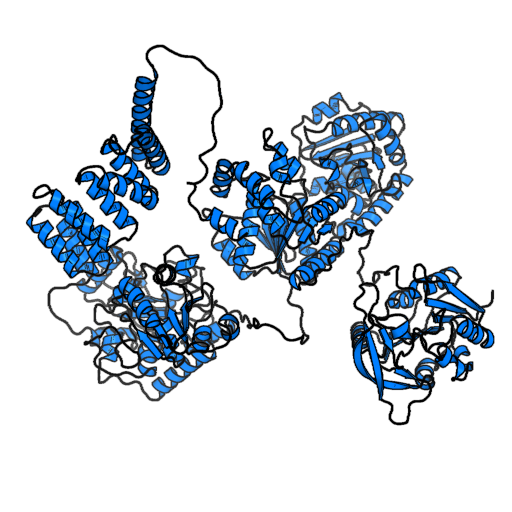ATOM 5459 O O . ILE A 1 695 ? -15.410 23.093 2.948 1.00 83.19 695 ILE A O 1
ATOM 5463 N N . SER A 1 696 ? -14.021 24.761 2.425 1.00 80.44 696 SER A N 1
ATOM 5464 C CA . SER A 1 696 ? -14.726 25.111 1.177 1.00 80.44 696 SER A CA 1
ATOM 5465 C C . SER A 1 696 ? -14.810 23.952 0.179 1.00 80.44 696 SER A C 1
ATOM 5467 O O . SER A 1 696 ? -15.629 23.970 -0.740 1.00 80.44 696 SER A O 1
ATOM 5469 N N . LEU A 1 697 ? -13.960 22.939 0.349 1.00 84.19 697 LEU A N 1
ATOM 5470 C CA . LEU A 1 697 ? -13.923 21.734 -0.464 1.00 84.19 697 LEU A CA 1
ATOM 5471 C C . LEU A 1 697 ? -14.526 20.513 0.244 1.00 84.19 697 LEU A C 1
ATOM 5473 O O . LEU A 1 697 ? -14.466 19.432 -0.332 1.00 84.19 697 LEU A O 1
ATOM 5477 N N . ASP A 1 698 ? -15.148 20.664 1.412 1.00 87.62 698 ASP A N 1
ATOM 5478 C CA . ASP A 1 698 ? -15.807 19.590 2.169 1.00 87.62 698 ASP A CA 1
ATOM 5479 C C . ASP A 1 698 ? -17.308 19.557 1.810 1.00 87.62 698 ASP A C 1
ATOM 5481 O O . ASP A 1 698 ? -18.179 19.966 2.572 1.00 87.62 698 ASP A O 1
ATOM 5485 N N . GLN A 1 699 ? -17.605 19.147 0.575 1.00 82.94 699 GLN A N 1
ATOM 5486 C CA . GLN A 1 699 ? -18.965 19.103 0.007 1.00 82.94 699 GLN A CA 1
ATOM 5487 C C . GLN A 1 699 ? -19.133 17.914 -0.955 1.00 82.94 699 GLN A C 1
ATOM 5489 O O . GLN A 1 699 ? -18.183 17.604 -1.671 1.00 82.94 699 GLN A O 1
ATOM 5494 N N . PRO A 1 700 ? -20.303 17.262 -1.082 1.00 80.88 700 PRO A N 1
ATOM 5495 C CA . PRO A 1 700 ? -20.438 16.064 -1.921 1.00 80.88 700 PRO A CA 1
ATOM 5496 C C . PRO A 1 700 ? -19.911 16.261 -3.355 1.00 80.88 700 PRO A C 1
ATOM 5498 O O . PRO A 1 700 ? -19.125 15.458 -3.858 1.00 80.88 700 PRO A O 1
ATOM 5501 N N . SER A 1 701 ? -20.191 17.422 -3.953 1.00 81.06 701 SER A N 1
ATOM 5502 C CA . SER A 1 701 ? -19.678 17.849 -5.260 1.00 81.06 701 SER A CA 1
ATOM 5503 C C . SER A 1 701 ? -18.895 19.164 -5.174 1.00 81.06 701 SER A C 1
ATOM 5505 O O . SER A 1 701 ? -19.365 20.108 -4.549 1.00 81.06 701 SER A O 1
ATOM 5507 N N . ILE A 1 702 ? -17.745 19.271 -5.850 1.00 82.50 702 ILE A N 1
ATOM 5508 C CA . ILE A 1 702 ? -16.944 20.511 -5.923 1.00 82.50 702 ILE A CA 1
ATOM 5509 C C . ILE A 1 702 ? -17.244 21.247 -7.231 1.00 82.50 702 ILE A C 1
ATOM 5511 O O . ILE A 1 702 ? -17.107 20.666 -8.306 1.00 82.50 702 ILE A O 1
ATOM 5515 N N . SER A 1 703 ? -17.566 22.540 -7.154 1.00 81.75 703 SER A N 1
ATOM 5516 C CA . SER A 1 703 ? -17.677 23.403 -8.339 1.00 81.75 703 SER A CA 1
ATOM 5517 C C . SER A 1 703 ? -16.319 23.973 -8.768 1.00 81.75 703 SER A C 1
ATOM 5519 O O . SER A 1 703 ? -15.401 24.119 -7.956 1.00 81.75 703 SER A O 1
ATOM 5521 N N . GLU A 1 704 ? -16.193 24.373 -10.038 1.00 80.19 704 GLU A N 1
ATOM 5522 C CA . GLU A 1 704 ? -14.979 25.045 -10.530 1.00 80.19 704 GLU A CA 1
ATOM 5523 C C . GLU A 1 704 ? -14.652 26.318 -9.739 1.00 80.19 704 GLU A C 1
ATOM 5525 O O . GLU A 1 704 ? -13.481 26.596 -9.496 1.00 80.19 704 GLU A O 1
ATOM 5530 N N . ALA A 1 705 ? -15.668 27.053 -9.274 1.00 79.75 705 ALA A N 1
ATOM 5531 C CA . ALA A 1 705 ? -15.490 28.258 -8.466 1.00 79.75 705 ALA A CA 1
ATOM 5532 C C . ALA A 1 705 ? -14.862 27.954 -7.096 1.00 79.75 705 ALA A C 1
ATOM 5534 O O . ALA A 1 705 ? -13.924 28.638 -6.686 1.00 79.75 705 ALA A O 1
ATOM 5535 N N . HIS A 1 706 ? -15.329 26.903 -6.412 1.00 81.06 706 HIS A N 1
ATOM 5536 C CA . HIS A 1 706 ? -14.735 26.463 -5.148 1.00 81.06 706 HIS A CA 1
ATOM 5537 C C . HIS A 1 706 ? -13.286 26.009 -5.346 1.00 81.06 706 HIS A C 1
ATOM 5539 O O . HIS A 1 706 ? -12.405 26.378 -4.569 1.00 81.06 706 HIS A O 1
ATOM 5545 N N . LEU A 1 707 ? -13.016 25.275 -6.431 1.00 82.94 707 LEU A N 1
ATOM 5546 C CA . LEU A 1 707 ? -11.662 24.845 -6.750 1.00 82.94 707 LEU A CA 1
ATOM 5547 C C . LEU A 1 707 ? -10.745 26.028 -7.080 1.00 82.94 707 LEU A C 1
ATOM 5549 O O . LEU A 1 707 ? -9.625 26.084 -6.585 1.00 82.94 707 LEU A O 1
ATOM 5553 N N . ALA A 1 708 ? -11.213 26.986 -7.882 1.00 80.12 708 ALA A N 1
ATOM 5554 C CA . ALA A 1 708 ? -10.461 28.185 -8.235 1.00 80.12 708 ALA A CA 1
ATOM 5555 C C . ALA A 1 708 ? -10.139 29.036 -7.000 1.00 80.12 708 ALA A C 1
ATOM 5557 O O . ALA A 1 708 ? -9.004 29.489 -6.860 1.00 80.12 708 ALA A O 1
ATOM 5558 N N . LYS A 1 709 ? -11.101 29.194 -6.079 1.00 81.50 709 LYS A N 1
ATOM 5559 C CA . LYS A 1 709 ? -10.890 29.890 -4.804 1.00 81.50 709 LYS A CA 1
ATOM 5560 C C . LYS A 1 709 ? -9.809 29.200 -3.971 1.00 81.50 709 LYS A C 1
ATOM 5562 O O . LYS A 1 709 ? -8.847 29.852 -3.577 1.00 81.50 709 LYS A O 1
ATOM 5567 N N . PHE A 1 710 ? -9.902 27.881 -3.788 1.00 85.38 710 PHE A N 1
ATOM 5568 C CA . PHE A 1 710 ? -8.873 27.121 -3.075 1.00 85.38 710 PHE A CA 1
ATOM 5569 C C . PHE A 1 710 ? -7.496 27.252 -3.737 1.00 85.38 710 PHE A C 1
ATOM 5571 O O . PHE A 1 710 ? -6.508 27.513 -3.059 1.00 85.38 710 PHE A O 1
ATOM 5578 N N . LEU A 1 711 ? -7.419 27.128 -5.066 1.00 85.00 711 LEU A N 1
ATOM 5579 C CA . LEU A 1 711 ? -6.159 27.269 -5.795 1.00 85.00 711 LEU A CA 1
ATOM 5580 C C . LEU A 1 711 ? -5.555 28.680 -5.660 1.00 85.00 711 LEU A C 1
ATOM 5582 O O . LEU A 1 711 ? -4.334 28.811 -5.653 1.00 85.00 711 LEU A O 1
ATOM 5586 N N . ALA A 1 712 ? -6.379 29.724 -5.561 1.00 81.31 712 ALA A N 1
ATOM 5587 C CA . ALA A 1 712 ? -5.919 31.103 -5.402 1.00 81.31 712 ALA A CA 1
ATOM 5588 C C . ALA A 1 712 ? -5.456 31.417 -3.969 1.00 81.31 712 ALA A C 1
ATOM 5590 O O . ALA A 1 712 ? -4.494 32.161 -3.785 1.00 81.31 712 ALA A O 1
ATOM 5591 N N . GLU A 1 713 ? -6.135 30.858 -2.966 1.00 82.19 713 GLU A N 1
ATOM 5592 C CA . GLU A 1 713 ? -5.910 31.166 -1.549 1.00 82.19 713 GLU A CA 1
ATOM 5593 C C . GLU A 1 713 ? -4.923 30.205 -0.864 1.00 82.19 713 GLU A C 1
ATOM 5595 O O . GLU A 1 713 ? -4.339 30.559 0.163 1.00 82.19 713 GLU A O 1
ATOM 5600 N N . ASN A 1 714 ? -4.697 29.005 -1.417 1.00 83.12 714 ASN A N 1
ATOM 5601 C CA . ASN A 1 714 ? -3.787 28.028 -0.824 1.00 83.12 714 ASN A CA 1
ATOM 5602 C C . ASN A 1 714 ? -2.338 28.541 -0.795 1.00 83.12 714 ASN A C 1
ATOM 5604 O O . ASN A 1 714 ? -1.802 29.072 -1.772 1.00 83.12 714 ASN A O 1
ATOM 5608 N N . ASN A 1 715 ? -1.651 28.307 0.324 1.00 82.19 715 ASN A N 1
ATOM 5609 C CA . ASN A 1 715 ? -0.244 28.660 0.465 1.00 82.19 715 ASN A CA 1
ATOM 5610 C C . ASN A 1 715 ? 0.649 27.625 -0.236 1.00 82.19 715 ASN A C 1
ATOM 5612 O O . ASN A 1 715 ? 1.204 26.720 0.388 1.00 82.19 715 ASN A O 1
ATOM 5616 N N . TRP A 1 716 ? 0.841 27.796 -1.541 1.00 83.75 716 TRP A N 1
ATOM 5617 C CA . TRP A 1 716 ? 1.641 26.886 -2.364 1.00 83.75 716 TRP A CA 1
ATOM 5618 C C . TRP A 1 716 ? 3.106 26.780 -1.959 1.00 83.75 716 TRP A C 1
ATOM 5620 O O . TRP A 1 716 ? 3.714 25.732 -2.153 1.00 83.75 716 TRP A O 1
ATOM 5630 N N . VAL A 1 717 ? 3.681 27.829 -1.366 1.00 80.25 717 VAL A N 1
ATOM 5631 C CA . VAL A 1 717 ? 5.050 27.775 -0.829 1.00 80.25 717 VAL A CA 1
ATOM 5632 C C . VAL A 1 717 ? 5.103 26.834 0.372 1.00 80.25 717 VAL A C 1
ATOM 5634 O O . VAL A 1 717 ? 6.047 26.054 0.507 1.00 80.25 717 VAL A O 1
ATOM 5637 N N . HIS A 1 718 ? 4.085 26.885 1.234 1.00 80.50 718 HIS A N 1
ATOM 5638 C CA . HIS A 1 718 ? 3.949 25.956 2.344 1.00 80.50 718 HIS A CA 1
ATOM 5639 C C . HIS A 1 718 ? 3.708 24.530 1.846 1.00 80.50 718 HIS A C 1
ATOM 5641 O O . HIS A 1 718 ? 4.481 23.650 2.213 1.00 80.50 718 HIS A O 1
ATOM 5647 N N . THR A 1 719 ? 2.734 24.315 0.956 1.00 82.81 719 THR A N 1
ATOM 5648 C CA . THR A 1 719 ? 2.469 23.003 0.346 1.00 82.81 719 THR A CA 1
ATOM 5649 C C . THR A 1 719 ? 3.728 22.434 -0.312 1.00 82.81 719 THR A C 1
ATOM 5651 O O . THR A 1 719 ? 4.100 21.302 -0.027 1.00 82.81 719 THR A O 1
ATOM 5654 N N . ALA A 1 720 ? 4.456 23.211 -1.120 1.00 80.88 720 ALA A N 1
ATOM 5655 C CA . ALA A 1 720 ? 5.688 22.753 -1.762 1.00 80.88 720 ALA A CA 1
ATOM 5656 C C . ALA A 1 720 ? 6.774 22.386 -0.742 1.00 80.88 720 ALA A C 1
ATOM 5658 O O . ALA A 1 720 ? 7.428 21.358 -0.898 1.00 80.88 720 ALA A O 1
ATOM 5659 N N . ARG A 1 721 ? 6.941 23.180 0.328 1.00 79.75 721 ARG A N 1
ATOM 5660 C CA . ARG A 1 721 ? 7.884 22.869 1.413 1.00 79.75 721 ARG A CA 1
ATOM 5661 C C . ARG A 1 721 ? 7.520 21.562 2.098 1.00 79.75 721 ARG A C 1
ATOM 5663 O O . ARG A 1 721 ? 8.398 20.721 2.265 1.00 79.75 721 ARG A O 1
ATOM 5670 N N . VAL A 1 722 ? 6.246 21.405 2.461 1.00 78.19 722 VAL A N 1
ATOM 5671 C CA . VAL A 1 722 ? 5.731 20.176 3.058 1.00 78.19 722 VAL A CA 1
ATOM 5672 C C . VAL A 1 722 ? 6.053 19.040 2.104 1.00 78.19 722 VAL A C 1
ATOM 5674 O O . VAL A 1 722 ? 6.828 18.164 2.468 1.00 78.19 722 VAL A O 1
ATOM 5677 N N . LEU A 1 723 ? 5.557 19.069 0.861 1.00 79.62 723 LEU A N 1
ATOM 5678 C CA . LEU A 1 723 ? 5.762 18.031 -0.159 1.00 79.62 723 LEU A CA 1
ATOM 5679 C C . LEU A 1 723 ? 7.237 17.689 -0.398 1.00 79.62 723 LEU A C 1
ATOM 5681 O O . LEU A 1 723 ? 7.548 16.514 -0.586 1.00 79.62 723 LEU A O 1
ATOM 5685 N N . SER A 1 724 ? 8.136 18.667 -0.282 1.00 76.94 724 SER A N 1
ATOM 5686 C CA . SER A 1 724 ? 9.575 18.469 -0.452 1.00 76.94 724 SER A CA 1
ATOM 5687 C C . SER A 1 724 ? 10.308 17.843 0.745 1.00 76.94 724 SER A C 1
ATOM 5689 O O . SER A 1 724 ? 11.458 17.432 0.620 1.00 76.94 724 SER A O 1
ATOM 5691 N N . ASP A 1 725 ? 9.676 17.767 1.911 1.00 80.50 725 ASP A N 1
ATOM 5692 C CA . ASP A 1 725 ? 10.283 17.186 3.100 1.00 80.50 725 ASP A CA 1
ATOM 5693 C C . ASP A 1 725 ? 9.439 15.990 3.584 1.00 80.50 725 ASP A C 1
ATOM 5695 O O . ASP A 1 725 ? 8.382 16.168 4.191 1.00 80.50 725 ASP A O 1
ATOM 5699 N N . PRO A 1 726 ? 9.869 14.741 3.320 1.00 74.31 726 PRO A N 1
ATOM 5700 C CA . PRO A 1 726 ? 9.166 13.542 3.787 1.00 74.31 726 PRO A CA 1
ATOM 5701 C C . PRO A 1 726 ? 9.211 13.392 5.319 1.00 74.31 726 PRO A C 1
ATOM 5703 O O . PRO A 1 726 ? 8.447 12.616 5.894 1.00 74.31 726 PRO A O 1
ATOM 5706 N N . GLN A 1 727 ? 10.113 14.107 6.001 1.00 76.75 727 GLN A N 1
ATOM 5707 C CA . GLN A 1 727 ? 10.189 14.164 7.460 1.00 76.75 727 GLN A CA 1
ATOM 5708 C C . GLN A 1 727 ? 9.315 15.281 8.038 1.00 76.75 727 GLN A C 1
ATOM 5710 O O . GLN A 1 727 ? 9.206 15.385 9.258 1.00 76.75 727 GLN A O 1
ATOM 5715 N N . TYR A 1 728 ? 8.659 16.077 7.188 1.00 73.69 728 TYR A N 1
ATOM 5716 C CA . TYR A 1 728 ? 7.791 17.153 7.629 1.00 73.69 728 TYR A CA 1
ATOM 5717 C C . TYR A 1 728 ? 6.554 16.599 8.336 1.00 73.69 728 TYR A C 1
ATOM 5719 O O . TYR A 1 728 ? 5.617 16.100 7.709 1.00 73.69 728 TYR A O 1
ATOM 5727 N N . ASP A 1 729 ? 6.556 16.708 9.661 1.00 68.31 729 ASP A N 1
ATOM 5728 C CA . ASP A 1 729 ? 5.461 16.273 10.516 1.00 68.31 729 ASP A CA 1
ATOM 5729 C C . ASP A 1 729 ? 4.608 17.478 10.931 1.00 68.31 729 ASP A C 1
ATOM 5731 O O . ASP A 1 729 ? 4.825 18.122 11.960 1.00 68.31 729 ASP A O 1
ATOM 5735 N N . ARG A 1 730 ? 3.636 17.812 10.076 1.00 68.69 730 ARG A N 1
ATOM 5736 C CA . ARG A 1 730 ? 2.433 18.538 10.491 1.00 68.69 730 ARG A CA 1
ATOM 5737 C C . ARG A 1 730 ? 1.249 17.592 10.480 1.00 68.69 730 ARG A C 1
ATOM 5739 O O . ARG A 1 730 ? 1.151 16.692 9.642 1.00 68.69 730 ARG A O 1
ATOM 5746 N N . TRP A 1 731 ? 0.315 17.861 11.380 1.00 72.88 731 TRP A N 1
ATOM 5747 C CA . TRP A 1 731 ? -0.872 17.042 11.501 1.00 72.88 731 TRP A CA 1
ATOM 5748 C C . TRP A 1 731 ? -1.853 17.188 10.336 1.00 72.88 731 TRP A C 1
ATOM 5750 O O . TRP A 1 731 ? -2.560 16.228 10.088 1.00 72.88 731 TRP A O 1
ATOM 5760 N N . VAL A 1 732 ? -1.908 18.332 9.640 1.00 84.44 732 VAL A N 1
ATOM 5761 C CA . VAL A 1 732 ? -2.812 18.544 8.494 1.00 84.44 732 VAL A CA 1
ATOM 5762 C C . VAL A 1 732 ? -2.138 19.421 7.443 1.00 84.44 732 VAL A C 1
ATOM 5764 O O . VAL A 1 732 ? -1.759 20.558 7.730 1.00 84.44 732 VAL A O 1
ATOM 5767 N N . GLU A 1 733 ? -2.015 18.903 6.220 1.00 88.00 733 GLU A N 1
ATOM 5768 C CA . GLU A 1 733 ? -1.674 19.677 5.021 1.00 88.00 733 GLU A CA 1
ATOM 5769 C C . GLU A 1 733 ? -2.909 19.714 4.097 1.00 88.00 733 GLU A C 1
ATOM 5771 O O . GLU A 1 733 ? -3.459 18.646 3.807 1.00 88.00 733 GLU A O 1
ATOM 5776 N N . PRO A 1 734 ? -3.385 20.901 3.662 1.00 86.94 734 PRO A N 1
ATOM 5777 C CA . PRO A 1 734 ? -4.658 21.023 2.950 1.00 86.94 734 PRO A CA 1
ATOM 5778 C C . PRO A 1 734 ? -4.780 20.147 1.698 1.00 86.94 734 PRO A C 1
ATOM 5780 O O . PRO A 1 734 ? -5.789 19.464 1.527 1.00 86.94 734 PRO A O 1
ATOM 5783 N N . VAL A 1 735 ? -3.760 20.121 0.835 1.00 87.69 735 VAL A N 1
ATOM 5784 C CA . VAL A 1 735 ? -3.801 19.372 -0.429 1.00 87.69 735 VAL A CA 1
ATOM 5785 C C . VAL A 1 735 ? -3.829 17.868 -0.174 1.00 87.69 735 VAL A C 1
ATOM 5787 O O . VAL A 1 735 ? -4.669 17.174 -0.747 1.00 87.69 735 VAL A O 1
ATOM 5790 N N . LEU A 1 736 ? -2.960 17.356 0.701 1.00 89.31 736 LEU A N 1
ATOM 5791 C CA . LEU A 1 736 ? -2.943 15.936 1.057 1.00 89.31 736 LEU A CA 1
ATOM 5792 C C . LEU A 1 736 ? -4.270 15.503 1.686 1.00 89.31 736 LEU A C 1
ATOM 5794 O O . LEU A 1 736 ? -4.832 14.499 1.252 1.00 89.31 736 LEU A O 1
ATOM 5798 N N . ARG A 1 737 ? -4.812 16.297 2.621 1.00 89.69 737 ARG A N 1
ATOM 5799 C CA . ARG A 1 737 ? -6.116 16.057 3.259 1.00 89.69 737 ARG A CA 1
ATOM 5800 C C . ARG A 1 737 ? -7.246 15.958 2.243 1.00 89.69 737 ARG A C 1
ATOM 5802 O O . ARG A 1 737 ? -8.027 15.006 2.287 1.00 89.69 737 ARG A O 1
ATOM 5809 N N . ILE A 1 738 ? -7.346 16.928 1.338 1.00 88.25 738 ILE A N 1
ATOM 5810 C CA . ILE A 1 738 ? -8.403 16.951 0.323 1.00 88.25 738 ILE A CA 1
ATOM 5811 C C . ILE A 1 738 ? -8.264 15.744 -0.605 1.00 88.25 738 ILE A C 1
ATOM 5813 O O . ILE A 1 738 ? -9.252 15.062 -0.869 1.00 88.25 738 ILE A O 1
ATOM 5817 N N . LEU A 1 739 ? -7.049 15.442 -1.075 1.00 88.06 739 LEU A N 1
ATOM 5818 C CA . LEU A 1 739 ? -6.809 14.302 -1.959 1.00 88.06 739 LEU A CA 1
ATOM 5819 C C . LEU A 1 739 ? -7.187 12.980 -1.294 1.00 88.06 739 LEU A C 1
ATOM 5821 O O . LEU A 1 739 ? -7.914 12.198 -1.901 1.00 88.06 739 LEU A O 1
ATOM 5825 N N . THR A 1 740 ? -6.757 12.738 -0.054 1.00 91.88 740 THR A N 1
ATOM 5826 C CA . THR A 1 740 ? -7.077 11.486 0.638 1.00 91.88 740 THR A CA 1
ATOM 5827 C C . THR A 1 740 ? -8.578 11.340 0.860 1.00 91.88 740 THR A C 1
ATOM 5829 O O . THR A 1 740 ? -9.142 10.328 0.452 1.00 91.88 740 THR A O 1
ATOM 5832 N N . ASN A 1 741 ? -9.259 12.359 1.399 1.00 91.12 741 ASN A N 1
ATOM 5833 C CA . ASN A 1 741 ? -10.708 12.286 1.627 1.00 91.12 741 ASN A CA 1
ATOM 5834 C C . ASN A 1 741 ? -11.494 12.116 0.314 1.00 91.12 741 ASN A C 1
ATOM 5836 O O . ASN A 1 741 ? -12.478 11.380 0.240 1.00 91.12 741 ASN A O 1
ATOM 5840 N N . ARG A 1 742 ? -11.032 12.727 -0.783 1.00 87.00 742 ARG A N 1
ATOM 5841 C CA . ARG A 1 742 ? -11.664 12.564 -2.100 1.00 87.00 742 ARG A CA 1
ATOM 5842 C C . ARG A 1 742 ? -11.374 11.229 -2.767 1.00 87.00 742 ARG A C 1
ATOM 5844 O O . ARG A 1 742 ? -12.244 10.750 -3.488 1.00 87.00 742 ARG A O 1
ATOM 5851 N N . MET A 1 743 ? -10.229 10.613 -2.510 1.00 89.06 743 MET A N 1
ATOM 5852 C CA . MET A 1 743 ? -9.894 9.289 -3.039 1.00 89.06 743 MET A CA 1
ATOM 5853 C C . MET A 1 743 ? -10.461 8.137 -2.208 1.00 89.06 743 MET A C 1
ATOM 5855 O O . MET A 1 743 ? -10.599 7.037 -2.736 1.00 89.06 743 MET A O 1
ATOM 5859 N N . ALA A 1 744 ? -10.793 8.374 -0.937 1.00 93.31 744 ALA A N 1
ATOM 5860 C CA . ALA A 1 744 ? -11.381 7.358 -0.076 1.00 93.31 744 ALA A CA 1
ATOM 5861 C C . ALA A 1 744 ? -12.667 6.793 -0.693 1.00 93.31 744 ALA A C 1
ATOM 5863 O O . ALA A 1 744 ? -13.531 7.553 -1.125 1.00 93.31 744 ALA A O 1
ATOM 5864 N N . LYS A 1 745 ? -12.800 5.471 -0.746 1.00 92.75 745 LYS A N 1
ATOM 5865 C CA . LYS A 1 745 ? -14.056 4.792 -1.083 1.00 92.75 745 LYS A CA 1
ATOM 5866 C C . LYS A 1 745 ? -14.942 4.587 0.146 1.00 92.75 745 LYS A C 1
ATOM 5868 O O . LYS A 1 745 ? -16.153 4.511 0.002 1.00 92.75 745 LYS A O 1
ATOM 5873 N N . LEU A 1 746 ? -14.329 4.546 1.329 1.00 94.75 746 LEU A N 1
ATOM 5874 C CA . LEU A 1 746 ? -14.989 4.414 2.624 1.00 94.75 746 LEU A CA 1
ATOM 5875 C C . LEU A 1 746 ? -14.398 5.429 3.601 1.00 94.75 746 LEU A C 1
ATOM 5877 O O . LEU A 1 746 ? -13.176 5.522 3.749 1.00 94.75 746 LEU A O 1
ATOM 5881 N N . HIS A 1 747 ? -15.261 6.162 4.289 1.00 95.31 747 HIS A N 1
ATOM 5882 C CA . HIS A 1 747 ? -14.885 6.878 5.498 1.00 95.31 747 HIS A CA 1
ATOM 5883 C C . HIS A 1 747 ? -15.251 6.037 6.712 1.00 95.31 747 HIS A C 1
ATOM 5885 O O . HIS A 1 747 ? -16.255 5.332 6.738 1.00 95.31 747 HIS A O 1
ATOM 5891 N N . THR A 1 748 ? -14.445 6.130 7.749 1.00 95.44 748 THR A N 1
ATOM 5892 C CA . THR A 1 748 ? -14.767 5.589 9.053 1.00 95.44 748 THR A CA 1
ATOM 5893 C C . THR A 1 748 ? -14.505 6.659 10.101 1.00 95.44 748 THR A C 1
ATOM 5895 O O . THR A 1 748 ? -13.633 7.517 9.936 1.00 95.44 748 THR A O 1
ATOM 5898 N N . ALA A 1 749 ? -15.301 6.675 11.161 1.00 92.38 749 ALA A N 1
ATOM 5899 C CA . ALA A 1 749 ? -15.190 7.688 12.200 1.00 92.38 749 ALA A CA 1
ATOM 5900 C C . ALA A 1 749 ? -15.226 7.064 13.586 1.00 92.38 749 ALA A C 1
ATOM 5902 O O . ALA A 1 749 ? -15.880 6.047 13.807 1.00 92.38 749 ALA A O 1
ATOM 5903 N N . ILE A 1 750 ? -14.558 7.707 14.541 1.00 92.06 750 ILE A N 1
ATOM 5904 C CA . ILE A 1 750 ? -14.457 7.190 15.907 1.00 92.06 750 ILE A CA 1
ATOM 5905 C C . ILE A 1 750 ? -15.810 7.097 16.631 1.00 92.06 750 ILE A C 1
ATOM 5907 O O . ILE A 1 750 ? -15.956 6.262 17.522 1.00 92.06 750 ILE A O 1
ATOM 5911 N N . TRP A 1 751 ? -16.785 7.942 16.266 1.00 93.25 751 TRP A N 1
ATOM 5912 C CA . TRP A 1 751 ? -18.145 7.926 16.815 1.00 93.25 751 TRP A CA 1
ATOM 5913 C C . TRP A 1 751 ? -19.182 8.578 15.880 1.00 93.25 751 TRP A C 1
ATOM 5915 O O . TRP A 1 751 ? -18.818 9.217 14.889 1.00 93.25 751 TRP A O 1
ATOM 5925 N N . HIS A 1 752 ? -20.472 8.440 16.213 1.00 88.50 752 HIS A N 1
ATOM 5926 C CA . HIS A 1 752 ? -21.607 8.826 15.358 1.00 88.50 752 HIS A CA 1
ATOM 5927 C C . HIS A 1 752 ? -21.593 10.283 14.863 1.00 88.50 752 HIS A C 1
ATOM 5929 O O . HIS A 1 752 ? -21.684 10.465 13.651 1.00 88.50 752 HIS A O 1
ATOM 5935 N N . PRO A 1 753 ? -21.397 11.323 15.702 1.00 87.88 753 PRO A N 1
ATOM 5936 C CA . PRO A 1 753 ? -21.451 12.706 15.213 1.00 87.88 753 PRO A CA 1
ATOM 5937 C C . PRO A 1 753 ? -20.391 13.004 14.149 1.00 87.88 753 PRO A C 1
ATOM 5939 O O . PRO A 1 753 ? -20.607 13.800 13.236 1.00 87.88 753 PRO A O 1
ATOM 5942 N N . PHE A 1 754 ? -19.232 12.347 14.245 1.00 90.31 754 PHE A N 1
ATOM 5943 C CA . PHE A 1 754 ? -18.170 12.519 13.264 1.00 90.31 754 PHE A CA 1
ATOM 5944 C C . PHE A 1 754 ? -18.481 11.741 11.976 1.00 90.31 754 PHE A C 1
ATOM 5946 O O . PHE A 1 754 ? -18.276 12.267 10.884 1.00 90.31 754 PHE A O 1
ATOM 5953 N N . ALA A 1 755 ? -19.056 10.539 12.083 1.00 88.62 755 ALA A N 1
ATOM 5954 C CA . ALA A 1 755 ? -19.544 9.787 10.925 1.00 88.62 755 ALA A CA 1
ATOM 5955 C C . ALA A 1 755 ? -20.613 10.575 10.147 1.00 88.62 755 ALA A C 1
ATOM 5957 O O . ALA A 1 755 ? -20.499 10.735 8.935 1.00 88.62 755 ALA A O 1
ATOM 5958 N N . GLU A 1 756 ? -21.601 11.144 10.837 1.00 87.06 756 GLU A N 1
ATOM 5959 C CA . GLU A 1 756 ? -22.661 11.957 10.225 1.00 87.06 756 GLU A CA 1
ATOM 5960 C C . GLU A 1 756 ? -22.098 13.169 9.476 1.00 87.06 756 GLU A C 1
ATOM 5962 O O . GLU A 1 756 ? -22.503 13.459 8.346 1.00 87.06 756 GLU A O 1
ATOM 5967 N N . ARG A 1 757 ? -21.117 13.855 10.077 1.00 88.50 757 ARG A N 1
ATOM 5968 C CA . ARG A 1 757 ? -20.414 14.965 9.430 1.00 88.50 757 ARG A CA 1
ATOM 5969 C C . ARG A 1 757 ? -19.713 14.511 8.148 1.00 88.50 757 ARG A C 1
ATOM 5971 O O . ARG A 1 757 ? -19.913 15.140 7.114 1.00 88.50 757 ARG A O 1
ATOM 5978 N N . LEU A 1 758 ? -18.930 13.431 8.193 1.00 90.31 758 LEU A N 1
ATOM 5979 C CA . LEU A 1 758 ? -18.191 12.933 7.026 1.00 90.31 758 LEU A CA 1
ATOM 5980 C C . LEU A 1 758 ? -19.133 12.464 5.909 1.00 90.31 758 LEU A C 1
ATOM 5982 O O . LEU A 1 758 ? -18.909 12.796 4.745 1.00 90.31 758 LEU A O 1
ATOM 5986 N N . ALA A 1 759 ? -20.213 11.761 6.255 1.00 87.31 759 ALA A N 1
ATOM 5987 C CA . ALA A 1 759 ? -21.226 11.334 5.294 1.00 87.31 759 ALA A CA 1
ATOM 5988 C C . ALA A 1 759 ? -21.857 12.541 4.583 1.00 87.31 759 ALA A C 1
ATOM 5990 O O . ALA A 1 759 ? -21.965 12.556 3.356 1.00 87.31 759 ALA A O 1
ATOM 5991 N N . LYS A 1 760 ? -22.197 13.592 5.339 1.00 86.31 760 LYS A N 1
ATOM 5992 C CA . LYS A 1 760 ? -22.753 14.840 4.802 1.00 86.31 760 LYS A CA 1
ATOM 5993 C C . LYS A 1 760 ? -21.751 15.621 3.945 1.00 86.31 760 LYS A C 1
ATOM 5995 O O . LYS A 1 760 ? -22.127 16.155 2.905 1.00 86.31 760 LYS A O 1
ATOM 6000 N N . GLU A 1 761 ? -20.499 15.717 4.383 1.00 88.00 761 GLU A N 1
ATOM 6001 C CA . GLU A 1 761 ? -19.451 16.487 3.704 1.00 88.00 761 GLU A CA 1
ATOM 6002 C C . GLU A 1 761 ? -18.971 15.807 2.419 1.00 88.00 761 GLU A C 1
ATOM 6004 O O . GLU A 1 761 ? -18.681 16.491 1.443 1.00 88.00 761 GLU A O 1
ATOM 6009 N N . TYR A 1 762 ? -18.896 14.475 2.375 1.00 87.12 762 TYR A N 1
ATOM 6010 C CA . TYR A 1 762 ? -18.286 13.767 1.246 1.00 87.12 762 TYR A CA 1
ATOM 6011 C C . TYR A 1 762 ? -19.266 12.952 0.402 1.00 87.12 762 TYR A C 1
ATOM 6013 O O . TYR A 1 762 ? -18.917 12.631 -0.734 1.00 87.12 762 TYR A O 1
ATOM 6021 N N . GLY A 1 763 ? -20.472 12.657 0.901 1.00 83.31 763 GLY A N 1
ATOM 6022 C CA . GLY A 1 763 ? -21.483 11.884 0.174 1.00 83.31 763 GLY A CA 1
ATOM 6023 C C . GLY A 1 763 ? -21.022 10.461 -0.141 1.00 83.31 763 GLY A C 1
ATOM 6024 O O . GLY A 1 763 ? -21.194 9.990 -1.262 1.00 83.31 763 GLY A O 1
ATOM 6025 N N . LYS A 1 764 ? -20.348 9.812 0.812 1.00 85.56 764 LYS A N 1
ATOM 6026 C CA . LYS A 1 764 ? -19.703 8.505 0.636 1.00 85.56 764 LYS A CA 1
ATOM 6027 C C . LYS A 1 764 ? -20.083 7.530 1.747 1.00 85.56 764 LYS A C 1
ATOM 6029 O O . LYS A 1 764 ? -20.394 7.993 2.851 1.00 85.56 764 LYS A O 1
ATOM 6034 N N . PRO A 1 765 ? -19.952 6.210 1.490 1.00 87.88 765 PRO A N 1
ATOM 6035 C CA . PRO A 1 765 ? -20.015 5.186 2.522 1.00 87.88 765 PRO A CA 1
ATOM 6036 C C . PRO A 1 765 ? -19.256 5.612 3.776 1.00 87.88 765 PRO A C 1
ATOM 6038 O O . PRO A 1 765 ? -18.078 5.980 3.690 1.00 87.88 765 PRO A O 1
ATOM 6041 N N . THR A 1 766 ? -19.938 5.611 4.920 1.00 90.38 766 THR A N 1
ATOM 6042 C CA . THR A 1 766 ? -19.348 6.028 6.193 1.00 90.38 766 THR A CA 1
ATOM 6043 C C . THR A 1 766 ? -19.758 5.081 7.314 1.00 90.38 766 THR A C 1
ATOM 6045 O O . THR A 1 766 ? -20.946 4.863 7.524 1.00 90.38 766 THR A O 1
ATOM 6048 N N . LEU A 1 767 ? -18.781 4.545 8.049 1.00 91.00 767 LEU A N 1
ATOM 6049 C CA . LEU A 1 767 ? -18.993 3.581 9.134 1.00 91.00 767 LEU A CA 1
ATOM 6050 C C . LEU A 1 767 ? -18.450 4.107 10.472 1.00 91.00 767 LEU A C 1
ATOM 6052 O O . LEU A 1 767 ? -17.403 4.751 10.528 1.00 91.00 767 LEU A O 1
ATOM 6056 N N . VAL A 1 768 ? -19.120 3.798 11.581 1.00 91.75 768 VAL A N 1
ATOM 6057 C CA . VAL A 1 768 ? -18.567 4.057 12.918 1.00 91.75 768 VAL A CA 1
ATOM 6058 C C . VAL A 1 768 ? -17.609 2.930 13.297 1.00 91.75 768 VAL A C 1
ATOM 6060 O O . VAL A 1 768 ? -18.004 1.771 13.384 1.00 91.75 768 VAL A O 1
ATOM 6063 N N . VAL A 1 769 ? -16.348 3.275 13.548 1.00 93.81 769 VAL A N 1
ATOM 6064 C CA . VAL A 1 769 ? -15.305 2.346 13.999 1.00 93.81 769 VAL A CA 1
ATOM 6065 C C . VAL A 1 769 ? -14.680 2.913 15.278 1.00 93.81 769 VAL A C 1
ATOM 6067 O O . VAL A 1 769 ? -13.763 3.740 15.209 1.00 93.81 769 VAL A O 1
ATOM 6070 N N . PRO A 1 770 ? -15.179 2.513 16.461 1.00 92.00 770 PRO A N 1
ATOM 6071 C CA . PRO A 1 770 ? -14.652 2.977 17.737 1.00 92.00 770 PRO A CA 1
ATOM 6072 C C . PRO A 1 770 ? -13.363 2.224 18.123 1.00 92.00 770 PRO A C 1
ATOM 6074 O O . PRO A 1 770 ? -13.049 1.174 17.554 1.00 92.00 770 PRO A O 1
ATOM 6077 N N . PRO A 1 771 ? -12.602 2.699 19.129 1.00 91.94 771 PRO A N 1
ATOM 6078 C CA . PRO A 1 771 ? -11.561 1.898 19.759 1.00 91.94 771 PRO A CA 1
ATOM 6079 C C . PRO A 1 771 ? -12.157 0.604 20.323 1.00 91.94 771 PRO A C 1
ATOM 6081 O O . PRO A 1 771 ? -13.252 0.614 20.880 1.00 91.94 771 PRO A O 1
ATOM 6084 N N . VAL A 1 772 ? -11.412 -0.497 20.220 1.00 91.25 772 VAL A N 1
ATOM 6085 C CA . VAL A 1 772 ? -11.921 -1.837 20.540 1.00 91.25 772 VAL A CA 1
ATOM 6086 C C . VAL A 1 772 ? -11.341 -2.436 21.827 1.00 91.25 772 VAL A C 1
ATOM 6088 O O . VAL A 1 772 ? -10.174 -2.212 22.179 1.00 91.25 772 VAL A O 1
ATOM 6091 N N . ALA A 1 773 ? -12.146 -3.253 22.505 1.00 88.50 773 ALA A N 1
ATOM 6092 C CA . ALA A 1 773 ? -11.781 -4.091 23.645 1.00 88.50 773 ALA A CA 1
ATOM 6093 C C . ALA A 1 773 ? -11.767 -5.575 23.241 1.00 88.50 773 ALA A C 1
ATOM 6095 O O . ALA A 1 773 ? -12.606 -6.027 22.462 1.00 88.50 773 ALA A O 1
ATOM 6096 N N . ARG A 1 774 ? -10.806 -6.347 23.765 1.00 85.12 774 ARG A N 1
ATOM 6097 C CA . ARG A 1 774 ? -10.714 -7.794 23.498 1.00 85.12 774 ARG A CA 1
ATOM 6098 C C . ARG A 1 774 ? -11.710 -8.556 24.360 1.00 85.12 774 ARG A C 1
ATOM 6100 O O . ARG A 1 774 ? -11.996 -8.130 25.475 1.00 85.12 774 ARG A O 1
ATOM 6107 N N . ASN A 1 775 ? -12.087 -9.762 23.942 1.00 77.69 775 ASN A N 1
ATOM 6108 C CA . ASN A 1 775 ? -12.933 -10.659 24.745 1.00 77.69 775 ASN A CA 1
ATOM 6109 C C . ASN A 1 775 ? -12.364 -10.891 26.158 1.00 77.69 775 ASN A C 1
ATOM 6111 O O . ASN A 1 775 ? -13.101 -10.925 27.141 1.00 77.69 775 ASN A O 1
ATOM 6115 N N . SER A 1 776 ? -11.032 -10.941 26.298 1.00 76.44 776 SER A N 1
ATOM 6116 C CA . SER A 1 776 ? -10.366 -11.051 27.605 1.00 76.44 776 SER A CA 1
ATOM 6117 C C . SER A 1 776 ? -10.566 -9.841 28.523 1.00 76.44 776 SER A C 1
ATOM 6119 O O . SER A 1 776 ? -10.431 -9.963 29.738 1.00 76.44 776 SER A O 1
ATOM 6121 N N . ASP A 1 777 ? -10.805 -8.653 27.965 1.00 77.69 777 ASP A N 1
ATOM 6122 C CA . ASP A 1 777 ? -11.006 -7.435 28.753 1.00 77.69 777 ASP A CA 1
ATOM 6123 C C . ASP A 1 777 ? -12.376 -7.469 29.460 1.00 77.69 777 ASP A C 1
ATOM 6125 O O . ASP A 1 777 ? -12.494 -6.963 30.575 1.00 77.69 777 ASP A O 1
ATOM 6129 N N . PHE A 1 778 ? -13.360 -8.169 28.880 1.00 74.62 778 PHE A N 1
ATOM 6130 C CA . PHE A 1 778 ? -14.691 -8.385 29.462 1.00 74.62 778 PHE A CA 1
ATOM 6131 C C . PHE A 1 778 ? -14.727 -9.449 30.568 1.00 74.62 778 PHE A C 1
ATOM 6133 O O . PHE A 1 778 ? -15.665 -9.473 31.366 1.00 74.62 778 PHE A O 1
ATOM 6140 N N . SER A 1 779 ? -13.714 -10.322 30.635 1.00 64.25 779 SER A N 1
ATOM 6141 C CA . SER A 1 779 ? -13.614 -11.405 31.626 1.00 64.25 779 SER A CA 1
ATOM 6142 C C . SER A 1 779 ? -12.627 -11.130 32.769 1.00 64.25 779 SER A C 1
ATOM 6144 O O . SER A 1 779 ? -12.711 -11.767 33.814 1.00 64.25 779 SER A O 1
ATOM 6146 N N . ARG A 1 780 ? -11.701 -10.169 32.619 1.00 55.84 780 ARG A N 1
ATOM 6147 C CA . ARG A 1 780 ? -10.613 -9.878 33.586 1.00 55.84 780 ARG A CA 1
ATOM 6148 C C . ARG A 1 780 ? -10.876 -8.700 34.542 1.00 55.84 780 ARG A C 1
ATOM 6150 O O . ARG A 1 780 ? -9.937 -8.238 35.197 1.00 55.84 780 ARG A O 1
ATOM 6157 N N . GLY A 1 781 ? -12.101 -8.173 34.580 1.00 59.22 781 GLY A N 1
ATOM 6158 C CA . GLY A 1 781 ? -12.425 -6.883 35.210 1.00 59.22 781 GLY A CA 1
ATOM 6159 C C . GLY A 1 781 ? -12.487 -6.858 36.743 1.00 59.22 781 GLY A C 1
ATOM 6160 O O . GLY A 1 781 ? -12.249 -5.803 37.333 1.00 59.22 781 GLY A O 1
ATOM 6161 N N . ASN A 1 782 ? -12.745 -7.992 37.404 1.00 66.00 782 ASN A N 1
ATOM 6162 C CA . ASN A 1 782 ? -13.035 -8.009 38.841 1.00 66.00 782 ASN A CA 1
ATOM 6163 C C . ASN A 1 782 ? -11.861 -8.551 39.661 1.00 66.00 782 ASN A C 1
ATOM 6165 O O . ASN A 1 782 ? -11.560 -9.739 39.619 1.00 66.00 782 ASN A O 1
ATOM 6169 N N . LEU A 1 783 ? -11.215 -7.655 40.411 1.00 82.12 783 LEU A N 1
ATOM 6170 C CA . LEU A 1 783 ? -10.281 -8.005 41.482 1.00 82.12 783 LEU A CA 1
ATOM 6171 C C . LEU A 1 783 ? -11.061 -8.448 42.724 1.00 82.12 783 LEU A C 1
ATOM 6173 O O . LEU A 1 783 ? -12.130 -7.896 43.010 1.00 82.12 783 LEU A O 1
ATOM 6177 N N . SER A 1 784 ? -10.505 -9.378 43.500 1.00 87.31 784 SER A N 1
ATOM 6178 C CA . SER A 1 784 ? -10.992 -9.636 44.856 1.00 87.31 784 SER A CA 1
ATOM 6179 C C . SER A 1 784 ? -10.796 -8.394 45.741 1.00 87.31 784 SER A C 1
ATOM 6181 O O . SER A 1 784 ? -9.979 -7.511 45.448 1.00 87.31 784 SER A O 1
ATOM 6183 N N . GLN A 1 785 ? -11.541 -8.299 46.849 1.00 86.81 785 GLN A N 1
ATOM 6184 C CA . GLN A 1 785 ? -11.374 -7.181 47.789 1.00 86.81 785 GLN A CA 1
ATOM 6185 C C . GLN A 1 785 ? -9.946 -7.118 48.356 1.00 86.81 785 GLN A C 1
ATOM 6187 O O . GLN A 1 785 ? -9.402 -6.025 48.515 1.00 86.81 785 GLN A O 1
ATOM 6192 N N . GLU A 1 786 ? -9.320 -8.273 48.596 1.00 90.38 786 GLU A N 1
ATOM 6193 C CA . GLU A 1 786 ? -7.945 -8.382 49.093 1.00 90.38 786 GLU A CA 1
ATOM 6194 C C . GLU A 1 786 ? -6.921 -7.925 48.049 1.00 90.38 786 GLU A C 1
ATOM 6196 O O . GLU A 1 786 ? -6.014 -7.153 48.365 1.00 90.38 786 GLU A O 1
ATOM 6201 N N . GLU A 1 787 ? -7.093 -8.328 46.786 1.00 91.44 787 GLU A N 1
ATOM 6202 C CA . GLU A 1 787 ? -6.228 -7.900 45.682 1.00 91.44 787 GLU A CA 1
ATOM 6203 C C . GLU A 1 787 ? -6.318 -6.387 45.466 1.00 91.44 787 GLU A C 1
ATOM 6205 O O . GLU A 1 787 ? -5.292 -5.707 45.367 1.00 91.44 787 GLU A O 1
ATOM 6210 N N . ARG A 1 788 ? -7.541 -5.835 45.456 1.00 92.75 788 ARG A N 1
ATOM 6211 C CA . ARG A 1 788 ? -7.755 -4.385 45.352 1.00 92.75 788 ARG A CA 1
ATOM 6212 C C . ARG A 1 788 ? -7.086 -3.650 46.515 1.00 92.75 788 ARG A C 1
ATOM 6214 O O . ARG A 1 788 ? -6.380 -2.669 46.283 1.00 92.75 788 ARG A O 1
ATOM 6221 N N . ALA A 1 789 ? -7.278 -4.120 47.748 1.00 93.81 789 ALA A N 1
ATOM 6222 C CA . ALA A 1 789 ? -6.692 -3.499 48.933 1.00 93.81 789 ALA A CA 1
ATOM 6223 C C . ALA A 1 789 ? -5.158 -3.547 48.923 1.00 93.81 789 ALA A C 1
ATOM 6225 O O . ALA A 1 789 ? -4.511 -2.546 49.240 1.00 93.81 789 ALA A O 1
ATOM 6226 N N . SER A 1 790 ? -4.575 -4.672 48.504 1.00 95.19 790 SER A N 1
ATOM 6227 C CA . SER A 1 790 ? -3.126 -4.845 48.373 1.00 95.19 790 SER A CA 1
ATOM 6228 C C . SER A 1 790 ? -2.522 -3.844 47.385 1.00 95.19 790 SER A C 1
ATOM 6230 O O . SER A 1 790 ? -1.542 -3.162 47.699 1.00 95.19 790 SER A O 1
ATOM 6232 N N . ILE A 1 791 ? -3.139 -3.694 46.208 1.00 94.19 791 ILE A N 1
ATOM 6233 C CA . ILE A 1 791 ? -2.658 -2.772 45.174 1.00 94.19 791 ILE A CA 1
ATOM 6234 C C . ILE A 1 791 ? -2.790 -1.317 45.640 1.00 94.19 791 ILE A C 1
ATOM 6236 O O . ILE A 1 791 ? -1.826 -0.563 45.536 1.00 94.19 791 ILE A O 1
ATOM 6240 N N . LEU A 1 792 ? -3.938 -0.910 46.195 1.00 95.88 792 LEU A N 1
ATOM 6241 C CA . LEU A 1 792 ? -4.128 0.466 46.679 1.00 95.88 792 LEU A CA 1
ATOM 6242 C C . LEU A 1 792 ? -3.130 0.832 47.783 1.00 95.88 792 LEU A C 1
ATOM 6244 O O . LEU A 1 792 ? -2.513 1.896 47.717 1.00 95.88 792 LEU A O 1
ATOM 6248 N N . THR A 1 793 ? -2.884 -0.088 48.719 1.00 95.31 793 THR A N 1
ATOM 6249 C CA . THR A 1 793 ? -1.892 0.093 49.790 1.00 95.31 793 THR A CA 1
ATOM 6250 C C . THR A 1 793 ? -0.482 0.299 49.227 1.00 95.31 793 THR A C 1
ATOM 6252 O O . THR A 1 793 ? 0.252 1.155 49.717 1.00 95.31 793 THR A O 1
ATOM 6255 N N . ARG A 1 794 ? -0.109 -0.414 48.152 1.00 95.62 794 ARG A N 1
ATOM 6256 C CA . ARG A 1 794 ? 1.186 -0.239 47.463 1.00 95.62 794 ARG A CA 1
ATOM 6257 C C . ARG A 1 794 ? 1.369 1.174 46.905 1.00 95.62 794 ARG A C 1
ATOM 6259 O O . ARG A 1 794 ? 2.483 1.686 46.911 1.00 95.62 794 ARG A O 1
ATOM 6266 N N . TYR A 1 795 ? 0.287 1.802 46.448 1.00 95.06 795 TYR A N 1
ATOM 6267 C CA . TYR A 1 795 ? 0.284 3.190 45.977 1.00 95.06 795 TYR A CA 1
ATOM 6268 C C . TYR A 1 795 ? -0.019 4.210 47.085 1.00 95.06 795 TYR A C 1
ATOM 6270 O O . TYR A 1 795 ? -0.189 5.395 46.804 1.00 95.06 795 TYR A O 1
ATOM 6278 N N . GLY A 1 796 ? -0.094 3.763 48.341 1.00 94.81 796 GLY A N 1
ATOM 6279 C CA . GLY A 1 796 ? -0.354 4.611 49.497 1.00 94.81 796 GLY A CA 1
ATOM 6280 C C . GLY A 1 796 ? -1.794 5.108 49.614 1.00 94.81 796 GLY A C 1
ATOM 6281 O O . GLY A 1 796 ? -2.033 5.992 50.426 1.00 94.81 796 GLY A O 1
ATOM 6282 N N . ILE A 1 797 ? -2.747 4.576 48.841 1.00 96.31 797 ILE A N 1
ATOM 6283 C CA . ILE A 1 797 ? -4.169 4.942 48.911 1.00 96.31 797 ILE A CA 1
ATOM 6284 C C . ILE A 1 797 ? -4.889 4.047 49.925 1.00 96.31 797 ILE A C 1
ATOM 6286 O O . ILE A 1 797 ? -4.752 2.826 49.875 1.00 96.31 797 ILE A O 1
ATOM 6290 N N . ASP A 1 798 ? -5.687 4.639 50.820 1.00 94.31 798 ASP A N 1
ATOM 6291 C CA . ASP A 1 798 ? -6.511 3.877 51.771 1.00 94.31 798 ASP A CA 1
ATOM 6292 C C . ASP A 1 798 ? -7.564 3.027 51.019 1.00 94.31 798 ASP A C 1
ATOM 6294 O O . ASP A 1 798 ? -8.419 3.596 50.329 1.00 94.31 798 ASP A O 1
ATOM 6298 N N . PRO A 1 799 ? -7.558 1.684 51.161 1.00 93.62 799 PRO A N 1
ATOM 6299 C CA . PRO A 1 799 ? -8.502 0.793 50.486 1.00 93.62 799 PRO A CA 1
ATOM 6300 C C . PRO A 1 799 ? -9.985 1.076 50.746 1.00 93.62 799 PRO A C 1
ATOM 6302 O O . PRO A 1 799 ? -10.821 0.667 49.934 1.00 93.62 799 PRO A O 1
ATOM 6305 N N . LYS A 1 800 ? -10.325 1.756 51.852 1.00 91.94 800 LYS A N 1
ATOM 6306 C CA . LYS A 1 800 ? -11.708 2.126 52.201 1.00 91.94 800 LYS A CA 1
ATOM 6307 C C . LYS A 1 800 ? -12.251 3.296 51.380 1.00 91.94 800 LYS A C 1
ATOM 6309 O O . LYS A 1 800 ? -13.448 3.568 51.441 1.00 91.94 800 LYS A O 1
ATOM 6314 N N . ARG A 1 801 ? -11.392 4.005 50.641 1.00 94.69 801 ARG A N 1
ATOM 6315 C CA . ARG A 1 801 ? -11.793 5.165 49.843 1.00 94.69 801 ARG A CA 1
ATOM 6316 C C . ARG A 1 801 ? -12.483 4.761 48.547 1.00 94.69 801 ARG A C 1
ATOM 6318 O O . ARG A 1 801 ? -12.119 3.762 47.924 1.00 94.69 801 ARG A O 1
ATOM 6325 N N . ILE A 1 802 ? -13.432 5.595 48.122 1.00 96.31 802 ILE A N 1
ATOM 6326 C CA . ILE A 1 802 ? -14.004 5.544 46.774 1.00 96.31 802 ILE A CA 1
ATOM 6327 C C . ILE A 1 802 ? -13.016 6.230 45.826 1.00 96.31 802 ILE A C 1
ATOM 6329 O O . ILE A 1 802 ? -12.761 7.430 45.942 1.00 96.31 802 ILE A O 1
ATOM 6333 N N . VAL A 1 803 ? -12.440 5.461 44.908 1.00 97.56 803 VAL A N 1
ATOM 6334 C CA . VAL A 1 803 ? -11.362 5.879 44.011 1.00 97.56 803 VAL A CA 1
ATOM 6335 C C . VAL A 1 803 ? -11.935 6.351 42.675 1.00 97.56 803 VAL A C 1
ATOM 6337 O O . VAL A 1 803 ? -12.374 5.544 41.851 1.00 97.56 803 VAL A O 1
ATOM 6340 N N . PHE A 1 804 ? -11.870 7.659 42.440 1.00 97.88 804 PHE A N 1
ATOM 6341 C CA . PHE A 1 804 ? -12.096 8.287 41.141 1.00 97.88 804 PHE A CA 1
ATOM 6342 C C . PHE A 1 804 ? -10.787 8.289 40.350 1.00 97.88 804 PHE A C 1
ATOM 6344 O O . PHE A 1 804 ? -9.758 8.768 40.826 1.00 97.88 804 PHE A O 1
ATOM 6351 N N . PHE A 1 805 ? -10.816 7.757 39.134 1.00 97.06 805 PHE A N 1
ATOM 6352 C CA . PHE A 1 805 ? -9.642 7.607 38.284 1.00 97.06 805 PHE A CA 1
ATOM 6353 C C . PHE A 1 805 ? -9.776 8.434 37.010 1.00 97.06 805 PHE A C 1
ATOM 6355 O O . PHE A 1 805 ? -10.592 8.123 36.146 1.00 97.06 805 PHE A O 1
ATOM 6362 N N . LEU A 1 806 ? -8.941 9.462 36.867 1.00 94.50 806 LEU A N 1
ATOM 6363 C CA . LEU A 1 806 ? -8.815 10.250 35.645 1.00 94.50 806 LEU A CA 1
ATOM 6364 C C . LEU A 1 806 ? -7.631 9.718 34.829 1.00 94.50 806 LEU A C 1
ATOM 6366 O O . LEU A 1 806 ? -6.468 10.047 35.078 1.00 94.50 806 LEU A O 1
ATOM 6370 N N . GLY A 1 807 ? -7.941 8.838 33.878 1.00 88.12 807 GLY A N 1
ATOM 6371 C CA . GLY A 1 807 ? -6.961 8.172 33.027 1.00 88.12 807 GLY A CA 1
ATOM 6372 C C . GLY A 1 807 ? -6.884 8.807 31.641 1.00 88.12 807 GLY A C 1
ATOM 6373 O O . GLY A 1 807 ? -7.802 8.657 30.839 1.00 88.12 807 GLY A O 1
ATOM 6374 N N . GLY A 1 808 ? -5.772 9.464 31.316 1.00 82.88 808 GLY A N 1
ATOM 6375 C CA . GLY A 1 808 ? -5.592 10.143 30.032 1.00 82.88 808 GLY A CA 1
ATOM 6376 C C . GLY A 1 808 ? -4.735 11.400 30.130 1.00 82.88 808 GLY A C 1
ATOM 6377 O O . GLY A 1 808 ? -4.324 11.817 31.210 1.00 82.88 808 GLY A O 1
ATOM 6378 N N . SER A 1 809 ? -4.420 11.994 28.979 1.00 83.88 809 SER A N 1
ATOM 6379 C CA . SER A 1 809 ? -3.708 13.271 28.955 1.00 83.88 809 SER A CA 1
ATOM 6380 C C . SER A 1 809 ? -4.597 14.410 29.441 1.00 83.88 809 SER A C 1
ATOM 6382 O O . SER A 1 809 ? -5.746 14.511 29.023 1.00 83.88 809 SER A O 1
ATOM 6384 N N . VAL A 1 810 ? -4.034 15.275 30.285 1.00 85.50 810 VAL A N 1
ATOM 6385 C CA . VAL A 1 810 ? -4.671 16.526 30.710 1.00 85.50 810 VAL A CA 1
ATOM 6386 C C . VAL A 1 810 ? -4.093 17.648 29.856 1.00 85.50 810 VAL A C 1
ATOM 6388 O O . VAL A 1 810 ? -2.872 17.814 29.786 1.00 85.50 810 VAL A O 1
ATOM 6391 N N . TYR A 1 811 ? -4.969 18.381 29.178 1.00 80.88 811 TYR A N 1
ATOM 6392 C CA . TYR A 1 811 ? -4.596 19.408 28.212 1.00 80.88 811 TYR A CA 1
ATOM 6393 C C . TYR A 1 811 ? -4.683 20.811 28.825 1.00 80.88 811 TYR A C 1
ATOM 6395 O O . TYR A 1 811 ? -5.482 21.052 29.723 1.00 80.88 811 TYR A O 1
ATOM 6403 N N . ASP A 1 812 ? -3.847 21.732 28.345 1.00 78.31 812 ASP A N 1
ATOM 6404 C CA . ASP A 1 812 ? -3.727 23.118 28.822 1.00 78.31 812 ASP A CA 1
ATOM 6405 C C . ASP A 1 812 ? -4.740 24.089 28.193 1.00 78.31 812 ASP A C 1
ATOM 6407 O O . ASP A 1 812 ? -4.896 25.206 28.676 1.00 78.31 812 ASP A O 1
ATOM 6411 N N . TYR A 1 813 ? -5.449 23.662 27.147 1.00 71.94 813 TYR A N 1
ATOM 6412 C CA . TYR A 1 813 ? -6.456 24.462 26.445 1.00 71.94 813 TYR A CA 1
ATOM 6413 C C . TYR A 1 813 ? -7.895 24.269 26.961 1.00 71.94 813 TYR A C 1
ATOM 6415 O O . TYR A 1 813 ? -8.805 24.910 26.441 1.00 71.94 813 TYR A O 1
ATOM 6423 N N . SER A 1 814 ? -8.120 23.405 27.961 1.00 75.44 814 SER A N 1
ATOM 6424 C CA . SER A 1 814 ? -9.432 23.204 28.597 1.00 75.44 814 SER A CA 1
ATOM 6425 C C . SER A 1 814 ? -9.370 23.436 30.112 1.00 75.44 814 SER A C 1
ATOM 6427 O O . SER A 1 814 ? -8.398 23.071 30.776 1.00 75.44 814 SER A O 1
ATOM 6429 N N . ASN A 1 815 ? -10.448 23.998 30.667 1.00 83.50 815 ASN A N 1
ATOM 6430 C CA . ASN A 1 815 ? -10.637 24.183 32.108 1.00 83.50 815 ASN A CA 1
ATOM 6431 C C . ASN A 1 815 ? -11.316 22.983 32.797 1.00 83.50 815 ASN A C 1
ATOM 6433 O O . ASN A 1 815 ? -11.484 23.009 34.020 1.00 83.50 815 ASN A O 1
ATOM 6437 N N . ASP A 1 816 ? -11.670 21.928 32.055 1.00 87.81 816 ASP A N 1
ATOM 6438 C CA . ASP A 1 816 ? -12.438 20.779 32.562 1.00 87.81 816 ASP A CA 1
ATOM 6439 C C . ASP A 1 816 ? -11.784 20.125 33.782 1.00 87.81 816 ASP A C 1
ATOM 6441 O O . ASP A 1 816 ? -12.463 19.760 34.739 1.00 87.81 816 ASP A O 1
ATOM 6445 N N . PHE A 1 817 ? -10.450 20.039 33.804 1.00 91.56 817 PHE A N 1
ATOM 6446 C CA . PHE A 1 817 ? -9.727 19.454 34.932 1.00 91.56 817 PHE A CA 1
ATOM 6447 C C . PHE A 1 817 ? -9.928 20.250 36.229 1.00 91.56 817 PHE A C 1
ATOM 6449 O O . PHE A 1 817 ? -10.170 19.659 37.278 1.00 91.56 817 PHE A O 1
ATOM 6456 N N . GLN A 1 818 ? -9.886 21.586 36.180 1.00 91.44 818 GLN A N 1
ATOM 6457 C CA . GLN A 1 818 ? -10.115 22.402 37.378 1.00 91.44 818 GLN A CA 1
ATOM 6458 C C . GLN A 1 818 ? -11.568 22.328 37.852 1.00 91.44 818 GLN A C 1
ATOM 6460 O O . GLN A 1 818 ? -11.818 22.268 39.058 1.00 91.44 818 GLN A O 1
ATOM 6465 N N . ILE A 1 819 ? -12.521 22.316 36.917 1.00 92.75 819 ILE A N 1
ATOM 6466 C CA . ILE A 1 819 ? -13.949 22.159 37.222 1.00 92.75 819 ILE A CA 1
ATOM 6467 C C . ILE A 1 819 ? -14.181 20.796 37.875 1.00 92.75 819 ILE A C 1
ATOM 6469 O O . ILE A 1 819 ? -14.843 20.720 38.910 1.00 92.75 819 ILE A O 1
ATOM 6473 N N . PHE A 1 820 ? -13.547 19.744 37.354 1.00 95.12 820 PHE A N 1
ATOM 6474 C CA . PHE A 1 820 ? -13.609 18.409 37.928 1.00 95.12 820 PHE A CA 1
ATOM 6475 C C . PHE A 1 820 ? -13.072 18.366 39.366 1.00 95.12 820 PHE A C 1
ATOM 6477 O O . PHE A 1 820 ? -13.763 17.860 40.250 1.00 95.12 820 PHE A O 1
ATOM 6484 N N . LEU A 1 821 ? -11.908 18.965 39.653 1.00 96.12 821 LEU A N 1
ATOM 6485 C CA . LEU A 1 821 ? -11.380 19.036 41.026 1.00 96.12 821 LEU A CA 1
ATOM 6486 C C . LEU A 1 821 ? -12.346 19.750 41.982 1.00 96.12 821 LEU A C 1
ATOM 6488 O O . LEU A 1 821 ? -12.601 19.264 43.084 1.00 96.12 821 LEU A O 1
ATOM 6492 N N . ARG A 1 822 ? -12.934 20.874 41.553 1.00 96.00 822 ARG A N 1
ATOM 6493 C CA . ARG A 1 822 ? -13.943 21.593 42.350 1.00 96.00 822 ARG A CA 1
ATOM 6494 C C . ARG A 1 822 ? -15.208 20.759 42.548 1.00 96.00 822 ARG A C 1
ATOM 6496 O O . ARG A 1 822 ? -15.762 20.763 43.640 1.00 96.00 822 ARG A O 1
ATOM 6503 N N . SER A 1 823 ? -15.633 20.006 41.536 1.00 96.69 823 SER A N 1
ATOM 6504 C CA . SER A 1 823 ? -16.799 19.125 41.641 1.00 96.69 823 SER A CA 1
ATOM 6505 C C . SER A 1 823 ? -16.568 17.964 42.613 1.00 96.69 823 SER A C 1
ATOM 6507 O O . SER A 1 823 ? -17.487 17.583 43.328 1.00 96.69 823 SER A O 1
ATOM 6509 N N . LEU A 1 824 ? -15.337 17.447 42.729 1.00 97.31 824 LEU A N 1
ATOM 6510 C CA . LEU A 1 824 ? -14.998 16.442 43.741 1.00 97.31 824 LEU A CA 1
ATOM 6511 C C . LEU A 1 824 ? -15.054 17.015 45.164 1.00 97.31 824 LEU A C 1
ATOM 6513 O O . LEU A 1 824 ? -15.501 16.318 46.074 1.00 97.31 824 LEU A O 1
ATOM 6517 N N . ASN A 1 825 ? -14.677 18.284 45.360 1.00 96.75 825 ASN A N 1
ATOM 6518 C CA . ASN A 1 825 ? -14.876 18.963 46.645 1.00 96.75 825 ASN A CA 1
ATOM 6519 C C . ASN A 1 825 ? -16.369 19.088 46.981 1.00 96.75 825 ASN A C 1
ATOM 6521 O O . ASN A 1 825 ? -16.785 18.734 48.079 1.00 96.75 825 ASN A O 1
ATOM 6525 N N . GLU A 1 826 ? -17.194 19.528 46.032 1.00 96.62 826 GLU A N 1
ATOM 6526 C CA . GLU A 1 826 ? -18.647 19.603 46.231 1.00 96.62 826 GLU A CA 1
ATOM 6527 C C . GLU A 1 826 ? -19.262 18.217 46.495 1.00 96.62 826 GLU A C 1
ATOM 6529 O O . GLU A 1 826 ? -20.121 18.072 47.363 1.00 96.62 826 GLU A O 1
ATOM 6534 N N . LEU A 1 827 ? -18.784 17.177 45.806 1.00 96.12 827 LEU A N 1
ATOM 6535 C CA . LEU A 1 827 ? -19.225 15.795 45.997 1.00 96.12 827 LEU A CA 1
ATOM 6536 C C . LEU A 1 827 ? -18.857 15.263 47.385 1.00 96.12 827 LEU A C 1
ATOM 6538 O O . LEU A 1 827 ? -19.663 14.597 48.029 1.00 96.12 827 LEU A O 1
ATOM 6542 N N . SER A 1 828 ? -17.657 15.581 47.869 1.00 95.31 828 SER A N 1
ATOM 6543 C CA . SER A 1 828 ? -17.198 15.159 49.194 1.00 95.31 828 SER A CA 1
ATOM 6544 C C . SER A 1 828 ? -18.007 15.763 50.344 1.00 95.31 828 SER A C 1
ATOM 6546 O O . SER A 1 828 ? -18.086 15.158 51.403 1.00 95.31 828 SER A O 1
ATOM 6548 N N . ASN A 1 829 ? -18.670 16.906 50.132 1.00 93.00 829 ASN A N 1
ATOM 6549 C CA . ASN A 1 829 ? -19.580 17.493 51.121 1.00 93.00 829 ASN A CA 1
ATOM 6550 C C . ASN A 1 829 ? -20.935 16.763 51.188 1.00 93.00 829 ASN A C 1
ATOM 6552 O O . ASN A 1 829 ? -21.751 17.056 52.058 1.00 93.00 829 ASN A O 1
ATOM 6556 N N . ARG A 1 830 ? -21.200 15.837 50.256 1.00 92.00 830 ARG A N 1
ATOM 6557 C CA . ARG A 1 830 ? -22.464 15.094 50.120 1.00 92.00 830 ARG A CA 1
ATOM 6558 C C . ARG A 1 830 ? -22.352 13.646 50.605 1.00 92.00 830 ARG A C 1
ATOM 6560 O O . ARG A 1 830 ? -23.286 12.865 50.427 1.00 92.00 830 ARG A O 1
ATOM 6567 N N . THR A 1 831 ? -21.211 13.257 51.172 1.00 89.69 831 THR A N 1
ATOM 6568 C CA . THR A 1 831 ? -20.961 11.894 51.642 1.00 89.69 831 THR A CA 1
ATOM 6569 C C . THR A 1 831 ? -19.998 11.864 52.820 1.00 89.69 831 THR A C 1
ATOM 6571 O O . THR A 1 831 ? -19.021 12.603 52.845 1.00 89.69 831 THR A O 1
ATOM 6574 N N . ASP A 1 832 ? -20.229 10.941 53.750 1.00 87.31 832 ASP A N 1
ATOM 6575 C CA . ASP A 1 832 ? -19.247 10.605 54.787 1.00 87.31 832 ASP A CA 1
ATOM 6576 C C . ASP A 1 832 ? -18.189 9.605 54.281 1.00 87.31 832 ASP A C 1
ATOM 6578 O O . ASP A 1 832 ? -17.190 9.345 54.956 1.00 87.31 832 ASP A O 1
ATOM 6582 N N . ALA A 1 833 ? -18.390 9.014 53.095 1.00 86.75 833 ALA A N 1
ATOM 6583 C CA . ALA A 1 833 ? -17.446 8.067 52.518 1.00 86.75 833 ALA A CA 1
ATOM 6584 C C . ALA A 1 833 ? -16.184 8.803 52.031 1.00 86.75 833 ALA A C 1
ATOM 6586 O O . ALA A 1 833 ? -16.278 9.730 51.222 1.00 86.75 833 ALA A O 1
ATOM 6587 N N . PRO A 1 834 ? -14.980 8.396 52.465 1.00 93.00 834 PRO A N 1
ATOM 6588 C CA . PRO A 1 834 ? -13.768 9.111 52.105 1.00 93.00 834 PRO A CA 1
ATOM 6589 C C . PRO A 1 834 ? -13.443 8.895 50.617 1.00 93.00 834 PRO A C 1
ATOM 6591 O O . PRO A 1 834 ? -13.517 7.780 50.100 1.00 93.00 834 PRO A O 1
ATOM 6594 N N . LEU A 1 835 ? -13.068 9.966 49.914 1.00 97.12 835 LEU A N 1
ATOM 6595 C CA . LEU A 1 835 ? -12.797 9.931 48.471 1.00 97.12 835 LEU A CA 1
ATOM 6596 C C . LEU A 1 835 ? -11.292 9.900 48.177 1.00 97.12 835 LEU A C 1
ATOM 6598 O O . LEU A 1 835 ? -10.484 10.425 48.951 1.00 97.12 835 LEU A O 1
ATOM 6602 N N . ALA A 1 836 ? -10.914 9.316 47.044 1.00 97.75 836 ALA A N 1
ATOM 6603 C CA . ALA A 1 836 ? -9.570 9.403 46.485 1.00 97.75 836 ALA A CA 1
ATOM 6604 C C . ALA A 1 836 ? -9.618 9.756 44.992 1.00 97.75 836 ALA A C 1
ATOM 6606 O O . ALA A 1 836 ? -10.507 9.302 44.277 1.00 97.75 836 ALA A O 1
ATOM 6607 N N . LEU A 1 837 ? -8.640 10.528 44.519 1.00 97.81 837 LEU A N 1
ATOM 6608 C CA . LEU A 1 837 ? -8.430 10.857 43.113 1.00 97.81 837 LEU A CA 1
ATOM 6609 C C . LEU A 1 837 ? -7.085 10.301 42.636 1.00 97.81 837 LEU A C 1
ATOM 6611 O O . LEU A 1 837 ? -6.034 10.684 43.140 1.00 97.81 837 LEU A O 1
ATOM 6615 N N . ILE A 1 838 ? -7.102 9.462 41.609 1.00 97.38 838 ILE A N 1
ATOM 6616 C CA . ILE A 1 838 ? -5.892 9.036 40.904 1.00 97.38 838 ILE A CA 1
ATOM 6617 C C . ILE A 1 838 ? -5.891 9.683 39.519 1.00 97.38 838 ILE A C 1
ATOM 6619 O O . ILE A 1 838 ? -6.829 9.494 38.748 1.00 97.38 838 ILE A O 1
ATOM 6623 N N . VAL A 1 839 ? -4.832 10.422 39.185 1.00 95.44 839 VAL A N 1
ATOM 6624 C CA . VAL A 1 839 ? -4.629 11.019 37.858 1.00 95.44 839 VAL A CA 1
ATOM 6625 C C . VAL A 1 839 ? -3.464 10.318 37.177 1.00 95.44 839 VAL A C 1
ATOM 6627 O O . VAL A 1 839 ? -2.340 10.369 37.671 1.00 95.44 839 VAL A O 1
ATOM 6630 N N . ALA A 1 840 ? -3.711 9.672 36.039 1.00 92.38 840 ALA A N 1
ATOM 6631 C CA . ALA A 1 840 ? -2.690 8.925 35.311 1.00 92.38 840 ALA A CA 1
ATOM 6632 C C . ALA A 1 840 ? -2.620 9.339 33.839 1.00 92.38 840 ALA A C 1
ATOM 6634 O O . ALA A 1 840 ? -3.499 9.009 33.042 1.00 92.38 840 ALA A O 1
ATOM 6635 N N . GLY A 1 841 ? -1.536 10.009 33.449 1.00 85.81 841 GLY A N 1
ATOM 6636 C CA . GLY A 1 841 ? -1.338 10.435 32.064 1.00 85.81 841 GLY A CA 1
ATOM 6637 C C . GLY A 1 841 ? -0.306 11.540 31.898 1.00 85.81 841 GLY A C 1
ATOM 6638 O O . GLY A 1 841 ? 0.408 11.888 32.833 1.00 85.81 841 GLY A O 1
ATOM 6639 N N . ARG A 1 842 ? -0.161 12.055 30.673 1.00 83.38 842 ARG A N 1
ATOM 6640 C CA . ARG A 1 842 ? 0.794 13.134 30.367 1.00 83.38 842 ARG A CA 1
ATOM 6641 C C . ARG A 1 842 ? 0.100 14.484 30.440 1.00 83.38 842 ARG A C 1
ATOM 6643 O O . ARG A 1 842 ? -1.006 14.613 29.925 1.00 83.38 842 ARG A O 1
ATOM 6650 N N . SER A 1 843 ? 0.782 15.482 30.983 1.00 86.88 843 SER A N 1
ATOM 6651 C CA . SER A 1 843 ? 0.298 16.858 31.039 1.00 86.88 843 SER A CA 1
ATOM 6652 C C . SER A 1 843 ? 1.461 17.834 30.906 1.00 86.88 843 SER A C 1
ATOM 6654 O O . SER A 1 843 ? 2.574 17.530 31.333 1.00 86.88 843 SER A O 1
ATOM 6656 N N . LYS A 1 844 ? 1.198 18.996 30.299 1.00 86.56 844 LYS A N 1
ATOM 6657 C CA . LYS A 1 844 ? 2.096 20.161 30.359 1.00 86.56 844 LYS A CA 1
ATOM 6658 C C . LYS A 1 844 ? 1.839 21.015 31.603 1.00 86.56 844 LYS A C 1
ATOM 6660 O O . LYS A 1 844 ? 2.681 21.829 31.970 1.00 86.56 844 LYS A O 1
ATOM 6665 N N . LEU A 1 845 ? 0.676 20.846 32.230 1.00 87.00 845 LEU A N 1
ATOM 6666 C CA . LEU A 1 845 ? 0.297 21.564 33.436 1.00 87.00 845 LEU A CA 1
ATOM 6667 C C . LEU A 1 845 ? 1.010 20.967 34.659 1.00 87.00 845 LEU A C 1
ATOM 6669 O O . LEU A 1 845 ? 1.193 19.747 34.721 1.00 87.00 845 LEU A O 1
ATOM 6673 N N . PRO A 1 846 ? 1.356 21.789 35.664 1.00 90.44 846 PRO A N 1
ATOM 6674 C CA . PRO A 1 846 ? 1.912 21.315 36.927 1.00 90.44 846 PRO A CA 1
ATOM 6675 C C . PRO A 1 846 ? 0.805 20.671 37.778 1.00 90.44 846 PRO A C 1
ATOM 6677 O O . PRO A 1 846 ? 0.282 21.290 38.705 1.00 90.44 846 PRO A O 1
ATOM 6680 N N . LEU A 1 847 ? 0.414 19.439 37.433 1.00 91.75 847 LEU A N 1
ATOM 6681 C CA . LEU A 1 847 ? -0.746 18.766 38.027 1.00 91.75 847 LEU A CA 1
ATOM 6682 C C . LEU A 1 847 ? -0.648 18.660 39.553 1.00 91.75 847 LEU A C 1
ATOM 6684 O O . LEU A 1 847 ? -1.637 18.942 40.219 1.00 91.75 847 LEU A O 1
ATOM 6688 N N . ASP A 1 848 ? 0.530 18.344 40.104 1.00 90.31 848 ASP A N 1
ATOM 6689 C CA . ASP A 1 848 ? 0.731 18.232 41.560 1.00 90.31 848 ASP A CA 1
ATOM 6690 C C . ASP A 1 848 ? 0.361 19.528 42.278 1.00 90.31 848 ASP A C 1
ATOM 6692 O O . ASP A 1 848 ? -0.327 19.520 43.297 1.00 90.31 848 ASP A O 1
ATOM 6696 N N . ARG A 1 849 ? 0.758 20.661 41.692 1.00 92.00 849 ARG A N 1
ATOM 6697 C CA . ARG A 1 849 ? 0.465 21.988 42.225 1.00 92.00 849 ARG A CA 1
ATOM 6698 C C . ARG A 1 849 ? -1.020 22.320 42.110 1.00 92.00 849 ARG A C 1
ATOM 6700 O O . ARG A 1 849 ? -1.616 22.743 43.091 1.00 92.00 849 ARG A O 1
ATOM 6707 N N . ILE A 1 850 ? -1.620 22.099 40.940 1.00 93.38 850 ILE A N 1
ATOM 6708 C CA . ILE A 1 850 ? -3.041 22.401 40.702 1.00 93.38 850 ILE A CA 1
ATOM 6709 C C . ILE A 1 850 ? -3.933 21.573 41.633 1.00 93.38 850 ILE A C 1
ATOM 6711 O O . ILE A 1 850 ? -4.878 22.106 42.216 1.00 93.38 850 ILE A O 1
ATOM 6715 N N . VAL A 1 851 ? -3.620 20.284 41.797 1.00 94.38 851 VAL A N 1
ATOM 6716 C CA . VAL A 1 851 ? -4.339 19.391 42.710 1.00 94.38 851 VAL A CA 1
ATOM 6717 C C . VAL A 1 851 ? -4.150 19.841 44.157 1.00 94.38 851 VAL A C 1
ATOM 6719 O O . VAL A 1 851 ? -5.147 19.980 44.856 1.00 94.38 851 VAL A O 1
ATOM 6722 N N . ALA A 1 852 ? -2.924 20.148 44.594 1.00 91.44 852 ALA A N 1
ATOM 6723 C CA . ALA A 1 852 ? -2.664 20.611 45.960 1.00 91.44 852 ALA A CA 1
ATOM 6724 C C . ALA A 1 852 ? -3.334 21.958 46.298 1.00 91.44 852 ALA A C 1
ATOM 6726 O O . ALA A 1 852 ? -3.726 22.174 47.444 1.00 91.44 852 ALA A O 1
ATOM 6727 N N . GLU A 1 853 ? -3.460 22.864 45.323 1.00 93.81 853 GLU A N 1
ATOM 6728 C CA . GLU A 1 853 ? -4.093 24.179 45.499 1.00 93.81 853 GLU A CA 1
ATOM 6729 C C . GLU A 1 853 ? -5.630 24.117 45.436 1.00 93.81 853 GLU A C 1
ATOM 6731 O O . GLU A 1 853 ? -6.296 24.949 46.051 1.00 93.81 853 GLU A O 1
ATOM 6736 N N . THR A 1 854 ? -6.204 23.151 44.707 1.00 94.56 854 THR A N 1
ATOM 6737 C CA . THR A 1 854 ? -7.651 23.116 44.414 1.00 94.56 854 THR A CA 1
ATOM 6738 C C . THR A 1 854 ? -8.405 22.027 45.175 1.00 94.56 854 THR A C 1
ATOM 6740 O O . THR A 1 854 ? -9.542 22.254 45.587 1.00 94.56 854 THR A O 1
ATOM 6743 N N . LEU A 1 855 ? -7.830 20.833 45.332 1.00 95.31 855 LEU A N 1
ATOM 6744 C CA . LEU A 1 855 ? -8.512 19.679 45.918 1.00 95.31 855 LEU A CA 1
ATOM 6745 C C . LEU A 1 855 ? -8.455 19.741 47.453 1.00 95.31 855 LEU A C 1
ATOM 6747 O O . LEU A 1 855 ? -7.408 19.998 48.047 1.00 95.31 855 LEU A O 1
ATOM 6751 N N . GLY A 1 856 ? -9.590 19.509 48.109 1.00 90.12 856 GLY A N 1
ATOM 6752 C CA . GLY A 1 856 ? -9.711 19.552 49.562 1.00 90.12 856 GLY A CA 1
ATOM 6753 C C . GLY A 1 856 ? -8.851 18.490 50.251 1.00 90.12 856 GLY A C 1
ATOM 6754 O O . GLY A 1 856 ? -8.737 17.362 49.778 1.00 90.12 856 GLY A O 1
ATOM 6755 N N . ARG A 1 857 ? -8.272 18.836 51.411 1.00 86.56 857 ARG A N 1
ATOM 6756 C CA . ARG A 1 857 ? -7.323 17.979 52.159 1.00 86.56 857 ARG A CA 1
ATOM 6757 C C . ARG A 1 857 ? -7.898 16.632 52.611 1.00 86.56 857 ARG A C 1
ATOM 6759 O O . ARG A 1 857 ? -7.144 15.722 52.937 1.00 86.56 857 ARG A O 1
ATOM 6766 N N . HIS A 1 858 ? -9.218 16.509 52.676 1.00 87.19 858 HIS A N 1
ATOM 6767 C CA . HIS A 1 858 ? -9.934 15.286 53.038 1.00 87.19 858 HIS A CA 1
ATOM 6768 C C . HIS A 1 858 ? -10.030 14.277 51.884 1.00 87.19 858 HIS A C 1
ATOM 6770 O O . HIS A 1 858 ? -10.292 13.097 52.139 1.00 87.19 858 HIS A O 1
ATOM 6776 N N . ILE A 1 859 ? -9.763 14.695 50.642 1.00 95.75 859 ILE A N 1
ATOM 6777 C CA . ILE A 1 859 ? -9.685 13.826 49.463 1.00 95.75 859 ILE A CA 1
ATOM 6778 C C . ILE A 1 859 ? -8.220 13.451 49.233 1.00 95.75 859 ILE A C 1
ATOM 6780 O O . ILE A 1 859 ? -7.361 14.307 49.029 1.00 95.75 859 ILE A O 1
ATOM 6784 N N . GLN A 1 860 ? -7.921 12.154 49.254 1.00 96.00 860 GLN A N 1
ATOM 6785 C CA . GLN A 1 860 ? -6.568 11.683 48.974 1.00 96.00 860 GLN A CA 1
ATOM 6786 C C . GLN A 1 860 ? -6.284 11.776 47.472 1.00 96.00 860 GLN A C 1
ATOM 6788 O O . GLN A 1 860 ? -7.170 11.492 46.674 1.00 96.00 860 GLN A O 1
ATOM 6793 N N . SER A 1 861 ? -5.068 12.137 47.060 1.00 95.88 861 SER A N 1
ATOM 6794 C CA . SER A 1 861 ? -4.718 12.171 45.637 1.00 95.88 861 SER A CA 1
ATOM 6795 C C . SER A 1 861 ? -3.399 11.474 45.323 1.00 95.88 861 SER A C 1
ATOM 6797 O O . SER A 1 861 ? -2.504 11.406 46.164 1.00 95.88 861 SER A O 1
ATOM 6799 N N . LEU A 1 862 ? -3.303 10.944 44.105 1.00 96.00 862 LEU A N 1
ATOM 6800 C CA . LEU A 1 862 ? -2.093 10.362 43.534 1.00 96.00 862 LEU A CA 1
ATOM 6801 C C . LEU A 1 862 ? -1.971 10.782 42.072 1.00 96.00 862 LEU A C 1
ATOM 6803 O O . LEU A 1 862 ? -2.896 10.583 41.283 1.00 96.00 862 LEU A O 1
ATOM 6807 N N . ILE A 1 863 ? -0.809 11.314 41.702 1.00 95.06 863 ILE A N 1
ATOM 6808 C CA . ILE A 1 863 ? -0.502 11.699 40.326 1.00 95.06 863 ILE A CA 1
ATOM 6809 C C . ILE A 1 863 ? 0.575 10.770 39.786 1.00 95.06 863 ILE A C 1
ATOM 6811 O O . ILE A 1 863 ? 1.655 10.634 40.354 1.00 95.06 863 ILE A O 1
ATOM 6815 N N . VAL A 1 864 ? 0.262 10.118 38.673 1.00 93.06 864 VAL A N 1
ATOM 6816 C CA . VAL A 1 864 ? 1.143 9.175 37.993 1.00 93.06 864 VAL A CA 1
ATOM 6817 C C . VAL A 1 864 ? 1.408 9.710 36.582 1.00 93.06 864 VAL A C 1
ATOM 6819 O O . VAL A 1 864 ? 0.599 9.499 35.672 1.00 93.06 864 VAL A O 1
ATOM 6822 N N . PRO A 1 865 ? 2.508 10.450 36.364 1.00 88.81 865 PRO A N 1
ATOM 6823 C CA . PRO A 1 865 ? 2.795 11.052 35.070 1.00 88.81 865 PRO A CA 1
ATOM 6824 C C . PRO A 1 865 ? 3.260 9.995 34.060 1.00 88.81 865 PRO A C 1
ATOM 6826 O O . PRO A 1 865 ? 4.322 9.396 34.195 1.00 88.81 865 PRO A O 1
ATOM 6829 N N . GLY A 1 866 ? 2.461 9.783 33.013 1.00 82.00 866 GLY A N 1
ATOM 6830 C CA . GLY A 1 866 ? 2.790 8.911 31.877 1.00 82.00 866 GLY A CA 1
ATOM 6831 C C . GLY A 1 866 ? 3.178 7.461 32.226 1.00 82.00 866 GLY A C 1
ATOM 6832 O O . GLY A 1 866 ? 4.232 7.022 31.758 1.00 82.00 866 GLY A O 1
ATOM 6833 N N . PRO A 1 867 ? 2.361 6.707 32.991 1.00 87.69 867 PRO A N 1
ATOM 6834 C CA . PRO A 1 867 ? 2.708 5.354 33.417 1.00 87.69 867 PRO A CA 1
ATOM 6835 C C . PRO A 1 867 ? 2.843 4.373 32.242 1.00 87.69 867 PRO A C 1
ATOM 6837 O O . PRO A 1 867 ? 2.191 4.557 31.206 1.00 87.69 867 PRO A O 1
ATOM 6840 N N . PRO A 1 868 ? 3.616 3.281 32.414 1.00 84.00 868 PRO A N 1
ATOM 6841 C CA . PRO A 1 868 ? 3.540 2.117 31.536 1.00 84.00 868 PRO A CA 1
ATOM 6842 C C . PRO A 1 868 ? 2.111 1.560 31.453 1.00 84.00 868 PRO A C 1
ATOM 6844 O O . PRO A 1 868 ? 1.343 1.654 32.411 1.00 84.00 868 PRO A O 1
ATOM 6847 N N . ASP A 1 869 ? 1.762 0.913 30.337 1.00 79.25 869 ASP A N 1
ATOM 6848 C CA . ASP A 1 869 ? 0.410 0.370 30.116 1.00 79.25 869 ASP A CA 1
ATOM 6849 C C . ASP A 1 869 ? -0.016 -0.641 31.197 1.00 79.25 869 ASP A C 1
ATOM 6851 O O . ASP A 1 869 ? -1.183 -0.661 31.580 1.00 79.25 869 ASP A O 1
ATOM 6855 N N . SER A 1 870 ? 0.910 -1.455 31.717 1.00 84.69 870 SER A N 1
ATOM 6856 C CA . SER A 1 870 ? 0.625 -2.404 32.804 1.00 84.69 870 SER A CA 1
ATOM 6857 C C . SER A 1 870 ? 0.155 -1.694 34.073 1.00 84.69 870 SER A C 1
ATOM 6859 O O . SER A 1 870 ? -0.865 -2.073 34.643 1.00 84.69 870 SER A O 1
ATOM 6861 N N . VAL A 1 871 ? 0.848 -0.620 34.459 1.00 89.56 871 VAL A N 1
ATOM 6862 C CA . VAL A 1 871 ? 0.495 0.229 35.604 1.00 89.56 871 VAL A CA 1
ATOM 6863 C C . VAL A 1 871 ? -0.827 0.945 35.346 1.00 89.56 871 VAL A C 1
ATOM 6865 O O . VAL A 1 871 ? -1.700 0.946 36.203 1.00 89.56 871 VAL A O 1
ATOM 6868 N N . PHE A 1 872 ? -1.032 1.498 34.148 1.00 89.06 872 PHE A N 1
ATOM 6869 C CA . PHE A 1 872 ? -2.303 2.139 33.801 1.00 89.06 872 PHE A CA 1
ATOM 6870 C C . PHE A 1 872 ? -3.490 1.170 33.938 1.00 89.06 872 PHE A C 1
ATOM 6872 O O . PHE A 1 872 ? -4.523 1.525 34.507 1.00 89.06 872 PHE A O 1
ATOM 6879 N N . MET A 1 873 ? -3.350 -0.062 33.436 1.00 87.44 873 MET A N 1
ATOM 6880 C CA . MET A 1 873 ? -4.391 -1.087 33.548 1.00 87.44 873 MET A CA 1
ATOM 6881 C C . MET A 1 873 ? -4.603 -1.534 34.998 1.00 87.44 873 MET A C 1
ATOM 6883 O O . MET A 1 873 ? -5.746 -1.741 35.394 1.00 87.44 873 MET A O 1
ATOM 6887 N N . GLU A 1 874 ? -3.540 -1.647 35.797 1.00 90.19 874 GLU A N 1
ATOM 6888 C CA . GLU A 1 874 ? -3.628 -1.927 37.236 1.00 90.19 874 GLU A CA 1
ATOM 6889 C C . GLU A 1 874 ? -4.432 -0.834 37.964 1.00 90.19 874 GLU A C 1
ATOM 6891 O O . GLU A 1 874 ? -5.395 -1.148 38.665 1.00 90.19 874 GLU A O 1
ATOM 6896 N N . LEU A 1 875 ? -4.128 0.444 37.706 1.00 92.75 875 LEU A N 1
ATOM 6897 C CA . LEU A 1 875 ? -4.854 1.591 38.267 1.00 92.75 875 LEU A CA 1
ATOM 6898 C C . LEU A 1 875 ? -6.325 1.631 37.820 1.00 92.75 875 LEU A C 1
ATOM 6900 O O . LEU A 1 875 ? -7.212 1.915 38.622 1.00 92.75 875 LEU A O 1
ATOM 6904 N N . THR A 1 876 ? -6.604 1.276 36.563 1.00 92.06 876 THR A N 1
ATOM 6905 C CA . THR A 1 876 ? -7.984 1.207 36.055 1.00 92.06 876 THR A CA 1
ATOM 6906 C C . THR A 1 876 ? -8.788 0.103 36.757 1.00 92.06 876 THR A C 1
ATOM 6908 O O . THR A 1 876 ? -9.970 0.279 37.042 1.00 92.06 876 THR A O 1
ATOM 6911 N N . LYS A 1 877 ? -8.160 -1.038 37.075 1.00 91.19 877 LYS A N 1
ATOM 6912 C CA . LYS A 1 877 ? -8.823 -2.155 37.769 1.00 91.19 877 LYS A CA 1
ATOM 6913 C C . LYS A 1 877 ? -9.165 -1.839 39.223 1.00 91.19 877 LYS A C 1
ATOM 6915 O O . LYS A 1 877 ? -10.210 -2.285 39.697 1.00 91.19 877 LYS A O 1
ATOM 6920 N N . VAL A 1 878 ? -8.320 -1.086 39.929 1.00 93.12 878 VAL A N 1
ATOM 6921 C CA . VAL A 1 878 ? -8.589 -0.709 41.331 1.00 93.12 878 VAL A CA 1
ATOM 6922 C C . VAL A 1 878 ? -9.564 0.456 41.474 1.00 93.12 878 VAL A C 1
ATOM 6924 O O . VAL A 1 878 ? -10.163 0.603 42.539 1.00 93.12 878 VAL A O 1
ATOM 6927 N N . ALA A 1 879 ? -9.750 1.252 40.419 1.00 95.00 879 ALA A N 1
ATOM 6928 C CA . ALA A 1 879 ? -10.694 2.360 40.405 1.00 95.00 879 ALA A CA 1
ATOM 6929 C C . ALA A 1 879 ? -12.138 1.896 40.656 1.00 95.00 879 ALA A C 1
ATOM 6931 O O . ALA A 1 879 ? -12.568 0.845 40.163 1.00 95.00 879 ALA A O 1
ATOM 6932 N N . ASP A 1 880 ? -12.898 2.712 41.384 1.00 95.56 880 ASP A N 1
ATOM 6933 C CA . ASP A 1 880 ? -14.343 2.537 41.554 1.00 95.56 880 ASP A CA 1
ATOM 6934 C C . ASP A 1 880 ? -15.126 3.285 40.480 1.00 95.56 880 ASP A C 1
ATOM 6936 O O . ASP A 1 880 ? -16.212 2.854 40.105 1.00 95.56 880 ASP A O 1
ATOM 6940 N N . VAL A 1 881 ? -14.570 4.394 39.986 1.00 96.88 881 VAL A N 1
ATOM 6941 C CA . VAL A 1 881 ? -15.153 5.244 38.945 1.00 96.88 881 VAL A CA 1
ATOM 6942 C C . VAL A 1 881 ? -14.050 5.683 37.988 1.00 96.88 881 VAL A C 1
ATOM 6944 O O . VAL A 1 881 ? -12.994 6.132 38.431 1.00 96.88 881 VAL A O 1
ATOM 6947 N N . CYS A 1 882 ? -14.283 5.579 36.681 1.00 96.69 882 CYS A N 1
ATOM 6948 C CA . CYS A 1 882 ? -13.360 6.074 35.655 1.00 96.69 882 CYS A CA 1
ATOM 6949 C C . CYS A 1 882 ? -13.894 7.359 35.012 1.00 96.69 882 CYS A C 1
ATOM 6951 O O . CYS A 1 882 ? -15.041 7.418 34.585 1.00 96.69 882 CYS A O 1
ATOM 6953 N N . CYS A 1 883 ? -13.069 8.392 34.914 1.00 95.25 883 CYS A N 1
ATOM 6954 C CA . CYS A 1 883 ? -13.528 9.744 34.619 1.00 95.25 883 CYS A CA 1
ATOM 6955 C C . CYS A 1 883 ? -12.882 10.295 33.346 1.00 95.25 883 CYS A C 1
ATOM 6957 O O . CYS A 1 883 ? -11.658 10.298 33.214 1.00 95.25 883 CYS A O 1
ATOM 6959 N N . SER A 1 884 ? -13.715 10.830 32.455 1.00 91.69 884 SER A N 1
ATOM 6960 C CA . SER A 1 884 ? -13.333 11.741 31.371 1.00 91.69 884 SER A CA 1
ATOM 6961 C C . SER A 1 884 ? -14.364 12.876 31.292 1.00 91.69 884 SER A C 1
ATOM 6963 O O . SER A 1 884 ? -15.133 12.943 30.332 1.00 91.69 884 SER A O 1
ATOM 6965 N N . PRO A 1 885 ? -14.457 13.715 32.337 1.00 82.81 885 PRO A N 1
ATOM 6966 C CA . PRO A 1 885 ? -15.431 14.795 32.390 1.00 82.81 885 PRO A CA 1
ATOM 6967 C C . PRO A 1 885 ? -15.049 15.896 31.393 1.00 82.81 885 PRO A C 1
ATOM 6969 O O . PRO A 1 885 ? -13.863 16.137 31.165 1.00 82.81 885 PRO A O 1
ATOM 6972 N N . GLY A 1 886 ? -16.049 16.571 30.833 1.00 80.00 886 GLY A N 1
ATOM 6973 C CA . GLY A 1 886 ? -15.844 17.639 29.859 1.00 80.00 886 GLY A CA 1
ATOM 6974 C C . GLY A 1 886 ? -17.112 18.450 29.618 1.00 80.00 886 GLY A C 1
ATOM 6975 O O . GLY A 1 886 ? -18.220 17.955 29.844 1.00 80.00 886 GLY A O 1
ATOM 6976 N N . GLY A 1 887 ? -16.947 19.703 29.198 1.00 74.38 887 GLY A N 1
ATOM 6977 C CA . GLY A 1 887 ? -18.047 20.559 28.750 1.00 74.38 887 GLY A CA 1
ATOM 6978 C C . GLY A 1 887 ? -18.358 20.446 27.254 1.00 74.38 887 GLY A C 1
ATOM 6979 O O . GLY A 1 887 ? -17.708 19.721 26.501 1.00 74.38 887 GLY A O 1
ATOM 6980 N N . GLU A 1 888 ? -19.350 21.213 26.801 1.00 79.25 888 GLU A N 1
ATOM 6981 C CA . GLU A 1 888 ? -19.684 21.324 25.378 1.00 79.25 888 GLU A CA 1
ATOM 6982 C C . GLU A 1 888 ? -18.576 22.072 24.627 1.00 79.25 888 GLU A C 1
ATOM 6984 O O . GLU A 1 888 ? -18.375 23.276 24.785 1.00 79.25 888 GLU A O 1
ATOM 6989 N N . SER A 1 889 ? -17.837 21.343 23.797 1.00 77.38 889 SER A N 1
ATOM 6990 C CA . SER A 1 889 ? -16.851 21.906 22.882 1.00 77.38 889 SER A CA 1
ATOM 6991 C C . SER A 1 889 ? -16.820 21.107 21.585 1.00 77.38 889 SER A C 1
ATOM 6993 O O . SER A 1 889 ? -17.230 19.945 21.543 1.00 77.38 889 SER A O 1
ATOM 6995 N N . ARG A 1 890 ? -16.297 21.724 20.521 1.00 79.75 890 ARG A N 1
ATOM 6996 C CA . ARG A 1 890 ? -16.071 21.050 19.236 1.00 79.75 890 ARG A CA 1
ATOM 6997 C C . ARG A 1 890 ? -15.159 19.827 19.383 1.00 79.75 890 ARG A C 1
ATOM 6999 O O . ARG A 1 890 ? -15.441 18.780 18.807 1.00 79.75 890 ARG A O 1
ATOM 7006 N N . PHE A 1 891 ? -14.144 19.953 20.232 1.00 78.25 891 PHE A N 1
ATOM 7007 C CA . PHE A 1 891 ? -13.219 18.880 20.564 1.00 78.25 891 PHE A CA 1
ATOM 7008 C C . PHE A 1 891 ? -13.921 17.672 21.204 1.00 78.25 891 PHE A C 1
ATOM 7010 O O . PHE A 1 891 ? -13.627 16.539 20.840 1.00 78.25 891 PHE A O 1
ATOM 7017 N N . GLU A 1 892 ? -14.870 17.892 22.118 1.00 81.12 892 GLU A N 1
ATOM 7018 C CA . GLU A 1 892 ? -15.639 16.802 22.741 1.00 81.12 892 GLU A CA 1
ATOM 7019 C C . GLU A 1 892 ? -16.714 16.222 21.801 1.00 81.12 892 GLU A C 1
ATOM 7021 O O . GLU A 1 892 ? -17.031 15.036 21.883 1.00 81.12 892 GLU A O 1
ATOM 7026 N N . LEU A 1 893 ? -17.245 17.015 20.859 1.00 86.25 893 LEU A N 1
ATOM 7027 C CA . LEU A 1 893 ? -18.301 16.583 19.933 1.00 86.25 893 LEU A CA 1
ATOM 7028 C C . LEU A 1 893 ? -17.867 15.431 19.012 1.00 86.25 893 LEU A C 1
ATOM 7030 O O . LEU A 1 893 ? -18.654 14.521 18.750 1.00 86.25 893 LEU A O 1
ATOM 7034 N N . TYR A 1 894 ? -16.624 15.458 18.528 1.00 88.56 894 TYR A N 1
ATOM 7035 C CA . TYR A 1 894 ? -16.097 14.482 17.563 1.00 88.56 894 TYR A CA 1
ATOM 7036 C C . TYR A 1 894 ? -15.128 13.471 18.182 1.00 88.56 894 TYR A C 1
ATOM 7038 O O . TYR A 1 894 ? -14.329 12.860 17.473 1.00 88.56 894 TYR A O 1
ATOM 7046 N N . ARG A 1 895 ? -15.196 13.274 19.504 1.00 84.38 895 ARG A N 1
ATOM 7047 C CA . ARG A 1 895 ? -14.250 12.442 20.247 1.00 84.38 895 ARG A CA 1
ATOM 7048 C C . ARG A 1 895 ? -14.937 11.328 21.030 1.00 84.38 895 ARG A C 1
ATOM 7050 O O . ARG A 1 895 ? -15.995 11.500 21.626 1.00 84.38 895 ARG A O 1
ATOM 7057 N N . LEU A 1 896 ? -14.253 10.188 21.091 1.00 90.50 896 LEU A N 1
ATOM 7058 C CA . LEU A 1 896 ? -14.523 9.097 22.023 1.00 90.50 896 LEU A CA 1
ATOM 7059 C C . LEU A 1 896 ? -13.255 8.845 22.855 1.00 90.50 896 LEU A C 1
ATOM 7061 O O . LEU A 1 896 ? -12.237 8.404 22.307 1.00 90.50 896 LEU A O 1
ATOM 7065 N N . PRO A 1 897 ? -13.264 9.113 24.174 1.00 87.50 897 PRO A N 1
ATOM 7066 C CA . PRO A 1 897 ? -12.111 8.851 25.027 1.00 87.50 897 PRO A CA 1
ATOM 7067 C C . PRO A 1 897 ? -11.781 7.349 25.082 1.00 87.50 897 PRO A C 1
ATOM 7069 O O . PRO A 1 897 ? -12.357 6.588 25.855 1.00 87.50 897 PRO A O 1
ATOM 7072 N N . SER A 1 898 ? -10.802 6.913 24.284 1.00 84.75 898 SER A N 1
ATOM 7073 C CA . SER A 1 898 ? -10.420 5.495 24.115 1.00 84.75 898 SER A CA 1
ATOM 7074 C C . SER A 1 898 ? -10.128 4.726 25.410 1.00 84.75 898 SER A C 1
ATOM 7076 O O . SER A 1 898 ? -10.218 3.499 25.441 1.00 84.75 898 SER A O 1
ATOM 7078 N N . ARG A 1 899 ? -9.769 5.417 26.498 1.00 82.88 899 ARG A N 1
ATOM 7079 C CA . ARG A 1 899 ? -9.535 4.790 27.807 1.00 82.88 899 ARG A CA 1
ATOM 7080 C C . ARG A 1 899 ? -10.839 4.407 28.518 1.00 82.88 899 ARG A C 1
ATOM 7082 O O . ARG A 1 899 ? -10.827 3.410 29.235 1.00 82.88 899 ARG A O 1
ATOM 7089 N N . LEU A 1 900 ? -11.951 5.103 28.257 1.00 90.12 900 LEU A N 1
ATOM 7090 C CA . LEU A 1 900 ? -13.266 4.747 28.799 1.00 90.12 900 LEU A CA 1
ATOM 7091 C C . LEU A 1 900 ? -13.802 3.440 28.214 1.00 90.12 900 LEU A C 1
ATOM 7093 O O . LEU A 1 900 ? -14.434 2.686 28.942 1.00 90.12 900 LEU A O 1
ATOM 7097 N N . VAL A 1 901 ? -13.480 3.120 26.956 1.00 91.12 901 VAL A N 1
ATOM 7098 C CA . VAL A 1 901 ? -13.867 1.848 26.317 1.00 91.12 901 VAL A CA 1
ATOM 7099 C C . VAL A 1 901 ? -13.461 0.649 27.177 1.00 91.12 901 VAL A C 1
ATOM 7101 O O . VAL A 1 901 ? -14.272 -0.227 27.468 1.00 91.12 901 VAL A O 1
ATOM 7104 N N . LYS A 1 902 ? -12.207 0.629 27.646 1.00 88.69 902 LYS A N 1
ATOM 7105 C CA . LYS A 1 902 ? -11.708 -0.452 28.505 1.00 88.69 902 LYS A CA 1
ATOM 7106 C C . LYS A 1 902 ? -12.321 -0.415 29.899 1.00 88.69 902 LYS A C 1
ATOM 7108 O O . LYS A 1 902 ? -12.604 -1.473 30.450 1.00 88.69 902 LYS A O 1
ATOM 7113 N N . SER A 1 903 ? -12.525 0.773 30.465 1.00 92.06 903 SER A N 1
ATOM 7114 C CA . SER A 1 903 ? -13.216 0.926 31.749 1.00 92.06 903 SER A CA 1
ATOM 7115 C C . SER A 1 903 ? -14.619 0.322 31.696 1.00 92.06 903 SER A C 1
ATOM 7117 O O . SER A 1 903 ? -14.952 -0.500 32.545 1.00 92.06 903 SER A O 1
ATOM 7119 N N . MET A 1 904 ? -15.394 0.646 30.659 1.00 93.38 904 MET A N 1
ATOM 7120 C CA . MET A 1 904 ? -16.732 0.095 30.445 1.00 93.38 904 MET A CA 1
ATOM 7121 C C . MET A 1 904 ? -16.687 -1.418 30.208 1.00 93.38 904 MET A C 1
ATOM 7123 O O . MET A 1 904 ? -17.432 -2.145 30.853 1.00 93.38 904 MET A O 1
ATOM 7127 N N . ALA A 1 905 ? -15.763 -1.921 29.378 1.00 91.56 905 ALA A N 1
ATOM 7128 C CA . ALA A 1 905 ? -15.593 -3.363 29.159 1.00 91.56 905 ALA A CA 1
ATOM 7129 C C . ALA A 1 905 ? -15.287 -4.138 30.459 1.00 91.56 905 ALA A C 1
ATOM 7131 O O . ALA A 1 905 ? -15.761 -5.255 30.645 1.00 91.56 905 ALA A O 1
ATOM 7132 N N . MET A 1 906 ? -14.550 -3.526 31.392 1.00 90.56 906 MET A N 1
ATOM 7133 C CA . MET A 1 906 ? -14.275 -4.085 32.723 1.00 90.56 906 MET A CA 1
ATOM 7134 C C . MET A 1 906 ? -15.429 -3.910 33.725 1.00 90.56 906 MET A C 1
ATOM 7136 O O . MET A 1 906 ? -15.279 -4.293 34.883 1.00 90.56 906 MET A O 1
ATOM 7140 N N . GLY A 1 907 ? -16.555 -3.316 33.323 1.00 92.00 907 GLY A N 1
ATOM 7141 C CA . GLY A 1 907 ? -17.693 -3.046 34.201 1.00 92.00 907 GLY A CA 1
ATOM 7142 C C . GLY A 1 907 ? -17.462 -1.909 35.195 1.00 92.00 907 GLY A C 1
ATOM 7143 O O . GLY A 1 907 ? -18.069 -1.892 36.265 1.00 92.00 907 GLY A O 1
ATOM 7144 N N . LYS A 1 908 ? -16.565 -0.963 34.888 1.00 93.25 908 LYS A N 1
ATOM 7145 C CA . LYS A 1 908 ? -16.358 0.235 35.711 1.00 93.25 908 LYS A CA 1
ATOM 7146 C C . LYS A 1 908 ? -17.357 1.319 35.306 1.00 93.25 908 LYS A C 1
ATOM 7148 O O . LYS A 1 908 ? -17.415 1.649 34.120 1.00 93.25 908 LYS A O 1
ATOM 7153 N N . PRO A 1 909 ? -18.104 1.914 36.253 1.00 95.94 909 PRO A N 1
ATOM 7154 C CA . PRO A 1 909 ? -18.946 3.057 35.938 1.00 95.94 909 PRO A CA 1
ATOM 7155 C C . PRO A 1 909 ? -18.070 4.236 35.505 1.00 95.94 909 PRO A C 1
ATOM 7157 O O . PRO A 1 909 ? -16.963 4.436 36.023 1.00 95.94 909 PRO A O 1
ATOM 7160 N N . ILE A 1 910 ? -18.578 5.013 34.551 1.00 97.19 910 ILE A N 1
ATOM 7161 C CA . ILE A 1 910 ? -17.848 6.137 33.968 1.00 97.19 910 ILE A CA 1
ATOM 7162 C C . ILE A 1 910 ? -18.513 7.485 34.257 1.00 97.19 910 ILE A C 1
ATOM 7164 O O . ILE A 1 910 ? -19.731 7.557 34.411 1.00 97.19 910 ILE A O 1
ATOM 7168 N N . VAL A 1 911 ? -17.703 8.545 34.300 1.00 96.38 911 VAL A N 1
ATOM 7169 C CA . VAL A 1 911 ? -18.147 9.950 34.286 1.00 96.38 911 VAL A CA 1
ATOM 7170 C C . VAL A 1 911 ? -17.730 10.580 32.961 1.00 96.38 911 VAL A C 1
ATOM 7172 O O . VAL A 1 911 ? -16.548 10.525 32.612 1.00 96.38 911 VAL A O 1
ATOM 7175 N N . VAL A 1 912 ? -18.674 11.184 32.241 1.00 94.12 912 VAL A N 1
ATOM 7176 C CA . VAL A 1 912 ? -18.451 11.770 30.908 1.00 94.12 912 VAL A CA 1
ATOM 7177 C C . VAL A 1 912 ? -19.352 12.987 30.674 1.00 94.12 912 VAL A C 1
ATOM 7179 O O . VAL A 1 912 ? -20.441 13.061 31.234 1.00 94.12 912 VAL A O 1
ATOM 7182 N N . GLY A 1 913 ? -18.916 13.949 29.859 1.00 91.25 913 GLY A N 1
ATOM 7183 C CA . GLY A 1 913 ? -19.741 15.099 29.467 1.00 91.25 913 GLY A CA 1
ATOM 7184 C C . GLY A 1 913 ? -20.871 14.734 28.500 1.00 91.25 913 GLY A C 1
ATOM 7185 O O . GLY A 1 913 ? -20.711 13.822 27.695 1.00 91.25 913 GLY A O 1
ATOM 7186 N N . LYS A 1 914 ? -22.000 15.457 28.518 1.00 89.50 914 LYS A N 1
ATOM 7187 C CA . LYS A 1 914 ? -23.124 15.285 27.568 1.00 89.50 914 LYS A CA 1
ATOM 7188 C C . LYS A 1 914 ? -22.837 15.882 26.184 1.00 89.50 914 LYS A C 1
ATOM 7190 O O . LYS A 1 914 ? -23.588 16.696 25.663 1.00 89.50 914 LYS A O 1
ATOM 7195 N N . CYS A 1 915 ? -21.724 15.493 25.586 1.00 86.44 915 CYS A N 1
ATOM 7196 C CA . CYS A 1 915 ? -21.334 15.905 24.245 1.00 86.44 915 CYS A CA 1
ATOM 7197 C C . CYS A 1 915 ? -20.704 14.710 23.525 1.00 86.44 915 CYS A C 1
ATOM 7199 O O . CYS A 1 915 ? -20.130 13.830 24.173 1.00 86.44 915 CYS A O 1
ATOM 7201 N N . GLY A 1 916 ? -20.841 14.655 22.199 1.00 87.75 916 GLY A N 1
ATOM 7202 C CA . GLY A 1 916 ? -20.242 13.600 21.384 1.00 87.75 916 GLY A CA 1
ATOM 7203 C C . GLY A 1 916 ? -20.641 12.202 21.856 1.00 87.75 916 GLY A C 1
ATOM 7204 O O . GLY A 1 916 ? -21.820 11.848 21.853 1.00 87.75 916 GLY A O 1
ATOM 7205 N N . PHE A 1 917 ? -19.658 11.421 22.312 1.00 91.44 917 PHE A N 1
ATOM 7206 C CA . PHE A 1 917 ? -19.889 10.092 22.881 1.00 91.44 917 PHE A CA 1
ATOM 7207 C C . PHE A 1 917 ? -20.881 10.078 24.049 1.00 91.44 917 PHE A C 1
ATOM 7209 O O . PHE A 1 917 ? -21.761 9.219 24.099 1.00 91.44 917 PHE A O 1
ATOM 7216 N N . GLY A 1 918 ? -20.779 11.029 24.979 1.00 90.31 918 GLY A N 1
ATOM 7217 C CA . GLY A 1 918 ? -21.637 11.025 26.161 1.00 90.31 918 GLY A CA 1
ATOM 7218 C C . GLY A 1 918 ? -23.108 11.303 25.850 1.00 90.31 918 GLY A C 1
ATOM 7219 O O . GLY A 1 918 ? -23.969 10.904 26.628 1.00 90.31 918 GLY A O 1
ATOM 7220 N N . ALA A 1 919 ? -23.419 11.903 24.695 1.00 88.62 919 ALA A N 1
ATOM 7221 C CA . ALA A 1 919 ? -24.797 12.084 24.236 1.00 88.62 919 ALA A CA 1
ATOM 7222 C C . ALA A 1 919 ? -25.468 10.762 23.808 1.00 88.62 919 ALA A C 1
ATOM 7224 O O . ALA A 1 919 ? -26.693 10.676 23.792 1.00 88.62 919 ALA A O 1
ATOM 7225 N N . SER A 1 920 ? -24.684 9.726 23.494 1.00 87.94 920 SER A N 1
ATOM 7226 C CA . SER A 1 920 ? -25.182 8.376 23.188 1.00 87.94 920 SER A CA 1
ATOM 7227 C C . SER A 1 920 ? -25.436 7.527 24.440 1.00 87.94 920 SER A C 1
ATOM 7229 O O . SER A 1 920 ? -25.881 6.386 24.335 1.00 87.94 920 SER A O 1
ATOM 7231 N N . LEU A 1 921 ? -25.137 8.060 25.627 1.00 92.19 921 LEU A N 1
ATOM 7232 C CA . LEU A 1 921 ? -25.276 7.374 26.907 1.00 92.19 921 LEU A CA 1
ATOM 7233 C C . LEU A 1 921 ? -26.467 7.921 27.698 1.00 92.19 921 LEU A C 1
ATOM 7235 O O . LEU A 1 921 ? -27.030 8.971 27.394 1.00 92.19 921 LEU A O 1
ATOM 7239 N N . ARG A 1 922 ? -26.856 7.193 28.745 1.00 93.56 922 ARG A N 1
ATOM 7240 C CA . ARG A 1 922 ? -28.007 7.505 29.591 1.00 93.56 922 ARG A CA 1
ATOM 7241 C C . ARG A 1 922 ? -27.569 7.687 31.037 1.00 93.56 922 ARG A C 1
ATOM 7243 O O . ARG A 1 922 ? -26.991 6.788 31.657 1.00 93.56 922 ARG A O 1
ATOM 7250 N N . HIS A 1 923 ? -27.855 8.875 31.569 1.00 95.81 923 HIS A N 1
ATOM 7251 C CA . HIS A 1 923 ? -27.491 9.250 32.928 1.00 95.81 923 HIS A CA 1
ATOM 7252 C C . HIS A 1 923 ? -28.098 8.281 33.949 1.00 95.81 923 HIS A C 1
ATOM 7254 O O . HIS A 1 923 ? -29.302 8.044 33.954 1.00 95.81 923 HIS A O 1
ATOM 7260 N N . GLY A 1 924 ? -27.257 7.713 34.812 1.00 90.88 924 GLY A N 1
ATOM 7261 C CA . GLY A 1 924 ? -27.657 6.777 35.861 1.00 90.88 924 GLY A CA 1
ATOM 7262 C C . GLY A 1 924 ? -28.040 5.379 35.388 1.00 90.88 924 GLY A C 1
ATOM 7263 O O . GLY A 1 924 ? -28.331 4.524 36.229 1.00 90.88 924 GLY A O 1
ATOM 7264 N N . GLU A 1 925 ? -27.978 5.121 34.084 1.00 92.88 925 GLU A N 1
ATOM 7265 C CA . GLU A 1 925 ? -28.148 3.798 33.495 1.00 92.88 925 GLU A CA 1
ATOM 7266 C C . GLU A 1 925 ? -26.788 3.189 33.172 1.00 92.88 925 GLU A C 1
ATOM 7268 O O . GLU A 1 925 ? -26.408 2.237 33.837 1.00 92.88 925 GLU A O 1
ATOM 7273 N N . ASN A 1 926 ? -26.029 3.769 32.237 1.00 93.06 926 ASN A N 1
ATOM 7274 C CA . ASN A 1 926 ? -24.734 3.247 31.776 1.00 93.06 926 ASN A CA 1
ATOM 7275 C C . ASN A 1 926 ? -23.561 4.235 31.956 1.00 93.06 926 ASN A C 1
ATOM 7277 O O . ASN A 1 926 ? -22.405 3.867 31.744 1.00 93.06 926 ASN A O 1
ATOM 7281 N N . ALA A 1 927 ? -23.836 5.464 32.408 1.00 96.38 927 ALA A N 1
ATOM 7282 C CA . ALA A 1 927 ? -22.832 6.455 32.797 1.00 96.38 927 ALA A CA 1
ATOM 7283 C C . ALA A 1 927 ? -23.390 7.490 33.789 1.00 96.38 927 ALA A C 1
ATOM 7285 O O . ALA A 1 927 ? -24.598 7.705 33.878 1.00 96.38 927 ALA A O 1
ATOM 7286 N N . ALA A 1 928 ? -22.508 8.189 34.504 1.00 96.50 928 ALA A N 1
ATOM 7287 C CA . ALA A 1 928 ? -22.820 9.491 35.087 1.00 96.50 928 ALA A CA 1
ATOM 7288 C C . ALA A 1 928 ? -22.456 10.578 34.066 1.00 96.50 928 ALA A C 1
ATOM 7290 O O . ALA A 1 928 ? -21.345 10.589 33.536 1.00 96.50 928 ALA A O 1
ATOM 7291 N N . ILE A 1 929 ? -23.397 11.473 33.774 1.00 94.31 929 ILE A N 1
ATOM 7292 C CA . ILE A 1 929 ? -23.299 12.417 32.663 1.00 94.31 929 ILE A CA 1
ATOM 7293 C C . ILE A 1 929 ? -23.238 13.813 33.259 1.00 94.31 929 ILE A C 1
ATOM 7295 O O . ILE A 1 929 ? -24.106 14.166 34.048 1.00 94.31 929 ILE A O 1
ATOM 7299 N N . THR A 1 930 ? -22.207 14.577 32.914 1.00 91.94 930 THR A N 1
ATOM 7300 C CA . THR A 1 930 ? -22.032 15.957 33.368 1.00 91.94 930 THR A CA 1
ATOM 7301 C C . THR A 1 930 ? -22.480 16.939 32.288 1.00 91.94 930 THR A C 1
ATOM 7303 O O . THR A 1 930 ? -22.163 16.761 31.112 1.00 91.94 930 THR A O 1
ATOM 7306 N N . GLU A 1 931 ? -23.196 17.991 32.683 1.00 87.88 931 GLU A N 1
ATOM 7307 C CA . GLU A 1 931 ? -23.705 19.033 31.781 1.00 87.88 931 GLU A CA 1
ATOM 7308 C C . GLU A 1 931 ? -23.188 20.417 32.190 1.00 87.88 931 GLU A C 1
ATOM 7310 O O . GLU A 1 931 ? -23.044 20.719 33.381 1.00 87.88 931 GLU A O 1
ATOM 7315 N N . GLY A 1 932 ? -22.916 21.266 31.196 1.00 85.38 932 GLY A N 1
ATOM 7316 C CA . GLY A 1 932 ? -22.383 22.612 31.405 1.00 85.38 932 GLY A CA 1
ATOM 7317 C C . GLY A 1 932 ? -20.986 22.634 32.039 1.00 85.38 932 GLY A C 1
ATOM 7318 O O . GLY A 1 932 ? -20.270 21.636 32.051 1.00 85.38 932 GLY A O 1
ATOM 7319 N N . LEU A 1 933 ? -20.597 23.795 32.569 1.00 85.38 933 LEU A N 1
ATOM 7320 C CA . LEU A 1 933 ? -19.285 24.047 33.186 1.00 85.38 933 LEU A CA 1
ATOM 7321 C C . LEU A 1 933 ? -19.415 24.463 34.665 1.00 85.38 933 LEU A C 1
ATOM 7323 O O . LEU A 1 933 ? -18.658 25.303 35.153 1.00 85.38 933 LEU A O 1
ATOM 7327 N N . ASP A 1 934 ? -20.399 23.904 35.376 1.00 90.75 934 ASP A N 1
ATOM 7328 C CA . ASP A 1 934 ? -20.657 24.199 36.790 1.00 90.75 934 ASP A CA 1
ATOM 7329 C C . ASP A 1 934 ? -20.234 23.031 37.708 1.00 90.75 934 ASP A C 1
ATOM 7331 O O . ASP A 1 934 ? -20.800 21.936 37.611 1.00 90.75 934 ASP A O 1
ATOM 7335 N N . PRO A 1 935 ? -19.288 23.243 38.648 1.00 94.06 935 PRO A N 1
ATOM 7336 C CA . PRO A 1 935 ? -18.853 22.206 39.580 1.00 94.06 935 PRO A CA 1
ATOM 7337 C C . PRO A 1 935 ? -19.976 21.582 40.419 1.00 94.06 935 PRO A C 1
ATOM 7339 O O . PRO A 1 935 ? -19.904 20.390 40.724 1.00 94.06 935 PRO A O 1
ATOM 7342 N N . LYS A 1 936 ? -21.008 22.351 40.800 1.00 95.06 936 LYS A N 1
ATOM 7343 C CA . LYS A 1 936 ? -22.116 21.835 41.624 1.00 95.06 936 LYS A CA 1
ATOM 7344 C C . LYS A 1 936 ? -23.014 20.898 40.828 1.00 95.06 936 LYS A C 1
ATOM 7346 O O . LYS A 1 936 ? -23.346 19.828 41.332 1.00 95.06 936 LYS A O 1
ATOM 7351 N N . SER A 1 937 ? -23.344 21.264 39.592 1.00 92.94 937 SER A N 1
ATOM 7352 C CA . SER A 1 937 ? -24.051 20.406 38.634 1.00 92.94 937 SER A CA 1
ATOM 7353 C C . SER A 1 937 ? -23.313 19.081 38.389 1.00 92.94 937 SER A C 1
ATOM 7355 O O . SER A 1 937 ? -23.904 17.998 38.437 1.00 92.94 937 SER A O 1
ATOM 7357 N N . TRP A 1 938 ? -21.989 19.136 38.209 1.00 94.62 938 TRP A N 1
ATOM 7358 C CA . TRP A 1 938 ? -21.179 17.929 38.019 1.00 94.62 938 TRP A CA 1
ATOM 7359 C C . TRP A 1 938 ? -21.179 17.044 39.274 1.00 94.62 938 TRP A C 1
ATOM 7361 O O . TRP A 1 938 ? -21.323 15.827 39.172 1.00 94.62 938 TRP A O 1
ATOM 7371 N N . ALA A 1 939 ? -21.083 17.642 40.465 1.00 95.88 939 ALA A N 1
ATOM 7372 C CA . ALA A 1 939 ? -21.172 16.920 41.733 1.00 95.88 939 ALA A CA 1
ATOM 7373 C C . ALA A 1 939 ? -22.554 16.284 41.967 1.00 95.88 939 ALA A C 1
ATOM 7375 O O . ALA A 1 939 ? -22.635 15.146 42.430 1.00 95.88 939 ALA A O 1
ATOM 7376 N N . GLU A 1 940 ? -23.638 16.980 41.615 1.00 94.94 940 GLU A N 1
ATOM 7377 C CA . GLU A 1 940 ? -25.002 16.436 41.644 1.00 94.94 940 GLU A CA 1
ATOM 7378 C C . GLU A 1 940 ? -25.081 15.158 40.803 1.00 94.94 940 GLU A C 1
ATOM 7380 O O . GLU A 1 940 ? -25.426 14.091 41.307 1.00 94.94 940 GLU A O 1
ATOM 7385 N N . SER A 1 941 ? -24.617 15.236 39.555 1.00 93.94 941 SER A N 1
ATOM 7386 C CA . SER A 1 941 ? -24.620 14.114 38.611 1.00 93.94 941 SER A CA 1
ATOM 7387 C C . SER A 1 941 ? -23.775 12.929 39.103 1.00 93.94 941 SER A C 1
ATOM 7389 O O . SER A 1 941 ? -24.114 11.766 38.885 1.00 93.94 941 SER A O 1
ATOM 7391 N N . MET A 1 942 ? -22.676 13.193 39.813 1.00 96.19 942 MET A N 1
ATOM 7392 C CA . MET A 1 942 ? -21.823 12.147 40.387 1.00 96.19 942 MET A CA 1
ATOM 7393 C C . MET A 1 942 ? -22.346 11.570 41.713 1.00 96.19 942 MET A C 1
ATOM 7395 O O . MET A 1 942 ? -21.831 10.547 42.161 1.00 96.19 942 MET A O 1
ATOM 7399 N N . THR A 1 943 ? -23.375 12.157 42.337 1.00 96.38 943 THR A N 1
ATOM 7400 C CA . THR A 1 943 ? -23.899 11.709 43.645 1.00 96.38 943 THR A CA 1
ATOM 7401 C C . THR A 1 943 ? -24.387 10.257 43.598 1.00 96.38 943 THR A C 1
ATOM 7403 O O . THR A 1 943 ? -24.196 9.499 44.552 1.00 96.38 943 THR A O 1
ATOM 7406 N N . ILE A 1 944 ? -24.924 9.818 42.456 1.00 94.88 944 ILE A N 1
ATOM 7407 C CA . ILE A 1 944 ? -25.362 8.431 42.240 1.00 94.88 944 ILE A CA 1
ATOM 7408 C C . ILE A 1 944 ? -24.213 7.424 42.400 1.00 94.88 944 ILE A C 1
ATOM 7410 O O . ILE A 1 944 ? -24.423 6.286 42.809 1.00 94.88 944 ILE A O 1
ATOM 7414 N N . LEU A 1 945 ? -22.977 7.848 42.120 1.00 96.44 945 LEU A N 1
ATOM 7415 C CA . LEU A 1 945 ? -21.789 7.000 42.167 1.00 96.44 945 LEU A CA 1
ATOM 7416 C C . LEU A 1 945 ? -21.246 6.825 43.585 1.00 96.44 945 LEU A C 1
ATOM 7418 O O . LEU A 1 945 ? -20.290 6.079 43.774 1.00 96.44 945 LEU A O 1
ATOM 7422 N N . LEU A 1 946 ? -21.832 7.466 44.598 1.00 95.19 946 LEU A N 1
ATOM 7423 C CA . LEU A 1 946 ? -21.432 7.286 45.996 1.00 95.19 946 LEU A CA 1
ATOM 7424 C C . LEU A 1 946 ? -21.923 5.953 46.574 1.00 95.19 946 LEU A C 1
ATOM 7426 O O . LEU A 1 946 ? -21.277 5.382 47.456 1.00 95.19 946 LEU A O 1
ATOM 7430 N N . LYS A 1 947 ? -23.004 5.392 46.024 1.00 93.06 947 LYS A N 1
ATOM 7431 C CA . LYS A 1 947 ? -23.572 4.110 46.453 1.00 93.06 947 LYS A CA 1
ATOM 7432 C C . LYS A 1 947 ? -22.953 2.945 45.681 1.00 93.06 947 LYS A C 1
ATOM 7434 O O . LYS A 1 947 ? -22.916 2.945 44.454 1.00 93.06 947 LYS A O 1
ATOM 7439 N N . GLU A 1 948 ? -22.500 1.915 46.397 1.00 91.94 948 GLU A N 1
ATOM 7440 C CA . GLU A 1 948 ? -21.865 0.738 45.780 1.00 91.94 948 GLU A CA 1
ATOM 7441 C C . GLU A 1 948 ? -22.810 -0.015 44.836 1.00 91.94 948 GLU A C 1
ATOM 7443 O O . GLU A 1 948 ? -22.402 -0.405 43.743 1.00 91.94 948 GLU A O 1
ATOM 7448 N N . HIS A 1 949 ? -24.076 -0.178 45.233 1.00 93.69 949 HIS A N 1
ATOM 7449 C CA . HIS A 1 949 ? -25.099 -0.814 44.403 1.00 93.69 949 HIS A CA 1
ATOM 7450 C C . HIS A 1 949 ? -25.255 -0.108 43.047 1.00 93.69 949 HIS A C 1
ATOM 7452 O O . HIS A 1 949 ? -25.245 -0.761 42.004 1.00 93.69 949 HIS A O 1
ATOM 7458 N N . ASP A 1 950 ? -25.332 1.225 43.048 1.00 94.44 950 ASP A N 1
ATOM 7459 C CA . ASP A 1 950 ? -25.476 2.007 41.821 1.00 94.44 950 ASP A CA 1
ATOM 7460 C C . ASP A 1 950 ? -24.209 1.971 40.966 1.00 94.44 950 ASP A C 1
ATOM 7462 O O . ASP A 1 950 ? -24.314 1.791 39.757 1.00 94.44 950 ASP A O 1
ATOM 7466 N N . ARG A 1 951 ? -23.010 2.026 41.568 1.00 94.94 951 ARG A N 1
ATOM 7467 C CA . ARG A 1 951 ? -21.748 1.833 40.828 1.00 94.94 951 ARG A CA 1
ATOM 7468 C C . ARG A 1 951 ? -21.707 0.493 40.096 1.00 94.94 951 ARG A C 1
ATOM 7470 O O . ARG A 1 951 ? -21.336 0.463 38.927 1.00 94.94 951 ARG A O 1
ATOM 7477 N N . LYS A 1 952 ? -22.100 -0.600 40.762 1.00 92.75 952 LYS A N 1
ATOM 7478 C CA . LYS A 1 952 ? -22.138 -1.944 40.158 1.00 92.75 952 LYS A CA 1
ATOM 7479 C C . LYS A 1 952 ? -23.164 -2.027 39.033 1.00 92.75 952 LYS A C 1
ATOM 7481 O O . LYS A 1 952 ? -22.839 -2.513 37.957 1.00 92.75 952 LYS A O 1
ATOM 7486 N N . ARG A 1 953 ? -24.379 -1.520 39.264 1.00 95.50 953 ARG A N 1
ATOM 7487 C CA . ARG A 1 953 ? -25.453 -1.508 38.262 1.00 95.50 953 ARG A CA 1
ATOM 7488 C C . ARG A 1 953 ? -25.063 -0.689 37.030 1.00 95.50 953 ARG A C 1
ATOM 7490 O O . ARG A 1 953 ? -25.179 -1.191 35.920 1.00 95.50 953 ARG A O 1
ATOM 7497 N N . ILE A 1 954 ? -24.565 0.534 37.227 1.00 96.31 954 ILE A N 1
ATOM 7498 C CA . ILE A 1 954 ? -24.139 1.424 36.137 1.00 96.31 954 ILE A CA 1
ATOM 7499 C C . ILE A 1 954 ? -22.944 0.837 35.390 1.00 96.31 954 ILE A C 1
ATOM 7501 O O . ILE A 1 954 ? -22.909 0.862 34.164 1.00 96.31 954 ILE A O 1
ATOM 7505 N N . GLY A 1 955 ? -21.979 0.278 36.122 1.00 94.19 955 GLY A N 1
ATOM 7506 C CA . GLY A 1 955 ? -20.831 -0.409 35.545 1.00 94.19 955 GLY A CA 1
ATOM 7507 C C . GLY A 1 955 ? -21.232 -1.599 34.674 1.00 94.19 955 GLY A C 1
ATOM 7508 O O . GLY A 1 955 ? -20.734 -1.722 33.560 1.00 94.19 955 GLY A O 1
ATOM 7509 N N . GLU A 1 956 ? -22.173 -2.433 35.127 1.00 93.25 956 GLU A N 1
ATOM 7510 C CA . GLU A 1 956 ? -22.660 -3.579 34.350 1.00 93.25 956 GLU A CA 1
ATOM 7511 C C . GLU A 1 956 ? -23.431 -3.148 33.099 1.00 93.25 956 GLU A C 1
ATOM 7513 O O . GLU A 1 956 ? -23.187 -3.681 32.022 1.00 93.25 956 GLU A O 1
ATOM 7518 N N . GLN A 1 957 ? -24.298 -2.140 33.192 1.00 92.38 957 GLN A N 1
ATOM 7519 C CA . GLN A 1 957 ? -24.975 -1.590 32.011 1.00 92.38 957 GLN A CA 1
ATOM 7520 C C . GLN A 1 957 ? -23.983 -0.940 31.035 1.00 92.38 957 GLN A C 1
ATOM 7522 O O . GLN A 1 957 ? -24.088 -1.114 29.822 1.00 92.38 957 GLN A O 1
ATOM 7527 N N . GLY A 1 958 ? -22.957 -0.256 31.550 1.00 92.38 958 GLY A N 1
ATOM 7528 C CA . GLY A 1 958 ? -21.825 0.217 30.754 1.00 92.38 958 GLY A CA 1
ATOM 7529 C C . GLY A 1 958 ? -21.070 -0.928 30.073 1.00 92.38 958 GLY A C 1
ATOM 7530 O O . GLY A 1 958 ? -20.682 -0.802 28.913 1.00 92.38 958 GLY A O 1
ATOM 7531 N N . ARG A 1 959 ? -20.915 -2.076 30.743 1.00 93.00 959 ARG A N 1
ATOM 7532 C CA . ARG A 1 959 ? -20.317 -3.286 30.161 1.00 93.00 959 ARG A CA 1
ATOM 7533 C C . ARG A 1 959 ? -21.160 -3.859 29.033 1.00 93.00 959 ARG A C 1
ATOM 7535 O O . ARG A 1 959 ? -20.594 -4.198 27.999 1.00 93.00 959 ARG A O 1
ATOM 7542 N N . GLN A 1 960 ? -22.480 -3.924 29.197 1.00 87.56 960 GLN A N 1
ATOM 7543 C CA . GLN A 1 960 ? -23.395 -4.357 28.136 1.00 87.56 960 GLN A CA 1
ATOM 7544 C C . GLN A 1 960 ? -23.329 -3.419 26.928 1.00 87.56 960 GLN A C 1
ATOM 7546 O O . GLN A 1 960 ? -23.174 -3.877 25.797 1.00 87.56 960 GLN A O 1
ATOM 7551 N N . PHE A 1 961 ? -23.316 -2.104 27.166 1.00 90.06 961 PHE A N 1
ATOM 7552 C CA . PHE A 1 961 ? -23.092 -1.120 26.108 1.00 90.06 961 PHE A CA 1
ATOM 7553 C C . PHE A 1 961 ? -21.741 -1.340 25.401 1.00 90.06 961 PHE A C 1
ATOM 7555 O O . PHE A 1 961 ? -21.666 -1.300 24.174 1.00 90.06 961 PHE A O 1
ATOM 7562 N N . ALA A 1 962 ? -20.670 -1.609 26.154 1.00 90.06 962 ALA A N 1
ATOM 7563 C CA . ALA A 1 962 ? -19.346 -1.869 25.594 1.00 90.06 962 ALA A CA 1
ATOM 7564 C C . ALA A 1 962 ? -19.261 -3.191 24.816 1.00 90.06 962 ALA A C 1
ATOM 7566 O O . ALA A 1 962 ? -18.579 -3.237 23.798 1.00 90.06 962 ALA A O 1
ATOM 7567 N N . LEU A 1 963 ? -19.950 -4.248 25.250 1.00 85.12 963 LEU A N 1
ATOM 7568 C CA . LEU A 1 963 ? -20.068 -5.499 24.492 1.00 85.12 963 LEU A CA 1
ATOM 7569 C C . LEU A 1 963 ? -20.756 -5.245 23.148 1.00 85.12 963 LEU A C 1
ATOM 7571 O O . LEU A 1 963 ? -20.274 -5.691 22.110 1.00 85.12 963 LEU A O 1
ATOM 7575 N N . ALA A 1 964 ? -21.836 -4.463 23.165 1.00 80.19 964 ALA A N 1
ATOM 7576 C CA . ALA A 1 964 ? -22.604 -4.144 21.973 1.00 80.19 964 ALA A CA 1
ATOM 7577 C C . ALA A 1 964 ? -21.868 -3.221 20.993 1.00 80.19 964 ALA A C 1
ATOM 7579 O O . ALA A 1 964 ? -22.144 -3.305 19.804 1.00 80.19 964 ALA A O 1
ATOM 7580 N N . ASN A 1 965 ? -20.941 -2.366 21.445 1.00 86.06 965 ASN A N 1
ATOM 7581 C CA . ASN A 1 965 ? -20.358 -1.315 20.594 1.00 86.06 965 ASN A CA 1
ATOM 7582 C C . ASN A 1 965 ? -18.831 -1.383 20.425 1.00 86.06 965 ASN A C 1
ATOM 7584 O O . ASN A 1 965 ? -18.305 -0.859 19.447 1.00 86.06 965 ASN A O 1
ATOM 7588 N N . PHE A 1 966 ? -18.099 -2.002 21.354 1.00 92.19 966 PHE A N 1
ATOM 7589 C CA . PHE A 1 966 ? -16.630 -1.956 21.402 1.00 92.19 966 PHE A CA 1
ATOM 7590 C C . PHE A 1 966 ? -15.955 -3.329 21.329 1.00 92.19 966 PHE A C 1
ATOM 7592 O O . PHE A 1 966 ? -14.725 -3.399 21.389 1.00 92.19 966 PHE A O 1
ATOM 7599 N N . ALA A 1 967 ? -16.712 -4.421 21.216 1.00 87.00 967 ALA A N 1
ATOM 7600 C CA . ALA A 1 967 ? -16.138 -5.749 21.031 1.00 87.00 967 ALA A CA 1
ATOM 7601 C C . ALA A 1 967 ? -15.337 -5.808 19.718 1.00 87.00 967 ALA A C 1
ATOM 7603 O O . ALA A 1 967 ? -15.872 -5.558 18.636 1.00 87.00 967 ALA A O 1
ATOM 7604 N N . ALA A 1 968 ? -14.041 -6.123 19.819 1.00 90.25 968 ALA A N 1
ATOM 7605 C CA . ALA A 1 968 ? -13.121 -6.101 18.678 1.00 90.25 968 ALA A CA 1
ATOM 7606 C C . ALA A 1 968 ? -13.571 -7.010 17.532 1.00 90.25 968 ALA A C 1
ATOM 7608 O O . ALA A 1 968 ? -13.446 -6.642 16.368 1.00 90.25 968 ALA A O 1
ATOM 7609 N N . ASP A 1 969 ? -14.141 -8.156 17.883 1.00 85.94 969 ASP A N 1
ATOM 7610 C CA . ASP A 1 969 ? -14.649 -9.152 16.954 1.00 85.94 969 ASP A CA 1
ATOM 7611 C C . ASP A 1 969 ? -15.778 -8.615 16.074 1.00 85.94 969 ASP A C 1
ATOM 7613 O O . ASP A 1 969 ? -15.750 -8.768 14.851 1.00 85.94 969 ASP A O 1
ATOM 7617 N N . THR A 1 970 ? -16.741 -7.928 16.676 1.00 83.44 970 THR A N 1
ATOM 7618 C CA . THR A 1 970 ? -17.888 -7.416 15.936 1.00 83.44 970 THR A CA 1
ATOM 7619 C C . THR A 1 970 ? -17.540 -6.176 15.122 1.00 83.44 970 THR A C 1
ATOM 7621 O O . THR A 1 970 ? -17.937 -6.066 13.966 1.00 83.44 970 THR A O 1
ATOM 7624 N N . VAL A 1 971 ? -16.703 -5.284 15.665 1.00 88.44 971 VAL A N 1
ATOM 7625 C CA . VAL A 1 971 ? -16.186 -4.135 14.903 1.00 88.44 971 VAL A CA 1
ATOM 7626 C C . VAL A 1 971 ? -15.338 -4.601 13.712 1.00 88.44 971 VAL A C 1
ATOM 7628 O O . VAL A 1 971 ? -15.451 -4.039 12.624 1.00 88.44 971 VAL A O 1
ATOM 7631 N N . ALA A 1 972 ? -14.524 -5.649 13.880 1.00 91.75 972 ALA A N 1
ATOM 7632 C CA . ALA A 1 972 ? -13.748 -6.244 12.792 1.00 91.75 972 ALA A CA 1
ATOM 7633 C C . ALA A 1 972 ? -14.636 -6.865 11.710 1.00 91.75 972 ALA A C 1
ATOM 7635 O O . ALA A 1 972 ? -14.328 -6.714 10.531 1.00 91.75 972 ALA A O 1
ATOM 7636 N N . LEU A 1 973 ? -15.726 -7.538 12.091 1.00 85.75 973 LEU A N 1
ATOM 7637 C CA . LEU A 1 973 ? -16.685 -8.095 11.138 1.00 85.75 973 LEU A CA 1
ATOM 7638 C C . LEU A 1 973 ? -17.323 -6.992 10.286 1.00 85.75 973 LEU A C 1
ATOM 7640 O O . LEU A 1 973 ? -17.271 -7.066 9.063 1.00 85.75 973 LEU A O 1
ATOM 7644 N N . ASN A 1 974 ? -17.837 -5.936 10.919 1.00 83.88 974 ASN A N 1
ATOM 7645 C CA . ASN A 1 974 ? -18.471 -4.826 10.203 1.00 83.88 974 ASN A CA 1
ATOM 7646 C C . ASN A 1 974 ? -17.479 -4.120 9.272 1.00 83.88 974 ASN A C 1
ATOM 7648 O O . ASN A 1 974 ? -17.801 -3.803 8.130 1.00 83.88 974 ASN A O 1
ATOM 7652 N N . LEU A 1 975 ? -16.244 -3.912 9.740 1.00 92.94 975 LEU A N 1
ATOM 7653 C CA . LEU A 1 975 ? -15.197 -3.304 8.927 1.00 92.94 975 LEU A CA 1
ATOM 7654 C C . LEU A 1 975 ? -14.788 -4.199 7.749 1.00 92.94 975 LEU A C 1
ATOM 7656 O O . LEU A 1 975 ? -14.551 -3.693 6.655 1.00 92.94 975 LEU A O 1
ATOM 7660 N N . ARG A 1 976 ? -14.719 -5.520 7.954 1.00 91.56 976 ARG A N 1
ATOM 7661 C CA . ARG A 1 976 ? -14.451 -6.489 6.887 1.00 91.56 976 ARG A CA 1
ATOM 7662 C C . ARG A 1 976 ? -15.542 -6.432 5.817 1.00 91.56 976 ARG A C 1
ATOM 7664 O O . ARG A 1 976 ? -15.199 -6.313 4.648 1.00 91.56 976 ARG A O 1
ATOM 7671 N N . ASN A 1 977 ? -16.814 -6.456 6.209 1.00 85.31 977 ASN A N 1
ATOM 7672 C CA . ASN A 1 977 ? -17.938 -6.397 5.271 1.00 85.31 977 ASN A CA 1
ATOM 7673 C C . ASN A 1 977 ? -17.909 -5.093 4.460 1.00 85.31 977 ASN A C 1
ATOM 7675 O O . ASN A 1 977 ? -17.927 -5.132 3.235 1.00 85.31 977 ASN A O 1
ATOM 7679 N N . ALA A 1 978 ? -17.705 -3.952 5.127 1.00 86.25 978 ALA A N 1
ATOM 7680 C CA . ALA A 1 978 ? -17.571 -2.662 4.449 1.00 86.25 978 ALA A CA 1
ATOM 7681 C C . ALA A 1 978 ? -16.381 -2.628 3.468 1.00 86.25 978 ALA A C 1
ATOM 7683 O O . ALA A 1 978 ? -16.435 -1.964 2.433 1.00 86.25 978 ALA A O 1
ATOM 7684 N N . PHE A 1 979 ? -15.288 -3.341 3.765 1.00 92.62 979 PHE A N 1
ATOM 7685 C CA . PHE A 1 979 ? -14.177 -3.514 2.827 1.00 92.62 979 PHE A CA 1
ATOM 7686 C C . PHE A 1 979 ? -14.540 -4.397 1.628 1.00 92.62 979 PHE A C 1
ATOM 7688 O O . PHE A 1 979 ? -14.112 -4.089 0.519 1.00 92.62 979 PHE A O 1
ATOM 7695 N N . GLU A 1 980 ? -15.311 -5.465 1.817 1.00 87.00 980 GLU A N 1
ATOM 7696 C CA . GLU A 1 980 ? -15.787 -6.325 0.724 1.00 87.00 980 GLU A CA 1
ATOM 7697 C C . GLU A 1 980 ? -16.761 -5.563 -0.201 1.00 87.00 980 GLU A C 1
ATOM 7699 O O . GLU A 1 980 ? -16.626 -5.627 -1.424 1.00 87.00 980 GLU A O 1
ATOM 7704 N N . GLU A 1 981 ? -17.658 -4.747 0.357 1.00 82.38 981 GLU A N 1
ATOM 7705 C CA . GLU A 1 981 ? -18.614 -3.907 -0.385 1.00 82.38 981 GLU A CA 1
ATOM 7706 C C . GLU A 1 981 ? -17.915 -2.883 -1.299 1.00 82.38 981 GLU A C 1
ATOM 7708 O O . GLU A 1 981 ? -18.160 -2.820 -2.506 1.00 82.38 981 GLU A O 1
ATOM 7713 N N . ILE A 1 982 ? -16.948 -2.115 -0.777 1.00 85.75 982 ILE A N 1
ATOM 7714 C CA . ILE A 1 982 ? -16.235 -1.115 -1.600 1.00 85.75 982 ILE A CA 1
ATOM 7715 C C . ILE A 1 982 ? -15.334 -1.728 -2.686 1.00 85.75 982 ILE A C 1
ATOM 7717 O O . ILE A 1 982 ? -14.860 -1.006 -3.580 1.00 85.75 982 ILE A O 1
ATOM 7721 N N . LEU A 1 983 ? -15.049 -3.029 -2.589 1.00 81.81 983 LEU A N 1
ATOM 7722 C CA . LEU A 1 983 ? -14.298 -3.788 -3.587 1.00 81.81 983 LEU A CA 1
ATOM 7723 C C . LEU A 1 983 ? -15.205 -4.384 -4.668 1.00 81.81 983 LEU A C 1
ATOM 7725 O O . LEU A 1 983 ? -14.783 -4.424 -5.822 1.00 81.81 983 LEU A O 1
ATOM 7729 N N . THR A 1 984 ? -16.419 -4.812 -4.318 1.00 72.12 984 THR A N 1
ATOM 7730 C CA . THR A 1 984 ? -17.398 -5.408 -5.247 1.00 72.12 984 THR A CA 1
ATOM 7731 C C . THR A 1 984 ? -18.165 -4.363 -6.057 1.00 72.12 984 THR A C 1
ATOM 7733 O O . THR A 1 984 ? -18.534 -4.635 -7.195 1.00 72.12 984 THR A O 1
ATOM 7736 N N . GLY A 1 985 ? -18.297 -3.136 -5.543 1.00 54.78 985 GLY A N 1
ATOM 7737 C CA . GLY A 1 985 ? -18.896 -2.018 -6.278 1.00 54.78 985 GLY A CA 1
ATOM 7738 C C . GLY A 1 985 ? -20.408 -1.872 -6.100 1.00 54.78 985 GLY A C 1
ATOM 7739 O O . GLY A 1 985 ? -20.979 -0.971 -6.716 1.00 54.78 985 GLY A O 1
ATOM 7740 N N . ASP A 1 986 ? -21.024 -2.677 -5.233 1.00 38.31 986 ASP A N 1
ATOM 7741 C CA . ASP A 1 986 ? -22.402 -2.486 -4.784 1.00 38.31 986 ASP A CA 1
ATOM 7742 C C . ASP A 1 986 ? -22.459 -1.228 -3.901 1.00 38.31 986 ASP A C 1
ATOM 7744 O O . ASP A 1 986 ? -22.069 -1.217 -2.734 1.00 38.31 986 ASP A O 1
ATOM 7748 N N . GLN A 1 987 ? -22.861 -0.102 -4.499 1.00 34.47 987 GLN A N 1
ATOM 7749 C CA . GLN A 1 987 ? -23.024 1.175 -3.804 1.00 34.47 987 GLN A CA 1
ATOM 7750 C C . GLN A 1 987 ? -24.402 1.274 -3.142 1.00 34.47 987 GLN A C 1
ATOM 7752 O O . GLN A 1 987 ? -25.177 2.171 -3.450 1.00 34.47 987 GLN A O 1
ATOM 7757 N N . GLU A 1 988 ? -24.673 0.399 -2.182 1.00 30.36 988 GLU A N 1
ATOM 7758 C CA . GLU A 1 988 ? -25.692 0.638 -1.156 1.00 30.36 988 GLU A CA 1
ATOM 7759 C C . GLU A 1 988 ? -25.044 0.616 0.227 1.00 30.36 988 GLU A C 1
ATOM 7761 O O . GLU A 1 988 ? -25.403 -0.149 1.112 1.00 30.36 988 GLU A O 1
ATOM 7766 N N . VAL A 1 989 ? -24.099 1.528 0.461 1.00 33.19 989 VAL A N 1
ATOM 7767 C CA . VAL A 1 989 ? -23.930 2.014 1.832 1.00 33.19 989 VAL A CA 1
ATOM 7768 C C . VAL A 1 989 ? -24.871 3.192 1.955 1.00 33.19 989 VAL A C 1
ATOM 7770 O O . VAL A 1 989 ? -24.504 4.339 1.684 1.00 33.19 989 VAL A O 1
ATOM 7773 N N . GLY A 1 990 ? -26.123 2.880 2.298 1.00 28.88 990 GLY A N 1
ATOM 7774 C CA . GLY A 1 990 ? -27.086 3.884 2.717 1.00 28.88 990 GLY A CA 1
ATOM 7775 C C . GLY A 1 990 ? -26.457 4.784 3.778 1.00 28.88 990 GLY A C 1
ATOM 7776 O O . GLY A 1 990 ? -25.514 4.393 4.474 1.00 28.88 990 GLY A O 1
ATOM 7777 N N . ILE A 1 991 ? -26.970 6.006 3.914 1.00 31.02 991 ILE A N 1
ATOM 7778 C CA . ILE A 1 991 ? -26.690 6.844 5.082 1.00 31.02 991 ILE A CA 1
ATOM 7779 C C . ILE A 1 991 ? -27.314 6.127 6.284 1.00 31.02 991 ILE A C 1
ATOM 7781 O O . ILE A 1 991 ? -28.395 6.458 6.759 1.00 31.02 991 ILE A O 1
ATOM 7785 N N . GLY A 1 992 ? -26.630 5.092 6.753 1.00 29.25 992 GLY A N 1
ATOM 7786 C CA . GLY A 1 992 ? -26.875 4.433 8.003 1.00 29.25 992 GLY A CA 1
ATOM 7787 C C . GLY A 1 992 ? -26.359 5.370 9.069 1.00 29.25 992 GLY A C 1
ATOM 7788 O O . GLY A 1 992 ? -25.273 5.184 9.615 1.00 29.25 992 GLY A O 1
ATOM 7789 N N . VAL A 1 993 ? -27.193 6.335 9.447 1.00 30.56 993 VAL A N 1
ATOM 7790 C CA . VAL A 1 993 ? -27.391 6.533 10.879 1.00 30.56 993 VAL A CA 1
ATOM 7791 C C . VAL A 1 993 ? -27.885 5.177 11.388 1.00 30.56 993 VAL A C 1
ATOM 7793 O O . VAL A 1 993 ? -29.084 4.933 11.477 1.00 30.56 993 VAL A O 1
ATOM 7796 N N . PHE A 1 994 ? -26.959 4.243 11.629 1.00 26.67 994 PHE A N 1
ATOM 7797 C CA . PHE A 1 994 ? -27.267 3.016 12.333 1.00 26.67 994 PHE A CA 1
ATOM 7798 C C . PHE A 1 994 ? -27.611 3.457 13.750 1.00 26.67 994 PHE A C 1
ATOM 7800 O O . PHE A 1 994 ? -26.750 3.631 14.613 1.00 26.67 994 PHE A O 1
ATOM 7807 N N . ARG A 1 995 ? -28.915 3.648 13.971 1.00 29.34 995 ARG A N 1
ATOM 7808 C CA . ARG A 1 995 ? -29.528 3.060 15.150 1.00 29.34 995 ARG A CA 1
ATOM 7809 C C . ARG A 1 995 ? -29.078 1.605 15.186 1.00 29.34 995 ARG A C 1
ATOM 7811 O O . ARG A 1 995 ? -29.262 0.880 14.217 1.00 29.34 995 ARG A O 1
ATOM 7818 N N . GLU A 1 996 ? -28.384 1.299 16.275 1.00 36.59 996 GLU A N 1
ATOM 7819 C CA . GLU A 1 996 ? -28.018 -0.012 16.804 1.00 36.59 996 GLU A CA 1
ATOM 7820 C C . GLU A 1 996 ? -28.225 -1.206 15.865 1.00 36.59 996 GLU A C 1
ATOM 7822 O O . GLU A 1 996 ? -29.356 -1.626 15.642 1.00 36.59 996 GLU A O 1
ATOM 7827 N N . ARG A 1 997 ? -27.118 -1.842 15.457 1.00 24.92 997 ARG A N 1
ATOM 7828 C CA . ARG A 1 997 ? -26.940 -3.298 15.597 1.00 24.92 997 ARG A CA 1
ATOM 7829 C C . ARG A 1 997 ? -25.523 -3.749 15.254 1.00 24.92 997 ARG A C 1
ATOM 7831 O O . ARG A 1 997 ? -25.037 -3.591 14.144 1.00 24.92 997 ARG A O 1
ATOM 7838 N N . ASN A 1 998 ? -24.910 -4.389 16.238 1.00 27.61 998 ASN A N 1
ATOM 7839 C CA . ASN A 1 998 ? -24.030 -5.538 16.048 1.00 27.61 998 ASN A CA 1
ATOM 7840 C C . ASN A 1 998 ? -24.891 -6.806 16.070 1.00 27.61 998 ASN A C 1
ATOM 7842 O O . ASN A 1 998 ? -25.971 -6.702 16.650 1.00 27.61 998 ASN A O 1
ATOM 7846 N N . LYS A 1 999 ? -24.419 -7.948 15.520 1.00 28.81 999 LYS A N 1
ATOM 7847 C CA . LYS A 1 999 ? -24.709 -9.334 15.982 1.00 28.81 999 LYS A CA 1
ATOM 7848 C C . LYS A 1 999 ? -24.223 -10.431 14.992 1.00 28.81 999 LYS A C 1
ATOM 7850 O O . LYS A 1 999 ? -24.657 -10.435 13.846 1.00 28.81 999 LYS A O 1
ATOM 7855 N N . ASN A 1 1000 ? -23.291 -11.300 15.430 1.00 26.44 1000 ASN A N 1
ATOM 7856 C CA . ASN A 1 1000 ? -23.091 -12.705 14.992 1.00 26.44 1000 ASN A CA 1
ATOM 7857 C C . ASN A 1 1000 ? -21.854 -13.343 15.688 1.00 26.44 1000 ASN A C 1
ATOM 7859 O O . ASN A 1 1000 ? -20.762 -13.413 15.128 1.00 26.44 1000 ASN A O 1
ATOM 7863 N N . ASP A 1 1001 ? -22.033 -13.809 16.925 1.00 26.53 1001 ASP A N 1
ATOM 7864 C CA . ASP A 1 1001 ? -21.646 -15.177 17.314 1.00 26.53 1001 ASP A CA 1
ATOM 7865 C C . ASP A 1 1001 ? -22.951 -15.984 17.234 1.00 26.53 1001 ASP A C 1
ATOM 7867 O O . ASP A 1 1001 ? -24.008 -15.400 17.408 1.00 26.53 1001 ASP A O 1
ATOM 7871 N N . TRP A 1 1002 ? -22.945 -17.285 16.964 1.00 31.55 1002 TRP A N 1
ATOM 7872 C CA . TRP A 1 1002 ? -24.111 -18.086 16.519 1.00 31.55 1002 TRP A CA 1
ATOM 7873 C C . TRP A 1 1002 ? -25.377 -18.125 17.432 1.00 31.55 1002 TRP A C 1
ATOM 7875 O O . TRP A 1 1002 ? -26.324 -18.849 17.145 1.00 31.55 1002 TRP A O 1
ATOM 7885 N N . ALA A 1 1003 ? -25.440 -17.318 18.499 1.00 30.48 1003 ALA A N 1
ATOM 7886 C CA . ALA A 1 1003 ? -26.649 -16.936 19.248 1.00 30.48 1003 ALA A CA 1
ATOM 7887 C C . ALA A 1 1003 ? -27.312 -15.615 18.762 1.00 30.48 1003 ALA A C 1
ATOM 7889 O O . ALA A 1 1003 ? -28.371 -15.216 19.268 1.00 30.48 1003 ALA A O 1
ATOM 7890 N N . ASP A 1 1004 ? -26.694 -14.953 17.783 1.00 32.97 1004 ASP A N 1
ATOM 7891 C CA . ASP A 1 1004 ? -26.891 -13.564 17.376 1.00 32.97 1004 ASP A CA 1
ATOM 7892 C C . ASP A 1 1004 ? -27.041 -13.426 15.847 1.00 32.97 1004 ASP A C 1
ATOM 7894 O O . ASP A 1 1004 ? -26.427 -12.563 15.240 1.00 32.97 1004 ASP A O 1
ATOM 7898 N N . VAL A 1 1005 ? -27.910 -14.212 15.204 1.00 27.31 1005 VAL A N 1
ATOM 7899 C CA . VAL A 1 1005 ? -28.462 -13.771 13.901 1.00 27.31 1005 VAL A CA 1
ATOM 7900 C C . VAL A 1 1005 ? -29.294 -12.509 14.183 1.00 27.31 1005 VAL A C 1
ATOM 7902 O O . VAL A 1 1005 ? -30.078 -12.523 15.145 1.00 27.31 1005 VAL A O 1
ATOM 7905 N N . PRO A 1 1006 ? -29.107 -11.395 13.447 1.00 27.92 1006 PRO A N 1
ATOM 7906 C CA . PRO A 1 1006 ? -29.871 -10.178 13.668 1.00 27.92 1006 PRO A CA 1
ATOM 7907 C C . PRO A 1 1006 ? -31.359 -10.486 13.527 1.00 27.92 1006 PRO A C 1
ATOM 7909 O O . PRO A 1 1006 ? -31.817 -10.977 12.501 1.00 27.92 1006 PRO A O 1
ATOM 7912 N N . LEU A 1 1007 ? -32.110 -10.175 14.581 1.00 34.47 1007 LEU A N 1
ATOM 7913 C CA . LEU A 1 1007 ? -33.559 -10.073 14.525 1.00 34.47 1007 LEU A CA 1
ATOM 7914 C C . LEU A 1 1007 ? -33.904 -8.877 13.650 1.00 34.47 1007 LEU A C 1
ATOM 7916 O O . LEU A 1 1007 ? -34.242 -7.860 14.233 1.00 34.47 1007 LEU A O 1
ATOM 7920 N N . GLU A 1 1008 ? -33.738 -8.900 12.320 1.00 34.16 1008 GLU A N 1
ATOM 7921 C CA . GLU A 1 1008 ? -34.323 -7.855 11.459 1.00 34.16 1008 GLU A CA 1
ATOM 7922 C C . GLU A 1 1008 ? -35.720 -7.556 12.005 1.00 34.16 1008 GLU A C 1
ATOM 7924 O O . GLU A 1 1008 ? -36.569 -8.443 12.071 1.00 34.16 1008 GLU A O 1
ATOM 7929 N N . GLU A 1 1009 ? -35.899 -6.347 12.550 1.00 37.56 1009 GLU A N 1
ATOM 7930 C CA . GLU A 1 1009 ? -37.098 -5.994 13.327 1.00 37.56 1009 GLU A CA 1
ATOM 7931 C C . GLU A 1 1009 ? -38.348 -5.952 12.425 1.00 37.56 1009 GLU A C 1
ATOM 7933 O O . GLU A 1 1009 ? -39.461 -5.818 12.925 1.00 37.56 1009 GLU A O 1
ATOM 7938 N N . ASP A 1 1010 ? -38.139 -6.192 11.126 1.00 39.12 1010 ASP A N 1
ATOM 7939 C CA . ASP A 1 1010 ? -39.100 -6.178 10.034 1.00 39.12 1010 ASP A CA 1
ATOM 7940 C C . ASP A 1 1010 ? -39.454 -7.585 9.495 1.00 39.12 1010 ASP A C 1
ATOM 7942 O O . ASP A 1 1010 ? -40.249 -7.698 8.567 1.00 39.12 1010 ASP A O 1
ATOM 7946 N N . ALA A 1 1011 ? -38.914 -8.686 10.048 1.00 49.28 1011 ALA A N 1
ATOM 7947 C CA . ALA A 1 1011 ? -39.380 -10.036 9.695 1.00 49.28 1011 ALA A CA 1
ATOM 7948 C C . ALA A 1 1011 ? -40.646 -10.375 10.500 1.00 49.28 1011 ALA A C 1
ATOM 7950 O O . ALA A 1 1011 ? -40.596 -10.833 11.638 1.00 49.28 1011 ALA A O 1
ATOM 7951 N N . THR A 1 1012 ? -41.809 -10.127 9.919 1.00 58.03 1012 THR A N 1
ATOM 7952 C CA . THR A 1 1012 ? -43.117 -10.099 10.586 1.00 58.03 1012 THR A CA 1
ATOM 7953 C C . THR A 1 1012 ? -43.508 -11.389 11.338 1.00 58.03 1012 THR A C 1
ATOM 7955 O O . THR A 1 1012 ? -44.185 -11.332 12.368 1.00 58.03 1012 THR A O 1
ATOM 7958 N N . THR A 1 1013 ? -43.014 -12.555 10.912 1.00 66.50 1013 THR A N 1
ATOM 7959 C CA . THR A 1 1013 ? -43.207 -13.859 11.585 1.00 66.50 1013 THR A CA 1
ATOM 7960 C C . THR A 1 1013 ? -42.494 -13.932 12.940 1.00 66.50 1013 THR A C 1
ATOM 7962 O O . THR A 1 1013 ? -43.006 -14.544 13.882 1.00 66.50 1013 THR A O 1
ATOM 7965 N N . HIS A 1 1014 ? -41.381 -13.205 13.104 1.00 67.62 1014 HIS A N 1
ATOM 7966 C CA . HIS A 1 1014 ? -40.712 -13.011 14.394 1.00 67.62 1014 HIS A CA 1
ATOM 7967 C C . HIS A 1 1014 ? -41.644 -12.339 15.415 1.00 67.62 1014 HIS A C 1
ATOM 7969 O O . HIS A 1 1014 ? -41.701 -12.732 16.583 1.00 67.62 1014 HIS A O 1
ATOM 7975 N N . ILE A 1 1015 ? -42.428 -11.348 14.973 1.00 65.69 1015 ILE A N 1
ATOM 7976 C CA . ILE A 1 1015 ? -43.392 -10.632 15.820 1.00 65.69 1015 ILE A CA 1
ATOM 7977 C C . ILE A 1 1015 ? -44.503 -11.586 16.276 1.00 65.69 1015 ILE A C 1
ATOM 7979 O O . ILE A 1 1015 ? -44.857 -11.597 17.458 1.00 65.69 1015 ILE A O 1
ATOM 7983 N N . ALA A 1 1016 ? -45.019 -12.425 15.372 1.00 67.75 1016 ALA A N 1
ATOM 7984 C CA . ALA A 1 1016 ? -46.022 -13.437 15.703 1.00 67.75 1016 ALA A CA 1
ATOM 7985 C C . ALA A 1 1016 ? -45.494 -14.454 16.734 1.00 67.75 1016 ALA A C 1
ATOM 7987 O O . ALA A 1 1016 ? -46.138 -14.676 17.762 1.00 67.75 1016 ALA A O 1
ATOM 7988 N N . LEU A 1 1017 ? -44.288 -14.997 16.525 1.00 74.69 1017 LEU A N 1
ATOM 7989 C CA . LEU A 1 1017 ? -43.633 -15.926 17.457 1.00 74.69 1017 LEU A CA 1
ATOM 7990 C C . LEU A 1 1017 ? -43.376 -15.293 18.826 1.00 74.69 1017 LEU A C 1
ATOM 7992 O O . LEU A 1 1017 ? -43.599 -15.920 19.861 1.00 74.69 1017 LEU A O 1
ATOM 7996 N N . ARG A 1 1018 ? -42.949 -14.029 18.858 1.00 69.50 1018 ARG A N 1
ATOM 7997 C CA . ARG A 1 1018 ? -42.708 -13.299 20.105 1.00 69.50 1018 ARG A CA 1
ATOM 7998 C C . ARG A 1 1018 ? -43.990 -13.007 20.872 1.00 69.50 1018 ARG A C 1
ATOM 8000 O O . ARG A 1 1018 ? -44.006 -13.130 22.096 1.00 69.50 1018 ARG A O 1
ATOM 8007 N N . ASN A 1 1019 ? -45.070 -12.670 20.174 1.00 64.88 1019 ASN A N 1
ATOM 8008 C CA . ASN A 1 1019 ? -46.382 -12.509 20.796 1.00 64.88 1019 ASN A CA 1
ATOM 8009 C C . ASN A 1 1019 ? -46.884 -13.831 21.388 1.00 64.88 1019 ASN A C 1
ATOM 8011 O O . ASN A 1 1019 ? -47.385 -13.832 22.512 1.00 64.88 1019 ASN A O 1
ATOM 8015 N N . LEU A 1 1020 ? -46.662 -14.954 20.699 1.00 65.88 1020 LEU A N 1
ATOM 8016 C CA . LEU A 1 1020 ? -46.963 -16.287 21.223 1.00 65.88 1020 LEU A CA 1
ATOM 8017 C C . LEU A 1 1020 ? -46.129 -16.639 22.463 1.00 65.88 1020 LEU A C 1
ATOM 8019 O O . LEU A 1 1020 ? -46.683 -17.082 23.471 1.00 65.88 1020 LEU A O 1
ATOM 8023 N N . MET A 1 1021 ? -44.821 -16.370 22.435 1.00 67.88 1021 MET A N 1
ATOM 8024 C CA . MET A 1 1021 ? -43.933 -16.538 23.593 1.00 67.88 1021 MET A CA 1
ATOM 8025 C C . MET A 1 1021 ? -44.415 -15.735 24.805 1.00 67.88 1021 MET A C 1
ATOM 8027 O O . MET A 1 1021 ? -44.494 -16.264 25.912 1.00 67.88 1021 MET A O 1
ATOM 8031 N N . ASN A 1 1022 ? -44.802 -14.475 24.593 1.00 62.34 1022 ASN A N 1
ATOM 8032 C CA . ASN A 1 1022 ? -45.332 -13.614 25.651 1.00 62.34 1022 ASN A CA 1
ATOM 8033 C C . ASN A 1 1022 ? -46.704 -14.078 26.168 1.00 62.34 1022 ASN A C 1
ATOM 8035 O O . ASN A 1 1022 ? -47.034 -13.815 27.322 1.00 62.34 1022 ASN A O 1
ATOM 8039 N N . SER A 1 1023 ? -47.494 -14.770 25.340 1.00 59.16 1023 SER A N 1
ATOM 8040 C CA . SER A 1 1023 ? -48.787 -15.349 25.730 1.00 59.16 1023 SER A CA 1
ATOM 8041 C C . SER A 1 1023 ? -48.680 -16.679 26.489 1.00 59.16 1023 SER A C 1
ATOM 8043 O O . SER A 1 1023 ? -49.696 -17.211 26.921 1.00 59.16 1023 SER A O 1
ATOM 8045 N N . GLY A 1 1024 ? -47.462 -17.195 26.705 1.00 55.16 1024 GLY A N 1
ATOM 8046 C CA . GLY A 1 1024 ? -47.219 -18.378 27.534 1.00 55.16 1024 GLY A CA 1
ATOM 8047 C C . GLY A 1 1024 ? -46.865 -19.657 26.774 1.00 55.16 1024 GLY A C 1
ATOM 8048 O O . GLY A 1 1024 ? -46.843 -20.719 27.394 1.00 55.16 1024 GLY A O 1
ATOM 8049 N N . MET A 1 1025 ? -46.554 -19.587 25.471 1.00 67.88 1025 MET A N 1
ATOM 8050 C CA . MET A 1 1025 ? -46.066 -20.744 24.707 1.00 67.88 1025 MET A CA 1
ATOM 8051 C C . MET A 1 1025 ? -44.767 -21.285 25.332 1.00 67.88 1025 MET A C 1
ATOM 8053 O O . MET A 1 1025 ? -43.745 -20.596 25.336 1.00 67.88 1025 MET A O 1
ATOM 8057 N N . GLN A 1 1026 ? -44.792 -22.516 25.858 1.00 60.09 1026 GLN A N 1
ATOM 8058 C CA . GLN A 1 1026 ? -43.609 -23.169 26.425 1.00 60.09 1026 GLN A CA 1
ATOM 8059 C C . GLN A 1 1026 ? -43.099 -24.293 25.524 1.00 60.09 1026 GLN A C 1
ATOM 8061 O O . GLN A 1 1026 ? -43.794 -25.267 25.263 1.00 60.09 1026 GLN A O 1
ATOM 8066 N N . THR A 1 1027 ? -41.834 -24.163 25.121 1.00 69.31 1027 THR A N 1
ATOM 8067 C CA . THR A 1 1027 ? -41.006 -25.165 24.428 1.00 69.31 1027 THR A CA 1
ATOM 8068 C C . THR A 1 1027 ? -41.627 -25.813 23.181 1.00 69.31 1027 THR A C 1
ATOM 8070 O O . THR A 1 1027 ? -42.278 -26.854 23.263 1.00 69.31 1027 THR A O 1
ATOM 8073 N N . VAL A 1 1028 ? -41.340 -25.242 22.007 1.00 78.62 1028 VAL A N 1
ATOM 8074 C CA . VAL A 1 1028 ? -41.642 -25.857 20.704 1.00 78.62 1028 VAL A CA 1
ATOM 8075 C C . VAL A 1 1028 ? -40.573 -26.899 20.423 1.00 78.62 1028 VAL A C 1
ATOM 8077 O O . VAL A 1 1028 ? -39.397 -26.573 20.355 1.00 78.62 1028 VAL A O 1
ATOM 8080 N N . LYS A 1 1029 ? -40.960 -28.161 20.261 1.00 80.19 1029 LYS A N 1
ATOM 8081 C CA . LYS A 1 1029 ? -40.027 -29.259 19.983 1.00 80.19 1029 LYS A CA 1
ATOM 8082 C C . LYS A 1 1029 ? -39.850 -29.504 18.495 1.00 80.19 1029 LYS A C 1
ATOM 8084 O O . LYS A 1 1029 ? -38.756 -29.911 18.091 1.00 80.19 1029 LYS A O 1
ATOM 8089 N N . ARG A 1 1030 ? -40.913 -29.293 17.710 1.00 85.75 1030 ARG A N 1
ATOM 8090 C CA . ARG A 1 1030 ? -40.946 -29.595 16.276 1.00 85.75 1030 ARG A CA 1
ATOM 8091 C C . ARG A 1 1030 ? -41.569 -28.463 15.479 1.00 85.75 1030 ARG A C 1
ATOM 8093 O O . ARG A 1 1030 ? -42.597 -27.926 15.889 1.00 85.75 1030 ARG A O 1
ATOM 8100 N N . VAL A 1 1031 ? -40.971 -28.144 14.338 1.00 88.69 1031 VAL A N 1
ATOM 8101 C CA . VAL A 1 1031 ? -41.430 -27.063 13.462 1.00 88.69 1031 VAL A CA 1
ATOM 8102 C C . VAL A 1 1031 ? -41.542 -27.569 12.034 1.00 88.69 1031 VAL A C 1
ATOM 8104 O O . VAL A 1 1031 ? -40.590 -28.139 11.506 1.00 88.69 1031 VAL A O 1
ATOM 8107 N N . LEU A 1 1032 ? -42.690 -27.327 11.412 1.00 89.75 1032 LEU A N 1
ATOM 8108 C CA . LEU A 1 1032 ? -42.861 -27.422 9.969 1.00 89.75 1032 LEU A CA 1
ATOM 8109 C C . LEU A 1 1032 ? -43.095 -26.016 9.421 1.00 89.75 1032 LEU A C 1
ATOM 8111 O O . LEU A 1 1032 ? -44.080 -25.379 9.788 1.00 89.75 1032 LEU A O 1
ATOM 8115 N N . HIS A 1 1033 ? -42.204 -25.545 8.552 1.00 90.62 1033 HIS A N 1
ATOM 8116 C CA . HIS A 1 1033 ? -42.332 -24.245 7.899 1.00 90.62 1033 HIS A CA 1
ATOM 8117 C C . HIS A 1 1033 ? -42.478 -24.435 6.385 1.00 90.62 1033 HIS A C 1
ATOM 8119 O O . HIS A 1 1033 ? -41.552 -24.897 5.721 1.00 90.62 1033 HIS A O 1
ATOM 8125 N N . ILE A 1 1034 ? -43.649 -24.097 5.841 1.00 88.19 1034 ILE A N 1
ATOM 8126 C CA . ILE A 1 1034 ? -43.951 -24.136 4.407 1.00 88.19 1034 ILE A CA 1
ATOM 8127 C C . ILE A 1 1034 ? -43.827 -22.729 3.816 1.00 88.19 1034 ILE A C 1
ATOM 8129 O O . ILE A 1 1034 ? -44.538 -21.825 4.252 1.00 88.19 1034 ILE A O 1
ATOM 8133 N N . GLY A 1 1035 ? -42.982 -22.574 2.793 1.00 83.81 1035 GLY A N 1
ATOM 8134 C CA . GLY A 1 1035 ? -42.665 -21.276 2.190 1.00 83.81 1035 GLY A CA 1
ATOM 8135 C C . GLY A 1 1035 ? -41.636 -20.495 3.005 1.00 83.81 1035 GLY A C 1
ATOM 8136 O O . GLY A 1 1035 ? -41.785 -19.293 3.190 1.00 83.81 1035 GLY A O 1
ATOM 8137 N N . SER A 1 1036 ? -40.621 -21.179 3.542 1.00 83.00 1036 SER A N 1
ATOM 8138 C CA . SER A 1 1036 ? -39.720 -20.596 4.543 1.00 83.00 1036 SER A CA 1
ATOM 8139 C C . SER A 1 1036 ? -38.824 -19.468 4.025 1.00 83.00 1036 SER A C 1
ATOM 8141 O O . SER A 1 1036 ? -38.189 -18.778 4.823 1.00 83.00 1036 SER A O 1
ATOM 8143 N N . GLY A 1 1037 ? -38.693 -19.293 2.709 1.00 80.25 1037 GLY A N 1
ATOM 8144 C CA . GLY A 1 1037 ? -37.732 -18.378 2.105 1.00 80.25 1037 GLY A CA 1
ATOM 8145 C C . GLY A 1 1037 ? -36.325 -18.668 2.627 1.00 80.25 1037 GLY A C 1
ATOM 8146 O O . GLY A 1 1037 ? -35.875 -19.810 2.638 1.00 80.25 1037 GLY A O 1
ATOM 8147 N N . ARG A 1 1038 ? -35.638 -17.644 3.142 1.00 76.31 1038 ARG A N 1
ATOM 8148 C CA . ARG A 1 1038 ? -34.329 -17.796 3.813 1.00 76.31 1038 ARG A CA 1
ATOM 8149 C C . ARG A 1 1038 ? -34.416 -18.179 5.301 1.00 76.31 1038 ARG A C 1
ATOM 8151 O O . ARG A 1 1038 ? -33.387 -18.176 5.968 1.00 76.31 1038 ARG A O 1
ATOM 8158 N N . CYS A 1 1039 ? -35.609 -18.477 5.817 1.00 78.62 1039 CYS A N 1
ATOM 8159 C CA . CYS A 1 1039 ? -35.909 -18.850 7.205 1.00 78.62 1039 CYS A CA 1
ATOM 8160 C C . CYS A 1 1039 ? -35.244 -17.924 8.240 1.00 78.62 1039 CYS A C 1
ATOM 8162 O O . CYS A 1 1039 ? -34.368 -18.323 9.012 1.00 78.62 1039 CYS A O 1
ATOM 8164 N N . ARG A 1 1040 ? -35.632 -16.644 8.246 1.00 73.75 1040 ARG A N 1
ATOM 8165 C CA . ARG A 1 1040 ? -35.011 -15.621 9.116 1.00 73.75 1040 ARG A CA 1
ATOM 8166 C C . ARG A 1 1040 ? -35.273 -15.880 10.606 1.00 73.75 1040 ARG A C 1
ATOM 8168 O O . ARG A 1 1040 ? -34.487 -15.492 11.464 1.00 73.75 1040 ARG A O 1
ATOM 8175 N N . GLU A 1 1041 ? -36.360 -16.574 10.896 1.00 76.38 1041 GLU A N 1
ATOM 8176 C CA . GLU A 1 1041 ? -36.866 -16.971 12.208 1.00 76.38 1041 GLU A CA 1
ATOM 8177 C C . GLU A 1 1041 ? -36.282 -18.298 12.736 1.00 76.38 1041 GLU A C 1
ATOM 8179 O O . GLU A 1 1041 ? -36.648 -18.750 13.823 1.00 76.38 1041 GLU A O 1
ATOM 8184 N N . LEU A 1 1042 ? -35.320 -18.912 12.032 1.00 78.12 1042 LEU A N 1
ATOM 8185 C CA . LEU A 1 1042 ? -34.692 -20.176 12.445 1.00 78.12 1042 LEU A CA 1
ATOM 8186 C C . LEU A 1 1042 ? -34.135 -20.133 13.880 1.00 78.12 1042 LEU A C 1
ATOM 8188 O O . LEU A 1 1042 ? -34.271 -21.083 14.653 1.00 78.12 1042 LEU A O 1
ATOM 8192 N N . ASN A 1 1043 ? -33.545 -19.002 14.270 1.00 69.25 1043 ASN A N 1
ATOM 8193 C CA . ASN A 1 1043 ? -33.025 -18.807 15.622 1.00 69.25 1043 ASN A CA 1
ATOM 8194 C C . ASN A 1 1043 ? -34.117 -18.759 16.693 1.00 69.25 1043 ASN A C 1
ATOM 8196 O O . ASN A 1 1043 ? -33.860 -19.146 17.836 1.00 69.25 1043 ASN A O 1
ATOM 8200 N N . ASP A 1 1044 ? -35.320 -18.302 16.355 1.00 76.94 1044 ASP A N 1
ATOM 8201 C CA . ASP A 1 1044 ? -36.444 -18.306 17.287 1.00 76.94 1044 ASP A CA 1
ATOM 8202 C C . ASP A 1 1044 ? -36.938 -19.729 17.523 1.00 76.94 1044 ASP A C 1
ATOM 8204 O O . ASP A 1 1044 ? -37.182 -20.100 18.670 1.00 76.94 1044 ASP A O 1
ATOM 8208 N N . TYR A 1 1045 ? -36.972 -20.564 16.479 1.00 83.25 1045 TYR A N 1
ATOM 8209 C CA . TYR A 1 1045 ? -37.260 -21.992 16.625 1.00 83.25 1045 TYR A CA 1
ATOM 8210 C C . TYR A 1 1045 ? -36.256 -22.666 17.568 1.00 83.25 1045 TYR A C 1
ATOM 8212 O O . TYR A 1 1045 ? -36.651 -23.355 18.509 1.00 83.25 1045 TYR A O 1
ATOM 8220 N N . ILE A 1 1046 ? -34.957 -22.407 17.387 1.00 74.12 1046 ILE A N 1
ATOM 8221 C CA . ILE A 1 1046 ? -33.902 -22.967 18.246 1.00 74.12 1046 ILE A CA 1
ATOM 8222 C C . ILE A 1 1046 ? -34.045 -22.481 19.696 1.00 74.12 1046 ILE A C 1
ATOM 8224 O O . ILE A 1 1046 ? -33.941 -23.282 20.627 1.00 74.12 1046 ILE A O 1
ATOM 8228 N N . ARG A 1 1047 ? -34.321 -21.187 19.917 1.00 70.19 1047 ARG A N 1
ATOM 8229 C CA . ARG A 1 1047 ? -34.544 -20.618 21.262 1.00 70.19 1047 ARG A CA 1
ATOM 8230 C C . ARG A 1 1047 ? -35.763 -21.208 21.956 1.00 70.19 1047 ARG A C 1
ATOM 8232 O O . ARG A 1 1047 ? -35.744 -21.388 23.171 1.00 70.19 1047 ARG A O 1
ATOM 8239 N N . LEU A 1 1048 ? -36.792 -21.541 21.186 1.00 74.25 1048 LEU A N 1
ATOM 8240 C CA . LEU A 1 1048 ? -37.973 -22.248 21.662 1.00 74.25 1048 LEU A CA 1
ATOM 8241 C C . LEU A 1 1048 ? -37.707 -23.730 21.959 1.00 74.25 1048 LEU A C 1
ATOM 8243 O O . LEU A 1 1048 ? -38.600 -24.405 22.458 1.00 74.25 1048 LEU A O 1
ATOM 8247 N N . GLY A 1 1049 ? -36.492 -24.231 21.723 1.00 72.81 1049 GLY A N 1
ATOM 8248 C CA . GLY A 1 1049 ? -36.112 -25.613 21.995 1.00 72.81 1049 GLY A CA 1
ATOM 8249 C C . GLY A 1 1049 ? -36.423 -26.574 20.851 1.00 72.81 1049 GLY A C 1
ATOM 8250 O O . GLY A 1 1049 ? -36.457 -27.786 21.087 1.00 72.81 1049 GLY A O 1
ATOM 8251 N N . ALA A 1 1050 ? -36.635 -26.065 19.630 1.00 81.69 1050 ALA A N 1
ATOM 8252 C CA . ALA A 1 1050 ? -36.933 -26.911 18.486 1.00 81.69 1050 ALA A CA 1
ATOM 8253 C C . ALA A 1 1050 ? -35.734 -27.811 18.186 1.00 81.69 1050 ALA A C 1
ATOM 8255 O O . ALA A 1 1050 ? -34.592 -27.370 18.052 1.00 81.69 1050 ALA A O 1
ATOM 8256 N N . SER A 1 1051 ? -36.015 -29.104 18.114 1.00 76.00 1051 SER A N 1
ATOM 8257 C CA . SER A 1 1051 ? -35.018 -30.158 17.921 1.00 76.00 1051 SER A CA 1
ATOM 8258 C C . SER A 1 1051 ? -35.188 -30.897 16.596 1.00 76.00 1051 SER A C 1
ATOM 8260 O O . SER A 1 1051 ? -34.289 -31.642 16.212 1.00 76.00 1051 SER A O 1
ATOM 8262 N N . ASP A 1 1052 ? -36.316 -30.671 15.920 1.00 82.19 1052 ASP A N 1
ATOM 8263 C CA . ASP A 1 1052 ? -36.696 -31.279 14.648 1.00 82.19 1052 ASP A CA 1
ATOM 8264 C C . ASP A 1 1052 ? -37.425 -30.223 13.801 1.00 82.19 1052 ASP A C 1
ATOM 8266 O O . ASP A 1 1052 ? -38.562 -29.846 14.099 1.00 82.19 1052 ASP A O 1
ATOM 8270 N N . VAL A 1 1053 ? -36.735 -29.670 12.807 1.00 86.06 1053 VAL A N 1
ATOM 8271 C CA . VAL A 1 1053 ? -37.241 -28.586 11.955 1.00 86.06 1053 VAL A CA 1
ATOM 8272 C C . VAL A 1 1053 ? -37.258 -29.060 10.509 1.00 86.06 1053 VAL A C 1
ATOM 8274 O O . VAL A 1 1053 ? -36.219 -29.446 9.977 1.00 86.06 1053 VAL A O 1
ATOM 8277 N N . LEU A 1 1054 ? -38.421 -29.009 9.867 1.00 88.25 1054 LEU A N 1
ATOM 8278 C CA . LEU A 1 1054 ? -38.587 -29.289 8.444 1.00 88.25 1054 LEU A CA 1
ATOM 8279 C C . LEU A 1 1054 ? -38.983 -27.998 7.720 1.00 88.25 1054 LEU A C 1
ATOM 8281 O O . LEU A 1 1054 ? -40.044 -27.431 7.982 1.00 88.25 1054 LEU A O 1
ATOM 8285 N N . LEU A 1 1055 ? -38.114 -27.540 6.824 1.00 89.44 1055 LEU A N 1
ATOM 8286 C CA . LEU A 1 1055 ? -38.292 -26.351 5.998 1.00 89.44 1055 LEU A CA 1
ATOM 8287 C C . LEU A 1 1055 ? -38.635 -26.783 4.572 1.00 89.44 1055 LEU A C 1
ATOM 8289 O O . LEU A 1 1055 ? -37.890 -27.549 3.959 1.00 89.44 1055 LEU A O 1
ATOM 8293 N N . ILE A 1 1056 ? -39.757 -26.307 4.042 1.00 88.19 1056 ILE A N 1
ATOM 8294 C CA . ILE A 1 1056 ? -40.164 -26.549 2.658 1.00 88.19 1056 ILE A CA 1
ATOM 8295 C C . ILE A 1 1056 ? -40.034 -25.238 1.892 1.00 88.19 1056 ILE A C 1
ATOM 8297 O O . ILE A 1 1056 ? -40.805 -24.306 2.130 1.00 88.19 1056 ILE A O 1
ATOM 8301 N N . GLU A 1 1057 ? -39.078 -25.178 0.968 1.00 88.19 1057 GLU A N 1
ATOM 8302 C CA . GLU A 1 1057 ? -38.797 -23.979 0.181 1.00 88.19 1057 GLU A CA 1
ATOM 8303 C C . GLU A 1 1057 ? -38.562 -24.333 -1.288 1.00 88.19 1057 GLU A C 1
ATOM 8305 O O . GLU A 1 1057 ? -37.579 -25.005 -1.607 1.00 88.19 1057 GLU A O 1
ATOM 8310 N N . PRO A 1 1058 ? -39.438 -23.902 -2.207 1.00 78.31 1058 PRO A N 1
ATOM 8311 C CA . PRO A 1 1058 ? -39.258 -24.217 -3.611 1.00 78.31 1058 PRO A CA 1
ATOM 8312 C C . PRO A 1 1058 ? -38.187 -23.372 -4.339 1.00 78.31 1058 PRO A C 1
ATOM 8314 O O . PRO A 1 1058 ? -37.665 -23.811 -5.360 1.00 78.31 1058 PRO A O 1
ATOM 8317 N N . GLN A 1 1059 ? -37.822 -22.170 -3.898 1.00 77.69 1059 GLN A N 1
ATOM 8318 C CA . GLN A 1 1059 ? -36.838 -21.367 -4.631 1.00 77.69 1059 GLN A CA 1
ATOM 8319 C C . GLN A 1 1059 ? -35.415 -21.927 -4.500 1.00 77.69 1059 GLN A C 1
ATOM 8321 O O . GLN A 1 1059 ? -34.940 -22.236 -3.407 1.00 77.69 1059 GLN A O 1
ATOM 8326 N N . ALA A 1 1060 ? -34.718 -22.040 -5.636 1.00 72.56 1060 ALA A N 1
ATOM 8327 C CA . ALA A 1 1060 ? -33.378 -22.616 -5.724 1.00 72.56 1060 ALA A CA 1
ATOM 8328 C C . ALA A 1 1060 ? -32.375 -21.934 -4.789 1.00 72.56 1060 ALA A C 1
ATOM 8330 O O . ALA A 1 1060 ? -31.738 -22.589 -3.970 1.00 72.56 1060 ALA A O 1
ATOM 8331 N N . ASP A 1 1061 ? -32.296 -20.611 -4.885 1.00 70.12 1061 ASP A N 1
ATOM 8332 C CA . ASP A 1 1061 ? -31.371 -19.762 -4.144 1.00 70.12 1061 ASP A CA 1
ATOM 8333 C C . ASP A 1 1061 ? -31.611 -19.821 -2.631 1.00 70.12 1061 ASP A C 1
ATOM 8335 O O . ASP A 1 1061 ? -30.665 -19.862 -1.846 1.00 70.12 1061 ASP A O 1
ATOM 8339 N N . CYS A 1 1062 ? -32.877 -19.863 -2.221 1.00 73.56 1062 CYS A N 1
ATOM 8340 C CA . CYS A 1 1062 ? -33.260 -19.957 -0.821 1.00 73.56 1062 CYS A CA 1
ATOM 8341 C C . CYS A 1 1062 ? -33.009 -21.363 -0.266 1.00 73.56 1062 CYS A C 1
ATOM 8343 O O . CYS A 1 1062 ? -32.425 -21.493 0.805 1.00 73.56 1062 CYS A O 1
ATOM 8345 N N . SER A 1 1063 ? -33.365 -22.416 -1.006 1.00 74.19 1063 SER A N 1
ATOM 8346 C CA . SER A 1 1063 ? -33.107 -23.800 -0.587 1.00 74.19 1063 SER A CA 1
ATOM 8347 C C . SER A 1 1063 ? -31.610 -24.120 -0.478 1.00 74.19 1063 SER A C 1
ATOM 8349 O O . SER A 1 1063 ? -31.196 -24.684 0.528 1.00 74.19 1063 SER A O 1
ATOM 8351 N N . GLU A 1 1064 ? -30.776 -23.681 -1.430 1.00 73.62 1064 GLU A N 1
ATOM 8352 C CA . GLU A 1 1064 ? -29.316 -23.867 -1.385 1.00 73.62 1064 GLU A CA 1
ATOM 8353 C C . GLU A 1 1064 ? -28.675 -23.090 -0.226 1.00 73.62 1064 GLU A C 1
ATOM 8355 O O . GLU A 1 1064 ? -27.758 -23.585 0.435 1.00 73.62 1064 GLU A O 1
ATOM 8360 N N . PHE A 1 1065 ? -29.184 -21.887 0.065 1.00 71.56 1065 PHE A N 1
ATOM 8361 C CA . PHE A 1 1065 ? -28.787 -21.117 1.244 1.00 71.56 1065 PHE A CA 1
ATOM 8362 C C . PHE A 1 1065 ? -29.122 -21.859 2.546 1.00 71.56 1065 PHE A C 1
ATOM 8364 O O . PHE A 1 1065 ? -28.286 -21.933 3.448 1.00 71.56 1065 PHE A O 1
ATOM 8371 N N . LEU A 1 1066 ? -30.326 -22.430 2.638 1.00 73.38 1066 LEU A N 1
ATOM 8372 C CA . LEU A 1 1066 ? -30.760 -23.200 3.802 1.00 73.38 1066 LEU A CA 1
ATOM 8373 C C . LEU A 1 1066 ? -29.986 -24.518 3.951 1.00 73.38 1066 LEU A C 1
ATOM 8375 O O . LEU A 1 1066 ? -29.629 -24.878 5.071 1.00 73.38 1066 LEU A O 1
ATOM 8379 N N . ASP A 1 1067 ? -29.659 -25.204 2.854 1.00 71.88 1067 ASP A N 1
ATOM 8380 C CA . ASP A 1 1067 ? -28.824 -26.412 2.874 1.00 71.88 1067 ASP A CA 1
ATOM 8381 C C . ASP A 1 1067 ? -27.411 -26.108 3.391 1.00 71.88 1067 ASP A C 1
ATOM 8383 O O . ASP A 1 1067 ? -26.881 -26.842 4.228 1.00 71.88 1067 ASP A O 1
ATOM 8387 N N . GLY A 1 1068 ? -26.821 -24.983 2.972 1.00 63.47 1068 GLY A N 1
ATOM 8388 C CA . GLY A 1 1068 ? -25.514 -24.525 3.456 1.00 63.47 1068 GLY A CA 1
ATOM 8389 C C . GLY A 1 1068 ? -25.483 -24.174 4.950 1.00 63.47 1068 GLY A C 1
ATOM 8390 O O . GLY A 1 1068 ? -24.422 -24.219 5.571 1.00 63.47 1068 GLY A O 1
ATOM 8391 N N . LEU A 1 1069 ? -26.636 -23.864 5.551 1.00 60.38 1069 LEU A N 1
ATOM 8392 C CA . LEU A 1 1069 ? -26.771 -23.625 6.992 1.00 60.38 1069 LEU A CA 1
ATOM 8393 C C . LEU A 1 1069 ? -26.828 -24.925 7.821 1.00 60.38 1069 LEU A C 1
ATOM 8395 O O . LEU A 1 1069 ? -26.671 -24.869 9.041 1.00 60.38 1069 LEU A O 1
ATOM 8399 N N . CYS A 1 1070 ? -27.032 -26.094 7.200 1.00 63.56 1070 CYS A N 1
ATOM 8400 C CA . CYS A 1 1070 ? -27.381 -27.346 7.887 1.00 63.56 1070 CYS A CA 1
ATOM 8401 C C . CYS A 1 1070 ? -26.196 -28.271 8.256 1.00 63.56 1070 CYS A C 1
ATOM 8403 O O . CYS A 1 1070 ? -26.415 -29.440 8.592 1.00 63.56 1070 CYS A O 1
ATOM 8405 N N . ASP A 1 1071 ? -24.950 -27.786 8.245 1.00 45.44 1071 ASP A N 1
ATOM 8406 C CA . ASP A 1 1071 ? -23.741 -28.621 8.346 1.00 45.44 1071 ASP A CA 1
ATOM 8407 C C . ASP A 1 1071 ? -23.585 -29.345 9.716 1.00 45.44 1071 ASP A C 1
ATOM 8409 O O . ASP A 1 1071 ? -23.011 -28.838 10.682 1.00 45.44 1071 ASP A O 1
ATOM 8413 N N . GLY A 1 1072 ? -24.103 -30.583 9.801 1.00 48.97 1072 GLY A N 1
ATOM 8414 C CA . GLY A 1 1072 ? -23.548 -31.654 10.645 1.00 48.97 1072 GLY A CA 1
ATOM 8415 C C . GLY A 1 1072 ? -24.397 -32.266 11.775 1.00 48.97 1072 GLY A C 1
ATOM 8416 O O . GLY A 1 1072 ? -23.957 -33.262 12.348 1.00 48.97 1072 GLY A O 1
ATOM 8417 N N . ALA A 1 1073 ? -25.591 -31.759 12.119 1.00 45.09 1073 ALA A N 1
ATOM 8418 C CA . ALA A 1 1073 ? -26.333 -32.235 13.312 1.00 45.09 1073 ALA A CA 1
ATOM 8419 C C . ALA A 1 1073 ? -27.641 -33.020 13.056 1.00 45.09 1073 ALA A C 1
ATOM 8421 O O . ALA A 1 1073 ? -28.200 -33.571 14.005 1.00 45.09 1073 ALA A O 1
ATOM 8422 N N . GLY A 1 1074 ? -28.153 -33.083 11.820 1.00 55.28 1074 GLY A N 1
ATOM 8423 C CA . GLY A 1 1074 ? -29.356 -33.862 11.468 1.00 55.28 1074 GLY A CA 1
ATOM 8424 C C . GLY A 1 1074 ? -30.685 -33.387 12.088 1.00 55.28 1074 GLY A C 1
ATOM 8425 O O . GLY A 1 1074 ? -31.655 -34.139 12.064 1.00 55.28 1074 GLY A O 1
ATOM 8426 N N . ARG A 1 1075 ? -30.729 -32.170 12.660 1.00 66.06 1075 ARG A N 1
ATOM 8427 C CA . ARG A 1 1075 ? -31.899 -31.580 13.356 1.00 66.06 1075 ARG A CA 1
ATOM 8428 C C . ARG A 1 1075 ? -32.760 -30.650 12.492 1.00 66.06 1075 ARG A C 1
ATOM 8430 O O . ARG A 1 1075 ? -33.882 -30.341 12.879 1.00 66.06 1075 ARG A O 1
ATOM 8437 N N . ILE A 1 1076 ? -32.230 -30.181 11.364 1.00 77.25 1076 ILE A N 1
ATOM 8438 C CA . ILE A 1 1076 ? -32.916 -29.299 10.411 1.00 77.25 1076 ILE A CA 1
ATOM 8439 C C . ILE A 1 1076 ? -32.861 -29.992 9.052 1.00 77.25 1076 ILE A C 1
ATOM 8441 O O . ILE A 1 1076 ? -31.801 -30.473 8.650 1.00 77.25 1076 ILE A O 1
ATOM 8445 N N . LYS A 1 1077 ? -34.005 -30.087 8.382 1.00 84.19 1077 LYS A N 1
ATOM 8446 C CA . LYS A 1 1077 ? -34.161 -30.679 7.055 1.00 84.19 1077 LYS A CA 1
ATOM 8447 C C . LYS A 1 1077 ? -34.753 -29.642 6.120 1.00 84.19 1077 LYS A C 1
ATOM 8449 O O . LYS A 1 1077 ? -35.722 -28.980 6.484 1.00 84.19 1077 LYS A O 1
ATOM 8454 N N . VAL A 1 1078 ? -34.207 -29.550 4.917 1.00 84.31 1078 VAL A N 1
ATOM 8455 C CA . VAL A 1 1078 ? -34.702 -28.662 3.864 1.00 84.31 1078 VAL A CA 1
ATOM 8456 C C . VAL A 1 1078 ? -35.229 -29.524 2.722 1.00 84.31 1078 VAL A C 1
ATOM 8458 O O . VAL A 1 1078 ? -34.588 -30.492 2.317 1.00 84.31 1078 VAL A O 1
ATOM 8461 N N . SER A 1 1079 ? -36.417 -29.201 2.217 1.00 84.25 1079 SER A N 1
ATOM 8462 C CA . SER A 1 1079 ? -37.007 -29.848 1.048 1.00 84.25 1079 SER A CA 1
ATOM 8463 C C . SER A 1 1079 ? -37.282 -28.821 -0.038 1.00 84.25 1079 SER A C 1
ATOM 8465 O O . SER A 1 1079 ? -38.106 -27.918 0.128 1.00 84.25 1079 SER A O 1
ATOM 8467 N N . ARG A 1 1080 ? -36.614 -28.998 -1.181 1.00 85.38 1080 ARG A N 1
ATOM 8468 C CA . ARG A 1 1080 ? -36.774 -28.160 -2.370 1.00 85.38 1080 ARG A CA 1
ATOM 8469 C C . ARG A 1 1080 ? -37.983 -28.598 -3.198 1.00 85.38 1080 ARG A C 1
ATOM 8471 O O . ARG A 1 1080 ? -37.839 -29.216 -4.252 1.00 85.38 1080 ARG A O 1
ATOM 8478 N N . SER A 1 1081 ? -39.182 -28.323 -2.692 1.00 81.06 1081 SER A N 1
ATOM 8479 C CA . SER A 1 1081 ? -40.442 -28.718 -3.335 1.00 81.06 1081 SER A CA 1
ATOM 8480 C C . SER A 1 1081 ? -41.498 -27.622 -3.231 1.00 81.06 1081 SER A C 1
ATOM 8482 O O . SER A 1 1081 ? -41.617 -26.965 -2.200 1.00 81.06 1081 SER A O 1
ATOM 8484 N N . ALA A 1 1082 ? -42.322 -27.468 -4.268 1.00 76.50 1082 ALA A N 1
ATOM 8485 C CA . ALA A 1 1082 ? -43.535 -26.656 -4.183 1.00 76.50 1082 ALA A CA 1
ATOM 8486 C C . ALA A 1 1082 ? -44.680 -27.506 -3.625 1.00 76.50 1082 ALA A C 1
ATOM 8488 O O . ALA A 1 1082 ? -45.003 -28.560 -4.178 1.00 76.50 1082 ALA A O 1
ATOM 8489 N N . VAL A 1 1083 ? -45.304 -27.065 -2.535 1.00 76.38 1083 VAL A N 1
ATOM 8490 C CA . VAL A 1 1083 ? -46.428 -27.793 -1.939 1.00 76.38 1083 VAL A CA 1
ATOM 8491 C C . VAL A 1 1083 ? -47.704 -27.493 -2.715 1.00 76.38 1083 VAL A C 1
ATOM 8493 O O . VAL A 1 1083 ? -48.121 -26.341 -2.813 1.00 76.38 1083 VAL A O 1
ATOM 8496 N N . VAL A 1 1084 ? -48.334 -28.534 -3.258 1.00 68.38 1084 VAL A N 1
ATOM 8497 C CA . VAL A 1 1084 ? -49.612 -28.440 -3.974 1.00 68.38 1084 VAL A CA 1
ATOM 8498 C C . VAL A 1 1084 ? -50.594 -29.513 -3.534 1.00 68.38 1084 VAL A C 1
ATOM 8500 O O . VAL A 1 1084 ? -50.246 -30.499 -2.893 1.00 68.38 1084 VAL A O 1
ATOM 8503 N N . LEU A 1 1085 ? -51.856 -29.318 -3.896 1.00 61.22 1085 LEU A N 1
ATOM 8504 C CA . LEU A 1 1085 ? -52.961 -30.166 -3.458 1.00 61.22 1085 LEU A CA 1
ATOM 8505 C C . LEU A 1 1085 ? -53.064 -31.474 -4.256 1.00 61.22 1085 LEU A C 1
ATOM 8507 O O . LEU A 1 1085 ? -53.267 -32.535 -3.676 1.00 61.22 1085 LEU A O 1
ATOM 8511 N N . GLN A 1 1086 ? -52.901 -31.416 -5.583 1.00 58.34 1086 GLN A N 1
ATOM 8512 C CA . GLN A 1 1086 ? -52.861 -32.582 -6.473 1.00 58.34 1086 GLN A CA 1
ATOM 8513 C C . GLN A 1 1086 ? -51.833 -32.330 -7.592 1.00 58.34 1086 GLN A C 1
ATOM 8515 O O . GLN A 1 1086 ? -52.091 -31.492 -8.456 1.00 58.34 1086 GLN A O 1
ATOM 8520 N N . PRO A 1 1087 ? -50.668 -33.003 -7.618 1.00 52.41 1087 PRO A N 1
ATOM 8521 C CA . PRO A 1 1087 ? -49.805 -32.996 -8.785 1.00 52.41 1087 PRO A CA 1
ATOM 8522 C C . PRO A 1 1087 ? -50.583 -33.629 -9.941 1.00 52.41 1087 PRO A C 1
ATOM 8524 O O . PRO A 1 1087 ? -51.100 -34.742 -9.808 1.00 52.41 1087 PRO A O 1
ATOM 8527 N N . SER A 1 1088 ? -50.669 -32.949 -11.090 1.00 49.53 1088 SER A N 1
ATOM 8528 C CA . SER A 1 1088 ? -50.910 -33.697 -12.326 1.00 49.53 1088 SER A CA 1
ATOM 8529 C C . SER A 1 1088 ? -49.774 -34.718 -12.455 1.00 49.53 1088 SER A C 1
ATOM 8531 O O . SER A 1 1088 ? -48.672 -34.471 -11.970 1.00 49.53 1088 SER A O 1
ATOM 8533 N N . GLN A 1 1089 ? -50.047 -35.901 -13.004 1.00 44.41 1089 GLN A N 1
ATOM 8534 C CA . GLN A 1 1089 ? -49.192 -37.092 -12.857 1.00 44.41 1089 GLN A CA 1
ATOM 8535 C C . GLN A 1 1089 ? -47.736 -36.968 -13.386 1.00 44.41 1089 GLN A C 1
ATOM 8537 O O . GLN A 1 1089 ? -46.996 -37.931 -13.258 1.00 44.41 1089 GLN A O 1
ATOM 8542 N N . ASP A 1 1090 ? -47.312 -35.793 -13.873 1.00 50.84 1090 ASP A N 1
ATOM 8543 C CA . ASP A 1 1090 ? -45.931 -35.402 -14.214 1.00 50.84 1090 ASP A CA 1
ATOM 8544 C C . ASP A 1 1090 ? -45.639 -33.897 -13.921 1.00 50.84 1090 ASP A C 1
ATOM 8546 O O . ASP A 1 1090 ? -44.923 -33.216 -14.658 1.00 50.84 1090 ASP A O 1
ATOM 8550 N N . ALA A 1 1091 ? -46.241 -33.307 -12.880 1.00 45.03 1091 ALA A N 1
ATOM 8551 C CA . ALA A 1 1091 ? -46.268 -31.851 -12.683 1.00 45.03 1091 ALA A CA 1
ATOM 8552 C C . ALA A 1 1091 ? -44.961 -31.264 -12.135 1.00 45.03 1091 ALA A C 1
ATOM 8554 O O . ALA A 1 1091 ? -44.848 -30.940 -10.952 1.00 45.03 1091 ALA A O 1
ATOM 8555 N N . ALA A 1 1092 ? -43.994 -31.034 -13.011 1.00 52.28 1092 ALA A N 1
ATOM 8556 C CA . ALA A 1 1092 ? -43.023 -29.991 -12.756 1.00 52.28 1092 ALA A CA 1
ATOM 8557 C C . ALA A 1 1092 ? -43.749 -28.630 -12.869 1.00 52.28 1092 ALA A C 1
ATOM 8559 O O . ALA A 1 1092 ? -44.258 -28.268 -13.934 1.00 52.28 1092 ALA A O 1
ATOM 8560 N N . LEU A 1 1093 ? -43.895 -27.913 -11.754 1.00 58.75 1093 LEU A N 1
ATOM 8561 C CA . LEU A 1 1093 ? -44.633 -26.652 -11.682 1.00 58.75 1093 LEU A CA 1
ATOM 8562 C C . LEU A 1 1093 ? -43.750 -25.486 -12.081 1.00 58.75 1093 LEU A C 1
ATOM 8564 O O . LEU A 1 1093 ? -42.578 -25.430 -11.716 1.00 58.75 1093 LEU A O 1
ATOM 8568 N N . ARG A 1 1094 ? -44.335 -24.528 -12.799 1.00 60.47 1094 ARG A N 1
ATOM 8569 C CA . ARG A 1 1094 ? -43.654 -23.281 -13.125 1.00 60.47 1094 ARG A CA 1
ATOM 8570 C C . ARG A 1 1094 ? -43.809 -22.296 -11.979 1.00 60.47 1094 ARG A C 1
ATOM 8572 O O . ARG A 1 1094 ? -44.912 -21.828 -11.725 1.00 60.47 1094 ARG A O 1
ATOM 8579 N N . ILE A 1 1095 ? -42.698 -21.970 -11.335 1.00 65.81 1095 ILE A N 1
ATOM 8580 C CA . ILE A 1 1095 ? -42.595 -20.815 -10.452 1.00 65.81 1095 ILE A CA 1
ATOM 8581 C C . ILE A 1 1095 ? -42.173 -19.633 -11.297 1.00 65.81 1095 ILE A C 1
ATOM 8583 O O . ILE A 1 1095 ? -41.195 -19.709 -12.040 1.00 65.81 1095 ILE A O 1
ATOM 8587 N N . ILE A 1 1096 ? -42.931 -18.551 -11.195 1.00 64.12 1096 ILE A N 1
ATOM 8588 C CA . ILE A 1 1096 ? -42.646 -17.302 -11.878 1.00 64.12 1096 ILE A CA 1
ATOM 8589 C C . ILE A 1 1096 ? -42.236 -16.288 -10.820 1.00 64.12 1096 ILE A C 1
ATOM 8591 O O . ILE A 1 1096 ? -42.992 -16.032 -9.881 1.00 64.12 1096 ILE A O 1
ATOM 8595 N N . SER A 1 1097 ? -41.036 -15.740 -10.972 1.00 67.25 1097 SER A N 1
ATOM 8596 C CA . SER A 1 1097 ? -40.504 -14.696 -10.104 1.00 67.25 1097 SER A CA 1
ATOM 8597 C C . SER A 1 1097 ? -40.764 -13.330 -10.720 1.00 67.25 1097 SER A C 1
ATOM 8599 O O . SER A 1 1097 ? -40.596 -13.135 -11.928 1.00 67.25 1097 SER A O 1
ATOM 8601 N N . TYR A 1 1098 ? -41.134 -12.374 -9.881 1.00 67.00 1098 TYR A N 1
ATOM 8602 C CA . TYR A 1 1098 ? -41.473 -11.013 -10.259 1.00 67.00 1098 TYR A CA 1
ATOM 8603 C C . TYR A 1 1098 ? -40.678 -10.013 -9.423 1.00 67.00 1098 TYR A C 1
ATOM 8605 O O . TYR A 1 1098 ? -40.375 -10.268 -8.260 1.00 67.00 1098 TYR A O 1
ATOM 8613 N N . SER A 1 1099 ? -40.358 -8.866 -10.012 1.00 64.75 1099 SER A N 1
ATOM 8614 C CA . SER A 1 1099 ? -39.710 -7.733 -9.346 1.00 64.75 1099 SER A CA 1
ATOM 8615 C C . SER A 1 1099 ? -40.268 -6.427 -9.899 1.00 64.75 1099 SER A C 1
ATOM 8617 O O . SER A 1 1099 ? -40.765 -6.386 -11.024 1.00 64.75 1099 SER A O 1
ATOM 8619 N N . SER A 1 1100 ? -40.220 -5.363 -9.109 1.00 59.03 1100 SER A N 1
ATOM 8620 C CA . SER A 1 1100 ? -40.620 -4.018 -9.516 1.00 59.03 1100 SER A CA 1
ATOM 8621 C C . SER A 1 1100 ? -39.413 -3.088 -9.433 1.00 59.03 1100 SER A C 1
ATOM 8623 O O . SER A 1 1100 ? -38.557 -3.254 -8.573 1.00 59.03 1100 SER A O 1
ATOM 8625 N N . ASP A 1 1101 ? -39.367 -2.079 -10.306 1.00 51.44 1101 ASP A N 1
ATOM 8626 C CA . ASP A 1 1101 ? -38.308 -1.055 -10.323 1.00 51.44 1101 ASP A CA 1
ATOM 8627 C C . ASP A 1 1101 ? -38.372 -0.101 -9.105 1.00 51.44 1101 ASP A C 1
ATOM 8629 O O . ASP A 1 1101 ? -37.579 0.834 -9.001 1.00 51.44 1101 ASP A O 1
ATOM 8633 N N . ARG A 1 1102 ? -39.349 -0.280 -8.205 1.00 47.88 1102 ARG A N 1
ATOM 8634 C CA . ARG A 1 1102 ? -39.422 0.456 -6.938 1.00 47.88 1102 ARG A CA 1
ATOM 8635 C C . ARG A 1 1102 ? -38.602 -0.253 -5.862 1.00 47.88 1102 ARG A C 1
ATOM 8637 O O . ARG A 1 1102 ? -38.809 -1.439 -5.624 1.00 47.88 1102 ARG A O 1
ATOM 8644 N N . GLU A 1 1103 ? -37.753 0.514 -5.178 1.00 41.62 1103 GLU A N 1
ATOM 8645 C CA . GLU A 1 1103 ? -36.858 0.077 -4.088 1.00 41.62 1103 GLU A CA 1
ATOM 8646 C C . GLU A 1 1103 ? -37.577 -0.647 -2.926 1.00 41.62 1103 GLU A C 1
ATOM 8648 O O . GLU A 1 1103 ? -36.935 -1.365 -2.168 1.00 41.62 1103 GLU A O 1
ATOM 8653 N N . ASP A 1 1104 ? -38.901 -0.504 -2.791 1.00 40.59 1104 ASP A N 1
ATOM 8654 C CA . ASP A 1 1104 ? -39.720 -1.109 -1.730 1.00 40.59 1104 ASP A CA 1
ATOM 8655 C C . ASP A 1 1104 ? -40.355 -2.464 -2.102 1.00 40.59 1104 ASP A C 1
ATOM 8657 O O . ASP A 1 1104 ? -40.858 -3.180 -1.235 1.00 40.59 1104 ASP A O 1
ATOM 8661 N N . CYS A 1 1105 ? -40.342 -2.847 -3.379 1.00 44.12 1105 CYS A N 1
ATOM 8662 C CA . CYS A 1 1105 ? -41.018 -4.044 -3.870 1.00 44.12 1105 CYS A CA 1
ATOM 8663 C C . CYS A 1 1105 ? -39.994 -5.152 -4.151 1.00 44.12 1105 CYS A C 1
ATOM 8665 O O . CYS A 1 1105 ? -39.476 -5.272 -5.262 1.00 44.12 1105 CYS A O 1
ATOM 8667 N N . GLY A 1 1106 ? -39.708 -5.967 -3.132 1.00 51.00 1106 GLY A N 1
ATOM 8668 C CA . GLY A 1 1106 ? -38.802 -7.114 -3.238 1.00 51.00 1106 GLY A CA 1
ATOM 8669 C C . GLY A 1 1106 ? -39.204 -8.144 -4.306 1.00 51.00 1106 GLY A C 1
ATOM 8670 O O . GLY A 1 1106 ? -40.288 -8.099 -4.891 1.00 51.00 1106 GLY A O 1
ATOM 8671 N N . VAL A 1 1107 ? -38.311 -9.106 -4.558 1.00 55.94 1107 VAL A N 1
ATOM 8672 C CA . VAL A 1 1107 ? -38.596 -10.232 -5.456 1.00 55.94 1107 VAL A CA 1
ATOM 8673 C C . VAL A 1 1107 ? -39.619 -11.152 -4.796 1.00 55.94 1107 VAL A C 1
ATOM 8675 O O . VAL A 1 1107 ? -39.389 -11.625 -3.686 1.00 55.94 1107 VAL A O 1
ATOM 8678 N N . PHE A 1 1108 ? -40.722 -11.445 -5.482 1.00 61.53 1108 PHE A N 1
ATOM 8679 C CA . PHE A 1 1108 ? -41.677 -12.458 -5.032 1.00 61.53 1108 PHE A CA 1
ATOM 8680 C C . PHE A 1 1108 ? -41.898 -13.510 -6.114 1.00 61.53 1108 PHE A C 1
ATOM 8682 O O . PHE A 1 1108 ? -41.783 -13.237 -7.309 1.00 61.53 1108 PHE A O 1
ATOM 8689 N N . SER A 1 1109 ? -42.243 -14.720 -5.688 1.00 64.56 1109 SER A N 1
ATOM 8690 C CA . SER A 1 1109 ? -42.414 -15.873 -6.565 1.00 64.56 1109 SER A CA 1
ATOM 8691 C C . SER A 1 1109 ? -43.787 -16.498 -6.374 1.00 64.56 1109 SER A C 1
ATOM 8693 O O . SER A 1 1109 ? -44.288 -16.579 -5.255 1.00 64.56 1109 SER A O 1
ATOM 8695 N N . SER A 1 1110 ? -44.406 -16.938 -7.467 1.00 67.56 1110 SER A N 1
ATOM 8696 C CA . SER A 1 1110 ? -45.711 -17.599 -7.431 1.00 67.56 1110 SER A CA 1
ATOM 8697 C C . SER A 1 1110 ? -45.776 -18.788 -8.380 1.00 67.56 1110 SER A C 1
ATOM 8699 O O . SER A 1 1110 ? -45.219 -18.753 -9.477 1.00 67.56 1110 SER A O 1
ATOM 8701 N N . VAL A 1 1111 ? -46.489 -19.835 -7.959 1.00 67.88 1111 VAL A N 1
ATOM 8702 C CA . VAL A 1 1111 ? -46.876 -20.980 -8.806 1.00 67.88 1111 VAL A CA 1
ATOM 8703 C C . VAL A 1 1111 ? -48.139 -20.696 -9.635 1.00 67.88 1111 VAL A C 1
ATOM 8705 O O . VAL A 1 1111 ? -48.524 -21.514 -10.469 1.00 67.88 1111 VAL A O 1
ATOM 8708 N N . LEU A 1 1112 ? -48.792 -19.547 -9.416 1.00 65.00 1112 LEU A N 1
ATOM 8709 C CA . LEU A 1 1112 ? -49.934 -19.061 -10.191 1.00 65.00 1112 LEU A CA 1
ATOM 8710 C C . LEU A 1 1112 ? -49.552 -17.811 -10.996 1.00 65.00 1112 LEU A C 1
ATOM 8712 O O . LEU A 1 1112 ? -48.790 -16.965 -10.534 1.00 65.00 1112 LEU A O 1
ATOM 8716 N N . GLU A 1 1113 ? -50.128 -17.647 -12.190 1.00 62.09 1113 GLU A N 1
ATOM 8717 C CA . GLU A 1 1113 ? -49.988 -16.397 -12.949 1.00 62.09 1113 GLU A CA 1
ATOM 8718 C C . GLU A 1 1113 ? -50.818 -15.267 -12.297 1.00 62.09 1113 GLU A C 1
ATOM 8720 O O . GLU A 1 1113 ? -52.051 -15.362 -12.224 1.00 62.09 1113 GLU A O 1
ATOM 8725 N N . PRO A 1 1114 ? -50.184 -14.171 -11.844 1.00 60.19 1114 PRO A N 1
ATOM 8726 C CA . PRO A 1 1114 ? -50.822 -13.124 -11.067 1.00 60.19 1114 PRO A CA 1
ATOM 8727 C C . PRO A 1 1114 ? -51.518 -12.108 -11.982 1.00 60.19 1114 PRO A C 1
ATOM 8729 O O . PRO A 1 1114 ? -51.003 -11.027 -12.247 1.00 60.19 1114 PRO A O 1
ATOM 8732 N N . ARG A 1 1115 ? -52.716 -12.431 -12.483 1.00 58.06 1115 ARG A N 1
ATOM 8733 C CA . ARG A 1 1115 ? -53.448 -11.537 -13.410 1.00 58.06 1115 ARG A CA 1
ATOM 8734 C C . ARG A 1 1115 ? -53.820 -10.180 -12.798 1.00 58.06 1115 ARG A C 1
ATOM 8736 O O . ARG A 1 1115 ? -53.735 -9.170 -13.481 1.00 58.06 1115 ARG A O 1
ATOM 8743 N N . THR A 1 1116 ? -54.200 -10.158 -11.524 1.00 56.25 1116 THR A N 1
ATOM 8744 C CA . THR A 1 1116 ? -54.644 -8.959 -10.785 1.00 56.25 1116 THR A CA 1
ATOM 8745 C C . THR A 1 1116 ? -53.490 -8.149 -10.194 1.00 56.25 1116 THR A C 1
ATOM 8747 O O . THR A 1 1116 ? -53.624 -6.960 -9.927 1.00 56.25 1116 THR A O 1
ATOM 8750 N N . LEU A 1 1117 ? -52.326 -8.771 -10.010 1.00 61.22 1117 LEU A N 1
ATOM 8751 C CA . LEU A 1 1117 ? -51.199 -8.166 -9.300 1.00 61.22 1117 LEU A CA 1
ATOM 8752 C C . LEU A 1 1117 ? -50.435 -7.164 -10.178 1.00 61.22 1117 LEU A C 1
ATOM 8754 O O . LEU A 1 1117 ? -49.927 -6.175 -9.662 1.00 61.22 1117 LEU A O 1
ATOM 8758 N N . PHE A 1 1118 ? -50.450 -7.346 -11.505 1.00 64.81 1118 PHE A N 1
ATOM 8759 C CA . PHE A 1 1118 ? -50.000 -6.324 -12.461 1.00 64.81 1118 PHE A CA 1
ATOM 8760 C C . PHE A 1 1118 ? -50.905 -5.083 -12.481 1.00 64.81 1118 PHE A C 1
ATOM 8762 O O . PHE A 1 1118 ? -50.437 -3.993 -12.798 1.00 64.81 1118 PHE A O 1
ATOM 8769 N N . GLU A 1 1119 ? -52.191 -5.218 -12.136 1.00 63.03 1119 GLU A N 1
ATOM 8770 C CA . GLU A 1 1119 ? -53.108 -4.074 -12.039 1.00 63.03 1119 GLU A CA 1
ATOM 8771 C C . GLU A 1 1119 ? -52.838 -3.265 -10.763 1.00 63.03 1119 GLU A C 1
ATOM 8773 O O . GLU A 1 1119 ? -52.851 -2.036 -10.792 1.00 63.03 1119 GLU A O 1
ATOM 8778 N N . THR A 1 1120 ? -52.549 -3.952 -9.651 1.00 56.91 1120 THR A N 1
ATOM 8779 C CA . THR A 1 1120 ? -52.178 -3.319 -8.373 1.00 56.91 1120 THR A CA 1
ATOM 8780 C C . THR A 1 1120 ? -50.759 -2.740 -8.400 1.00 56.91 1120 THR A C 1
ATOM 8782 O O . THR A 1 1120 ? -50.519 -1.675 -7.832 1.00 56.91 1120 THR A O 1
ATOM 8785 N N . TYR A 1 1121 ? -49.831 -3.391 -9.108 1.00 62.06 1121 TYR A N 1
ATOM 8786 C CA . TYR A 1 1121 ? -48.429 -2.987 -9.228 1.00 62.06 1121 TYR A CA 1
ATOM 8787 C C . TYR A 1 1121 ? -48.009 -2.914 -10.708 1.00 62.06 1121 TYR A C 1
ATOM 8789 O O . TYR A 1 1121 ? -47.373 -3.832 -11.223 1.00 62.06 1121 TYR A O 1
ATOM 8797 N N . PRO A 1 1122 ? -48.304 -1.803 -11.413 1.00 63.28 1122 PRO A N 1
ATOM 8798 C CA . PRO A 1 1122 ? -48.056 -1.682 -12.857 1.00 63.28 1122 PRO A CA 1
ATOM 8799 C C . PRO A 1 1122 ? -46.579 -1.751 -13.266 1.00 63.28 1122 PRO A C 1
ATOM 8801 O O . PRO A 1 1122 ? -46.271 -1.997 -14.428 1.00 63.28 1122 PRO A O 1
ATOM 8804 N N . ALA A 1 1123 ? -45.664 -1.497 -12.324 1.00 62.94 1123 ALA A N 1
ATOM 8805 C CA . ALA A 1 1123 ? -44.217 -1.563 -12.533 1.00 62.94 1123 ALA A CA 1
ATOM 8806 C C . ALA A 1 1123 ? -43.647 -2.983 -12.383 1.00 62.94 1123 ALA A C 1
ATOM 8808 O O . ALA A 1 1123 ? -42.444 -3.182 -12.543 1.00 62.94 1123 ALA A O 1
ATOM 8809 N N . LEU A 1 1124 ? -44.492 -3.959 -12.050 1.00 65.00 1124 LEU A N 1
ATOM 8810 C CA . LEU A 1 1124 ? -44.079 -5.325 -11.813 1.00 65.00 1124 LEU A CA 1
ATOM 8811 C C . LEU A 1 1124 ? -43.704 -6.022 -13.122 1.00 65.00 1124 LEU A C 1
ATOM 8813 O O . LEU A 1 1124 ? -44.448 -5.988 -14.102 1.00 65.00 1124 LEU A O 1
ATOM 8817 N N . ARG A 1 1125 ? -42.547 -6.678 -13.134 1.00 70.62 1125 ARG A N 1
ATOM 8818 C CA . ARG A 1 1125 ? -41.998 -7.400 -14.281 1.00 70.62 1125 ARG A CA 1
ATOM 8819 C C . ARG A 1 1125 ? -41.653 -8.820 -13.878 1.00 70.62 1125 ARG A C 1
ATOM 8821 O O . ARG A 1 1125 ? -41.132 -9.061 -12.795 1.00 70.62 1125 ARG A O 1
ATOM 8828 N N . GLU A 1 1126 ? -41.915 -9.757 -14.776 1.00 74.62 1126 GLU A N 1
ATOM 8829 C CA . GLU A 1 1126 ? -41.409 -11.121 -14.660 1.00 74.62 1126 GLU A CA 1
ATOM 8830 C C . GLU A 1 1126 ? -39.884 -11.118 -14.853 1.00 74.62 1126 GLU A C 1
ATOM 8832 O O . GLU A 1 1126 ? -39.386 -10.603 -15.855 1.00 74.62 1126 GLU A O 1
ATOM 8837 N N . ILE A 1 1127 ? -39.149 -11.696 -13.903 1.00 69.88 1127 ILE A N 1
ATOM 8838 C CA . ILE A 1 1127 ? -37.679 -11.763 -13.921 1.00 69.88 1127 ILE A CA 1
ATOM 8839 C C . ILE A 1 1127 ? -37.141 -13.178 -14.152 1.00 69.88 1127 ILE A C 1
ATOM 8841 O O . ILE A 1 1127 ? -35.956 -13.343 -14.442 1.00 69.88 1127 ILE A O 1
ATOM 8845 N N . GLY A 1 1128 ? -37.987 -14.204 -14.041 1.00 68.81 1128 GLY A N 1
ATOM 8846 C CA . GLY A 1 1128 ? -37.561 -15.586 -14.221 1.00 68.81 1128 GLY A CA 1
ATOM 8847 C C . GLY A 1 1128 ? -38.701 -16.592 -14.141 1.00 68.81 1128 GLY A C 1
ATOM 8848 O O . GLY A 1 1128 ? -39.724 -16.347 -13.502 1.00 68.81 1128 GLY A O 1
ATOM 8849 N N . LYS A 1 1129 ? -38.501 -17.738 -14.798 1.00 71.94 1129 LYS A N 1
ATOM 8850 C CA . LYS A 1 1129 ? -39.374 -18.911 -14.724 1.00 71.94 1129 LYS A CA 1
ATOM 8851 C C . LYS A 1 1129 ? -38.535 -20.136 -14.416 1.00 71.94 1129 LYS A C 1
ATOM 8853 O O . LYS A 1 1129 ? -37.644 -20.476 -15.192 1.00 71.94 1129 LYS A O 1
ATOM 8858 N N . GLU A 1 1130 ? -38.866 -20.824 -13.338 1.00 74.06 1130 GLU A N 1
ATOM 8859 C CA . GLU A 1 1130 ? -38.226 -22.077 -12.954 1.00 74.06 1130 GLU A CA 1
ATOM 8860 C C . GLU A 1 1130 ? -39.244 -23.204 -12.909 1.00 74.06 1130 GLU A C 1
ATOM 8862 O O . GLU A 1 1130 ? -40.427 -22.989 -12.666 1.00 74.06 1130 GLU A O 1
ATOM 8867 N N . THR A 1 1131 ? -38.789 -24.417 -13.202 1.00 74.44 1131 THR A N 1
ATOM 8868 C CA . THR A 1 1131 ? -39.623 -25.616 -13.188 1.00 74.44 1131 THR A CA 1
ATOM 8869 C C . THR A 1 1131 ? -39.199 -26.478 -12.007 1.00 74.44 1131 THR A C 1
ATOM 8871 O O . THR A 1 1131 ? -38.048 -26.907 -11.962 1.00 74.44 1131 THR A O 1
ATOM 8874 N N . ILE A 1 1132 ? -40.103 -26.709 -11.054 1.00 74.50 1132 ILE A N 1
ATOM 8875 C CA . ILE A 1 1132 ? -39.801 -27.415 -9.806 1.00 74.50 1132 ILE A CA 1
ATOM 8876 C C . ILE A 1 1132 ? -40.704 -28.615 -9.562 1.00 74.50 1132 ILE A C 1
ATOM 8878 O O . ILE A 1 1132 ? -41.853 -28.654 -9.996 1.00 74.50 1132 ILE A O 1
ATOM 8882 N N . LEU A 1 1133 ? -40.184 -29.585 -8.815 1.00 70.94 1133 LEU A N 1
ATOM 8883 C CA . LEU A 1 1133 ? -40.952 -30.709 -8.313 1.00 70.94 1133 LEU A CA 1
ATOM 8884 C C . LEU A 1 1133 ? -42.057 -30.233 -7.365 1.00 70.94 1133 LEU A C 1
ATOM 8886 O O . LEU A 1 1133 ? -41.828 -29.500 -6.400 1.00 70.94 1133 LEU A O 1
ATOM 8890 N N . ALA A 1 1134 ? -43.269 -30.677 -7.666 1.00 72.00 1134 ALA A N 1
ATOM 8891 C CA . ALA A 1 1134 ? -44.430 -30.480 -6.828 1.00 72.00 1134 ALA A CA 1
ATOM 8892 C C . ALA A 1 1134 ? -44.576 -31.658 -5.857 1.00 72.00 1134 ALA A C 1
ATOM 8894 O O . ALA A 1 1134 ? -44.492 -32.815 -6.271 1.00 72.00 1134 ALA A O 1
ATOM 8895 N N . THR A 1 1135 ? -44.838 -31.383 -4.582 1.00 74.81 1135 THR A N 1
ATOM 8896 C CA . THR A 1 1135 ? -45.156 -32.412 -3.583 1.00 74.81 1135 THR A CA 1
ATOM 8897 C C . THR A 1 1135 ? -46.577 -32.232 -3.068 1.00 74.81 1135 THR A C 1
ATOM 8899 O O . THR A 1 1135 ? -47.063 -31.107 -2.947 1.00 74.81 1135 THR A O 1
ATOM 8902 N N . GLN A 1 1136 ? -47.260 -33.341 -2.772 1.00 74.94 1136 GLN A N 1
ATOM 8903 C CA . GLN A 1 1136 ? -48.558 -33.273 -2.107 1.00 74.94 1136 GLN A CA 1
ATOM 8904 C C . GLN A 1 1136 ? -48.373 -32.862 -0.653 1.00 74.94 1136 GLN A C 1
ATOM 8906 O O . GLN A 1 1136 ? -47.507 -33.393 0.044 1.00 74.94 1136 GLN A O 1
ATOM 8911 N N . LEU A 1 1137 ? -49.256 -31.994 -0.171 1.00 73.38 1137 LEU A N 1
ATOM 8912 C CA . LEU A 1 1137 ? -49.298 -31.613 1.237 1.00 73.38 1137 LEU A CA 1
ATOM 8913 C C . LEU A 1 1137 ? -49.400 -32.841 2.171 1.00 73.38 1137 LEU A C 1
ATOM 8915 O O . LEU A 1 1137 ? -48.714 -32.907 3.187 1.00 73.38 1137 LEU A O 1
ATOM 8919 N N . ALA A 1 1138 ? -50.162 -33.868 1.773 1.00 71.06 1138 ALA A N 1
ATOM 8920 C CA . ALA A 1 1138 ? -50.259 -35.134 2.503 1.00 71.06 1138 ALA A CA 1
ATOM 8921 C C . ALA A 1 1138 ? -48.908 -35.865 2.648 1.00 71.06 1138 ALA A C 1
ATOM 8923 O O . ALA A 1 1138 ? -48.662 -36.484 3.680 1.00 71.06 1138 ALA A O 1
ATOM 8924 N N . ASN A 1 1139 ? -48.010 -35.762 1.660 1.00 74.50 1139 ASN A N 1
ATOM 8925 C CA . ASN A 1 1139 ? -46.683 -36.381 1.724 1.00 74.50 1139 ASN A CA 1
ATOM 8926 C C . ASN A 1 1139 ? -45.779 -35.639 2.713 1.00 74.50 1139 ASN A C 1
ATOM 8928 O O . ASN A 1 1139 ? -45.148 -36.281 3.552 1.00 74.50 1139 ASN A O 1
ATOM 8932 N N . VAL A 1 1140 ? -45.777 -34.301 2.660 1.00 78.31 1140 VAL A N 1
ATOM 8933 C CA . VAL A 1 1140 ? -45.045 -33.444 3.612 1.00 78.31 1140 VAL A CA 1
ATOM 8934 C C . VAL A 1 1140 ? -45.488 -33.746 5.040 1.00 78.31 1140 VAL A C 1
ATOM 8936 O O . VAL A 1 1140 ? -44.662 -33.929 5.932 1.00 78.31 1140 VAL A O 1
ATOM 8939 N N . PHE A 1 1141 ? -46.797 -33.873 5.255 1.00 74.75 1141 PHE A N 1
ATOM 8940 C CA . PHE A 1 1141 ? -47.313 -34.221 6.569 1.00 74.75 1141 PHE A CA 1
ATOM 8941 C C . PHE A 1 1141 ? -47.030 -35.663 6.959 1.00 74.75 1141 PHE A C 1
ATOM 8943 O O . PHE A 1 1141 ? -46.706 -35.877 8.113 1.00 74.75 1141 PHE A O 1
ATOM 8950 N N . SER A 1 1142 ? -47.066 -36.639 6.049 1.00 70.38 1142 SER A N 1
ATOM 8951 C CA . SER A 1 1142 ? -46.687 -38.022 6.379 1.00 70.38 1142 SER A CA 1
ATOM 8952 C C . SER A 1 1142 ? -45.226 -38.150 6.831 1.00 70.38 1142 SER A C 1
ATOM 8954 O O . SER A 1 1142 ? -44.914 -38.974 7.689 1.00 70.38 1142 SER A O 1
ATOM 8956 N N . GLU A 1 1143 ? -44.338 -37.301 6.304 1.00 70.56 1143 GLU A N 1
ATOM 8957 C CA . GLU A 1 1143 ? -42.946 -37.212 6.752 1.00 70.56 1143 GLU A CA 1
ATOM 8958 C C . GLU A 1 1143 ? -42.842 -36.606 8.163 1.00 70.56 1143 GLU A C 1
ATOM 8960 O O . GLU A 1 1143 ? -41.981 -37.001 8.954 1.00 70.56 1143 GLU A O 1
ATOM 8965 N N . PHE A 1 1144 ? -43.750 -35.688 8.504 1.00 74.12 1144 PHE A N 1
ATOM 8966 C CA . PHE A 1 1144 ? -43.763 -34.967 9.775 1.00 74.12 1144 PHE A CA 1
ATOM 8967 C C . PHE A 1 1144 ? -44.587 -35.656 10.891 1.00 74.12 1144 PHE A C 1
ATOM 8969 O O . PHE A 1 1144 ? -44.240 -35.555 12.069 1.00 74.12 1144 PHE A O 1
ATOM 8976 N N . SER A 1 1145 ? -45.663 -36.378 10.565 1.00 60.69 1145 SER A N 1
ATOM 8977 C CA . SER A 1 1145 ? -46.722 -36.821 11.496 1.00 60.69 1145 SER A CA 1
ATOM 8978 C C . SER A 1 1145 ? -46.427 -38.116 12.258 1.00 60.69 1145 SER A C 1
ATOM 8980 O O . SER A 1 1145 ? -47.202 -38.524 13.116 1.00 60.69 1145 SER A O 1
ATOM 8982 N N . ALA A 1 1146 ? -45.284 -38.766 12.034 1.00 52.66 1146 ALA A N 1
ATOM 8983 C CA . ALA A 1 1146 ? -44.976 -40.062 12.648 1.00 52.66 1146 ALA A CA 1
ATOM 8984 C C . ALA A 1 1146 ? -44.727 -40.042 14.185 1.00 52.66 1146 ALA A C 1
ATOM 8986 O O . ALA A 1 1146 ? -44.283 -41.057 14.728 1.00 52.66 1146 ALA A O 1
ATOM 8987 N N . ARG A 1 1147 ? -44.916 -38.915 14.899 1.00 58.19 1147 ARG A N 1
ATOM 8988 C CA . ARG A 1 1147 ? -44.503 -38.715 16.314 1.00 58.19 1147 ARG A CA 1
ATOM 8989 C C . ARG A 1 1147 ? -45.397 -37.713 17.074 1.00 58.19 1147 ARG A C 1
ATOM 8991 O O . ARG A 1 1147 ? -46.076 -36.919 16.440 1.00 58.19 1147 ARG A O 1
ATOM 8998 N N . ASP A 1 1148 ? -45.331 -37.738 18.415 1.00 57.97 1148 ASP A N 1
ATOM 8999 C CA . ASP A 1 1148 ? -46.154 -36.988 19.397 1.00 57.97 1148 ASP A CA 1
ATOM 9000 C C . ASP A 1 1148 ? -46.470 -35.509 19.066 1.00 57.97 1148 ASP A C 1
ATOM 9002 O O . ASP A 1 1148 ? -45.582 -34.722 18.726 1.00 57.97 1148 ASP A O 1
ATOM 9006 N N . ASN A 1 1149 ? -47.728 -35.109 19.292 1.00 62.62 1149 ASN A N 1
ATOM 9007 C CA . ASN A 1 1149 ? -48.311 -33.805 18.916 1.00 62.62 1149 ASN A CA 1
ATOM 9008 C C . ASN A 1 1149 ? -48.046 -32.657 19.918 1.00 62.62 1149 ASN A C 1
ATOM 9010 O O . ASN A 1 1149 ? -48.501 -31.540 19.703 1.00 62.62 1149 ASN A O 1
ATOM 9014 N N . VAL A 1 1150 ? -47.339 -32.905 21.027 1.00 68.44 1150 VAL A N 1
ATOM 9015 C CA . VAL A 1 1150 ? -47.084 -31.878 22.058 1.00 68.44 1150 VAL A CA 1
ATOM 9016 C C . VAL A 1 1150 ? -45.848 -31.053 21.694 1.00 68.44 1150 VAL A C 1
ATOM 9018 O O . VAL A 1 1150 ? -44.750 -31.600 21.541 1.00 68.44 1150 VAL A O 1
ATOM 9021 N N . GLY A 1 1151 ? -46.013 -29.734 21.603 1.00 74.56 1151 GLY A N 1
ATOM 9022 C CA . GLY A 1 1151 ? -44.968 -28.788 21.218 1.00 74.56 1151 GLY A CA 1
ATOM 9023 C C . GLY A 1 1151 ? -44.699 -28.731 19.710 1.00 74.56 1151 GLY A C 1
ATOM 9024 O O . GLY A 1 1151 ? -43.555 -28.476 19.322 1.00 74.56 1151 GLY A O 1
ATOM 9025 N N . SER A 1 1152 ? -45.693 -29.011 18.858 1.00 86.12 1152 SER A N 1
ATOM 9026 C CA . SER A 1 1152 ? -45.586 -28.894 17.396 1.00 86.12 1152 SER A CA 1
ATOM 9027 C C . SER A 1 1152 ? -46.113 -27.546 16.887 1.00 86.12 1152 SER A C 1
ATOM 9029 O O . SER A 1 1152 ? -47.189 -27.085 17.278 1.00 86.12 1152 SER A O 1
ATOM 9031 N N . LEU A 1 1153 ? -45.346 -26.924 15.991 1.00 88.19 1153 LEU A N 1
ATOM 9032 C CA . LEU A 1 1153 ? -45.655 -25.640 15.363 1.00 88.19 1153 LEU A CA 1
ATOM 9033 C C . LEU A 1 1153 ? -45.706 -25.786 13.837 1.00 88.19 1153 LEU A C 1
ATOM 9035 O O . LEU A 1 1153 ? -44.758 -26.292 13.231 1.00 88.19 1153 LEU A O 1
ATOM 9039 N N . LEU A 1 1154 ? -46.785 -25.291 13.231 1.00 89.00 1154 LEU A N 1
ATOM 9040 C CA . LEU A 1 1154 ? -46.910 -25.105 11.786 1.00 89.00 1154 LEU A CA 1
ATOM 9041 C C . LEU A 1 1154 ? -46.782 -23.620 11.438 1.00 89.00 1154 LEU A C 1
ATOM 9043 O O . LEU A 1 1154 ? -47.509 -22.793 11.989 1.00 89.00 1154 LEU A O 1
ATOM 9047 N N . VAL A 1 1155 ? -45.902 -23.295 10.495 1.00 90.06 1155 VAL A N 1
ATOM 9048 C CA . VAL A 1 1155 ? -45.776 -21.957 9.906 1.00 90.06 1155 VAL A CA 1
ATOM 9049 C C . VAL A 1 1155 ? -46.025 -22.047 8.403 1.00 90.06 1155 VAL A C 1
ATOM 9051 O O . VAL A 1 1155 ? -45.447 -22.898 7.726 1.00 90.06 1155 VAL A O 1
ATOM 9054 N N . VAL A 1 1156 ? -46.918 -21.202 7.889 1.00 86.94 1156 VAL A N 1
ATOM 9055 C CA . VAL A 1 1156 ? -47.311 -21.181 6.474 1.00 86.94 1156 VAL A CA 1
ATOM 9056 C C . VAL A 1 1156 ? -47.175 -19.768 5.917 1.00 86.94 1156 VAL A C 1
ATOM 9058 O O . VAL A 1 1156 ? -47.890 -18.856 6.338 1.00 86.94 1156 VAL A O 1
ATOM 9061 N N . GLU A 1 1157 ? -46.294 -19.617 4.931 1.00 84.56 1157 GLU A N 1
ATOM 9062 C CA . GLU A 1 1157 ? -46.013 -18.365 4.223 1.00 84.56 1157 GLU A CA 1
ATOM 9063 C C . GLU A 1 1157 ? -46.090 -18.568 2.703 1.00 84.56 1157 GLU A C 1
ATOM 9065 O O . GLU A 1 1157 ? -45.111 -18.466 1.968 1.00 84.56 1157 GLU A O 1
ATOM 9070 N N . VAL A 1 1158 ? -47.288 -18.876 2.205 1.00 74.62 1158 VAL A N 1
ATOM 9071 C CA . VAL A 1 1158 ? -47.527 -19.119 0.773 1.00 74.62 1158 VAL A CA 1
ATOM 9072 C C . VAL A 1 1158 ? -48.426 -18.035 0.187 1.00 74.62 1158 VAL A C 1
ATOM 9074 O O . VAL A 1 1158 ? -49.620 -18.244 0.007 1.00 74.62 1158 VAL A O 1
ATOM 9077 N N . ASN A 1 1159 ? -47.829 -16.877 -0.115 1.00 69.69 1159 ASN A N 1
ATOM 9078 C CA . ASN A 1 1159 ? -48.516 -15.643 -0.524 1.00 69.69 1159 ASN A CA 1
ATOM 9079 C C . ASN A 1 1159 ? -49.688 -15.873 -1.508 1.00 69.69 1159 ASN A C 1
ATOM 9081 O O . ASN A 1 1159 ? -49.491 -16.037 -2.717 1.00 69.69 1159 ASN A O 1
ATOM 9085 N N . GLY A 1 1160 ? -50.913 -15.821 -0.978 1.00 63.19 1160 GLY A N 1
ATOM 9086 C CA . GLY A 1 1160 ? -52.193 -15.879 -1.687 1.00 63.19 1160 GLY A CA 1
ATOM 9087 C C . GLY A 1 1160 ? -52.733 -17.279 -2.005 1.00 63.19 1160 GLY A C 1
ATOM 9088 O O . GLY A 1 1160 ? -53.707 -17.379 -2.754 1.00 63.19 1160 GLY A O 1
ATOM 9089 N N . LEU A 1 1161 ? -52.129 -18.341 -1.463 1.00 68.25 1161 LEU A N 1
ATOM 9090 C CA . LEU A 1 1161 ? -52.550 -19.746 -1.605 1.00 68.25 1161 LEU A CA 1
ATOM 9091 C C . LEU A 1 1161 ? -52.880 -20.420 -0.262 1.00 68.25 1161 LEU A C 1
ATOM 9093 O O . LEU A 1 1161 ? -53.092 -21.631 -0.191 1.00 68.25 1161 LEU A O 1
ATOM 9097 N N . GLU A 1 1162 ? -52.922 -19.651 0.820 1.00 71.94 1162 GLU A N 1
ATOM 9098 C CA . GLU A 1 1162 ? -52.889 -20.173 2.181 1.00 71.94 1162 GLU A CA 1
ATOM 9099 C C . GLU A 1 1162 ? -54.174 -20.911 2.552 1.00 71.94 1162 GLU A C 1
ATOM 9101 O O . GLU A 1 1162 ? -54.109 -22.012 3.085 1.00 71.94 1162 GLU A O 1
ATOM 9106 N N . ALA A 1 1163 ? -55.356 -20.367 2.240 1.00 65.69 1163 ALA A N 1
ATOM 9107 C CA . ALA A 1 1163 ? -56.604 -21.087 2.520 1.00 65.69 1163 ALA A CA 1
ATOM 9108 C C . ALA A 1 1163 ? -56.845 -22.266 1.577 1.00 65.69 1163 ALA A C 1
ATOM 9110 O O . ALA A 1 1163 ? -57.443 -23.242 2.013 1.00 65.69 1163 ALA A O 1
ATOM 9111 N N . ASP A 1 1164 ? -56.357 -22.227 0.332 1.00 67.12 1164 ASP A N 1
ATOM 9112 C CA . ASP A 1 1164 ? -56.447 -23.388 -0.562 1.00 67.12 1164 ASP A CA 1
ATOM 9113 C C . ASP A 1 1164 ? -55.704 -24.594 0.043 1.00 67.12 1164 ASP A C 1
ATOM 9115 O O . ASP A 1 1164 ? -56.190 -25.722 -0.060 1.00 67.12 1164 ASP A O 1
ATOM 9119 N N . LEU A 1 1165 ? -54.586 -24.353 0.747 1.00 71.62 1165 LEU A N 1
ATOM 9120 C CA . LEU A 1 1165 ? -53.832 -25.367 1.495 1.00 71.62 1165 LEU A CA 1
ATOM 9121 C C . LEU A 1 1165 ? -54.699 -26.072 2.561 1.00 71.62 1165 LEU A C 1
ATOM 9123 O O . LEU A 1 1165 ? -54.578 -27.287 2.746 1.00 71.62 1165 LEU A O 1
ATOM 9127 N N . PHE A 1 1166 ? -55.598 -25.330 3.221 1.00 72.00 1166 PHE A N 1
ATOM 9128 C CA . PHE A 1 1166 ? -56.445 -25.827 4.312 1.00 72.00 1166 PHE A CA 1
ATOM 9129 C C . PHE A 1 1166 ? -57.835 -26.324 3.869 1.00 72.00 1166 PHE A C 1
ATOM 9131 O O . PHE A 1 1166 ? -58.336 -27.276 4.451 1.00 72.00 1166 PHE A O 1
ATOM 9138 N N . GLU A 1 1167 ? -58.478 -25.715 2.865 1.00 65.56 1167 GLU A N 1
ATOM 9139 C CA . GLU A 1 1167 ? -59.863 -26.040 2.464 1.00 65.56 1167 GLU A CA 1
ATOM 9140 C C . GLU A 1 1167 ? -59.979 -27.310 1.613 1.00 65.56 1167 GLU A C 1
ATOM 9142 O O . GLU A 1 1167 ? -61.010 -27.982 1.620 1.00 65.56 1167 GLU A O 1
ATOM 9147 N N . ARG A 1 1168 ? -58.943 -27.616 0.826 1.00 61.75 1168 ARG A N 1
ATOM 9148 C CA . ARG A 1 1168 ? -58.945 -28.729 -0.140 1.00 61.75 1168 ARG A CA 1
ATOM 9149 C C . ARG A 1 1168 ? -58.200 -29.965 0.372 1.00 61.75 1168 ARG A C 1
ATOM 9151 O O . ARG A 1 1168 ? -58.136 -30.972 -0.333 1.00 61.75 1168 ARG A O 1
ATOM 9158 N N . THR A 1 1169 ? -57.678 -29.885 1.592 1.00 62.44 1169 THR A N 1
ATOM 9159 C CA . THR A 1 1169 ? -57.079 -30.983 2.358 1.00 62.44 1169 THR A CA 1
ATOM 9160 C C . THR A 1 1169 ? -57.997 -31.285 3.545 1.00 62.44 1169 THR A C 1
ATOM 9162 O O . THR A 1 1169 ? -58.651 -30.375 4.038 1.00 62.44 1169 THR A O 1
ATOM 9165 N N . ASP A 1 1170 ? -58.074 -32.534 4.014 1.00 66.69 1170 ASP A N 1
ATOM 9166 C CA . ASP A 1 1170 ? -58.840 -32.864 5.226 1.00 66.69 1170 ASP A CA 1
ATOM 9167 C C . ASP A 1 1170 ? -58.290 -32.080 6.438 1.00 66.69 1170 ASP A C 1
ATOM 9169 O O . ASP A 1 1170 ? -57.175 -32.378 6.867 1.00 66.69 1170 ASP A O 1
ATOM 9173 N N . PRO A 1 1171 ? -59.030 -31.118 7.028 1.00 63.19 1171 PRO A N 1
ATOM 9174 C CA . PRO A 1 1171 ? -58.535 -30.278 8.122 1.00 63.19 1171 PRO A CA 1
ATOM 9175 C C . PRO A 1 1171 ? -58.134 -31.062 9.377 1.00 63.19 1171 PRO A C 1
ATOM 9177 O O . PRO A 1 1171 ? -57.519 -30.495 10.279 1.00 63.19 1171 PRO A O 1
ATOM 9180 N N . SER A 1 1172 ? -58.452 -32.361 9.447 1.00 66.50 1172 SER A N 1
ATOM 9181 C CA . SER A 1 1172 ? -58.018 -33.254 10.518 1.00 66.50 1172 SER A CA 1
ATOM 9182 C C . SER A 1 1172 ? -56.496 -33.272 10.720 1.00 66.50 1172 SER A C 1
ATOM 9184 O O . SER A 1 1172 ? -56.073 -33.449 11.859 1.00 66.50 1172 SER A O 1
ATOM 9186 N N . PHE A 1 1173 ? -55.671 -32.991 9.697 1.00 71.62 1173 PHE A N 1
ATOM 9187 C CA . PHE A 1 1173 ? -54.207 -32.901 9.860 1.00 71.62 1173 PHE A CA 1
ATOM 9188 C C . PHE A 1 1173 ? -53.783 -31.740 10.769 1.00 71.62 1173 PHE A C 1
ATOM 9190 O O . PHE A 1 1173 ? -52.757 -31.814 11.442 1.00 71.62 1173 PHE A O 1
ATOM 9197 N N . LEU A 1 1174 ? -54.575 -30.659 10.829 1.00 75.44 1174 LEU A N 1
ATOM 9198 C CA . LEU A 1 1174 ? -54.311 -29.556 11.752 1.00 75.44 1174 LEU A CA 1
ATOM 9199 C C . LEU A 1 1174 ? -54.408 -30.032 13.206 1.00 75.44 1174 LEU A C 1
ATOM 9201 O O . LEU A 1 1174 ? -53.925 -29.347 14.102 1.00 75.44 1174 LEU A O 1
ATOM 9205 N N . CYS A 1 1175 ? -54.971 -31.224 13.452 1.00 72.19 1175 CYS A N 1
ATOM 9206 C CA . CYS A 1 1175 ? -54.948 -31.845 14.766 1.00 72.19 1175 CYS A CA 1
ATOM 9207 C C . CYS A 1 1175 ? -53.576 -32.257 15.279 1.00 72.19 1175 CYS A C 1
ATOM 9209 O O . CYS A 1 1175 ? -53.438 -32.440 16.492 1.00 72.19 1175 CYS A O 1
ATOM 9211 N N . ASP A 1 1176 ? -52.583 -32.335 14.400 1.00 74.94 1176 ASP A N 1
ATOM 9212 C CA . ASP A 1 1176 ? -51.218 -32.688 14.773 1.00 74.94 1176 ASP A CA 1
ATOM 9213 C C . ASP A 1 1176 ? -50.380 -31.483 15.211 1.00 74.94 1176 ASP A C 1
ATOM 9215 O O . ASP A 1 1176 ? -49.247 -31.646 15.674 1.00 74.94 1176 ASP A O 1
ATOM 9219 N N . PHE A 1 1177 ? -50.946 -30.276 15.116 1.00 83.00 1177 PHE A N 1
ATOM 9220 C CA . PHE A 1 1177 ? -50.295 -29.027 15.488 1.00 83.00 1177 PHE A CA 1
ATOM 9221 C C . PHE A 1 1177 ? -50.942 -28.399 16.720 1.00 83.00 1177 PHE A C 1
ATOM 9223 O O . PHE A 1 1177 ? -52.152 -28.185 16.782 1.00 83.00 1177 PHE A O 1
ATOM 9230 N N . GLU A 1 1178 ? -50.116 -28.080 17.712 1.00 83.12 1178 GLU A N 1
ATOM 9231 C CA . GLU A 1 1178 ? -50.547 -27.330 18.893 1.00 83.12 1178 GLU A CA 1
ATOM 9232 C C . GLU A 1 1178 ? -50.677 -25.831 18.575 1.00 83.12 1178 GLU A C 1
ATOM 9234 O O . GLU A 1 1178 ? -51.611 -25.169 19.039 1.00 83.12 1178 GLU A O 1
ATOM 9239 N N . TRP A 1 1179 ? -49.775 -25.329 17.723 1.00 85.25 1179 TRP A N 1
ATOM 9240 C CA . TRP A 1 1179 ? -49.683 -23.930 17.310 1.00 85.25 1179 TRP A CA 1
ATOM 9241 C C . TRP A 1 1179 ? -49.640 -23.806 15.788 1.00 85.25 1179 TRP A C 1
ATOM 9243 O O . TRP A 1 1179 ? -48.937 -24.562 15.113 1.00 85.25 1179 TRP A O 1
ATOM 9253 N N . VAL A 1 1180 ? -50.357 -22.818 15.250 1.00 87.31 1180 VAL A N 1
ATOM 9254 C CA . VAL A 1 1180 ? -50.375 -22.514 13.814 1.00 87.31 1180 VAL A CA 1
ATOM 9255 C C . VAL A 1 1180 ? -50.179 -21.016 13.601 1.00 87.31 1180 VAL A C 1
ATOM 9257 O O . VAL A 1 1180 ? -50.850 -20.194 14.226 1.00 87.31 1180 VAL A O 1
ATOM 9260 N N . ILE A 1 1181 ? -49.264 -20.663 12.702 1.00 88.00 1181 ILE A N 1
ATOM 9261 C CA . ILE A 1 1181 ? -49.030 -19.295 12.239 1.00 88.00 1181 ILE A CA 1
ATOM 9262 C C . ILE A 1 1181 ? -49.189 -19.282 10.724 1.00 88.00 1181 ILE A C 1
ATOM 9264 O O . ILE A 1 1181 ? -48.503 -20.017 10.017 1.00 88.00 1181 ILE A O 1
ATOM 9268 N N . VAL A 1 1182 ? -50.079 -18.432 10.222 1.00 85.75 1182 VAL A N 1
ATOM 9269 C CA . VAL A 1 1182 ? -50.290 -18.260 8.782 1.00 85.75 1182 VAL A CA 1
ATOM 9270 C C . VAL A 1 1182 ? -50.132 -16.795 8.424 1.00 85.75 1182 VAL A C 1
ATOM 9272 O O . VAL A 1 1182 ? -50.851 -15.951 8.963 1.00 85.75 1182 VAL A O 1
ATOM 9275 N N . LYS A 1 1183 ? -49.226 -16.489 7.498 1.00 84.00 1183 LYS A N 1
ATOM 9276 C CA . LYS A 1 1183 ? -49.172 -15.177 6.851 1.00 84.00 1183 LYS A CA 1
ATOM 9277 C C . LYS A 1 1183 ? -50.236 -15.139 5.766 1.00 84.00 1183 LYS A C 1
ATOM 9279 O O . LYS A 1 1183 ? -50.191 -15.954 4.864 1.00 84.00 1183 LYS A O 1
ATOM 9284 N N . ALA A 1 1184 ? -51.194 -14.230 5.859 1.00 76.94 1184 ALA A N 1
ATOM 9285 C CA . ALA A 1 1184 ? -52.289 -14.100 4.906 1.00 76.94 1184 ALA A CA 1
ATOM 9286 C C . ALA A 1 1184 ? -52.480 -12.634 4.506 1.00 76.94 1184 ALA A C 1
ATOM 9288 O O . ALA A 1 1184 ? -51.952 -11.718 5.130 1.00 76.94 1184 ALA A O 1
ATOM 9289 N N . THR A 1 1185 ? -53.268 -12.383 3.469 1.00 72.44 1185 THR A N 1
ATOM 9290 C CA . THR A 1 1185 ? -53.525 -11.020 2.984 1.00 72.44 1185 THR A CA 1
ATOM 9291 C C . THR A 1 1185 ? -54.914 -10.528 3.368 1.00 72.44 1185 THR A C 1
ATOM 9293 O O . THR A 1 1185 ? -55.870 -11.304 3.449 1.00 72.44 1185 THR A O 1
ATOM 9296 N N . LEU A 1 1186 ? -55.054 -9.224 3.636 1.00 69.31 1186 LEU A N 1
ATOM 9297 C CA . LEU A 1 1186 ? -56.369 -8.620 3.909 1.00 69.31 1186 LEU A CA 1
ATOM 9298 C C . LEU A 1 1186 ? -57.250 -8.600 2.654 1.00 69.31 1186 LEU A C 1
ATOM 9300 O O . LEU A 1 1186 ? -58.475 -8.710 2.747 1.00 69.31 1186 LEU A O 1
ATOM 9304 N N . HIS A 1 1187 ? -56.615 -8.513 1.486 1.00 69.44 1187 HIS A N 1
ATOM 9305 C CA . HIS A 1 1187 ? -57.248 -8.528 0.174 1.00 69.44 1187 HIS A CA 1
ATOM 9306 C C . HIS A 1 1187 ? -56.684 -9.677 -0.674 1.00 69.44 1187 HIS A C 1
ATOM 9308 O O . HIS A 1 1187 ? -55.479 -9.905 -0.620 1.00 69.44 1187 HIS A O 1
ATOM 9314 N N . PRO A 1 1188 ? -57.506 -10.376 -1.479 1.00 64.12 1188 PRO A N 1
ATOM 9315 C CA . PRO A 1 1188 ? -57.034 -11.465 -2.331 1.00 64.12 1188 PRO A CA 1
ATOM 9316 C C . PRO A 1 1188 ? -55.917 -11.024 -3.283 1.00 64.12 1188 PRO A C 1
ATOM 9318 O O . PRO A 1 1188 ? -56.113 -10.112 -4.085 1.00 64.12 1188 PRO A O 1
ATOM 9321 N N . LEU A 1 1189 ? -54.771 -11.711 -3.255 1.00 63.75 1189 LEU A N 1
ATOM 9322 C CA . LEU A 1 1189 ? -53.682 -11.481 -4.220 1.00 63.75 1189 LEU A CA 1
ATOM 9323 C C . LEU A 1 1189 ? -54.026 -11.985 -5.634 1.00 63.75 1189 LEU A C 1
ATOM 9325 O O . LEU A 1 1189 ? -53.513 -11.471 -6.630 1.00 63.75 1189 LEU A O 1
ATOM 9329 N N . TYR A 1 1190 ? -54.934 -12.959 -5.728 1.00 65.31 1190 TYR A N 1
ATOM 9330 C CA . TYR A 1 1190 ? -55.419 -13.546 -6.978 1.00 65.31 1190 TYR A CA 1
ATOM 9331 C C . TYR A 1 1190 ? -56.945 -13.463 -7.044 1.00 65.31 1190 TYR A C 1
ATOM 9333 O O . TYR A 1 1190 ? -57.611 -13.394 -6.014 1.00 65.31 1190 TYR A O 1
ATOM 9341 N N . ALA A 1 1191 ? -57.517 -13.547 -8.249 1.00 56.44 1191 ALA A N 1
ATOM 9342 C CA . ALA A 1 1191 ? -58.968 -13.476 -8.470 1.00 56.44 1191 ALA A CA 1
ATOM 9343 C C . ALA A 1 1191 ? -59.792 -14.508 -7.662 1.00 56.44 1191 ALA A C 1
ATOM 9345 O O . ALA A 1 1191 ? -60.983 -14.303 -7.442 1.00 56.44 1191 ALA A O 1
ATOM 9346 N N . SER A 1 1192 ? -59.164 -15.601 -7.215 1.00 56.25 1192 SER A N 1
ATOM 9347 C CA . SER A 1 1192 ? -59.739 -16.642 -6.351 1.00 56.25 1192 SER A CA 1
ATOM 9348 C C . SER A 1 1192 ? -59.031 -16.780 -4.995 1.00 56.25 1192 SER A C 1
ATOM 9350 O O . SER A 1 1192 ? -59.257 -17.763 -4.296 1.00 56.25 1192 SER A O 1
ATOM 9352 N N . GLY A 1 1193 ? -58.147 -15.842 -4.642 1.00 60.03 1193 GLY A N 1
ATOM 9353 C CA . GLY A 1 1193 ? -57.331 -15.908 -3.432 1.00 60.03 1193 GLY A CA 1
ATOM 9354 C C . GLY A 1 1193 ? -58.159 -15.697 -2.155 1.00 60.03 1193 GLY A C 1
ATOM 9355 O O . GLY A 1 1193 ? -59.099 -14.897 -2.145 1.00 60.03 1193 GLY A O 1
ATOM 9356 N N . PRO A 1 1194 ? -57.838 -16.390 -1.060 1.00 63.72 1194 PRO A N 1
ATOM 9357 C CA . PRO A 1 1194 ? -58.534 -16.223 0.208 1.00 63.72 1194 PRO A CA 1
ATOM 9358 C C . PRO A 1 1194 ? -58.059 -14.984 0.974 1.00 63.72 1194 PRO A C 1
ATOM 9360 O O . PRO A 1 1194 ? -56.919 -14.552 0.838 1.00 63.72 1194 PRO A O 1
ATOM 9363 N N . THR A 1 1195 ? -58.926 -14.426 1.822 1.00 75.62 1195 THR A N 1
ATOM 9364 C CA . THR A 1 1195 ? -58.553 -13.353 2.758 1.00 75.62 1195 THR A CA 1
ATOM 9365 C C . THR A 1 1195 ? -58.126 -13.923 4.108 1.00 75.62 1195 THR A C 1
ATOM 9367 O O . THR A 1 1195 ? -58.514 -15.029 4.487 1.00 75.62 1195 THR A O 1
ATOM 9370 N N . ALA A 1 1196 ? -57.401 -13.140 4.901 1.00 78.25 1196 ALA A N 1
ATOM 9371 C CA . ALA A 1 1196 ? -57.026 -13.506 6.263 1.00 78.25 1196 ALA A CA 1
ATOM 9372 C C . ALA A 1 1196 ? -58.228 -13.874 7.147 1.00 78.25 1196 ALA A C 1
ATOM 9374 O O . ALA A 1 1196 ? -58.165 -14.837 7.906 1.00 78.25 1196 ALA A O 1
ATOM 9375 N N . SER A 1 1197 ? -59.365 -13.187 6.987 1.00 79.56 1197 SER A N 1
ATOM 9376 C CA . SER A 1 1197 ? -60.616 -13.536 7.679 1.00 79.56 1197 SER A CA 1
ATOM 9377 C C . SER A 1 1197 ? -61.159 -14.913 7.282 1.00 79.56 1197 SER A C 1
ATOM 9379 O O . SER A 1 1197 ? -61.879 -15.548 8.053 1.00 79.56 1197 SER A O 1
ATOM 9381 N N . ARG A 1 1198 ? -60.852 -15.389 6.067 1.00 81.56 1198 ARG A N 1
ATOM 9382 C CA . ARG A 1 1198 ? -61.212 -16.739 5.622 1.00 81.56 1198 ARG A CA 1
ATOM 9383 C C . ARG A 1 1198 ? -60.312 -17.790 6.269 1.00 81.56 1198 ARG A C 1
ATOM 9385 O O . ARG A 1 1198 ? -60.841 -18.776 6.772 1.00 81.56 1198 ARG A O 1
ATOM 9392 N N . VAL A 1 1199 ? -59.001 -17.545 6.316 1.00 83.38 1199 VAL A N 1
ATOM 9393 C CA . VAL A 1 1199 ? -58.022 -18.402 7.012 1.00 83.38 1199 VAL A CA 1
ATOM 9394 C C . VAL A 1 1199 ? -58.353 -18.516 8.503 1.00 83.38 1199 VAL A C 1
ATOM 9396 O O . VAL A 1 1199 ? -58.405 -19.620 9.036 1.00 83.38 1199 VAL A O 1
ATOM 9399 N N . GLU A 1 1200 ? -58.670 -17.399 9.162 1.00 84.94 1200 GLU A N 1
ATOM 9400 C CA . GLU A 1 1200 ? -59.108 -17.377 10.563 1.00 84.94 1200 GLU A CA 1
ATOM 9401 C C . GLU A 1 1200 ? -60.327 -18.275 10.794 1.00 84.94 1200 GLU A C 1
ATOM 9403 O O . GLU A 1 1200 ? -60.316 -19.102 11.704 1.00 84.94 1200 GLU A O 1
ATOM 9408 N N . ARG A 1 1201 ? -61.351 -18.185 9.935 1.00 83.44 1201 ARG A N 1
ATOM 9409 C CA . ARG A 1 1201 ? -62.547 -19.030 10.047 1.00 83.44 1201 ARG A CA 1
ATOM 9410 C C . ARG A 1 1201 ? -62.225 -20.519 9.936 1.00 83.44 1201 ARG A C 1
ATOM 9412 O O . ARG A 1 1201 ? -62.774 -21.298 10.705 1.00 83.44 1201 ARG A O 1
ATOM 9419 N N . ILE A 1 1202 ? -61.337 -20.904 9.021 1.00 82.06 1202 ILE A N 1
ATOM 9420 C CA . ILE A 1 1202 ? -60.938 -22.308 8.841 1.00 82.06 1202 ILE A CA 1
ATOM 9421 C C . ILE A 1 1202 ? -60.241 -22.839 10.098 1.00 82.06 1202 ILE A C 1
ATOM 9423 O O . ILE A 1 1202 ? -60.546 -23.939 10.551 1.00 82.06 1202 ILE A O 1
ATOM 9427 N N . LEU A 1 1203 ? -59.351 -22.048 10.705 1.00 83.81 1203 LEU A N 1
ATOM 9428 C CA . LEU A 1 1203 ? -58.671 -22.442 11.943 1.00 83.81 1203 LEU A CA 1
ATOM 9429 C C . LEU A 1 1203 ? -59.647 -22.536 13.130 1.00 83.81 1203 LEU A C 1
ATOM 9431 O O . LEU A 1 1203 ? -59.538 -23.469 13.927 1.00 83.81 1203 LEU A O 1
ATOM 9435 N N . LEU A 1 1204 ? -60.637 -21.635 13.213 1.00 82.88 1204 LEU A N 1
ATOM 9436 C CA . LEU A 1 1204 ? -61.718 -21.708 14.207 1.00 82.88 1204 LEU A CA 1
ATOM 9437 C C . LEU A 1 1204 ? -62.585 -22.968 14.019 1.00 82.88 1204 LEU A C 1
ATOM 9439 O O . LEU A 1 1204 ? -62.882 -23.662 14.990 1.00 82.88 1204 LEU A O 1
ATOM 9443 N N . GLU A 1 1205 ? -62.961 -23.299 12.778 1.00 82.94 1205 GLU A N 1
ATOM 9444 C CA . GLU A 1 1205 ? -63.711 -24.522 12.438 1.00 82.94 1205 GLU A CA 1
ATOM 9445 C C . GLU A 1 1205 ? -62.897 -25.799 12.736 1.00 82.94 1205 GLU A C 1
ATOM 9447 O O . GLU A 1 1205 ? -63.467 -26.808 13.151 1.00 82.94 1205 GLU A O 1
ATOM 9452 N N . ALA A 1 1206 ? -61.565 -25.739 12.615 1.00 77.81 1206 ALA A N 1
ATOM 9453 C CA . ALA A 1 1206 ? -60.630 -26.811 12.977 1.00 77.81 1206 ALA A CA 1
ATOM 9454 C C . ALA A 1 1206 ? -60.325 -26.907 14.492 1.00 77.81 1206 ALA A C 1
ATOM 9456 O O . ALA A 1 1206 ? -59.464 -27.694 14.907 1.00 77.81 1206 ALA A O 1
ATOM 9457 N N . GLY A 1 1207 ? -61.019 -26.121 15.326 1.00 78.12 1207 GLY A N 1
ATOM 9458 C CA . GLY A 1 1207 ? -60.955 -26.195 16.788 1.00 78.12 1207 GLY A CA 1
ATOM 9459 C C . GLY A 1 1207 ? -59.827 -25.396 17.444 1.00 78.12 1207 GLY A C 1
ATOM 9460 O O . GLY A 1 1207 ? -59.505 -25.663 18.601 1.00 78.12 1207 GLY A O 1
ATOM 9461 N N . PHE A 1 1208 ? -59.215 -24.440 16.742 1.00 81.88 1208 PHE A N 1
ATOM 9462 C CA . PHE A 1 1208 ? -58.248 -23.514 17.335 1.00 81.88 1208 PHE A CA 1
ATOM 9463 C C . PHE A 1 1208 ? -58.927 -22.232 17.826 1.00 81.88 1208 PHE A C 1
ATOM 9465 O O . PHE A 1 1208 ? -59.904 -21.771 17.244 1.00 81.88 1208 PHE A O 1
ATOM 9472 N N . SER A 1 1209 ? -58.345 -21.590 18.835 1.00 79.75 1209 SER A N 1
ATOM 9473 C CA . SER A 1 1209 ? -58.559 -20.170 19.115 1.00 79.75 1209 SER A CA 1
ATOM 9474 C C . SER A 1 1209 ? -57.617 -19.360 18.229 1.00 79.75 1209 SER A C 1
ATOM 9476 O O . SER A 1 1209 ? -56.401 -19.427 18.415 1.00 79.75 1209 SER A O 1
ATOM 9478 N N . ALA A 1 1210 ? -58.159 -18.620 17.260 1.00 78.25 1210 ALA A N 1
ATOM 9479 C CA . ALA A 1 1210 ? -57.385 -17.831 16.305 1.00 78.25 1210 ALA A CA 1
ATOM 9480 C C . ALA A 1 1210 ? -57.518 -16.321 16.560 1.00 78.25 1210 ALA A C 1
ATOM 9482 O O . ALA A 1 1210 ? -58.547 -15.846 17.041 1.00 78.25 1210 ALA A O 1
ATOM 9483 N N . ARG A 1 1211 ? -56.466 -15.566 16.234 1.00 76.06 1211 ARG A N 1
ATOM 9484 C CA . ARG A 1 1211 ? -56.446 -14.103 16.273 1.00 76.06 1211 ARG A CA 1
ATOM 9485 C C . ARG A 1 1211 ? -55.671 -13.551 15.084 1.00 76.06 1211 ARG A C 1
ATOM 9487 O O . ARG A 1 1211 ? -54.545 -13.975 14.823 1.00 76.06 1211 ARG A O 1
ATOM 9494 N N . VAL A 1 1212 ? -56.242 -12.545 14.425 1.00 75.00 1212 VAL A N 1
ATOM 9495 C CA . VAL A 1 1212 ? -55.539 -11.757 13.406 1.00 75.00 1212 VAL A CA 1
ATOM 9496 C C . VAL A 1 1212 ? -54.658 -10.695 14.065 1.00 75.00 1212 VAL A C 1
ATOM 9498 O O . VAL A 1 1212 ? -55.111 -9.914 14.907 1.00 75.00 1212 VAL A O 1
ATOM 9501 N N . LEU A 1 1213 ? -53.392 -10.658 13.667 1.00 70.56 1213 LEU A N 1
ATOM 9502 C CA . LEU A 1 1213 ? -52.407 -9.656 14.047 1.00 70.56 1213 LEU A CA 1
ATOM 9503 C C . LEU A 1 1213 ? -52.081 -8.795 12.825 1.00 70.56 1213 LEU A C 1
ATOM 9505 O O . LEU A 1 1213 ? -51.710 -9.316 11.773 1.00 70.56 1213 LEU A O 1
ATOM 9509 N N . LEU A 1 1214 ? -52.231 -7.478 12.976 1.00 63.88 1214 LEU A N 1
ATOM 9510 C CA . LEU A 1 1214 ? -51.881 -6.510 11.939 1.00 63.88 1214 LEU A CA 1
ATOM 9511 C C . LEU A 1 1214 ? -50.361 -6.357 11.848 1.00 63.88 1214 LEU A C 1
ATOM 9513 O O . LEU A 1 1214 ? -49.690 -6.218 12.873 1.00 63.88 1214 LEU A O 1
ATOM 9517 N N . GLU A 1 1215 ? -49.841 -6.355 10.625 1.00 59.69 1215 GLU A N 1
ATOM 9518 C CA . GLU A 1 1215 ? -48.444 -6.042 10.348 1.00 59.69 1215 GLU A CA 1
ATOM 9519 C C . GLU A 1 1215 ? -48.193 -4.530 10.523 1.00 59.69 1215 GLU A C 1
ATOM 9521 O O . GLU A 1 1215 ? -48.898 -3.715 9.923 1.00 59.69 1215 GLU A O 1
ATOM 9526 N N . PRO A 1 1216 ? -47.222 -4.106 11.354 1.00 47.00 1216 PRO A N 1
ATOM 9527 C CA . PRO A 1 1216 ? -46.896 -2.692 11.497 1.00 47.00 1216 PRO A CA 1
ATOM 9528 C C . PRO A 1 1216 ? -46.247 -2.148 10.217 1.00 47.00 1216 PRO A C 1
ATOM 9530 O O . PRO A 1 1216 ? -45.184 -2.608 9.821 1.00 47.00 1216 PRO A O 1
ATOM 9533 N N . GLY A 1 1217 ? -46.856 -1.132 9.598 1.00 46.53 1217 GLY A N 1
ATOM 9534 C CA . GLY A 1 1217 ? -46.259 -0.401 8.471 1.00 46.53 1217 GLY A CA 1
ATOM 9535 C C . GLY A 1 1217 ? -46.520 -0.984 7.078 1.00 46.53 1217 GLY A C 1
ATOM 9536 O O . GLY A 1 1217 ? -46.017 -0.422 6.109 1.00 46.53 1217 GLY A O 1
ATOM 9537 N N . ASN A 1 1218 ? -47.321 -2.049 6.957 1.00 51.25 1218 ASN A N 1
ATOM 9538 C CA . ASN A 1 1218 ? -47.683 -2.641 5.669 1.00 51.25 1218 ASN A CA 1
ATOM 9539 C C . ASN A 1 1218 ? -49.196 -2.919 5.598 1.00 51.25 1218 ASN A C 1
ATOM 9541 O O . ASN A 1 1218 ? -49.697 -3.851 6.222 1.00 51.25 1218 ASN A O 1
ATOM 9545 N N . ASP A 1 1219 ? -49.940 -2.116 4.833 1.00 48.38 1219 ASP A N 1
ATOM 9546 C CA . ASP A 1 1219 ? -51.416 -2.122 4.828 1.00 48.38 1219 ASP A CA 1
ATOM 9547 C C . ASP A 1 1219 ? -52.054 -3.338 4.099 1.00 48.38 1219 ASP A C 1
ATOM 9549 O O . ASP A 1 1219 ? -53.277 -3.411 3.968 1.00 48.38 1219 ASP A O 1
ATOM 9553 N N . GLY A 1 1220 ? -51.261 -4.307 3.609 1.00 57.91 1220 GLY A N 1
ATOM 9554 C CA . GLY A 1 1220 ? -51.736 -5.410 2.750 1.00 57.91 1220 GLY A CA 1
ATOM 9555 C C . GLY A 1 1220 ? -51.698 -6.834 3.336 1.00 57.91 1220 GLY A C 1
ATOM 9556 O O . GLY A 1 1220 ? -52.492 -7.682 2.912 1.00 57.91 1220 GLY A O 1
ATOM 9557 N N . CYS A 1 1221 ? -50.818 -7.116 4.303 1.00 65.44 1221 CYS A N 1
ATOM 9558 C CA . CYS A 1 1221 ? -50.573 -8.459 4.855 1.00 65.44 1221 CYS A CA 1
ATOM 9559 C C . CYS A 1 1221 ? -50.826 -8.509 6.372 1.00 65.44 1221 CYS A C 1
ATOM 9561 O O . CYS A 1 1221 ? -50.665 -7.522 7.082 1.00 65.44 1221 CYS A O 1
ATOM 9563 N N . VAL A 1 1222 ? -51.260 -9.664 6.878 1.00 71.06 1222 VAL A N 1
ATOM 9564 C CA . VAL A 1 1222 ? -51.558 -9.911 8.297 1.00 71.06 1222 VAL A CA 1
ATOM 9565 C C . VAL A 1 1222 ? -51.215 -11.343 8.682 1.00 71.06 1222 VAL A C 1
ATOM 9567 O O . VAL A 1 1222 ? -51.143 -12.230 7.836 1.00 71.06 1222 VAL A O 1
ATOM 9570 N N . PHE A 1 1223 ? -51.060 -11.598 9.976 1.00 74.31 1223 PHE A N 1
ATOM 9571 C CA . PHE A 1 1223 ? -50.847 -12.950 10.485 1.00 74.31 1223 PHE A CA 1
ATOM 9572 C C . PHE A 1 1223 ? -52.092 -13.460 11.182 1.00 74.31 1223 PHE A C 1
ATOM 9574 O O . PHE A 1 1223 ? -52.646 -12.784 12.045 1.00 74.31 1223 PHE A O 1
ATOM 9581 N N . VAL A 1 1224 ? -52.505 -14.676 10.849 1.00 77.25 1224 VAL A N 1
ATOM 9582 C CA . VAL A 1 1224 ? -53.485 -15.428 11.623 1.00 77.25 1224 VAL A CA 1
ATOM 9583 C C . VAL A 1 1224 ? -52.712 -16.375 12.526 1.00 77.25 1224 VAL A C 1
ATOM 9585 O O . VAL A 1 1224 ? -52.053 -17.303 12.060 1.00 77.25 1224 VAL A O 1
ATOM 9588 N N . VAL A 1 1225 ? -52.766 -16.106 13.825 1.00 78.25 1225 VAL A N 1
ATOM 9589 C CA . VAL A 1 1225 ? -52.101 -16.912 14.846 1.00 78.25 1225 VAL A CA 1
ATOM 9590 C C . VAL A 1 1225 ? -53.152 -17.708 15.595 1.00 78.25 1225 VAL A C 1
ATOM 9592 O O . VAL A 1 1225 ? -54.142 -17.132 16.043 1.00 78.25 1225 VAL A O 1
ATOM 9595 N N . ALA A 1 1226 ? -52.946 -19.013 15.741 1.00 79.00 1226 ALA A N 1
ATOM 9596 C CA . ALA A 1 1226 ? -53.930 -19.901 16.333 1.00 79.00 1226 ALA A CA 1
ATOM 9597 C C . ALA A 1 1226 ? -53.304 -20.914 17.303 1.00 79.00 1226 ALA A C 1
ATOM 9599 O O . ALA A 1 1226 ? -52.199 -21.412 17.079 1.00 79.00 1226 ALA A O 1
ATOM 9600 N N . SER A 1 1227 ? -54.029 -21.223 18.382 1.00 79.38 1227 SER A N 1
ATOM 9601 C CA . SER A 1 1227 ? -53.635 -22.206 19.401 1.00 79.38 1227 SER A CA 1
ATOM 9602 C C . SER A 1 1227 ? -54.792 -23.112 19.804 1.00 79.38 1227 SER A C 1
ATOM 9604 O O . SER A 1 1227 ? -55.943 -22.676 19.828 1.00 79.38 1227 SER A O 1
ATOM 9606 N N . ARG A 1 1228 ? -54.490 -24.363 20.164 1.00 74.00 1228 ARG A N 1
ATOM 9607 C CA . ARG A 1 1228 ? -55.464 -25.298 20.760 1.00 74.00 1228 ARG A CA 1
ATOM 9608 C C . ARG A 1 1228 ? -55.572 -25.207 22.279 1.00 74.00 1228 ARG A C 1
ATOM 9610 O O . ARG A 1 1228 ? -56.513 -25.751 22.854 1.00 74.00 1228 ARG A O 1
ATOM 9617 N N . LEU A 1 1229 ? -54.625 -24.546 22.939 1.00 64.81 1229 LEU A N 1
ATOM 9618 C CA . LEU A 1 1229 ? -54.652 -24.357 24.385 1.00 64.81 1229 LEU A CA 1
ATOM 9619 C C . LEU A 1 1229 ? -55.564 -23.170 24.706 1.00 64.81 1229 LEU A C 1
ATOM 9621 O O . LEU A 1 1229 ? -55.198 -22.013 24.526 1.00 64.81 1229 LEU A O 1
ATOM 9625 N N . VAL A 1 1230 ? -56.791 -23.466 25.132 1.00 44.06 1230 VAL A N 1
ATOM 9626 C CA . VAL A 1 1230 ? -57.792 -22.446 25.464 1.00 44.06 1230 VAL A CA 1
ATOM 9627 C C . VAL A 1 1230 ? -57.559 -21.917 26.881 1.00 44.06 1230 VAL A C 1
ATOM 9629 O O . VAL A 1 1230 ? -57.848 -22.613 27.857 1.00 44.06 1230 VAL A O 1
ATOM 9632 N N . ASN A 1 1231 ? -57.064 -20.679 26.975 1.00 34.97 1231 ASN A N 1
ATOM 9633 C CA . ASN A 1 1231 ? -57.561 -19.625 27.873 1.00 34.97 1231 ASN A CA 1
ATOM 9634 C C . ASN A 1 1231 ? -57.023 -18.253 27.464 1.00 34.97 1231 ASN A C 1
ATOM 9636 O O . ASN A 1 1231 ? -55.783 -18.102 27.419 1.00 34.97 1231 ASN A O 1
#

InterPro domains:
  IPR007833 Capsule polysaccharide biosynthesis [PF05159] (274-525)
  IPR011990 Tetratricopeptide-like helical domain superfamily [G3DSA:1.25.40.10] (28-218)
  IPR011990 Tetratricopeptide-like helical domain superfamily [SSF48452] (47-201)

Sequence (1231 aa):
MSKWINLLRAPLSILGRTNKSEKASKPKRRPEEDAKSARIKNLIRSAENFAKTKKWHEAASAWSQAHELYGSESNLPVKVIEGESKALRSSGRAHIALPRLETFMAARSRHPSVLREYAAVLTDLCEFEKAVAVWEEFIKAKGESGSASAHRHLASLYANEGMASKALGVLRDAKAKFPDDQSVQKMENEIRLDFRILPPSRSASLTDATSHLFNEYRIEHKKGIAGLTVRDTPENQFVKSMLDFADYVTPFTKGDSPDGIDAFGVWGITKATSHDICRRYAARYEKPLLTLEYGFVSSLDIALNGSIQHSLIVCPGPIYYDSTQVTAPEAMLNNSAFAISSEQRARARLCIDRLVETKVTKYNHAPIIDMNDRLGPRHKPRILLVDQRRGDKSVSMGLAGSTTFRRMFEHALEMEDHDIVVKLHPDAISGGMGSYLLPLIEEFGADRVTVIDYEVNPFSLFEAVDKVFVAVSQIGLEALFAGKDVYCFGVPFYAGWGLTNDIVAVPRRRLTRTLEEIFHVFYLYFSRYWVPGSNYHELENLIEHIVKNRFQTTAAVSAVVKPIASQPVALRILMIVPSGRMGASGRYMQNLGESLVSRGCQVLILAEGRVQPAENGVRWSTIDFEGFRLSPSLRARIAGFMPNVVYMNGVRTRAQRTALEVVALSGAALAIQSEDDDIDVYLHHNTDANVEHLISLDQPSISEAHLAKFLAENNWVHTARVLSDPQYDRWVEPVLRILTNRMAKLHTAIWHPFAERLAKEYGKPTLVVPPVARNSDFSRGNLSQEERASILTRYGIDPKRIVFFLGGSVYDYSNDFQIFLRSLNELSNRTDAPLALIVAGRSKLPLDRIVAETLGRHIQSLIVPGPPDSVFMELTKVADVCCSPGGESRFELYRLPSRLVKSMAMGKPIVVGKCGFGASLRHGENAAITEGLDPKSWAESMTILLKEHDRKRIGEQGRQFALANFAADTVALNLRNAFEEILTGDQEVGIGVFRERNKNDWADVPLEEDATTHIALRNLMNSGMQTVKRVLHIGSGRCRELNDYIRLGASDVLLIEPQADCSEFLDGLCDGAGRIKVSRSAVVLQPSQDAALRIISYSSDREDCGVFSSVLEPRTLFETYPALREIGKETILATQLANVFSEFSARDNVGSLLVVEVNGLEADLFERTDPSFLCDFEWVIVKATLHPLYASGPTASRVERILLEAGFSARVLLEPGNDGCVFVVASRLVN

Radius of gyration: 41.2 Å; chains: 1; bounding box: 117×105×97 Å

pLDDT: mean 78.55, std 17.63, range [21.89, 98.56]

Organism: Rhizobium sullae (NCBI:txid50338)